Protein AF-A0A4Q2SXB7-F1 (afdb_monomer)

Radius of gyration: 38.25 Å; Cα contacts (8 Å, |Δi|>4): 1688; chains: 1; bounding box: 84×102×108 Å

Solvent-accessible surface area (backbone atoms only — not comparable to full-atom values): 40874 Å² total; per-residue (Å²): 144,88,85,70,98,62,60,69,70,74,77,64,41,64,41,44,100,87,68,48,78,47,77,87,47,75,67,60,58,49,54,53,50,53,53,51,51,49,50,51,49,52,52,49,48,59,48,47,59,51,48,54,52,49,53,53,52,47,54,54,47,50,57,50,46,56,53,46,52,61,58,74,74,41,75,71,37,78,47,80,66,19,54,25,36,48,84,50,68,74,73,72,45,37,63,49,72,40,43,89,40,71,48,72,70,30,38,31,38,36,64,38,37,84,62,28,28,71,26,45,43,30,31,42,27,80,48,72,43,44,63,28,89,77,40,64,46,43,78,44,44,48,16,21,24,38,44,21,72,28,34,82,86,39,27,40,25,29,37,32,30,73,46,69,85,87,56,46,79,73,67,44,64,45,46,69,45,78,78,49,56,53,46,60,52,53,51,51,50,51,50,50,50,52,50,51,53,47,53,44,24,52,54,33,27,47,53,28,55,13,63,28,79,94,40,64,58,57,43,80,54,68,71,102,67,98,76,92,83,82,87,77,79,41,83,36,77,46,96,44,66,77,42,40,78,67,58,27,48,24,20,48,36,45,63,26,90,66,40,28,66,37,60,30,41,35,36,60,39,79,45,62,31,31,24,37,38,40,39,33,41,42,36,42,78,38,80,72,65,78,75,52,78,82,55,16,44,37,37,36,45,29,31,76,86,73,49,71,52,75,42,27,41,65,79,61,53,28,39,74,49,80,78,49,70,35,29,38,38,36,38,34,71,46,77,44,54,70,90,44,46,32,42,32,37,39,38,32,44,52,37,86,50,82,44,92,46,36,36,30,44,38,39,74,33,64,47,70,35,85,55,88,76,57,80,89,80,58,74,71,42,33,44,62,56,35,40,73,41,67,68,56,50,55,50,44,48,60,57,51,54,70,73,46,82,78,49,46,37,52,69,60,40,51,38,56,73,33,72,53,33,37,47,29,39,35,34,44,27,15,32,66,49,34,22,47,45,22,92,57,52,47,68,73,68,61,71,77,75,47,90,86,35,56,39,39,45,81,83,23,55,23,31,58,41,51,47,35,54,52,47,16,41,71,60,23,71,53,32,68,68,47,67,91,46,82,28,28,45,36,18,37,30,78,39,81,39,57,54,52,79,36,87,69,40,47,36,28,40,73,86,67,47,81,44,89,68,52,75,45,84,33,95,66,28,78,68,38,24,28,26,70,32,46,44,55,13,26,34,38,37,62,37,31,45,36,45,41,29,45,26,26,41,22,38,69,85,32,93,78,25,30,32,37,36,25,52,72,85,40,80,76,49,76,45,77,38,45,26,83,72,68,41,52,62,39,74,49,74,46,76,56,72,63,36,79,44,44,38,37,43,34,22,66,14,87,82,38,62,42,34,41,22,28,36,35,24,60,30,42,23,34,28,37,47,50,18,35,55,78,44,36,37,74,51,43,18,78,92,39,69,45,35,70,70,67,50,55,90,60,39,41,29,36,40,40,33,54,41,74,46,49,30,49,47,84,92,66,58,79,62,54,56,65,51,41,54,23,49,54,48,34,52,51,48,41,56,74,76,36,74,73,39,48,62,34,42,31,34,46,54,53,40,35,64,58,60,19,45,87,40,70,85,60,35,58,47,40,51,66,51,36,32,51,33,52,50,50,50,23,62,76,70,74,38,21,63,44,61,36,25,66,56,42,45,50,39,51,73,74,69,49,84,36,51,63,72,40,53,30,36,16,50,63,29,19,47,53,51,34,54,51,52,50,64,38,38,104

pLDDT: mean 80.63, std 17.43, range [29.83, 98.5]

Organism: NCBI:txid2509717

Secondary structure (DSSP, 8-state):
----SS-HHHHS-SB-TTSPBPP--HHHHHHHHHHHHHHHHHHHHHHHHHHHHHHHHHHHHHHHHHHHHHHHTT--EE-PPBSEE-SS---SBS--EETTEE-SS-EEEE---SSGGG-EEEE--SSB-EE-TTSSSHHHHTTEEEEB---TTTTTEEEEE-PPSPP-TTTS---EEEEEEHHHHHHHHHHHHHHHHHHHHHHHHHHHS-SSTTPPPPEEE--SSS--SS---EEEE---HHHHTTT--EEEEE-GGGTT-PPEEEEEEEEESSEEEEEEEEEESSTT--S-SSS-EEEEEEETTS-EEEEETTTTSSEEEEEETTEEEEEEEEEPPTTSEEEEEEEEE---SPP-S-EEEEEEEEEEESS---GGG-----HHHHTT-HHHHHHHHHHHTTTS-----HHHHHHHH-TTB-EEEEEEESHHHHTTT-TT--------SSTTSPPPPTTS--HHHHHHHHHHHHHHTTTT-B--STTEEEEEEEEEE-TTT-TTEEEE-TTSPEEPP--EE-TTSTTSEEEEE-TT-EEEEEEEEEEEEEEEEEBSS-TT-EEEEEETTEEEEEEE-B-SS-EEEEEEEEEEEEEEEEEEEEE--SSPPEEEEEEEEEEEEEEEEEE-TT--GGGSSTTSSHHHHHS-TT--EEEEE--TTGGG-SSSTTSTHHHHHHHHHHHHHHHHH-TT-EEEEEPPPPP-GGGSTTSSSS-SS-HHHHHHHHHHHHHHHT--EE-HHHHHHHHHHTT---BSSSSSB-HHHHHHHHHHHHHHH-

Sequence (778 aa):
MAVLTKAAESVFAPYNIDGTARQIVPGDAAVWGTEIETVLDDGIGAANDRIDAIESEISVIDGRIDAIESIATSGAQWKQPVAVSTTANITLSGEQTIDGITTSASRVLVKNNTTASQNGIWVTGSGAWTRATDADSAAEILGMAVYVTGGTANGGKQFICTTPATIVVGTTALTFQQISDQSALNANLSSVTNTVSNFSAHANLFRNGNLANDGDGVKLFSPDAGIYSAYSARFNKCDSQVIADLGCTTAIYVPASLGGNGNLVIQEVNLVGGYILVSMLVHSSAVNWTFGNANGLQVYARYSDGTNVTIMSSNGTLTHTDLGSNTRRYTGTIALNAAKTCVRIDAGLNDAGTRTANFYITGFWASWSLAQITLNQTAYPNWTASVPDVQSLQKESADNTSRLARLVFDALSTDIANPLWSVIVTLIGDSITWGLGTSDAGVSEPRAHSLSDPRDVLTSSSWANKLGRWLGYKVCNQENFSNPAPGVRQYRQSHLIAPWDNPNVTVNLSTGAPKPKTSTAASGGKLYRYTSVPPSNEMQFTFFGDEITVWFTTIGDDPSATFTVYVDGSAVATVSHYGVPAAYSQSYMISAALGKHVVRVVNNSATQNLRIEALEHNRICRVVNQGIIGTMSTEWVPTGTLLADGLTADSNHVVIQLGTNDRGHTTQPRAPQQIIDSLTTIITWIGENRPNANIALMAPPQAIGTSEEGGGGTYYYSTAEVSQAIAMVARRLGLPFLDNYAMTAQLGINGDTFLSDNLHPNDFGHSEMFKSIVRFIS

Mean predicted aligned error: 19.98 Å

Nearest PDB structures (foldseek):
  7ay3-assembly1_A  TM=5.402E-01  e=2.591E-04  uncultured bacterium
  4h08-assembly1_A-2  TM=7.094E-01  e=2.102E-03  Bacteroides thetaiotaomicron VPI-5482
  5wvp-assembly1_A  TM=5.485E-01  e=3.916E-03  Paenibacillus barengoltzii
  6kjl-assembly1_A  TM=2.848E-01  e=4.562E-04  Bacillus sp. 41M-1
  6kka-assembly2_B  TM=2.820E-01  e=5.720E-04  Bacillus sp. 41M-1

Foldseek 3Di:
DPQDPDDPCVLPVLADPVRHGDDNDPVSVVVVVVSVVVVVVVVVVVVVVVVVVVVVVVVVVVVVVVLVCLVVVFPADEDEAWQEEAPAADAQAAFDQGLNDTADQTWYQYAHHPQQLPGAIWGYDNGGIHHDPQIQDQVSLGNYKHAHCDHDPRHQWIKTWPDHDDDDRSHDGTHIDTNDHVPVVVVVVVVVVQVVLQVQQVVCCQAANARARVFHHWDKDFPPDDDPDDDDFDWDADPDPLCVVQVQRIFGKDFLVVFQGKIKTKHFYWDAWFKKKKKWKKFWPDFQDPQAPQFHKKKWQAWPVRDIDMDGVNVVQWPWDDSDRGMIMTIHMDTGHNVTTRGMMIIITRHNGRGDTMMTTSAIDIYGHNYDDDPVVTGGHHCCNNVPPLVVCLVVVVVVVVVPPQPFVQVQLVQLPALLEFAAEEEAEACQLLAPFEPQWDDQPDQPVDLPTAGTDLPTLFLLSVLLVVSCCSRAVVAPWDDPDGQKTKHWHKDKAALLPRPQKFKAALVRHTDRWDWDAACQAPQRIWTWRDAQTKMKGKGAFFKKKWWWKAPAPDPPKWKFKDKQNHTPDIGHSHDVPMHGRDMDMDGDDGGMIMMMITTNDRGDIIITRTMMDGHMHMYHRLHRYLDALVCCAPVHDCPDVSDDLNAQEYEYEHDLNVQQDDPPLAASVVNLVSVVRSVVCCCVRRVNYAYEYEQFAFFDACSAPPRPPRGRHGSVRRLVSSVVSCVVVVHRYHYNHSQNSVCVVVVHDQGNPSGHGYSNVSVSVSVSSVVSND

InterPro domains:
  IPR013830 SGNH hydrolase-type esterase domain [PF13472] (622-766)
  IPR036514 SGNH hydrolase superfamily [G3DSA:3.40.50.1110] (529-778)
  IPR051532 Diverse Ester Hydrolysis Enzymes [PTHR30383] (517-776)

Structure (mmCIF, N/CA/C/O backbone):
data_AF-A0A4Q2SXB7-F1
#
_entry.id   AF-A0A4Q2SXB7-F1
#
loop_
_atom_site.group_PDB
_atom_site.id
_atom_site.type_symbol
_atom_site.label_atom_id
_atom_site.label_alt_id
_atom_site.label_comp_id
_atom_site.label_asym_id
_atom_site.label_entity_id
_atom_site.label_seq_id
_atom_site.pdbx_PDB_ins_code
_atom_site.Cartn_x
_atom_site.Cartn_y
_atom_site.Cartn_z
_atom_site.occupancy
_atom_site.B_iso_or_equiv
_atom_site.auth_seq_id
_atom_site.auth_comp_id
_atom_site.auth_asym_id
_atom_site.auth_atom_id
_atom_site.pdbx_PDB_model_num
ATOM 1 N N . MET A 1 1 ? -33.928 17.536 -22.531 1.00 48.06 1 MET A N 1
ATOM 2 C CA . MET A 1 1 ? -34.854 18.628 -22.910 1.00 48.06 1 MET A CA 1
ATOM 3 C C . MET A 1 1 ? -34.057 19.866 -23.298 1.00 48.06 1 MET A C 1
ATOM 5 O O . MET A 1 1 ? -33.696 20.642 -22.425 1.00 48.06 1 MET A O 1
ATOM 9 N N . ALA A 1 2 ? -33.752 20.012 -24.588 1.00 51.41 2 ALA A N 1
ATOM 10 C CA . ALA A 1 2 ? -33.324 21.262 -25.225 1.00 51.41 2 ALA A CA 1
ATOM 11 C C . ALA A 1 2 ? -33.376 21.066 -26.756 1.00 51.41 2 ALA A C 1
ATOM 13 O O . ALA A 1 2 ? -32.349 21.101 -27.418 1.00 51.41 2 ALA A O 1
ATOM 14 N N . VAL A 1 3 ? -34.559 20.772 -27.311 1.00 46.44 3 VAL A N 1
ATOM 15 C CA . VAL A 1 3 ? -34.765 20.657 -28.771 1.00 46.44 3 VAL A CA 1
ATOM 16 C C . VAL A 1 3 ? -36.025 21.429 -29.152 1.00 46.44 3 VAL A C 1
ATOM 18 O O . VAL A 1 3 ? -37.028 20.886 -29.586 1.00 46.44 3 VAL A O 1
ATOM 21 N N . LEU A 1 4 ? -35.999 22.733 -28.901 1.00 49.81 4 LEU A N 1
ATOM 22 C CA . LEU A 1 4 ? -36.838 23.680 -29.625 1.00 49.81 4 LEU A CA 1
ATOM 23 C C . LEU A 1 4 ? -35.880 24.758 -30.116 1.00 49.81 4 LEU A C 1
ATOM 25 O O . LEU A 1 4 ? -35.497 25.652 -29.365 1.00 49.81 4 LEU A O 1
ATOM 29 N N . THR A 1 5 ? -35.416 24.635 -31.357 1.00 51.66 5 THR A N 1
ATOM 30 C CA . THR A 1 5 ? -34.474 25.591 -31.962 1.00 51.66 5 THR A CA 1
ATOM 31 C C . THR A 1 5 ? -35.118 26.942 -32.285 1.00 51.66 5 THR A C 1
ATOM 33 O O . THR A 1 5 ? -34.413 27.879 -32.657 1.00 51.66 5 THR A O 1
ATOM 36 N N . LYS A 1 6 ? -36.439 27.083 -32.105 1.00 55.44 6 LYS A N 1
ATOM 37 C CA . LYS A 1 6 ? -37.184 28.338 -32.260 1.00 55.44 6 LYS A CA 1
ATOM 38 C C . LYS A 1 6 ? -38.272 28.465 -31.189 1.00 55.44 6 LYS A C 1
ATOM 40 O O . LYS A 1 6 ? -39.061 27.550 -30.985 1.00 55.44 6 LYS A O 1
ATOM 45 N N . ALA A 1 7 ? -38.338 29.612 -30.508 1.00 56.44 7 ALA A N 1
ATOM 46 C CA . ALA A 1 7 ? -39.453 29.931 -29.613 1.00 56.44 7 ALA A CA 1
ATOM 47 C C . ALA A 1 7 ? -40.739 30.126 -30.438 1.00 56.44 7 ALA A C 1
ATOM 49 O O . ALA A 1 7 ? -40.673 30.693 -31.532 1.00 56.44 7 ALA A O 1
ATOM 50 N N . ALA A 1 8 ? -41.903 29.708 -29.925 1.00 54.06 8 ALA A N 1
ATOM 51 C CA . ALA A 1 8 ? -43.196 29.826 -30.621 1.00 54.06 8 ALA A CA 1
ATOM 52 C C . ALA A 1 8 ? -43.474 31.256 -31.137 1.00 54.06 8 ALA A C 1
ATOM 54 O O . ALA A 1 8 ? -44.022 31.444 -32.222 1.00 54.06 8 ALA A O 1
ATOM 55 N N . GLU A 1 9 ? -42.993 32.263 -30.408 1.00 55.25 9 GLU A N 1
ATOM 56 C CA . GLU A 1 9 ? -43.071 33.688 -30.752 1.00 55.25 9 GLU A CA 1
ATOM 57 C C . GLU A 1 9 ? -42.372 34.044 -32.079 1.00 55.25 9 GLU A C 1
ATOM 59 O O . GLU A 1 9 ? -42.770 34.990 -32.751 1.00 55.25 9 GLU A O 1
ATOM 64 N N . SER A 1 10 ? -41.365 33.271 -32.500 1.00 57.62 10 SER A N 1
ATOM 65 C CA . SER A 1 10 ? -40.640 33.482 -33.764 1.00 57.62 10 SER A CA 1
ATOM 66 C C . SER A 1 10 ? -41.312 32.834 -34.982 1.00 57.62 10 SER A C 1
ATOM 68 O O . SER A 1 10 ? -41.100 33.273 -36.114 1.00 57.62 10 SER A O 1
ATOM 70 N N . VAL A 1 11 ? -42.145 31.810 -34.765 1.00 56.72 11 VAL A N 1
ATOM 71 C CA . VAL A 1 11 ? -42.895 31.112 -35.824 1.00 56.72 11 VAL A CA 1
ATOM 72 C C . VAL A 1 11 ? -44.233 31.812 -36.083 1.00 56.72 11 VAL A C 1
ATOM 74 O O . VAL A 1 11 ? -44.621 31.977 -37.236 1.00 56.72 11 VAL A O 1
ATOM 77 N N . PHE A 1 12 ? -44.882 32.315 -35.027 1.00 56.50 12 PHE A N 1
ATOM 78 C CA . PHE A 1 12 ? -46.175 33.011 -35.084 1.00 56.50 12 PHE A CA 1
ATOM 79 C C . PHE A 1 12 ? -46.069 34.536 -34.979 1.00 56.50 12 PHE A C 1
ATOM 81 O O . PHE A 1 12 ? -47.050 35.192 -34.626 1.00 56.50 12 PHE A O 1
ATOM 88 N N . ALA A 1 13 ? -44.902 35.116 -35.275 1.00 60.00 13 ALA A N 1
ATOM 89 C CA . ALA A 1 13 ? -44.759 36.565 -35.318 1.00 60.00 13 ALA A CA 1
ATOM 90 C C . ALA A 1 13 ? -45.817 37.137 -36.285 1.00 60.00 13 ALA A C 1
ATOM 92 O O . ALA A 1 13 ? -45.782 36.813 -37.477 1.00 60.00 13 ALA A O 1
ATOM 93 N N . PRO A 1 14 ? -46.764 37.970 -35.808 1.00 58.66 14 PRO A N 1
ATOM 94 C CA . PRO A 1 14 ? -47.858 38.457 -36.646 1.00 58.66 14 PRO A CA 1
ATOM 95 C C . PRO A 1 14 ? -47.364 39.386 -37.758 1.00 58.66 14 PRO A C 1
ATOM 97 O O . PRO A 1 14 ? -48.126 39.709 -38.667 1.00 58.66 14 PRO A O 1
ATOM 100 N N . TYR A 1 15 ? -46.091 39.794 -37.704 1.00 64.81 15 TYR A N 1
ATOM 101 C CA . TYR A 1 15 ? -45.468 40.707 -38.643 1.00 64.81 15 TYR A CA 1
ATOM 102 C C . TYR A 1 15 ? -44.078 40.221 -39.080 1.00 64.81 15 TYR A C 1
ATOM 104 O O . TYR A 1 15 ? -43.354 39.588 -38.310 1.00 64.81 15 TYR A O 1
ATOM 112 N N . ASN A 1 16 ? -43.702 40.534 -40.320 1.00 66.31 16 ASN A N 1
ATOM 113 C CA . ASN A 1 16 ? -42.337 40.413 -40.829 1.00 66.31 16 ASN A CA 1
ATOM 114 C C . ASN A 1 16 ? -41.413 41.432 -40.134 1.00 66.31 16 ASN A C 1
ATOM 116 O O . ASN A 1 16 ? -41.877 42.343 -39.447 1.00 66.31 16 ASN A O 1
ATOM 120 N N . ILE A 1 17 ? -40.094 41.327 -40.341 1.00 62.81 17 ILE A N 1
ATOM 121 C CA . ILE A 1 17 ? -39.111 42.237 -39.715 1.00 62.81 17 ILE A CA 1
ATOM 122 C C . ILE A 1 17 ? -39.290 43.710 -40.137 1.00 62.81 17 ILE A C 1
ATOM 124 O O . ILE A 1 17 ? -38.803 44.610 -39.461 1.00 62.81 17 ILE A O 1
ATOM 128 N N . ASP A 1 18 ? -40.006 43.949 -41.239 1.00 65.75 18 ASP A N 1
ATOM 129 C CA . ASP A 1 18 ? -40.380 45.270 -41.753 1.00 65.75 18 ASP A CA 1
ATOM 130 C C . ASP A 1 18 ? -41.721 45.798 -41.197 1.00 65.75 18 ASP A C 1
ATOM 132 O O . ASP A 1 18 ? -42.156 46.888 -41.565 1.00 65.75 18 ASP A O 1
ATOM 136 N N . GLY A 1 19 ? -42.377 45.046 -40.305 1.00 63.06 19 GLY A N 1
ATOM 137 C CA . GLY A 1 19 ? -43.634 45.423 -39.657 1.00 63.06 19 GLY A CA 1
ATOM 138 C C . GLY A 1 19 ? -44.904 45.126 -40.463 1.00 63.06 19 GLY A C 1
ATOM 139 O O . GLY A 1 19 ? -45.993 45.482 -40.016 1.00 63.06 19 GLY A O 1
ATOM 140 N N . THR A 1 20 ? -44.814 44.474 -41.626 1.00 68.38 20 THR A N 1
ATOM 141 C CA . THR A 1 20 ? -45.994 44.074 -42.419 1.00 68.38 20 THR A CA 1
ATOM 142 C C . THR A 1 20 ? -46.611 42.775 -41.913 1.00 68.38 20 THR A C 1
ATOM 144 O O . THR A 1 20 ? -45.887 41.894 -41.461 1.00 68.38 20 THR A O 1
ATOM 147 N N . ALA A 1 21 ? -47.945 42.642 -41.961 1.00 63.19 21 ALA A N 1
ATOM 148 C CA . ALA A 1 21 ? -48.632 41.450 -41.456 1.00 63.19 21 ALA A CA 1
ATOM 149 C C . ALA A 1 21 ? -48.151 40.200 -42.208 1.00 63.19 21 ALA A C 1
ATOM 151 O O . ALA A 1 21 ? -48.258 40.124 -43.434 1.00 63.19 21 ALA A O 1
ATOM 152 N N . ARG A 1 22 ? -47.595 39.231 -41.479 1.00 68.00 22 ARG A N 1
ATOM 153 C CA . ARG A 1 22 ? -47.013 38.029 -42.074 1.00 68.00 22 ARG A CA 1
ATOM 154 C C . ARG A 1 22 ? -48.122 37.022 -42.367 1.00 68.00 22 ARG A C 1
ATOM 156 O O . ARG A 1 22 ? -48.825 36.576 -41.464 1.00 68.00 22 ARG A O 1
ATOM 163 N N . GLN A 1 23 ? -48.275 36.642 -43.634 1.00 67.00 23 GLN A N 1
ATOM 164 C CA . GLN A 1 23 ? -49.177 35.559 -44.017 1.00 67.00 23 GLN A CA 1
ATOM 165 C C . GLN A 1 23 ? -48.522 34.221 -43.661 1.00 67.00 23 GLN A C 1
ATOM 167 O O . GLN A 1 23 ? -47.462 33.896 -44.193 1.00 67.00 23 GLN A O 1
ATOM 172 N N . ILE A 1 24 ? -49.151 33.447 -42.774 1.00 62.66 24 ILE A N 1
ATOM 173 C CA . ILE A 1 24 ? -48.719 32.075 -42.489 1.00 62.66 24 ILE A CA 1
ATOM 174 C C . ILE A 1 24 ? -48.970 31.253 -43.752 1.00 62.66 24 ILE A C 1
ATOM 176 O O . ILE A 1 24 ? -50.117 31.027 -44.145 1.00 62.66 24 ILE A O 1
ATOM 180 N N . VAL A 1 25 ? -47.894 30.857 -44.425 1.00 66.88 25 VAL A N 1
ATOM 181 C CA . VAL A 1 25 ? -47.976 30.022 -45.624 1.00 66.88 25 VAL A CA 1
ATOM 182 C C . VAL A 1 25 ? -48.001 28.543 -45.229 1.00 66.88 25 VAL A C 1
ATOM 184 O O . VAL A 1 25 ? -47.457 28.183 -44.185 1.00 66.88 25 VAL A O 1
ATOM 187 N N . PRO A 1 26 ? -48.575 27.649 -46.056 1.00 66.69 26 PRO A N 1
ATOM 188 C CA . PRO A 1 26 ? -48.628 26.213 -45.758 1.00 66.69 26 PRO A CA 1
ATOM 189 C C . PRO A 1 26 ? -47.266 25.586 -45.409 1.00 66.69 26 PRO A C 1
ATOM 191 O O . PRO A 1 26 ? -47.208 24.648 -44.619 1.00 66.69 26 PRO A O 1
ATOM 194 N N . GLY A 1 27 ? -46.169 26.132 -45.949 1.00 64.81 27 GLY A N 1
ATOM 195 C CA . GLY A 1 27 ? -44.807 25.698 -45.630 1.00 64.81 27 GLY A CA 1
ATOM 196 C C . GLY A 1 27 ? -44.385 25.948 -44.176 1.00 64.81 27 GLY A C 1
ATOM 197 O O . GLY A 1 27 ? -43.667 25.126 -43.620 1.00 64.81 27 GLY A O 1
ATOM 198 N N . ASP A 1 28 ? -44.869 27.017 -43.532 1.00 63.56 28 ASP A N 1
ATOM 199 C CA . ASP A 1 28 ? -44.555 27.315 -42.125 1.00 63.56 28 ASP A CA 1
ATOM 200 C C . ASP A 1 28 ? -45.259 26.322 -41.177 1.00 63.56 28 ASP A C 1
ATOM 202 O O . ASP A 1 28 ? -44.669 25.859 -40.201 1.00 63.56 28 ASP A O 1
ATOM 206 N N . ALA A 1 29 ? -46.499 25.933 -41.499 1.00 64.50 29 ALA A N 1
ATOM 207 C CA . ALA A 1 29 ? -47.240 24.911 -40.756 1.00 64.50 29 ALA A CA 1
ATOM 208 C C . ALA A 1 29 ? -46.636 23.506 -40.933 1.00 64.50 29 ALA A C 1
ATOM 210 O O . ALA A 1 29 ? -46.612 22.728 -39.981 1.00 64.50 29 ALA A O 1
ATOM 211 N N . ALA A 1 30 ? -46.114 23.196 -42.125 1.00 66.44 30 ALA A N 1
ATOM 212 C CA . ALA A 1 30 ? -45.435 21.930 -42.393 1.00 66.44 30 ALA A CA 1
ATOM 213 C C . ALA A 1 30 ? -44.144 21.782 -41.571 1.00 66.44 30 ALA A C 1
ATOM 215 O O . ALA A 1 30 ? -43.918 20.727 -40.994 1.00 66.44 30 ALA A O 1
ATOM 216 N N . VAL A 1 31 ? -43.333 22.843 -41.451 1.00 67.00 31 VAL A N 1
ATOM 217 C CA . VAL A 1 31 ? -42.103 22.819 -40.635 1.00 67.00 31 VAL A CA 1
ATOM 218 C C . VAL A 1 31 ? -42.413 22.577 -39.155 1.00 67.00 31 VAL A C 1
ATOM 220 O O . VAL A 1 31 ? -41.734 21.775 -38.520 1.00 67.00 31 VAL A O 1
ATOM 223 N N . TRP A 1 32 ? -43.457 23.213 -38.611 1.00 66.69 32 TRP A N 1
ATOM 224 C CA . TRP A 1 32 ? -43.859 23.001 -37.215 1.00 66.69 32 TRP A CA 1
ATOM 225 C C . TRP A 1 32 ? -44.420 21.593 -36.970 1.00 66.69 32 TRP A C 1
ATOM 227 O O . TRP A 1 32 ? -44.128 20.995 -35.938 1.00 66.69 32 TRP A O 1
ATOM 237 N N . GLY A 1 33 ? -45.171 21.042 -37.932 1.00 70.06 33 GLY A N 1
ATOM 238 C CA . GLY A 1 33 ? -45.613 19.646 -37.898 1.00 70.06 33 GLY A CA 1
ATOM 239 C C . GLY A 1 33 ? -44.433 18.675 -37.816 1.00 70.06 33 GLY A C 1
ATOM 240 O O . GLY A 1 33 ? -44.393 17.848 -36.910 1.00 70.06 33 GLY A O 1
ATOM 241 N N . THR A 1 34 ? -43.427 18.853 -38.677 1.00 73.38 34 THR A N 1
ATOM 242 C CA . THR A 1 34 ? -42.217 18.018 -38.687 1.00 73.38 34 THR A CA 1
ATOM 243 C C . THR A 1 34 ? -41.390 18.154 -37.401 1.00 73.38 34 THR A C 1
ATOM 245 O O . THR A 1 34 ? -40.882 17.158 -36.890 1.00 73.38 34 THR A O 1
ATOM 248 N N . GLU A 1 35 ? -41.241 19.364 -36.846 1.00 70.38 35 GLU A N 1
ATOM 249 C CA . GLU A 1 35 ? -40.522 19.570 -35.575 1.00 70.38 35 GLU A CA 1
ATOM 250 C C . GLU A 1 35 ? -41.260 18.932 -34.384 1.00 70.38 35 GLU A C 1
ATOM 252 O O . GLU A 1 35 ? -40.616 18.337 -33.521 1.00 70.38 35 GLU A O 1
ATOM 257 N N . ILE A 1 36 ? -42.598 18.997 -34.342 1.00 75.19 36 ILE A N 1
ATOM 258 C CA . ILE A 1 36 ? -43.400 18.307 -33.318 1.00 75.19 36 ILE A CA 1
ATOM 259 C C . ILE A 1 36 ? -43.265 16.792 -33.441 1.00 75.19 36 ILE A C 1
ATOM 261 O O . ILE A 1 36 ? -43.057 16.133 -32.425 1.00 75.19 36 ILE A O 1
ATOM 265 N N . GLU A 1 37 ? -43.376 16.247 -34.655 1.00 80.62 37 GLU A N 1
ATOM 266 C CA . GLU A 1 37 ? -43.193 14.813 -34.904 1.00 80.62 37 GLU A CA 1
ATOM 267 C C . GLU A 1 37 ? -41.800 14.361 -34.456 1.00 80.62 37 GLU A C 1
ATOM 269 O O . GLU A 1 37 ? -41.691 13.391 -33.718 1.00 80.62 37 GLU A O 1
ATOM 274 N N . THR A 1 38 ? -40.753 15.137 -34.757 1.00 77.06 38 THR A N 1
ATOM 275 C CA . THR A 1 38 ? -39.378 14.827 -34.324 1.00 77.06 38 THR A CA 1
ATOM 276 C C . THR A 1 38 ? -39.238 14.822 -32.798 1.00 77.06 38 THR A C 1
ATOM 278 O O . THR A 1 38 ? -38.636 13.915 -32.236 1.00 77.06 38 THR A O 1
ATOM 281 N N . VAL A 1 39 ? -39.813 15.806 -32.095 1.00 77.12 39 VAL A N 1
ATOM 282 C CA . VAL A 1 39 ? -39.759 15.858 -30.620 1.00 77.12 39 VAL A CA 1
ATOM 283 C C . VAL A 1 39 ? -40.560 14.720 -29.982 1.00 77.12 39 VAL A C 1
ATOM 285 O O . VAL A 1 39 ? -40.156 14.192 -28.942 1.00 77.12 39 VAL A O 1
ATOM 288 N N . LEU A 1 40 ? -41.699 14.355 -30.575 1.00 80.44 40 LEU A N 1
ATOM 289 C CA . LEU A 1 40 ? -42.490 13.209 -30.137 1.00 80.44 40 LEU A CA 1
ATOM 290 C C . LEU A 1 40 ? -41.714 11.907 -30.348 1.00 80.44 40 LEU A C 1
ATOM 292 O O . LEU A 1 40 ? -41.637 11.116 -29.412 1.00 80.44 40 LEU A O 1
ATOM 296 N N . ASP A 1 41 ? -41.088 11.724 -31.508 1.00 80.56 41 ASP A N 1
ATOM 297 C CA . ASP A 1 41 ? -40.303 10.534 -31.839 1.00 80.56 41 ASP A CA 1
ATOM 298 C C . ASP A 1 41 ? -39.047 10.412 -30.964 1.00 80.56 41 ASP A C 1
ATOM 300 O O . ASP A 1 41 ? -38.795 9.339 -30.420 1.00 80.56 41 ASP A O 1
ATOM 304 N N . ASP A 1 42 ? -38.315 11.504 -30.721 1.00 79.50 42 ASP A N 1
ATOM 305 C CA . ASP A 1 42 ? -37.170 11.528 -29.796 1.00 79.50 42 ASP A CA 1
ATOM 306 C C . ASP A 1 42 ? -37.607 11.226 -28.352 1.00 79.50 42 ASP A C 1
ATOM 308 O O . ASP A 1 42 ? -36.929 10.509 -27.611 1.00 79.50 42 ASP A O 1
ATOM 312 N N . GLY A 1 43 ? -38.755 11.771 -27.933 1.00 81.88 43 GLY A N 1
ATOM 313 C CA . GLY A 1 43 ? -39.338 11.513 -26.619 1.00 81.88 43 GLY A CA 1
ATOM 314 C C . GLY A 1 43 ? -39.779 10.058 -26.446 1.00 81.88 43 GLY A C 1
ATOM 315 O O . GLY A 1 43 ? -39.542 9.472 -25.388 1.00 81.88 43 GLY A O 1
ATOM 316 N N . ILE A 1 44 ? -40.381 9.471 -27.484 1.00 87.06 44 ILE A N 1
ATOM 317 C CA . ILE A 1 44 ? -40.763 8.055 -27.542 1.00 87.06 44 ILE A CA 1
ATOM 318 C C . ILE A 1 44 ? -39.511 7.169 -27.563 1.00 87.06 44 ILE A C 1
ATOM 320 O O . ILE A 1 44 ? -39.460 6.195 -26.819 1.00 87.06 44 ILE A O 1
ATOM 324 N N . GLY A 1 45 ? -38.479 7.528 -28.330 1.00 86.25 45 GLY A N 1
ATOM 325 C CA . GLY A 1 45 ? -37.202 6.812 -28.388 1.00 86.25 45 GLY A CA 1
ATOM 326 C C . GLY A 1 45 ? -36.501 6.763 -27.032 1.00 86.25 45 GLY A C 1
ATOM 327 O O . GLY A 1 45 ? -36.215 5.684 -26.524 1.00 86.25 45 GLY A O 1
ATOM 328 N N . ALA A 1 46 ? -36.339 7.913 -26.372 1.00 82.25 46 ALA A N 1
ATOM 329 C CA . ALA A 1 46 ? -35.739 7.972 -25.038 1.00 82.25 46 ALA A CA 1
ATOM 330 C C . ALA A 1 46 ? -36.573 7.246 -23.965 1.00 82.25 46 ALA A C 1
ATOM 332 O O . ALA A 1 46 ? -36.026 6.763 -22.970 1.00 82.25 46 ALA A O 1
ATOM 333 N N . ALA A 1 47 ? -37.901 7.191 -24.127 1.00 87.75 47 ALA A N 1
ATOM 334 C CA . ALA A 1 47 ? -38.764 6.395 -23.261 1.00 87.75 47 ALA A CA 1
ATOM 335 C C . ALA A 1 47 ? -38.570 4.890 -23.503 1.00 87.75 47 ALA A C 1
ATOM 337 O O . ALA A 1 47 ? -38.442 4.153 -22.528 1.00 87.75 47 ALA A O 1
ATOM 338 N N . ASN A 1 48 ? -38.485 4.455 -24.764 1.00 88.44 48 ASN A N 1
ATOM 339 C CA . ASN A 1 48 ? -38.246 3.060 -25.140 1.00 88.44 48 ASN A CA 1
ATOM 340 C C . ASN A 1 48 ? -36.868 2.568 -24.674 1.00 88.44 48 ASN A C 1
ATOM 342 O O . ASN A 1 48 ? -36.809 1.540 -24.016 1.00 88.44 48 ASN A O 1
ATOM 346 N N . ASP A 1 49 ? -35.793 3.342 -24.864 1.00 87.00 49 ASP A N 1
ATOM 347 C CA . ASP A 1 49 ? -34.447 2.984 -24.372 1.00 87.00 49 ASP A CA 1
ATOM 348 C C . ASP A 1 49 ? -34.436 2.718 -22.857 1.00 87.00 49 ASP A C 1
ATOM 350 O O . ASP A 1 49 ? -33.726 1.856 -22.334 1.00 87.00 49 ASP A O 1
ATOM 354 N N . ARG A 1 50 ? -35.240 3.490 -22.121 1.00 90.12 50 ARG A N 1
ATOM 355 C CA . ARG A 1 50 ? -35.358 3.390 -20.668 1.00 90.12 50 ARG A CA 1
ATOM 356 C C . ARG A 1 50 ? -36.254 2.224 -20.246 1.00 90.12 50 ARG A C 1
ATOM 358 O O . ARG A 1 50 ? -36.000 1.645 -19.194 1.00 90.12 50 ARG A O 1
ATOM 365 N N . ILE A 1 51 ? -37.267 1.885 -21.048 1.00 92.62 51 ILE A N 1
ATOM 366 C CA . ILE A 1 51 ? -38.076 0.668 -20.892 1.00 92.62 51 ILE A CA 1
ATOM 367 C C . ILE A 1 51 ? -37.196 -0.563 -21.125 1.00 92.62 51 ILE A C 1
ATOM 369 O O . ILE A 1 51 ? -37.144 -1.407 -20.240 1.00 92.62 51 ILE A O 1
ATOM 373 N N . ASP A 1 52 ? -36.420 -0.612 -22.208 1.00 90.88 52 ASP A N 1
ATOM 374 C CA . ASP A 1 52 ? -35.523 -1.729 -22.530 1.00 90.88 52 ASP A CA 1
ATOM 375 C C . ASP A 1 52 ? -34.473 -1.957 -21.427 1.00 90.88 52 ASP A C 1
ATOM 377 O O . ASP A 1 52 ? -34.204 -3.092 -21.022 1.00 90.88 52 ASP A O 1
ATOM 381 N N . ALA A 1 53 ? -33.905 -0.876 -20.877 1.00 83.75 53 ALA A N 1
ATOM 382 C CA . ALA A 1 53 ? -32.982 -0.958 -19.745 1.00 83.75 53 ALA A CA 1
ATOM 383 C C . ALA A 1 53 ? -33.653 -1.544 -18.488 1.00 83.75 53 ALA A C 1
ATOM 385 O O . ALA A 1 53 ? -33.074 -2.405 -17.823 1.00 83.75 53 ALA A O 1
ATOM 386 N N . ILE A 1 54 ? -34.882 -1.116 -18.181 1.00 91.69 54 ILE A N 1
ATOM 387 C CA . ILE A 1 54 ? -35.661 -1.634 -17.049 1.00 91.69 54 ILE A CA 1
ATOM 388 C C . ILE A 1 54 ? -36.053 -3.100 -17.279 1.00 91.69 54 ILE A C 1
ATOM 390 O O . ILE A 1 54 ? -35.928 -3.904 -16.360 1.00 91.69 54 ILE A O 1
ATOM 394 N N . GLU A 1 55 ? -36.487 -3.481 -18.482 1.00 93.38 55 GLU A N 1
ATOM 395 C CA . GLU A 1 55 ? -36.823 -4.869 -18.828 1.00 93.38 55 GLU A CA 1
ATOM 396 C C . GLU A 1 55 ? -35.601 -5.789 -18.708 1.00 93.38 55 GLU A C 1
ATOM 398 O O . GLU A 1 55 ? -35.705 -6.899 -18.178 1.00 93.38 55 GLU A O 1
ATOM 403 N N . SER A 1 56 ? -34.418 -5.306 -19.101 1.00 85.62 56 SER A N 1
ATOM 404 C CA . SER A 1 56 ? -33.157 -6.018 -18.889 1.00 85.62 56 SER A CA 1
ATOM 405 C C . SER A 1 56 ? -32.828 -6.193 -17.401 1.00 85.62 56 SER A C 1
ATOM 407 O O . SER A 1 56 ? -32.392 -7.272 -16.997 1.00 85.62 56 SER A O 1
ATOM 409 N N . GLU A 1 57 ? -33.015 -5.163 -16.569 1.00 88.38 57 GLU A N 1
ATOM 410 C CA . GLU A 1 57 ? -32.805 -5.261 -15.116 1.00 88.38 57 GLU A CA 1
ATOM 411 C C . GLU A 1 57 ? -33.813 -6.213 -14.453 1.00 88.38 57 GLU A C 1
ATOM 413 O O . GLU A 1 57 ? -33.424 -7.032 -13.616 1.00 88.38 57 GLU A O 1
ATOM 418 N N . ILE A 1 58 ? -35.087 -6.160 -14.861 1.00 90.31 58 ILE A N 1
ATOM 419 C CA . ILE A 1 58 ? -36.148 -7.058 -14.386 1.00 90.31 58 ILE A CA 1
ATOM 420 C C . ILE A 1 58 ? -35.823 -8.505 -14.749 1.00 90.31 58 ILE A C 1
ATOM 422 O O . ILE A 1 58 ? -35.881 -9.359 -13.874 1.00 90.31 58 ILE A O 1
ATOM 426 N N . SER A 1 59 ? -35.391 -8.789 -15.980 1.00 87.38 59 SER A N 1
ATOM 427 C CA . SER A 1 59 ? -35.021 -10.151 -16.388 1.00 87.38 59 SER A CA 1
ATOM 428 C C . SER A 1 59 ? -33.869 -10.728 -15.549 1.00 87.38 59 SER A C 1
ATOM 430 O O . SER A 1 59 ? -33.888 -11.906 -15.184 1.00 87.38 59 SER A O 1
ATOM 432 N N . VAL A 1 60 ? -32.883 -9.899 -15.181 1.00 81.12 60 VAL A N 1
ATOM 433 C CA . VAL A 1 60 ? -31.791 -10.301 -14.277 1.00 81.12 60 VAL A CA 1
ATOM 434 C C . VAL A 1 60 ? -32.304 -10.550 -12.855 1.00 81.12 60 VAL A C 1
ATOM 436 O O . VAL A 1 60 ? -31.836 -11.475 -12.184 1.00 81.12 60 VAL A O 1
ATOM 439 N N . ILE A 1 61 ? -33.243 -9.733 -12.375 1.00 81.00 61 ILE A N 1
ATOM 440 C CA . ILE A 1 61 ? -33.865 -9.901 -11.058 1.00 81.00 61 ILE A CA 1
ATOM 441 C C . ILE A 1 61 ? -34.731 -11.166 -11.023 1.00 81.00 61 ILE A C 1
ATOM 443 O O . ILE A 1 61 ? -34.555 -11.951 -10.094 1.00 81.00 61 ILE A O 1
ATOM 447 N N . ASP A 1 62 ? -35.561 -11.418 -12.035 1.00 84.38 62 ASP A N 1
ATOM 448 C CA . ASP A 1 62 ? -36.387 -12.627 -12.163 1.00 84.38 62 ASP A CA 1
ATOM 449 C C . ASP A 1 62 ? -35.516 -13.887 -12.143 1.00 84.38 62 ASP A C 1
ATOM 451 O O . ASP A 1 62 ? -35.753 -14.787 -11.343 1.00 84.38 62 ASP A O 1
ATOM 455 N N . GLY A 1 63 ? -34.409 -13.914 -12.896 1.00 72.12 63 GLY A N 1
ATOM 456 C CA . GLY A 1 63 ? -33.480 -15.050 -12.863 1.00 72.12 63 GLY A CA 1
ATOM 457 C C . GLY A 1 63 ? -32.817 -15.276 -11.494 1.00 72.12 63 GLY A C 1
ATOM 458 O O . GLY A 1 63 ? -32.537 -16.413 -11.106 1.00 72.12 63 GLY A O 1
ATOM 459 N N . ARG A 1 64 ? -32.572 -14.207 -10.721 1.00 78.12 64 ARG A N 1
ATOM 460 C CA . ARG A 1 64 ? -32.067 -14.313 -9.339 1.00 78.12 64 ARG A CA 1
ATOM 461 C C . ARG A 1 64 ? -33.159 -14.751 -8.366 1.00 78.12 64 ARG A C 1
ATOM 463 O O . ARG A 1 64 ? -32.841 -15.474 -7.424 1.00 78.12 64 ARG A O 1
ATOM 470 N N . ILE A 1 65 ? -34.403 -14.329 -8.578 1.00 77.75 65 ILE A N 1
ATOM 471 C CA . ILE A 1 65 ? -35.563 -14.751 -7.791 1.00 77.75 65 ILE A CA 1
ATOM 472 C C . ILE A 1 65 ? -35.831 -16.235 -8.030 1.00 77.75 65 ILE A C 1
ATOM 474 O O . ILE A 1 65 ? -35.875 -16.964 -7.051 1.00 77.75 65 ILE A O 1
ATOM 478 N N . ASP A 1 66 ? -35.840 -16.717 -9.274 1.00 75.50 66 ASP A N 1
ATOM 479 C CA . ASP A 1 66 ? -35.988 -18.144 -9.600 1.00 75.50 66 ASP A CA 1
ATOM 480 C C . ASP A 1 66 ? -34.919 -19.009 -8.906 1.00 75.50 66 ASP A C 1
ATOM 482 O O . ASP A 1 66 ? -35.203 -20.070 -8.340 1.00 75.50 66 ASP A O 1
ATOM 486 N N . ALA A 1 67 ? -33.664 -18.544 -8.900 1.00 64.69 67 ALA A N 1
ATOM 487 C CA . ALA A 1 67 ? -32.566 -19.229 -8.220 1.00 64.69 67 ALA A CA 1
ATOM 488 C C . ALA A 1 67 ? -32.731 -19.221 -6.689 1.00 64.69 67 ALA A C 1
ATOM 490 O O . ALA A 1 67 ? -32.485 -20.233 -6.029 1.00 64.69 67 ALA A O 1
ATOM 491 N N . ILE A 1 68 ? -33.158 -18.094 -6.113 1.00 66.19 68 ILE A N 1
ATOM 492 C CA . ILE A 1 68 ? -33.390 -17.960 -4.671 1.00 66.19 68 ILE A CA 1
ATOM 493 C C . ILE A 1 68 ? -34.620 -18.760 -4.241 1.00 66.19 68 ILE A C 1
ATOM 495 O O . ILE A 1 68 ? -34.542 -19.441 -3.226 1.00 66.19 68 ILE A O 1
ATOM 499 N N . GLU A 1 69 ? -35.713 -18.756 -4.999 1.00 68.50 69 GLU A N 1
ATOM 500 C CA . GLU A 1 69 ? -36.898 -19.581 -4.753 1.00 68.50 69 GLU A CA 1
ATOM 501 C C . GLU A 1 69 ? -36.540 -21.069 -4.822 1.00 68.50 69 GLU A C 1
ATOM 503 O O . GLU A 1 69 ? -36.904 -21.837 -3.928 1.00 68.50 69 GLU A O 1
ATOM 508 N N . SER A 1 70 ? -35.718 -21.484 -5.790 1.00 56.28 70 SER A N 1
ATOM 509 C CA . SER A 1 70 ? -35.221 -22.864 -5.865 1.00 56.28 70 SER A CA 1
ATOM 510 C C . SER A 1 70 ? -34.405 -23.273 -4.627 1.00 56.28 70 SER A C 1
ATOM 512 O O . SER A 1 70 ? -34.498 -24.425 -4.186 1.00 56.28 70 SER A O 1
ATOM 514 N N . ILE A 1 71 ? -33.605 -22.361 -4.064 1.00 58.34 71 ILE A N 1
ATOM 515 C CA . ILE A 1 71 ? -32.754 -22.612 -2.887 1.00 58.34 71 ILE A CA 1
ATOM 516 C C . ILE A 1 71 ? -33.563 -22.538 -1.584 1.00 58.34 71 ILE A C 1
ATOM 518 O O . ILE A 1 71 ? -33.423 -23.398 -0.713 1.00 58.34 71 ILE A O 1
ATOM 522 N N . ALA A 1 72 ? -34.419 -21.529 -1.446 1.00 57.31 72 ALA A N 1
ATOM 523 C CA . ALA A 1 72 ? -35.181 -21.248 -0.236 1.00 57.31 72 ALA A CA 1
ATOM 524 C C . ALA A 1 72 ? -36.284 -22.285 0.024 1.00 57.31 72 ALA A C 1
ATOM 526 O O . ALA A 1 72 ? -36.653 -22.501 1.177 1.00 57.31 72 ALA A O 1
ATOM 527 N N . THR A 1 73 ? -36.780 -22.965 -1.014 1.00 50.12 73 THR A N 1
ATOM 528 C CA . THR A 1 73 ? -37.945 -23.858 -0.887 1.00 50.12 73 THR A CA 1
ATOM 529 C C . THR A 1 73 ? -37.587 -25.326 -0.588 1.00 50.12 73 THR A C 1
ATOM 531 O O . THR A 1 73 ? -38.481 -26.091 -0.237 1.00 50.12 73 THR A O 1
ATOM 534 N N . SER A 1 74 ? -36.319 -25.769 -0.687 1.00 53.22 74 SER A N 1
ATOM 535 C CA . SER A 1 74 ? -36.030 -27.217 -0.822 1.00 53.22 74 SER A CA 1
ATOM 536 C C . SER A 1 74 ? -35.145 -27.913 0.226 1.00 53.22 74 SER A C 1
ATOM 538 O O . SER A 1 74 ? -35.160 -29.141 0.253 1.00 53.22 74 SER A O 1
ATOM 540 N N . GLY A 1 75 ? -34.406 -27.233 1.112 1.00 61.44 75 GLY A N 1
ATOM 541 C CA . GLY A 1 75 ? -33.615 -27.939 2.145 1.00 61.44 75 GLY A CA 1
ATOM 542 C C . GLY A 1 75 ? -32.636 -28.983 1.568 1.00 61.44 75 GLY A C 1
ATOM 543 O O . GLY A 1 75 ? -32.600 -30.123 2.037 1.00 61.44 75 GLY A O 1
ATOM 544 N N . ALA A 1 76 ? -31.891 -28.597 0.524 1.00 74.75 76 ALA A N 1
ATOM 545 C CA . ALA A 1 76 ? -31.115 -29.488 -0.341 1.00 74.75 76 ALA A CA 1
ATOM 546 C C . ALA A 1 76 ? -30.284 -30.552 0.406 1.00 74.75 76 ALA A C 1
ATOM 548 O O . ALA A 1 76 ? -29.482 -30.245 1.291 1.00 74.75 76 ALA A O 1
ATOM 549 N N . GLN A 1 77 ? -30.439 -31.810 -0.008 1.00 85.94 77 GLN A N 1
ATOM 550 C CA . GLN A 1 77 ? -29.773 -32.980 0.565 1.00 85.94 77 GLN A CA 1
ATOM 551 C C . GLN A 1 77 ? -28.698 -33.500 -0.398 1.00 85.94 77 GLN A C 1
ATOM 553 O O . GLN A 1 77 ? -28.981 -34.294 -1.299 1.00 85.94 77 GLN A O 1
ATOM 558 N N . TRP A 1 78 ? -27.455 -33.048 -0.232 1.00 88.88 78 TRP A N 1
ATOM 559 C CA . TRP A 1 78 ? -26.346 -33.438 -1.109 1.00 88.88 78 TRP A CA 1
ATOM 560 C C . TRP A 1 78 ? -25.996 -34.928 -0.996 1.00 88.88 78 TRP A C 1
ATOM 562 O O . TRP A 1 78 ? -25.819 -35.462 0.098 1.00 88.88 78 TRP A O 1
ATOM 572 N N . LYS A 1 79 ? -25.877 -35.588 -2.150 1.00 93.38 79 LYS A N 1
ATOM 573 C CA . LYS A 1 79 ? -25.539 -37.009 -2.305 1.00 93.38 79 LYS A CA 1
ATOM 574 C C . LYS A 1 79 ? -24.112 -37.193 -2.796 1.00 93.38 79 LYS A C 1
ATOM 576 O O . LYS A 1 79 ? -23.487 -36.256 -3.295 1.00 93.38 79 LYS A O 1
ATOM 581 N N . GLN A 1 80 ? -23.610 -38.424 -2.696 1.00 92.94 80 GLN A N 1
ATOM 582 C CA . GLN A 1 80 ? -22.303 -38.759 -3.261 1.00 92.94 80 GLN A CA 1
ATOM 583 C C . GLN A 1 80 ? -22.284 -38.484 -4.776 1.00 92.94 80 GLN A C 1
ATOM 585 O O . GLN A 1 80 ? -23.273 -38.816 -5.448 1.00 92.94 80 GLN A O 1
ATOM 590 N N . PRO A 1 81 ? -21.183 -37.926 -5.324 1.00 94.88 81 PRO A N 1
ATOM 591 C CA . PRO A 1 81 ? -21.087 -37.589 -6.739 1.00 94.88 81 PRO A CA 1
ATOM 592 C C . PRO A 1 81 ? -21.389 -38.771 -7.664 1.00 94.88 81 PRO A C 1
ATOM 594 O O . PRO A 1 81 ? -21.164 -39.937 -7.324 1.00 94.88 81 PRO A O 1
ATOM 597 N N . VAL A 1 82 ? -21.882 -38.458 -8.860 1.00 97.00 82 VAL A N 1
ATOM 598 C CA . VAL A 1 82 ? -22.108 -39.439 -9.928 1.00 97.00 82 VAL A CA 1
ATOM 599 C C . VAL A 1 82 ? -21.017 -39.318 -10.979 1.00 97.00 82 VAL A C 1
ATOM 601 O O . VAL A 1 82 ? -20.571 -38.217 -11.294 1.00 97.00 82 VAL A O 1
ATOM 604 N N . ALA A 1 83 ? -20.609 -40.455 -11.538 1.00 96.00 83 ALA A N 1
ATOM 605 C CA . ALA A 1 83 ? -19.606 -40.511 -12.594 1.00 96.00 83 ALA A CA 1
ATOM 606 C C . ALA A 1 83 ? -20.097 -39.820 -13.871 1.00 96.00 83 ALA A C 1
ATOM 608 O O . ALA A 1 83 ? -19.320 -39.176 -14.568 1.00 96.00 83 ALA A O 1
ATOM 609 N N . VAL A 1 84 ? -21.393 -39.954 -14.171 1.00 96.88 84 VAL A N 1
ATOM 610 C CA . VAL A 1 84 ? -22.011 -39.376 -15.363 1.00 96.88 84 VAL A CA 1
ATOM 611 C C . VAL A 1 84 ? -23.518 -39.189 -15.178 1.00 96.88 84 VAL A C 1
ATOM 613 O O . VAL A 1 84 ? -24.131 -39.786 -14.290 1.00 96.88 84 VAL A O 1
ATOM 616 N N . SER A 1 85 ? -24.125 -38.337 -16.001 1.00 97.44 85 SER A N 1
ATOM 617 C CA . SER A 1 85 ? -25.570 -38.105 -16.031 1.00 97.44 85 SER A CA 1
ATOM 618 C C . SER A 1 85 ? -26.119 -38.339 -17.430 1.00 97.44 85 SER A C 1
ATOM 620 O O . SER A 1 85 ? -25.462 -38.035 -18.428 1.00 97.44 85 SER A O 1
ATOM 622 N N . THR A 1 86 ? -27.332 -38.875 -17.511 1.00 97.44 86 THR A N 1
ATOM 623 C CA . THR A 1 86 ? -27.989 -39.170 -18.788 1.00 97.44 86 THR A CA 1
ATOM 624 C C . THR A 1 86 ? -28.193 -37.910 -19.628 1.00 97.44 86 THR A C 1
ATOM 626 O O . THR A 1 86 ? -28.482 -36.837 -19.096 1.00 97.44 86 THR A O 1
ATOM 629 N N . THR A 1 87 ? -28.094 -38.051 -20.948 1.00 95.69 87 THR A N 1
ATOM 630 C CA . THR A 1 87 ? -28.467 -37.026 -21.943 1.00 95.69 87 THR A CA 1
ATOM 631 C C . THR A 1 87 ? -29.720 -37.408 -22.736 1.00 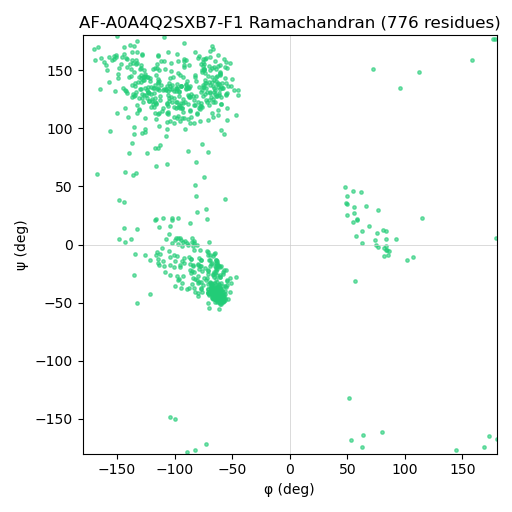95.69 87 THR A C 1
ATOM 633 O O . THR A 1 87 ? -30.332 -36.552 -23.367 1.00 95.69 87 THR A O 1
ATOM 636 N N . ALA A 1 88 ? -30.132 -38.675 -22.671 1.00 94.62 88 ALA A N 1
ATOM 637 C CA . ALA A 1 88 ? -31.296 -39.242 -23.344 1.00 94.62 88 ALA A CA 1
ATOM 638 C C . ALA A 1 88 ? -31.874 -40.411 -22.520 1.00 94.62 88 ALA A C 1
ATOM 640 O O . ALA A 1 88 ? -31.344 -40.749 -21.460 1.00 94.62 88 ALA A O 1
ATOM 641 N N . ASN A 1 89 ? -32.953 -41.022 -23.014 1.00 96.25 89 ASN A N 1
ATOM 642 C CA . ASN A 1 89 ? -33.573 -42.200 -22.405 1.00 96.25 89 ASN A CA 1
ATOM 643 C C . ASN A 1 89 ? -32.626 -43.414 -22.465 1.00 96.25 89 ASN A C 1
ATOM 645 O O . ASN A 1 89 ? -32.066 -43.697 -23.524 1.00 96.25 89 ASN A O 1
ATOM 649 N N . ILE A 1 90 ? -32.490 -44.148 -21.359 1.00 96.56 90 ILE A N 1
ATOM 650 C CA . ILE A 1 90 ? -31.631 -45.338 -21.246 1.00 96.56 90 ILE A CA 1
ATOM 651 C C . ILE A 1 90 ? -32.396 -46.547 -20.692 1.00 96.56 90 ILE A C 1
ATOM 653 O O . ILE A 1 90 ? -33.454 -46.406 -20.075 1.00 96.56 90 ILE A O 1
ATOM 657 N N . THR A 1 91 ? -31.825 -47.744 -20.851 1.00 95.50 91 THR A N 1
ATOM 658 C CA . THR A 1 91 ? -32.315 -48.954 -20.168 1.00 95.50 91 THR A CA 1
ATOM 659 C C . THR A 1 91 ? -31.605 -49.096 -18.822 1.00 95.50 91 THR A C 1
ATOM 661 O O . THR A 1 91 ? -30.390 -48.968 -18.765 1.00 95.50 91 THR A O 1
ATOM 664 N N . LEU A 1 92 ? -32.314 -49.389 -17.731 1.00 96.81 92 LEU A N 1
ATOM 665 C CA . LEU A 1 92 ? -31.707 -49.580 -16.401 1.00 96.81 92 LEU A CA 1
ATOM 666 C C . LEU A 1 92 ? -31.128 -50.996 -16.217 1.00 96.81 92 LEU A C 1
ATOM 668 O O . LEU A 1 92 ? -31.454 -51.705 -15.263 1.00 96.81 92 LEU A O 1
ATOM 672 N N . SER A 1 93 ? -30.309 -51.440 -17.167 1.00 95.44 93 SER A N 1
ATOM 673 C CA . SER A 1 93 ? -29.617 -52.729 -17.121 1.00 95.44 93 SER A CA 1
ATOM 674 C C . SER A 1 93 ? -28.395 -52.736 -18.027 1.00 95.44 93 SER A C 1
ATOM 676 O O . SER A 1 93 ? -28.433 -52.121 -19.093 1.00 95.44 93 SER A O 1
ATOM 678 N N . GLY A 1 94 ? -27.374 -53.511 -17.665 1.00 95.06 94 GLY A N 1
ATOM 679 C CA . GLY A 1 94 ? -26.142 -53.632 -18.440 1.00 95.06 94 GLY A CA 1
ATOM 680 C C . GLY A 1 94 ? -25.271 -52.378 -18.352 1.00 95.06 94 GLY A C 1
ATOM 681 O O . GLY A 1 94 ? -25.765 -51.264 -18.170 1.00 95.06 94 GLY A O 1
ATOM 682 N N . GLU A 1 95 ? -23.959 -52.551 -18.473 1.00 95.94 95 GLU A N 1
ATOM 683 C CA . GLU A 1 95 ? -23.039 -51.414 -18.552 1.00 95.94 95 GLU A CA 1
ATOM 684 C C . GLU A 1 95 ? -23.203 -50.686 -19.892 1.00 95.94 95 GLU A C 1
ATOM 686 O O . GLU A 1 95 ? -23.399 -51.318 -20.932 1.00 95.94 95 GLU A O 1
ATOM 691 N N . GLN A 1 96 ? -23.157 -49.354 -19.868 1.00 96.50 96 GLN A N 1
ATOM 692 C CA . GLN A 1 96 ? -23.495 -48.503 -21.009 1.00 96.50 96 GLN A CA 1
ATOM 693 C C . GLN A 1 96 ? -22.519 -47.336 -21.142 1.00 96.50 96 GLN A C 1
ATOM 695 O O . GLN A 1 96 ? -21.925 -46.886 -20.167 1.00 96.50 96 GLN A O 1
ATOM 700 N N . THR A 1 97 ? -22.388 -46.801 -22.354 1.00 95.94 97 THR A N 1
ATOM 701 C CA . THR A 1 97 ? -21.706 -45.524 -22.578 1.00 95.94 97 THR A CA 1
ATOM 702 C C . THR A 1 97 ? -22.733 -44.402 -22.550 1.00 95.94 97 THR A C 1
ATOM 704 O O . THR A 1 97 ? -23.605 -44.322 -23.412 1.00 95.94 97 THR A O 1
ATOM 707 N N . ILE A 1 98 ? -22.631 -43.534 -21.550 1.00 96.50 98 ILE A N 1
ATOM 708 C CA . ILE A 1 98 ? -23.539 -42.412 -21.323 1.00 96.50 98 ILE A CA 1
ATOM 709 C C . ILE A 1 98 ? -22.706 -41.145 -21.361 1.00 96.50 98 ILE A C 1
ATOM 711 O O . ILE A 1 98 ? -21.679 -41.075 -20.700 1.00 96.50 98 ILE A O 1
ATOM 715 N N . ASP A 1 99 ? -23.128 -40.159 -22.153 1.00 94.50 99 ASP A N 1
ATOM 716 C CA . ASP A 1 99 ? -22.434 -38.868 -22.275 1.00 94.50 99 ASP A CA 1
ATOM 717 C C . ASP A 1 99 ? -20.914 -38.998 -22.539 1.00 94.50 99 ASP A C 1
ATOM 719 O O . ASP A 1 99 ? -20.098 -38.239 -22.024 1.00 94.50 99 ASP A O 1
ATOM 723 N N . GLY A 1 100 ? -20.519 -40.022 -23.305 1.00 93.06 100 GLY A N 1
ATOM 724 C CA . GLY A 1 100 ? -19.118 -40.328 -23.618 1.00 93.06 100 GLY A CA 1
ATOM 725 C C . GLY A 1 100 ? -18.351 -41.121 -22.549 1.00 93.06 100 GLY A C 1
ATOM 726 O O . GLY A 1 100 ? -17.209 -41.499 -22.796 1.00 93.06 100 GLY A O 1
ATOM 727 N N . ILE A 1 101 ? -18.956 -41.426 -21.396 1.00 94.56 101 ILE A N 1
ATOM 728 C CA . ILE A 1 101 ? -18.352 -42.222 -20.317 1.00 94.56 101 ILE A CA 1
ATOM 729 C C . ILE A 1 101 ? -18.949 -43.628 -20.297 1.00 94.56 101 ILE A C 1
ATOM 731 O O . ILE A 1 101 ? -20.159 -43.800 -20.159 1.00 94.56 101 ILE A O 1
ATOM 735 N N . THR A 1 102 ? -18.097 -44.646 -20.398 1.00 95.69 102 THR A N 1
ATOM 736 C CA . THR A 1 102 ? -18.496 -46.051 -20.228 1.00 95.69 102 THR A CA 1
ATOM 737 C C . THR A 1 102 ? -18.598 -46.386 -18.745 1.00 95.69 102 THR A C 1
ATOM 739 O O . THR A 1 102 ? -17.628 -46.225 -18.004 1.00 95.69 102 THR A O 1
ATOM 742 N N . THR A 1 103 ? -19.769 -46.841 -18.308 1.00 94.62 103 THR A N 1
ATOM 743 C CA . THR A 1 103 ? -20.024 -47.205 -16.914 1.00 94.62 103 THR A CA 1
ATOM 744 C C . THR A 1 103 ? -19.405 -48.560 -16.569 1.00 94.62 103 THR A C 1
ATOM 746 O O . THR A 1 103 ? -19.252 -49.435 -17.421 1.00 94.62 103 THR A O 1
ATOM 749 N N . SER A 1 104 ? -19.018 -48.724 -15.306 1.00 94.56 104 SER A N 1
ATOM 750 C CA . SER A 1 104 ? -18.538 -49.984 -14.728 1.00 94.56 104 SER A CA 1
ATOM 751 C C . SER A 1 104 ? -18.766 -49.936 -13.221 1.00 94.56 104 SER A C 1
ATOM 753 O O . SER A 1 104 ? -17.979 -49.304 -12.512 1.00 94.56 104 SER A O 1
ATOM 755 N N . ALA A 1 105 ? -19.859 -50.528 -12.732 1.00 94.38 105 ALA A N 1
ATOM 756 C CA . ALA A 1 105 ? -20.322 -50.381 -11.346 1.00 94.38 105 ALA A CA 1
ATOM 757 C C . ALA A 1 105 ? -20.376 -48.908 -10.878 1.00 94.38 105 ALA A C 1
ATOM 759 O O . ALA A 1 105 ? -20.026 -48.562 -9.748 1.00 94.38 105 ALA A O 1
ATOM 760 N N . SER A 1 106 ? -20.745 -48.008 -11.789 1.00 96.12 106 SER A N 1
ATOM 761 C CA . SER A 1 106 ? -20.656 -46.560 -11.610 1.00 96.12 106 SER A CA 1
ATOM 762 C C . SER A 1 106 ? -21.949 -45.984 -11.044 1.00 96.12 106 SER A C 1
ATOM 764 O O . SER A 1 106 ? -23.035 -46.504 -11.287 1.00 96.12 106 SER A O 1
ATOM 766 N N . ARG A 1 107 ? -21.852 -44.861 -10.327 1.00 98.12 107 ARG A N 1
ATOM 767 C CA . ARG A 1 107 ? -23.027 -44.068 -9.942 1.00 98.12 107 ARG A CA 1
ATOM 768 C C . ARG A 1 107 ? -23.437 -43.173 -11.107 1.00 98.12 107 ARG A C 1
ATOM 770 O O . ARG A 1 107 ? -22.602 -42.423 -11.609 1.00 98.12 107 ARG A O 1
ATOM 777 N N . VAL A 1 108 ? -24.700 -43.222 -11.512 1.00 98.00 108 VAL A N 1
ATOM 778 C CA . VAL A 1 108 ? -25.241 -42.463 -12.646 1.00 98.00 108 VAL A CA 1
ATOM 779 C C . VAL A 1 108 ? -26.479 -41.700 -12.208 1.00 98.00 108 VAL A C 1
ATOM 781 O O . VAL A 1 108 ? -27.404 -42.283 -11.643 1.00 98.00 108 VAL A O 1
ATOM 784 N N . LEU A 1 109 ? -26.523 -40.402 -12.505 1.00 98.19 109 LEU A N 1
ATOM 785 C CA . LEU A 1 109 ? -27.768 -39.646 -12.410 1.00 98.19 109 LEU A CA 1
ATOM 786 C C . LEU A 1 109 ? -28.608 -39.914 -13.662 1.00 98.19 109 LEU A C 1
ATOM 788 O O . LEU A 1 109 ? -28.268 -39.489 -14.766 1.00 98.19 109 LEU A O 1
ATOM 792 N N . VAL A 1 110 ? -29.733 -40.593 -13.483 1.00 97.75 110 VAL A N 1
ATOM 793 C CA . VAL A 1 110 ? -30.748 -40.786 -14.516 1.00 97.75 110 VAL A CA 1
ATOM 794 C C . VAL A 1 110 ? -31.786 -39.687 -14.357 1.00 97.75 110 VAL A C 1
ATOM 796 O O . VAL A 1 110 ? -32.542 -39.673 -13.390 1.00 97.75 110 VAL A O 1
ATOM 799 N N . LYS A 1 111 ? -31.803 -38.740 -15.292 1.00 96.50 111 LYS A N 1
ATOM 800 C CA . LYS A 1 111 ? -32.736 -37.599 -15.291 1.00 96.50 111 LYS A CA 1
ATOM 801 C C . LYS A 1 111 ? -33.537 -37.457 -16.588 1.00 96.50 111 LYS A C 1
ATOM 803 O O . LYS A 1 111 ? -34.438 -36.629 -16.655 1.00 96.50 111 LYS A O 1
ATOM 808 N N . ASN A 1 112 ? -33.190 -38.225 -17.624 1.00 96.06 112 ASN A N 1
ATOM 809 C CA . ASN A 1 112 ? -33.768 -38.120 -18.968 1.00 96.06 112 ASN A CA 1
ATOM 810 C C . ASN A 1 112 ? -34.593 -39.345 -19.384 1.00 96.06 112 ASN A C 1
ATOM 812 O O . ASN A 1 112 ? -34.900 -39.484 -20.570 1.00 96.06 112 ASN A O 1
ATOM 816 N N . ASN A 1 113 ? -34.968 -40.224 -18.449 1.00 96.19 113 ASN A N 1
ATOM 817 C CA . ASN A 1 113 ? -35.848 -41.330 -18.797 1.00 96.19 113 ASN A CA 1
ATOM 818 C C . ASN A 1 113 ? -37.281 -40.841 -19.013 1.00 96.19 113 ASN A C 1
ATOM 820 O O . ASN A 1 113 ? -37.809 -40.018 -18.266 1.00 96.19 113 ASN A O 1
ATOM 824 N N . THR A 1 114 ? -37.914 -41.395 -20.044 1.00 93.94 114 THR A N 1
ATOM 825 C CA . THR A 1 114 ? -39.309 -41.106 -20.413 1.00 93.94 114 THR A CA 1
ATOM 826 C C . THR A 1 114 ? -40.279 -41.536 -19.314 1.00 93.94 114 THR A C 1
ATOM 828 O O . THR A 1 114 ? -41.188 -40.792 -18.951 1.00 93.94 114 THR A O 1
ATOM 831 N N . THR A 1 115 ? -40.037 -42.698 -18.706 1.00 94.56 115 THR A N 1
ATOM 832 C CA . THR A 1 115 ? -40.688 -43.105 -17.459 1.00 94.56 115 THR A CA 1
ATOM 833 C C . THR A 1 115 ? -40.055 -42.345 -16.294 1.00 94.56 115 THR A C 1
ATOM 835 O O . THR A 1 115 ? -39.129 -42.832 -15.651 1.00 94.56 115 THR A O 1
ATOM 838 N N . ALA A 1 116 ? -40.545 -41.140 -16.002 1.00 93.06 116 ALA A N 1
ATOM 839 C CA . ALA A 1 116 ? -39.922 -40.239 -15.028 1.00 93.06 116 ALA A CA 1
ATOM 840 C C . ALA A 1 116 ? -39.833 -40.799 -13.591 1.00 93.06 116 ALA A C 1
ATOM 842 O O . ALA A 1 116 ? -39.000 -40.346 -12.810 1.00 93.06 116 ALA A O 1
ATOM 843 N N . SER A 1 117 ? -40.629 -41.810 -13.221 1.00 92.56 117 SER A N 1
ATOM 844 C CA . SER A 1 117 ? -40.494 -42.494 -11.921 1.00 92.56 117 SER A CA 1
ATOM 845 C C . SER A 1 117 ? -39.236 -43.364 -11.802 1.00 92.56 117 SER A C 1
ATOM 847 O O . SER A 1 117 ? -38.849 -43.770 -10.703 1.00 92.56 117 SER A O 1
ATOM 849 N N . GLN A 1 118 ? -38.565 -43.631 -12.925 1.00 95.94 118 GLN A N 1
ATOM 850 C CA . GLN A 1 118 ? -37.262 -44.289 -12.990 1.00 95.94 118 GLN A CA 1
ATOM 851 C C . GLN A 1 118 ? -36.094 -43.306 -12.874 1.00 95.94 118 GLN A C 1
ATOM 853 O O . GLN A 1 118 ? -34.964 -43.746 -12.671 1.00 95.94 118 GLN A O 1
ATOM 858 N N . ASN A 1 119 ? -36.330 -41.994 -12.955 1.00 97.31 119 ASN A N 1
ATOM 859 C CA . ASN A 1 119 ? -35.274 -41.018 -12.705 1.00 97.31 119 ASN A CA 1
ATOM 860 C C . ASN A 1 119 ? -34.772 -41.138 -11.250 1.00 97.31 119 ASN A C 1
ATOM 862 O O . ASN A 1 119 ? -35.466 -41.639 -10.358 1.00 97.31 119 ASN A O 1
ATOM 866 N N . GLY A 1 120 ? -33.526 -40.753 -11.001 1.00 96.50 120 GLY A N 1
ATOM 867 C CA . GLY A 1 120 ? -32.846 -40.960 -9.725 1.00 96.50 120 GLY A CA 1
ATOM 868 C C . GLY A 1 120 ? -31.363 -41.254 -9.888 1.00 96.50 120 GLY A C 1
ATOM 869 O O . GLY A 1 120 ? -30.840 -41.269 -10.999 1.00 96.50 120 GLY A O 1
ATOM 870 N N . ILE A 1 121 ? -30.689 -41.517 -8.772 1.00 98.06 121 ILE A N 1
ATOM 871 C CA . ILE A 1 121 ? -29.299 -41.973 -8.787 1.00 98.06 121 ILE A CA 1
ATOM 872 C C . ILE A 1 121 ? -29.289 -43.503 -8.766 1.00 98.06 121 ILE A C 1
ATOM 874 O O . ILE A 1 121 ? -29.877 -44.121 -7.877 1.00 98.06 121 ILE A O 1
ATOM 878 N N . TRP A 1 122 ? -28.619 -44.102 -9.745 1.00 98.00 122 TRP A N 1
ATOM 879 C CA . TRP A 1 122 ? -28.508 -45.549 -9.913 1.00 98.00 122 TRP A CA 1
ATOM 880 C C . TRP A 1 122 ? -27.052 -45.996 -9.836 1.00 98.00 122 TRP A C 1
ATOM 882 O O . TRP A 1 122 ? -26.148 -45.242 -10.191 1.00 98.00 122 TRP A O 1
ATOM 892 N N . VAL A 1 123 ? -26.832 -47.227 -9.387 1.00 97.69 123 VAL A N 1
ATOM 893 C CA . VAL A 1 123 ? -25.555 -47.935 -9.489 1.00 97.69 123 VAL A CA 1
ATOM 894 C C . VAL A 1 123 ? -25.668 -48.925 -10.642 1.00 97.69 123 VAL A C 1
ATOM 896 O O . VAL A 1 123 ? -26.585 -49.752 -10.674 1.00 97.69 123 VAL A O 1
ATOM 899 N N . THR A 1 124 ? -24.767 -48.803 -11.615 1.00 97.12 124 THR A N 1
ATOM 900 C CA . THR A 1 124 ? -24.770 -49.654 -12.807 1.00 97.12 124 THR A CA 1
ATOM 901 C C . THR A 1 124 ? -24.290 -51.071 -12.499 1.00 97.12 124 THR A C 1
ATOM 903 O O . THR A 1 124 ? -23.638 -51.326 -11.487 1.00 97.12 124 THR A O 1
ATOM 906 N N . GLY A 1 125 ? -24.633 -52.014 -13.372 1.00 93.81 125 GLY A N 1
ATOM 907 C CA . GLY A 1 125 ? -24.156 -53.390 -13.300 1.00 93.81 125 GLY A CA 1
ATOM 908 C C . GLY A 1 125 ? -24.444 -54.151 -14.591 1.00 93.81 125 GLY A C 1
ATOM 909 O O . GLY A 1 125 ? -25.189 -53.677 -15.449 1.00 93.81 125 GLY A O 1
ATOM 910 N N . SER A 1 126 ? -23.880 -55.355 -14.725 1.00 89.75 126 SER A N 1
ATOM 911 C CA . SER A 1 126 ? -24.085 -56.222 -15.899 1.00 89.75 126 SER A CA 1
ATOM 912 C C . SER A 1 126 ? -25.525 -56.734 -16.041 1.00 89.75 126 SER A C 1
ATOM 914 O O . SER A 1 126 ? -25.963 -57.033 -17.149 1.00 89.75 126 SER A O 1
ATOM 916 N N . GLY A 1 127 ? -26.257 -56.820 -14.926 1.00 90.56 127 GLY A N 1
ATOM 917 C CA . GLY A 1 127 ? -27.687 -57.123 -14.866 1.00 90.56 127 GLY A CA 1
ATOM 918 C C . GLY A 1 127 ? -28.546 -55.867 -14.698 1.00 90.56 127 GLY A C 1
ATOM 919 O O . GLY A 1 127 ? -28.179 -54.786 -15.152 1.00 90.56 127 GLY A O 1
ATOM 920 N N . ALA A 1 128 ? -29.702 -56.003 -14.044 1.00 93.94 128 ALA A N 1
ATOM 921 C CA . ALA A 1 128 ? -30.535 -54.856 -13.682 1.00 93.94 128 ALA A CA 1
ATOM 922 C C . ALA A 1 128 ? -29.779 -53.904 -12.742 1.00 93.94 128 ALA A C 1
ATOM 924 O O . ALA A 1 128 ? -29.089 -54.350 -11.824 1.00 93.94 128 ALA A O 1
ATOM 925 N N . TRP A 1 129 ? -29.913 -52.600 -12.970 1.00 97.56 129 TRP A N 1
ATOM 926 C CA . TRP A 1 129 ? -29.328 -51.582 -12.101 1.00 97.56 129 TRP A CA 1
ATOM 927 C C . TRP A 1 129 ? -30.122 -51.458 -10.803 1.00 97.56 129 TRP A C 1
ATOM 929 O O . TRP A 1 129 ? -31.323 -51.736 -10.759 1.00 97.56 129 TRP A O 1
ATOM 939 N N . THR A 1 130 ? -29.464 -50.990 -9.747 1.00 96.81 130 THR A N 1
ATOM 940 C CA . THR A 1 130 ? -30.094 -50.722 -8.449 1.00 96.81 130 THR A CA 1
ATOM 941 C C . THR A 1 130 ? -30.077 -49.230 -8.146 1.00 96.81 130 THR A C 1
ATOM 943 O O . THR A 1 130 ? -29.188 -48.507 -8.600 1.00 96.81 130 THR A O 1
ATOM 946 N N . ARG A 1 131 ? -31.066 -48.731 -7.393 1.00 96.56 131 ARG A N 1
ATOM 947 C CA . ARG A 1 131 ? -30.983 -47.364 -6.863 1.00 96.56 131 ARG A CA 1
ATOM 948 C C . ARG A 1 131 ? -29.792 -47.275 -5.915 1.00 96.56 131 ARG A C 1
ATOM 950 O O . ARG A 1 131 ? -29.452 -48.244 -5.237 1.00 96.56 131 ARG A O 1
ATOM 957 N N . ALA A 1 132 ? -29.141 -46.123 -5.906 1.00 96.38 132 ALA A N 1
ATOM 958 C CA . ALA A 1 132 ? -28.076 -45.856 -4.959 1.00 96.38 132 ALA A CA 1
ATOM 959 C C . ALA A 1 132 ? -28.619 -45.849 -3.524 1.00 96.38 132 ALA A C 1
ATOM 961 O O . ALA A 1 132 ? -29.690 -45.307 -3.275 1.00 96.38 132 ALA A O 1
ATOM 962 N N . THR A 1 133 ? -27.853 -46.409 -2.589 1.00 94.81 133 THR A N 1
ATOM 963 C CA . THR A 1 133 ? -28.265 -46.610 -1.188 1.00 94.81 133 THR A CA 1
ATOM 964 C C . THR A 1 133 ? -28.505 -45.321 -0.407 1.00 94.81 133 THR A C 1
ATOM 966 O O . THR A 1 133 ? -29.093 -45.359 0.656 1.00 94.81 133 THR A O 1
ATOM 969 N N . ASP A 1 134 ? -27.989 -44.188 -0.881 1.00 92.81 134 ASP A N 1
ATOM 970 C CA . ASP A 1 134 ? -28.217 -42.857 -0.309 1.00 92.81 134 ASP A CA 1
ATOM 971 C C . ASP A 1 134 ? -29.358 -42.099 -1.017 1.00 92.81 134 ASP A C 1
ATOM 973 O O . ASP A 1 134 ? -29.574 -40.913 -0.756 1.00 92.81 134 ASP A O 1
ATOM 977 N N . ALA A 1 135 ? -30.055 -42.755 -1.949 1.00 93.94 135 ALA A N 1
ATOM 978 C CA . ALA A 1 135 ? -31.130 -42.206 -2.771 1.00 93.94 135 ALA A CA 1
ATOM 979 C C . ALA A 1 135 ? -32.187 -43.278 -3.128 1.00 93.94 135 ALA A C 1
ATOM 981 O O . ALA A 1 135 ? -32.696 -43.306 -4.258 1.00 93.94 135 ALA A O 1
ATOM 982 N N . ASP A 1 136 ? -32.511 -44.169 -2.183 1.00 94.31 136 ASP A N 1
ATOM 983 C CA . ASP A 1 136 ? -33.464 -45.271 -2.371 1.00 94.31 136 ASP A CA 1
ATOM 984 C C . ASP A 1 136 ? -34.733 -45.162 -1.506 1.00 94.31 136 ASP A C 1
ATOM 986 O O . ASP A 1 136 ? -35.691 -45.904 -1.741 1.00 94.31 136 ASP A O 1
ATOM 990 N N . SER A 1 137 ? -34.804 -44.184 -0.598 1.00 92.88 137 SER A N 1
ATOM 991 C CA . SER A 1 137 ? -36.002 -43.877 0.187 1.00 92.88 137 SER A CA 1
ATOM 992 C C . SER A 1 137 ? -36.638 -42.523 -0.163 1.00 92.88 137 SER A C 1
ATOM 994 O O . SER A 1 137 ? -36.005 -41.601 -0.677 1.00 92.88 137 SER A O 1
ATOM 996 N N . ALA A 1 138 ? -37.930 -42.373 0.148 1.00 89.56 138 ALA A N 1
ATOM 997 C CA . ALA A 1 138 ? -38.677 -41.138 -0.109 1.00 89.56 138 ALA A CA 1
ATOM 998 C C . ALA A 1 138 ? -38.076 -39.908 0.596 1.00 89.56 138 ALA A C 1
ATOM 1000 O O . ALA A 1 138 ? -38.027 -38.828 0.009 1.00 89.56 138 ALA A O 1
ATOM 1001 N N . ALA A 1 139 ? -37.605 -40.078 1.836 1.00 86.81 139 ALA A N 1
ATOM 1002 C CA . ALA A 1 139 ? -36.992 -39.007 2.620 1.00 86.81 139 ALA A CA 1
ATOM 1003 C C . ALA A 1 139 ? -35.636 -38.576 2.047 1.00 86.81 139 ALA A C 1
ATOM 1005 O O . ALA A 1 139 ? -35.279 -37.407 2.123 1.00 86.81 139 ALA A O 1
ATOM 1006 N N . GLU A 1 140 ? -34.892 -39.505 1.448 1.00 90.31 140 GLU A N 1
ATOM 1007 C CA . GLU A 1 140 ? -33.590 -39.213 0.858 1.00 90.31 140 GLU A CA 1
ATOM 1008 C C . GLU A 1 140 ? -33.680 -38.577 -0.524 1.00 90.31 140 GLU A C 1
ATOM 1010 O O . GLU A 1 140 ? -32.771 -37.834 -0.884 1.00 90.31 140 GLU A O 1
ATOM 1015 N N . ILE A 1 141 ? -34.727 -38.897 -1.293 1.00 90.62 141 ILE A N 1
ATOM 1016 C CA . ILE A 1 141 ? -34.978 -38.381 -2.648 1.00 90.62 141 ILE A CA 1
ATOM 1017 C C . ILE A 1 141 ? -35.532 -36.951 -2.605 1.00 90.62 141 ILE A C 1
ATOM 1019 O O . ILE A 1 141 ? -35.251 -36.159 -3.510 1.00 90.62 141 ILE A O 1
ATOM 1023 N N . LEU A 1 142 ? -36.309 -36.608 -1.572 1.00 88.12 142 LEU A N 1
ATOM 1024 C CA . LEU A 1 142 ? -36.879 -35.272 -1.407 1.00 88.12 142 LEU A CA 1
ATOM 1025 C C . LEU A 1 142 ? -35.759 -34.231 -1.247 1.00 88.12 142 LEU A C 1
ATOM 1027 O O . LEU A 1 142 ? -34.986 -34.279 -0.294 1.00 88.12 142 LEU A O 1
ATOM 1031 N N . GLY A 1 143 ? -35.660 -33.306 -2.206 1.00 83.81 143 GLY A N 1
ATOM 1032 C CA . GLY A 1 143 ? -34.629 -32.265 -2.212 1.00 83.81 143 GLY A CA 1
ATOM 1033 C C . GLY A 1 143 ? -33.207 -32.777 -2.468 1.00 83.81 143 GLY A C 1
ATOM 1034 O O . GLY A 1 143 ? -32.251 -32.056 -2.184 1.00 83.81 143 GLY A O 1
ATOM 1035 N N . MET A 1 144 ? -33.018 -34.004 -2.978 1.00 91.62 144 MET A N 1
ATOM 1036 C CA . MET A 1 144 ? -31.665 -34.520 -3.222 1.00 91.62 144 MET A CA 1
ATOM 1037 C C . MET A 1 144 ? -30.914 -33.693 -4.269 1.00 91.62 144 MET A C 1
ATOM 1039 O O . MET A 1 144 ? -31.473 -33.358 -5.312 1.00 91.62 144 MET A O 1
ATOM 1043 N N . ALA A 1 145 ? -29.634 -33.427 -4.022 1.00 92.75 145 ALA A N 1
ATOM 1044 C CA . ALA A 1 145 ? -28.749 -32.714 -4.938 1.00 92.75 145 ALA A CA 1
ATOM 1045 C C . ALA A 1 145 ? -27.480 -33.525 -5.221 1.00 92.75 145 ALA A C 1
ATOM 1047 O O . ALA A 1 145 ? -26.998 -34.255 -4.355 1.00 92.75 145 ALA A O 1
ATOM 1048 N N . VAL A 1 146 ? -26.924 -33.422 -6.429 1.00 94.69 146 VAL A N 1
ATOM 1049 C CA . VAL A 1 146 ? -25.750 -34.210 -6.826 1.00 94.69 146 VAL A CA 1
ATOM 1050 C C . VAL A 1 146 ? -24.856 -33.484 -7.828 1.00 94.69 146 VAL A C 1
ATOM 1052 O O . VAL A 1 146 ? -25.335 -32.779 -8.717 1.00 94.69 146 VAL A O 1
ATOM 1055 N N . TYR A 1 147 ? -23.545 -33.686 -7.683 1.00 94.31 147 TYR A N 1
ATOM 1056 C CA . TYR A 1 147 ? -22.515 -33.237 -8.621 1.00 94.31 147 TYR A CA 1
ATOM 1057 C C . TYR A 1 147 ? -22.152 -34.347 -9.617 1.00 94.31 147 TYR A C 1
ATOM 1059 O O . TYR A 1 147 ? -21.973 -35.503 -9.222 1.00 94.31 147 TYR A O 1
ATOM 1067 N N . VAL A 1 148 ? -22.023 -33.993 -10.897 1.00 96.62 148 VAL A N 1
ATOM 1068 C CA . VAL A 1 148 ? -21.635 -34.903 -11.984 1.00 96.62 148 VAL A CA 1
ATOM 1069 C C . VAL A 1 148 ? -20.158 -34.698 -12.315 1.00 96.62 148 VAL A C 1
ATOM 1071 O O . VAL A 1 148 ? -19.757 -33.608 -12.717 1.00 96.62 148 VAL A O 1
ATOM 1074 N N . THR A 1 149 ? -19.330 -35.729 -12.153 1.00 92.88 149 THR A N 1
ATOM 1075 C CA . THR A 1 149 ? -17.867 -35.596 -12.279 1.00 92.88 149 THR A CA 1
ATOM 1076 C C . THR A 1 149 ? -17.348 -35.727 -13.709 1.00 92.88 149 THR A C 1
ATOM 1078 O O . THR A 1 149 ? -16.285 -35.186 -14.007 1.00 92.88 149 THR A O 1
ATOM 1081 N N . GLY A 1 150 ? -18.071 -36.414 -14.596 1.00 87.00 150 GLY A N 1
ATOM 1082 C CA . GLY A 1 150 ? -17.643 -36.682 -15.968 1.00 87.00 150 GLY A CA 1
ATOM 1083 C C . GLY A 1 150 ? -18.785 -36.661 -16.982 1.00 87.00 150 GLY A C 1
ATOM 1084 O O . GLY A 1 150 ? -19.963 -36.608 -16.630 1.00 87.00 150 GLY A O 1
ATOM 1085 N N . GLY A 1 151 ? -18.409 -36.697 -18.259 1.00 90.25 151 GLY A N 1
ATOM 1086 C CA . GLY A 1 151 ? -19.319 -36.617 -19.401 1.00 90.25 151 GLY A CA 1
ATOM 1087 C C . GLY A 1 151 ? -19.163 -35.322 -20.196 1.00 90.25 151 GLY A C 1
ATOM 1088 O O . GLY A 1 151 ? -18.784 -34.289 -19.644 1.00 90.25 151 GLY A O 1
ATOM 1089 N N . THR A 1 152 ? -19.400 -35.381 -21.505 1.00 87.94 152 THR A N 1
ATOM 1090 C CA . THR A 1 152 ? -19.201 -34.242 -22.416 1.00 87.94 152 THR A CA 1
ATOM 1091 C C . THR A 1 152 ? -20.236 -33.134 -22.215 1.00 87.94 152 THR A C 1
ATOM 1093 O O . THR A 1 152 ? -19.882 -31.959 -22.246 1.00 87.94 152 THR A O 1
ATOM 1096 N N . ALA A 1 153 ? -21.507 -33.481 -22.018 1.00 88.75 153 ALA A N 1
ATOM 1097 C CA . ALA A 1 153 ? -22.607 -32.529 -21.900 1.00 88.75 153 ALA A CA 1
ATOM 1098 C C . ALA A 1 153 ? -22.958 -32.185 -20.446 1.00 88.75 153 ALA A C 1
ATOM 1100 O O . ALA A 1 153 ? -23.462 -31.088 -20.181 1.00 88.75 153 ALA A O 1
ATOM 1101 N N . ASN A 1 154 ? -22.751 -33.118 -19.511 1.00 93.12 154 ASN A N 1
ATOM 1102 C CA . ASN A 1 154 ? -23.173 -32.981 -18.118 1.00 93.12 154 ASN A CA 1
ATOM 1103 C C . ASN A 1 154 ? -22.022 -32.948 -17.099 1.00 93.12 154 ASN A C 1
ATOM 1105 O O . ASN A 1 154 ? -22.289 -32.665 -15.930 1.00 93.12 154 ASN A O 1
ATOM 1109 N N . GLY A 1 155 ? -20.775 -33.221 -17.493 1.00 91.00 155 GLY A N 1
ATOM 1110 C CA . GLY A 1 155 ? -19.627 -33.162 -16.585 1.00 91.00 155 GLY A CA 1
ATOM 1111 C C . GLY A 1 155 ? -19.426 -31.759 -16.002 1.00 91.00 155 GLY A C 1
ATOM 1112 O O . GLY A 1 155 ? -19.488 -30.766 -16.720 1.00 91.00 155 GLY A O 1
ATOM 1113 N N . GLY A 1 156 ? -19.212 -31.661 -14.689 1.00 86.81 156 GLY A N 1
ATOM 1114 C CA . GLY A 1 156 ? -19.060 -30.387 -13.978 1.00 86.81 156 GLY A CA 1
ATOM 1115 C C . GLY A 1 156 ? -20.376 -29.704 -13.585 1.00 86.81 156 GLY A C 1
ATOM 1116 O O . GLY A 1 156 ? -20.342 -28.653 -12.942 1.00 86.81 156 GLY A O 1
ATOM 1117 N N . LYS A 1 157 ? -21.537 -30.278 -13.926 1.00 91.94 157 LYS A N 1
ATOM 1118 C CA . LYS A 1 157 ? -22.853 -29.725 -13.569 1.00 91.94 157 LYS A CA 1
ATOM 1119 C C . LYS A 1 157 ? -23.380 -30.280 -12.248 1.00 91.94 157 LYS A C 1
ATOM 1121 O O . LYS A 1 157 ? -23.048 -31.392 -11.834 1.00 91.94 157 LYS A O 1
ATOM 1126 N N . GLN A 1 158 ? -24.241 -29.502 -11.600 1.00 91.56 158 GLN A N 1
ATOM 1127 C CA . GLN A 1 158 ? -24.966 -29.886 -10.389 1.00 91.56 158 GLN A CA 1
ATOM 1128 C C . GLN A 1 158 ? -26.468 -29.908 -10.660 1.00 91.56 158 GLN A C 1
ATOM 1130 O O . GLN A 1 158 ? -26.998 -28.991 -11.292 1.00 91.56 158 GLN A O 1
ATOM 1135 N N . PHE A 1 159 ? -27.152 -30.935 -10.158 1.00 93.25 159 PHE A N 1
ATOM 1136 C CA . PHE A 1 159 ? -28.594 -31.111 -10.327 1.00 93.25 159 PHE A CA 1
ATOM 1137 C C . PHE A 1 159 ? -29.286 -31.315 -8.982 1.00 93.25 159 PHE A C 1
ATOM 1139 O O . PHE A 1 159 ? -28.740 -31.999 -8.118 1.00 93.25 159 PHE A O 1
ATOM 1146 N N . ILE A 1 160 ? -30.501 -30.783 -8.835 1.00 91.44 160 ILE A N 1
ATOM 1147 C CA . ILE A 1 160 ? -31.380 -30.991 -7.677 1.00 91.44 160 ILE A CA 1
ATOM 1148 C C . ILE A 1 160 ? -32.711 -31.611 -8.105 1.00 91.44 160 ILE A C 1
ATOM 1150 O O . ILE A 1 160 ? -33.236 -31.287 -9.169 1.00 91.44 160 ILE A O 1
ATOM 1154 N N . CYS A 1 161 ? -33.256 -32.501 -7.280 1.00 91.75 161 CYS A N 1
ATOM 1155 C CA . CYS A 1 161 ? -34.610 -33.019 -7.411 1.00 91.75 161 CYS A CA 1
ATOM 1156 C C . CYS A 1 161 ? -35.609 -31.987 -6.875 1.00 91.75 161 CYS A C 1
ATOM 1158 O O . CYS A 1 161 ? -35.596 -31.669 -5.687 1.00 91.75 161 CYS A O 1
ATOM 1160 N N . THR A 1 162 ? -36.483 -31.484 -7.744 1.00 88.12 162 THR A N 1
ATOM 1161 C CA . THR A 1 162 ? -37.480 -30.449 -7.410 1.00 88.12 162 THR A CA 1
ATOM 1162 C C . THR A 1 162 ? -38.875 -31.014 -7.154 1.00 88.12 162 THR A C 1
ATOM 1164 O O . THR A 1 162 ? -39.826 -30.265 -6.945 1.00 88.12 162 THR A O 1
ATOM 1167 N N . THR A 1 163 ? -39.028 -32.339 -7.175 1.00 87.00 163 THR A N 1
ATOM 1168 C CA . THR A 1 163 ? -40.318 -32.992 -6.946 1.00 87.00 163 THR A CA 1
ATOM 1169 C C . THR A 1 163 ? -40.784 -32.781 -5.496 1.00 87.00 163 THR A C 1
ATOM 1171 O O . THR A 1 163 ? -40.057 -33.163 -4.576 1.00 87.00 163 THR A O 1
ATOM 1174 N N . PRO A 1 164 ? -41.976 -32.198 -5.259 1.00 82.81 164 PRO A N 1
ATOM 1175 C CA . PRO A 1 164 ? -42.472 -31.931 -3.910 1.00 82.81 164 PRO A CA 1
ATOM 1176 C C . PRO A 1 164 ? -42.911 -33.214 -3.181 1.00 82.81 164 PRO A C 1
ATOM 1178 O O . PRO A 1 164 ? -43.205 -34.238 -3.799 1.00 82.81 164 PRO A O 1
ATOM 1181 N N . ALA A 1 165 ? -42.990 -33.154 -1.848 1.00 80.81 165 ALA A N 1
ATOM 1182 C CA . ALA A 1 165 ? -43.540 -34.236 -1.027 1.00 80.81 165 ALA A CA 1
ATOM 1183 C C . ALA A 1 165 ? -45.062 -34.407 -1.252 1.00 80.81 165 ALA A C 1
ATOM 1185 O O . ALA A 1 165 ? -45.758 -33.435 -1.528 1.00 80.81 165 ALA A O 1
ATOM 1186 N N . THR A 1 166 ? -45.653 -35.596 -1.089 1.00 86.50 166 THR A N 1
ATOM 1187 C CA . THR A 1 166 ? -45.057 -36.887 -0.691 1.00 86.50 166 THR A CA 1
ATOM 1188 C C . THR A 1 166 ? -44.548 -37.687 -1.897 1.00 86.50 166 THR A C 1
ATOM 1190 O O . THR A 1 166 ? -45.256 -37.845 -2.888 1.00 86.50 166 THR A O 1
ATOM 1193 N N . ILE A 1 167 ? -43.344 -38.256 -1.787 1.00 89.50 167 ILE A N 1
ATOM 1194 C CA . ILE A 1 167 ? -42.731 -39.106 -2.820 1.00 89.50 167 ILE A CA 1
ATOM 1195 C C . ILE A 1 167 ? -42.934 -40.585 -2.469 1.00 89.50 167 ILE A C 1
ATOM 1197 O O . ILE A 1 167 ? -42.678 -40.995 -1.340 1.00 89.50 167 ILE A O 1
ATOM 1201 N N . VAL A 1 168 ? -43.338 -41.401 -3.446 1.00 93.31 168 VAL A N 1
ATOM 1202 C CA . VAL A 1 168 ? -43.350 -42.868 -3.360 1.00 93.31 168 VAL A CA 1
ATOM 1203 C C . VAL A 1 168 ? -42.368 -43.428 -4.391 1.00 93.31 168 VAL A C 1
ATOM 1205 O O . VAL A 1 168 ? -42.473 -43.177 -5.594 1.00 93.31 168 VAL A O 1
ATOM 1208 N N . VAL A 1 169 ? -41.372 -44.174 -3.910 1.00 91.25 169 VAL A N 1
ATOM 1209 C CA . VAL A 1 169 ? -40.265 -44.670 -4.738 1.00 91.25 169 VAL A CA 1
ATOM 1210 C C . VAL A 1 169 ? -40.780 -45.657 -5.785 1.00 91.25 169 VAL A C 1
ATOM 1212 O O . VAL A 1 169 ? -41.505 -46.597 -5.470 1.00 91.25 169 VAL A O 1
ATOM 1215 N N . GLY A 1 170 ? -40.399 -45.437 -7.045 1.00 88.19 170 GLY A N 1
ATOM 1216 C CA . GLY A 1 170 ? -40.793 -46.280 -8.178 1.00 88.19 170 GLY A CA 1
ATOM 1217 C C . GLY A 1 170 ? -42.143 -45.927 -8.811 1.00 88.19 170 GLY A C 1
ATOM 1218 O O . GLY A 1 170 ? -42.437 -46.432 -9.893 1.00 88.19 170 GLY A O 1
ATOM 1219 N N . THR A 1 171 ? -42.933 -45.030 -8.210 1.00 91.81 171 THR A N 1
ATOM 1220 C CA . THR A 1 171 ? -44.238 -44.608 -8.751 1.00 91.81 171 THR A CA 1
ATOM 1221 C C . THR A 1 171 ? -44.322 -43.105 -9.009 1.00 91.81 171 THR A C 1
ATOM 1223 O O . THR A 1 171 ? -44.800 -42.708 -10.070 1.00 91.81 171 THR A O 1
ATOM 1226 N N . THR A 1 172 ? -43.823 -42.260 -8.103 1.00 93.56 172 THR A N 1
ATOM 1227 C CA . THR A 1 172 ? -43.800 -40.802 -8.296 1.00 93.56 172 THR A CA 1
ATOM 1228 C C . THR A 1 172 ? -42.807 -40.421 -9.395 1.00 93.56 172 THR A C 1
ATOM 1230 O O . THR A 1 172 ? -41.663 -40.869 -9.376 1.00 93.56 172 THR A O 1
ATOM 1233 N N . ALA A 1 173 ? -43.226 -39.581 -10.344 1.00 92.81 173 ALA A N 1
ATOM 1234 C CA . ALA A 1 173 ? -42.351 -39.018 -11.371 1.00 92.81 173 ALA A CA 1
ATOM 1235 C C . ALA A 1 173 ? -41.336 -38.041 -10.755 1.00 92.81 173 ALA A C 1
ATOM 1237 O O . ALA A 1 173 ? -41.743 -37.110 -10.065 1.00 92.81 173 ALA A O 1
ATOM 1238 N N . LEU A 1 174 ? -40.038 -38.240 -11.014 1.00 94.00 174 LEU A N 1
ATOM 1239 C CA . LEU A 1 174 ? -38.965 -37.417 -10.453 1.00 94.00 174 LEU A CA 1
ATOM 1240 C C . LEU A 1 174 ? -38.380 -36.462 -11.501 1.00 94.00 174 LEU A C 1
ATOM 1242 O O . LEU A 1 174 ? -37.974 -36.878 -12.592 1.00 94.00 174 LEU A O 1
ATOM 1246 N N . THR A 1 175 ? -38.319 -35.182 -11.139 1.00 90.94 175 THR A N 1
ATOM 1247 C CA . THR A 1 175 ? -37.844 -34.069 -11.970 1.00 90.94 175 THR A CA 1
ATOM 1248 C C . THR A 1 175 ? -36.558 -33.487 -11.405 1.00 90.94 175 THR A C 1
ATOM 1250 O O . THR A 1 175 ? -36.472 -33.202 -10.212 1.00 90.94 175 THR A O 1
ATOM 1253 N N . PHE A 1 176 ? -35.565 -33.279 -12.272 1.00 92.12 176 PHE A N 1
ATOM 1254 C CA . PHE A 1 176 ? -34.281 -32.696 -11.891 1.00 92.12 176 PHE A CA 1
ATOM 1255 C C . PHE A 1 176 ? -34.025 -31.389 -12.624 1.00 92.12 176 PHE A C 1
ATOM 1257 O O . PHE A 1 176 ? -34.170 -31.322 -13.845 1.00 92.12 176 PHE A O 1
ATOM 1264 N N . GLN A 1 177 ? -33.568 -30.388 -11.882 1.00 89.62 177 GLN A N 1
ATOM 1265 C CA . GLN A 1 177 ? -33.175 -29.085 -12.400 1.00 89.62 177 GLN A CA 1
ATOM 1266 C C . GLN A 1 177 ? -31.671 -28.882 -12.224 1.00 89.62 177 GLN A C 1
ATOM 1268 O O . GLN A 1 177 ? -31.099 -29.277 -11.209 1.00 89.62 177 GLN A O 1
ATOM 1273 N N . GLN A 1 178 ? -31.021 -28.283 -13.223 1.00 89.56 178 GLN A N 1
ATOM 1274 C CA . GLN A 1 178 ? -29.630 -27.852 -13.112 1.00 89.56 178 GLN A CA 1
ATOM 1275 C C . GLN A 1 178 ? -29.556 -26.607 -12.222 1.00 89.56 178 GLN A C 1
ATOM 1277 O O . GLN A 1 178 ? -30.267 -25.641 -12.476 1.00 89.56 178 GLN A O 1
ATOM 1282 N N . ILE A 1 179 ? -28.676 -26.623 -11.223 1.00 83.94 179 ILE A N 1
ATOM 1283 C CA . ILE A 1 179 ? -28.493 -25.506 -10.277 1.00 83.94 179 ILE A CA 1
ATOM 1284 C C . ILE A 1 179 ? -27.121 -24.837 -10.387 1.00 83.94 179 ILE A C 1
ATOM 1286 O O . ILE A 1 179 ? -26.938 -23.730 -9.896 1.00 83.94 179 ILE A O 1
ATOM 1290 N N . SER A 1 180 ? -26.150 -25.489 -11.033 1.00 82.88 180 SER A N 1
ATOM 1291 C CA . SER A 1 180 ? -24.824 -24.919 -11.291 1.00 82.88 180 SER A CA 1
ATOM 1292 C C . SER A 1 180 ? -24.123 -25.641 -12.446 1.00 82.88 180 SER A C 1
ATOM 1294 O O . SER A 1 180 ? -24.403 -26.814 -12.714 1.00 82.88 180 SER A O 1
ATOM 1296 N N . ASP A 1 181 ? -23.210 -24.940 -13.120 1.00 84.12 181 ASP A N 1
ATOM 1297 C CA . ASP A 1 181 ? -22.342 -25.457 -14.184 1.00 84.12 181 ASP A CA 1
ATOM 1298 C C . ASP A 1 181 ? -20.899 -24.965 -13.995 1.00 84.12 181 ASP A C 1
ATOM 1300 O O . ASP A 1 181 ? -20.517 -23.876 -14.427 1.00 84.12 181 ASP A O 1
ATOM 1304 N N . GLN A 1 182 ? -20.076 -25.789 -13.347 1.00 76.75 182 GLN A N 1
ATOM 1305 C CA . GLN A 1 182 ? -18.664 -25.486 -13.117 1.00 76.75 182 GLN A CA 1
ATOM 1306 C C . GLN A 1 182 ? -17.833 -25.568 -14.411 1.00 76.75 182 GLN A C 1
ATOM 1308 O O . GLN A 1 182 ? -16.774 -24.944 -14.505 1.00 76.75 182 GLN A O 1
ATOM 1313 N N . SER A 1 183 ? -18.296 -26.309 -15.425 1.00 72.94 183 SER A N 1
ATOM 1314 C CA . SER A 1 183 ? -17.570 -26.473 -16.691 1.00 72.94 183 SER A CA 1
ATOM 1315 C C . SER A 1 183 ? -17.575 -25.184 -17.516 1.00 72.94 183 SER A C 1
ATOM 1317 O O . SER A 1 183 ? -16.525 -24.757 -18.004 1.00 72.94 183 SER A O 1
ATOM 1319 N N . ALA A 1 184 ? -18.723 -24.501 -17.571 1.00 71.00 184 ALA A N 1
ATOM 1320 C CA . ALA A 1 184 ? -18.866 -23.200 -18.214 1.00 71.00 184 ALA A CA 1
ATOM 1321 C C . ALA A 1 184 ? -18.014 -22.126 -17.518 1.00 71.00 184 ALA A C 1
ATOM 1323 O O . ALA A 1 184 ? -17.356 -21.326 -18.181 1.00 71.00 184 ALA A O 1
ATOM 1324 N N . LEU A 1 185 ? -17.955 -22.149 -16.181 1.00 68.94 185 LEU A N 1
ATOM 1325 C CA . LEU A 1 185 ? -17.102 -21.246 -15.404 1.00 68.94 185 LEU A CA 1
ATOM 1326 C C . LEU A 1 185 ? -15.611 -21.443 -15.721 1.00 68.94 185 LEU A C 1
ATOM 1328 O O . LEU A 1 185 ? -14.905 -20.462 -15.947 1.00 68.94 185 LEU A O 1
ATOM 1332 N N . ASN A 1 186 ? -15.133 -22.687 -15.811 1.00 71.81 186 ASN A N 1
ATOM 1333 C CA . ASN A 1 186 ? -13.731 -22.980 -16.139 1.00 71.81 186 ASN A CA 1
ATOM 1334 C C . ASN A 1 186 ? -13.370 -22.607 -17.592 1.00 71.81 186 ASN A C 1
ATOM 1336 O O . ASN A 1 186 ? -12.264 -22.122 -17.854 1.00 71.81 186 ASN A O 1
ATOM 1340 N N . ALA A 1 187 ? -14.296 -22.801 -18.538 1.00 66.00 187 ALA A N 1
ATOM 1341 C CA . ALA A 1 187 ? -14.122 -22.389 -19.932 1.00 66.00 187 ALA A CA 1
ATOM 1342 C C . ALA A 1 187 ? -14.078 -20.859 -20.068 1.00 66.00 187 ALA A C 1
ATOM 1344 O O . ALA A 1 187 ? -13.191 -20.323 -20.734 1.00 66.00 187 ALA A O 1
ATOM 1345 N N . ASN A 1 188 ? -14.971 -20.153 -19.368 1.00 70.62 188 ASN A N 1
ATOM 1346 C CA . ASN A 1 188 ? -14.973 -18.694 -19.305 1.00 70.62 188 ASN A CA 1
ATOM 1347 C C . ASN A 1 188 ? -13.692 -18.164 -18.660 1.00 70.62 188 ASN A C 1
ATOM 1349 O O . ASN A 1 188 ? -13.089 -17.243 -19.200 1.00 70.62 188 ASN A O 1
ATOM 1353 N N . LEU A 1 189 ? -13.222 -18.776 -17.567 1.00 67.12 189 LEU A N 1
ATOM 1354 C CA . LEU A 1 189 ? -11.955 -18.409 -16.936 1.00 67.12 189 LEU A CA 1
ATOM 1355 C C . LEU A 1 189 ? -10.782 -18.579 -17.908 1.00 67.12 189 LEU A C 1
ATOM 1357 O O . LEU A 1 189 ? -9.998 -17.654 -18.063 1.00 67.12 189 LEU A O 1
ATOM 1361 N N . SER A 1 190 ? -10.709 -19.699 -18.632 1.00 67.00 190 SER A N 1
ATOM 1362 C CA . SER A 1 190 ? -9.657 -19.949 -19.631 1.00 67.00 190 SER A CA 1
ATOM 1363 C C . SER A 1 190 ? -9.716 -18.963 -20.805 1.00 67.00 190 SER A C 1
ATOM 1365 O O . SER A 1 190 ? -8.684 -18.465 -21.255 1.00 67.00 190 SER A O 1
ATOM 1367 N N . SER A 1 191 ? -10.921 -18.639 -21.288 1.00 66.19 191 SER A N 1
ATOM 1368 C CA . SER A 1 191 ? -11.126 -17.622 -22.324 1.00 66.19 191 SER A CA 1
ATOM 1369 C C . SER A 1 191 ? -10.692 -16.243 -21.836 1.00 66.19 191 SER A C 1
ATOM 1371 O O . SER A 1 191 ? -9.968 -15.551 -22.542 1.00 66.19 191 SER A O 1
ATOM 1373 N N . VAL A 1 192 ? -11.082 -15.857 -20.619 1.00 65.50 192 VAL A N 1
ATOM 1374 C CA . VAL A 1 192 ? -10.684 -14.590 -19.998 1.00 65.50 192 VAL A CA 1
ATOM 1375 C C . VAL A 1 192 ? -9.174 -14.548 -19.785 1.00 65.50 192 VAL A C 1
ATOM 1377 O O . VAL A 1 192 ? -8.564 -13.541 -20.122 1.00 65.50 192 VAL A O 1
ATOM 1380 N N . THR A 1 193 ? -8.539 -15.628 -19.323 1.00 61.41 193 THR A N 1
ATOM 1381 C CA . THR A 1 193 ? -7.077 -15.715 -19.193 1.00 61.41 193 THR A CA 1
ATOM 1382 C C . THR A 1 193 ? -6.388 -15.509 -20.542 1.00 61.41 193 THR A C 1
ATOM 1384 O O . THR A 1 193 ? -5.502 -14.667 -20.636 1.00 61.41 193 THR A O 1
ATOM 1387 N N . ASN A 1 194 ? -6.836 -16.183 -21.608 1.00 57.50 194 ASN A N 1
ATOM 1388 C CA . ASN A 1 194 ? -6.279 -16.009 -22.955 1.00 57.50 194 ASN A CA 1
ATOM 1389 C C . ASN A 1 194 ? -6.494 -14.588 -23.498 1.00 57.50 194 ASN A C 1
ATOM 1391 O O . ASN A 1 194 ? -5.584 -13.996 -24.078 1.00 57.50 194 ASN A O 1
ATOM 1395 N N . THR A 1 195 ? -7.682 -14.014 -23.296 1.00 53.31 195 THR A N 1
ATOM 1396 C CA . THR A 1 195 ? -7.997 -12.638 -23.688 1.00 53.31 195 THR A CA 1
ATOM 1397 C C . THR A 1 195 ? -7.127 -11.642 -22.923 1.00 53.31 195 THR A C 1
ATOM 1399 O O . THR A 1 195 ? -6.524 -10.778 -23.549 1.00 53.31 195 THR A O 1
ATOM 1402 N N . VAL A 1 196 ? -6.974 -11.789 -21.606 1.00 54.25 196 VAL A N 1
ATOM 1403 C CA . VAL A 1 196 ? -6.121 -10.930 -20.769 1.00 54.25 196 VAL A CA 1
ATOM 1404 C C . VAL A 1 196 ? -4.649 -11.050 -21.167 1.00 54.25 196 VAL A C 1
ATOM 1406 O O . VAL A 1 196 ? -3.990 -10.024 -21.313 1.00 54.25 196 VAL A O 1
ATOM 1409 N N . SER A 1 197 ? -4.135 -12.258 -21.426 1.00 54.22 197 SER A N 1
ATOM 1410 C CA . SER A 1 197 ? -2.767 -12.462 -21.927 1.00 54.22 197 SER A CA 1
ATOM 1411 C C . SER A 1 197 ? -2.541 -11.789 -23.283 1.00 54.22 197 SER A C 1
ATOM 1413 O O . SER A 1 197 ? -1.533 -11.108 -23.462 1.00 54.22 197 SER A O 1
ATOM 1415 N N . ASN A 1 198 ? -3.498 -11.900 -24.210 1.00 49.75 198 ASN A N 1
ATOM 1416 C CA . ASN A 1 198 ? -3.427 -11.234 -25.510 1.00 49.75 198 ASN A CA 1
ATOM 1417 C C . ASN A 1 198 ? -3.516 -9.706 -25.370 1.00 49.75 198 ASN A C 1
ATOM 1419 O O . ASN A 1 198 ? -2.719 -8.997 -25.975 1.00 49.75 198 ASN A O 1
ATOM 1423 N N . PHE A 1 199 ? -4.447 -9.169 -24.574 1.00 47.81 199 PHE A N 1
ATOM 1424 C CA . PHE A 1 199 ? -4.555 -7.722 -24.332 1.00 47.81 199 PHE A CA 1
ATOM 1425 C C . PHE A 1 199 ? -3.298 -7.162 -23.659 1.00 47.81 199 PHE A C 1
ATOM 1427 O O . PHE A 1 199 ? -2.850 -6.077 -24.020 1.00 47.81 199 PHE A O 1
ATOM 1434 N N . SER A 1 200 ? -2.706 -7.916 -22.733 1.00 50.84 200 SER A N 1
ATOM 1435 C CA . SER A 1 200 ? -1.462 -7.560 -22.055 1.00 50.84 200 SER A CA 1
ATOM 1436 C C . SER A 1 200 ? -0.277 -7.507 -23.026 1.00 50.84 200 SER A C 1
ATOM 1438 O O . SER A 1 200 ? 0.440 -6.511 -23.046 1.00 50.84 200 SER A O 1
ATOM 1440 N N . ALA A 1 201 ? -0.114 -8.502 -23.906 1.00 48.03 201 ALA A N 1
ATOM 1441 C CA . ALA A 1 201 ? 0.939 -8.496 -24.925 1.00 48.03 201 ALA A CA 1
ATOM 1442 C C . ALA A 1 201 ? 0.772 -7.346 -25.938 1.00 48.03 201 ALA A C 1
ATOM 1444 O O . ALA A 1 201 ? 1.748 -6.684 -26.282 1.00 48.03 201 ALA A O 1
ATOM 1445 N N . HIS A 1 202 ? -0.463 -7.043 -26.364 1.00 50.59 202 HIS A N 1
ATOM 1446 C CA . HIS A 1 202 ? -0.725 -5.881 -27.222 1.00 50.59 202 HIS A CA 1
ATOM 1447 C C . HIS A 1 202 ? -0.396 -4.568 -26.499 1.00 50.59 202 HIS A C 1
ATOM 1449 O O . HIS A 1 202 ? 0.304 -3.728 -27.055 1.00 50.59 202 HIS A O 1
ATOM 1455 N N . ALA A 1 203 ? -0.851 -4.395 -25.254 1.00 49.81 203 ALA A N 1
ATOM 1456 C CA . ALA A 1 203 ? -0.596 -3.192 -24.464 1.00 49.81 203 ALA A CA 1
ATOM 1457 C C . ALA A 1 203 ? 0.900 -2.979 -24.164 1.00 49.81 203 ALA A C 1
ATOM 1459 O O . ALA A 1 203 ? 1.365 -1.840 -24.200 1.00 49.81 203 ALA A O 1
ATOM 1460 N N . ASN A 1 204 ? 1.659 -4.051 -23.920 1.00 51.25 204 ASN A N 1
ATOM 1461 C CA . ASN A 1 204 ? 3.107 -3.988 -23.702 1.00 51.25 204 ASN A CA 1
ATOM 1462 C C . ASN A 1 204 ? 3.860 -3.649 -24.990 1.00 51.25 204 ASN A C 1
ATOM 1464 O O . ASN A 1 204 ? 4.689 -2.743 -24.994 1.00 51.25 204 ASN A O 1
ATOM 1468 N N . LEU A 1 205 ? 3.478 -4.246 -26.119 1.00 51.09 205 LEU A N 1
ATOM 1469 C CA . LEU A 1 205 ? 4.054 -3.920 -27.421 1.00 51.09 205 LEU A CA 1
ATOM 1470 C C . LEU A 1 205 ? 3.808 -2.454 -27.821 1.00 51.09 205 LEU A C 1
ATOM 1472 O O . LEU A 1 205 ? 4.704 -1.818 -28.373 1.00 51.09 205 LEU A O 1
ATOM 1476 N N . PHE A 1 206 ? 2.637 -1.894 -27.494 1.00 48.62 206 PHE A N 1
ATOM 1477 C CA . PHE A 1 206 ? 2.370 -0.460 -27.656 1.00 48.62 206 PHE A CA 1
ATOM 1478 C C . PHE A 1 206 ? 3.248 0.410 -26.737 1.00 48.62 206 PHE A C 1
ATOM 1480 O O . PHE A 1 206 ? 3.727 1.455 -27.179 1.00 48.62 206 PHE A O 1
ATOM 1487 N N . ARG A 1 207 ? 3.482 -0.014 -25.486 1.00 47.97 207 ARG A N 1
ATOM 1488 C CA . ARG A 1 207 ? 4.214 0.757 -24.461 1.00 47.97 207 ARG A CA 1
ATOM 1489 C C . ARG A 1 207 ? 5.738 0.718 -24.587 1.00 47.97 207 ARG A C 1
ATOM 1491 O O . ARG A 1 207 ? 6.372 1.739 -24.364 1.00 47.97 207 ARG A O 1
ATOM 1498 N N . ASN A 1 208 ? 6.338 -0.431 -24.890 1.00 49.53 208 ASN A N 1
ATOM 1499 C CA . ASN A 1 208 ? 7.800 -0.599 -24.873 1.00 49.53 208 ASN A CA 1
ATOM 1500 C C . ASN A 1 208 ? 8.347 -1.509 -25.991 1.00 49.53 208 ASN A C 1
ATOM 1502 O O . ASN A 1 208 ? 9.553 -1.751 -26.068 1.00 49.53 208 ASN A O 1
ATOM 1506 N N . GLY A 1 209 ? 7.471 -2.003 -26.872 1.00 54.16 209 GLY A N 1
ATOM 1507 C CA . GLY A 1 209 ? 7.843 -2.851 -28.000 1.00 54.16 209 GLY A CA 1
ATOM 1508 C C . GLY A 1 209 ? 8.180 -4.311 -27.647 1.00 54.16 209 GLY A C 1
ATOM 1509 O O . GLY A 1 209 ? 8.656 -5.021 -28.535 1.00 54.16 209 GLY A O 1
ATOM 1510 N N . ASN A 1 210 ? 7.933 -4.786 -26.417 1.00 60.31 210 ASN A N 1
ATOM 1511 C CA . ASN A 1 210 ? 8.173 -6.180 -26.009 1.00 60.31 210 ASN A CA 1
ATOM 1512 C C . ASN A 1 210 ? 6.908 -7.067 -26.123 1.00 60.31 210 ASN A C 1
ATOM 1514 O O . ASN A 1 210 ? 5.783 -6.620 -25.909 1.00 60.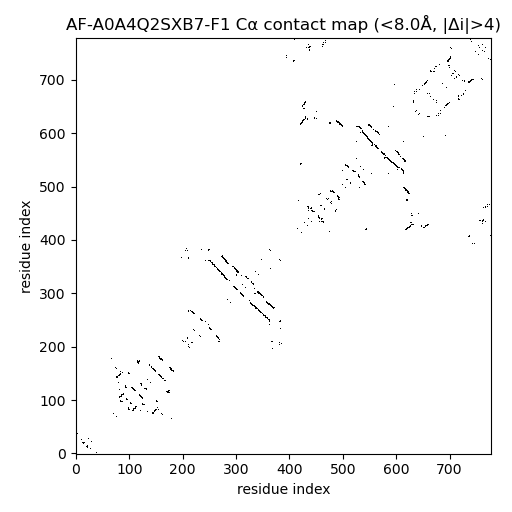31 210 ASN A O 1
ATOM 1518 N N . LEU A 1 211 ? 7.115 -8.343 -26.465 1.00 63.59 211 LEU A N 1
ATOM 1519 C CA . LEU A 1 211 ? 6.110 -9.410 -26.554 1.00 63.59 211 LEU A CA 1
ATOM 1520 C C . LEU A 1 211 ? 5.767 -10.080 -25.222 1.00 63.59 211 LEU A C 1
ATOM 1522 O O . LEU A 1 211 ? 4.682 -10.642 -25.077 1.00 63.59 211 LEU A O 1
ATOM 1526 N N . ALA A 1 212 ? 6.720 -10.118 -24.295 1.00 59.78 212 ALA A N 1
ATOM 1527 C CA . ALA A 1 212 ? 6.543 -10.709 -22.983 1.00 59.78 212 ALA A CA 1
ATOM 1528 C C . ALA A 1 212 ? 5.852 -9.710 -22.052 1.00 59.78 212 ALA A C 1
ATOM 1530 O O . ALA A 1 212 ? 6.076 -8.499 -22.127 1.00 59.78 212 ALA A O 1
ATOM 1531 N N . ASN A 1 213 ? 5.016 -10.227 -21.152 1.00 53.81 213 ASN A N 1
ATOM 1532 C CA . ASN A 1 213 ? 4.437 -9.397 -20.107 1.00 53.81 213 ASN A CA 1
ATOM 1533 C C . ASN A 1 213 ? 5.545 -8.821 -19.227 1.00 53.81 213 ASN A C 1
ATOM 1535 O O . ASN A 1 213 ? 6.393 -9.579 -18.762 1.00 53.81 213 ASN A O 1
ATOM 1539 N N . ASP A 1 214 ? 5.526 -7.500 -19.037 1.00 50.44 214 ASP A N 1
ATOM 1540 C CA . ASP A 1 214 ? 6.495 -6.764 -18.216 1.00 50.44 214 ASP A CA 1
ATOM 1541 C C . ASP A 1 214 ? 7.967 -6.920 -18.667 1.00 50.44 214 ASP A C 1
ATOM 1543 O O . ASP A 1 214 ? 8.882 -6.724 -17.873 1.00 50.44 214 ASP A O 1
ATOM 1547 N N . GLY A 1 215 ? 8.215 -7.287 -19.933 1.00 48.09 215 GLY A N 1
ATOM 1548 C CA . GLY A 1 215 ? 9.571 -7.409 -20.477 1.00 48.09 215 GLY A CA 1
ATOM 1549 C C . GLY A 1 215 ? 10.232 -6.054 -20.759 1.00 48.09 215 GLY A C 1
ATOM 1550 O O . GLY A 1 215 ? 9.540 -5.096 -21.107 1.00 48.09 215 GLY A O 1
ATOM 1551 N N . ASP A 1 216 ? 11.566 -5.991 -20.654 1.00 48.22 216 ASP A N 1
ATOM 1552 C CA . ASP A 1 216 ? 12.392 -4.813 -20.977 1.00 48.22 216 ASP A CA 1
ATOM 1553 C C . ASP A 1 216 ? 12.100 -4.256 -22.383 1.00 48.22 216 ASP A C 1
ATOM 1555 O O . ASP A 1 216 ? 11.675 -4.983 -23.281 1.00 48.22 216 ASP A O 1
ATOM 1559 N N . GLY A 1 217 ? 12.383 -2.974 -22.622 1.00 53.69 217 GLY A N 1
ATOM 1560 C CA . GLY A 1 217 ? 12.234 -2.375 -23.952 1.00 53.69 217 GLY A CA 1
ATOM 1561 C C . GLY A 1 217 ? 13.052 -3.078 -25.049 1.00 53.69 217 GLY A C 1
ATOM 1562 O O . GLY A 1 217 ? 14.030 -3.783 -24.791 1.00 53.69 217 GLY A O 1
ATOM 1563 N N . VAL A 1 218 ? 12.661 -2.871 -26.308 1.00 53.06 218 VAL A N 1
ATOM 1564 C CA . VAL A 1 218 ? 13.396 -3.387 -27.477 1.00 53.06 218 VAL A CA 1
ATOM 1565 C C . VAL A 1 218 ? 14.823 -2.829 -27.510 1.00 53.06 218 VAL A C 1
ATOM 1567 O O . VAL A 1 218 ? 15.020 -1.619 -27.619 1.00 53.06 218 VAL A O 1
ATOM 1570 N N . LYS A 1 219 ? 15.830 -3.712 -27.476 1.00 53.25 219 LYS A N 1
ATOM 1571 C CA . LYS A 1 219 ? 17.255 -3.344 -27.478 1.00 53.25 219 LYS A CA 1
ATOM 1572 C C . LYS A 1 219 ? 17.773 -3.259 -28.922 1.00 53.25 219 LYS A C 1
ATOM 1574 O O . LYS A 1 219 ? 17.483 -4.118 -29.757 1.00 53.25 219 LYS A O 1
ATOM 1579 N N . LEU A 1 220 ? 18.562 -2.229 -29.233 1.00 50.53 220 LEU A N 1
ATOM 1580 C CA . LEU A 1 220 ? 19.225 -2.057 -30.534 1.00 50.53 220 LEU A CA 1
ATOM 1581 C C . LEU A 1 220 ? 20.711 -2.410 -30.396 1.00 50.53 220 LEU A C 1
ATOM 1583 O O . LEU A 1 220 ? 21.447 -1.615 -29.823 1.00 50.53 220 LEU A O 1
ATOM 1587 N N . PHE A 1 221 ? 21.181 -3.555 -30.912 1.00 51.59 221 PHE A N 1
ATOM 1588 C CA . PHE A 1 221 ? 22.617 -3.890 -30.867 1.00 51.59 221 PHE A CA 1
ATOM 1589 C C . PHE A 1 221 ? 23.128 -4.748 -32.043 1.00 51.59 221 PHE A C 1
ATOM 1591 O O . PHE A 1 221 ? 22.424 -5.593 -32.592 1.00 51.59 221 PHE A O 1
ATOM 1598 N N . SER A 1 222 ? 24.395 -4.492 -32.407 1.00 40.97 222 SER A N 1
ATOM 1599 C CA . SER A 1 222 ? 25.242 -5.211 -33.382 1.00 40.97 222 SER A CA 1
ATOM 1600 C C . SER A 1 222 ? 25.461 -6.686 -32.977 1.00 40.97 222 SER A C 1
ATOM 1602 O O . SER A 1 222 ? 25.479 -6.961 -31.775 1.00 40.97 222 SER A O 1
ATOM 1604 N N . PRO A 1 223 ? 25.623 -7.638 -33.927 1.00 39.53 223 PRO A N 1
ATOM 1605 C CA . PRO A 1 223 ? 25.780 -9.070 -33.642 1.00 39.53 223 PRO A CA 1
ATOM 1606 C C . PRO A 1 223 ? 26.932 -9.371 -32.674 1.00 39.53 223 PRO A C 1
ATOM 1608 O O . PRO A 1 223 ? 27.869 -8.588 -32.566 1.00 39.53 223 PRO A O 1
ATOM 1611 N N . ASP A 1 224 ? 26.843 -10.530 -32.012 1.00 39.22 224 ASP A N 1
ATOM 1612 C CA . ASP A 1 224 ? 27.644 -11.054 -30.886 1.00 39.22 224 ASP A CA 1
ATOM 1613 C C . ASP A 1 224 ? 29.197 -11.139 -31.100 1.00 39.22 224 ASP A C 1
ATOM 1615 O O . ASP A 1 224 ? 29.839 -12.089 -30.658 1.00 39.22 224 ASP A O 1
ATOM 1619 N N . ALA A 1 225 ? 29.853 -10.167 -31.749 1.00 36.69 225 ALA A N 1
ATOM 1620 C CA . ALA A 1 225 ? 31.280 -10.163 -32.083 1.00 36.69 225 ALA A CA 1
ATOM 1621 C C . ALA A 1 225 ? 31.969 -8.799 -31.819 1.00 36.69 225 ALA A C 1
ATOM 1623 O O . ALA A 1 225 ? 32.118 -7.959 -32.700 1.00 36.69 225 ALA A O 1
ATOM 1624 N N . GLY A 1 226 ? 32.442 -8.600 -30.586 1.00 39.00 226 GLY A N 1
ATOM 1625 C CA . GLY A 1 226 ? 33.789 -8.088 -30.269 1.00 39.00 226 GLY A CA 1
ATOM 1626 C C . GLY A 1 226 ? 34.332 -6.735 -30.776 1.00 39.00 226 GLY A C 1
ATOM 1627 O O . GLY A 1 226 ? 35.515 -6.504 -30.545 1.00 39.00 226 GLY A O 1
ATOM 1628 N N . ILE A 1 227 ? 33.583 -5.834 -31.427 1.00 36.84 227 ILE A N 1
ATOM 1629 C CA . ILE A 1 227 ? 34.122 -4.521 -31.865 1.00 36.84 227 ILE A CA 1
ATOM 1630 C C . ILE A 1 227 ? 33.131 -3.384 -31.536 1.00 36.84 227 ILE A C 1
ATOM 1632 O O . ILE A 1 227 ? 32.151 -3.172 -32.246 1.00 36.84 227 ILE A O 1
ATOM 1636 N N . TYR A 1 228 ? 33.392 -2.643 -30.450 1.00 42.16 228 TYR A N 1
ATOM 1637 C CA . TYR A 1 228 ? 32.449 -1.715 -29.795 1.00 42.16 228 TYR A CA 1
ATOM 1638 C C . TYR A 1 228 ? 32.883 -0.235 -29.818 1.00 42.16 228 TYR A C 1
ATOM 1640 O O . TYR A 1 228 ? 33.167 0.332 -28.766 1.00 42.16 228 TYR A O 1
ATOM 1648 N N . SER A 1 229 ? 32.938 0.440 -30.972 1.00 37.69 229 SER A N 1
ATOM 1649 C CA . SER A 1 229 ? 33.271 1.885 -30.935 1.00 37.69 229 SER A CA 1
ATOM 1650 C C . SER A 1 229 ? 32.658 2.811 -31.989 1.00 37.69 229 SER A C 1
ATOM 1652 O O . SER A 1 229 ? 32.973 3.996 -31.968 1.00 37.69 229 SER A O 1
ATOM 1654 N N . ALA A 1 230 ? 31.758 2.362 -32.874 1.00 40.00 230 ALA A N 1
ATOM 1655 C CA . ALA A 1 230 ? 31.257 3.249 -33.943 1.00 40.00 230 ALA A CA 1
ATOM 1656 C C . ALA A 1 230 ? 29.748 3.189 -34.251 1.00 40.00 230 ALA A C 1
ATOM 1658 O O . ALA A 1 230 ? 29.289 3.855 -35.179 1.00 40.00 230 ALA A O 1
ATOM 1659 N N . TYR A 1 231 ? 28.947 2.438 -33.495 1.00 44.22 231 TYR A N 1
ATOM 1660 C CA . TYR A 1 231 ? 27.528 2.259 -33.816 1.00 44.22 231 TYR A CA 1
ATOM 1661 C C . TYR A 1 231 ? 26.653 3.246 -33.034 1.00 44.22 231 TYR A C 1
ATOM 1663 O O . TYR A 1 231 ? 26.448 3.081 -31.839 1.00 44.22 231 TYR A O 1
ATOM 1671 N N . SER A 1 232 ? 26.117 4.268 -33.708 1.00 42.69 232 SER A N 1
ATOM 1672 C CA . SER A 1 232 ? 25.050 5.127 -33.171 1.00 42.69 232 SER A CA 1
ATOM 1673 C C . SER A 1 232 ? 23.800 4.982 -34.038 1.00 42.69 232 SER A C 1
ATOM 1675 O O . SER A 1 232 ? 23.563 5.762 -34.959 1.00 42.69 232 SER A O 1
ATOM 1677 N N . ALA A 1 233 ? 23.011 3.937 -33.784 1.00 43.47 233 ALA A N 1
ATOM 1678 C CA . ALA A 1 233 ? 21.648 3.888 -34.302 1.00 43.47 233 ALA A CA 1
ATOM 1679 C C . ALA A 1 233 ? 20.850 5.024 -33.645 1.00 43.47 233 ALA A C 1
ATOM 1681 O O . ALA A 1 233 ? 20.952 5.234 -32.437 1.00 43.47 233 ALA A O 1
ATOM 1682 N N . ARG A 1 234 ? 20.102 5.793 -34.441 1.00 53.44 234 ARG A N 1
ATOM 1683 C CA . ARG A 1 234 ? 19.301 6.923 -33.953 1.00 53.44 234 ARG A CA 1
ATOM 1684 C C . ARG A 1 234 ? 17.853 6.704 -34.354 1.00 53.44 234 ARG A C 1
ATOM 1686 O O . ARG A 1 234 ? 17.575 6.418 -35.520 1.00 53.44 234 ARG A O 1
ATOM 1693 N N . PHE A 1 235 ? 16.936 6.857 -33.405 1.00 58.81 235 PHE A N 1
ATOM 1694 C CA . PHE A 1 235 ? 15.540 7.079 -33.751 1.00 58.81 235 PHE A CA 1
ATOM 1695 C C . PHE A 1 235 ? 15.454 8.425 -34.463 1.00 58.81 235 PHE A C 1
ATOM 1697 O O . PHE A 1 235 ? 15.901 9.439 -33.934 1.00 58.81 235 PHE A O 1
ATOM 1704 N N . ASN A 1 236 ? 14.933 8.423 -35.684 1.00 58.22 236 ASN A N 1
ATOM 1705 C CA . ASN A 1 236 ? 14.726 9.638 -36.459 1.00 58.22 236 ASN A CA 1
ATOM 1706 C C . ASN A 1 236 ? 13.296 9.674 -36.974 1.00 58.22 236 ASN A C 1
ATOM 1708 O O . ASN A 1 236 ? 12.676 8.642 -37.250 1.00 58.22 236 ASN A O 1
ATOM 1712 N N . LYS A 1 237 ? 12.806 10.895 -37.169 1.00 63.12 237 LYS A N 1
ATOM 1713 C CA . LYS A 1 237 ? 11.604 11.136 -37.954 1.00 63.12 237 LYS A CA 1
ATOM 1714 C C . LYS A 1 237 ? 11.821 10.627 -39.380 1.00 63.12 237 LYS A C 1
ATOM 1716 O O . LYS A 1 237 ? 12.885 10.840 -39.968 1.00 63.12 237 LYS A O 1
ATOM 1721 N N . CYS A 1 238 ? 10.825 9.934 -39.916 1.00 65.38 238 CYS A N 1
ATOM 1722 C CA . CYS A 1 238 ? 10.813 9.524 -41.311 1.00 65.38 238 CYS A CA 1
ATOM 1723 C C . CYS A 1 238 ? 9.814 10.400 -42.071 1.00 65.38 238 CYS A C 1
ATOM 1725 O O . CYS A 1 238 ? 8.614 10.320 -41.827 1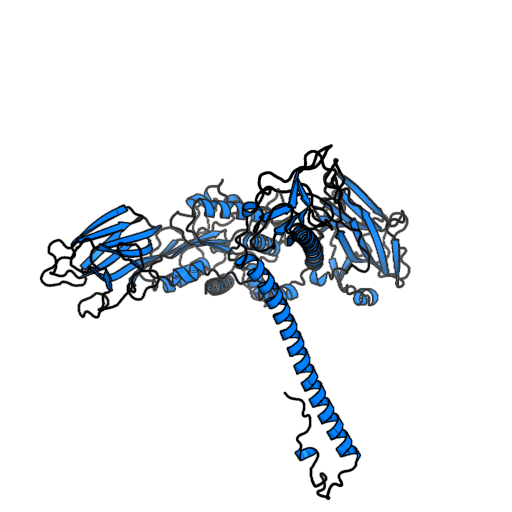.00 65.38 238 CYS A O 1
ATOM 1727 N N . ASP A 1 239 ? 10.294 11.225 -43.002 1.00 65.81 239 ASP A N 1
ATOM 1728 C CA . ASP A 1 239 ? 9.460 12.168 -43.768 1.00 65.81 239 ASP A CA 1
ATOM 1729 C C . ASP A 1 239 ? 8.721 11.504 -44.953 1.00 65.81 239 ASP A C 1
ATOM 1731 O O . ASP A 1 239 ? 8.437 12.132 -45.971 1.00 65.81 239 ASP A O 1
ATOM 1735 N N . SER A 1 240 ? 8.415 10.208 -44.846 1.00 72.00 240 SER A N 1
ATOM 1736 C CA . SER A 1 240 ? 7.707 9.454 -45.881 1.00 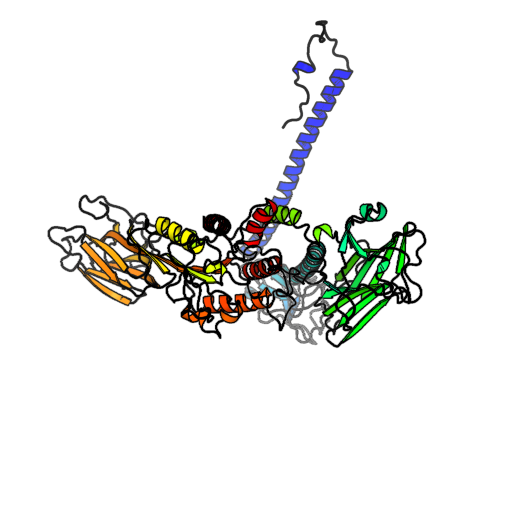72.00 240 SER A CA 1
ATOM 1737 C C . SER A 1 240 ? 6.205 9.433 -45.620 1.00 72.00 240 SER A C 1
ATOM 1739 O O . SER A 1 240 ? 5.7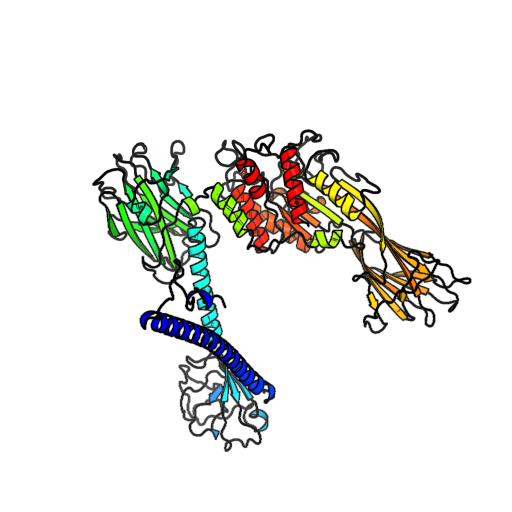53 8.844 -44.637 1.00 72.00 240 SER A O 1
ATOM 1741 N N . GLN A 1 241 ? 5.422 10.010 -46.538 1.00 71.12 241 GLN A N 1
ATOM 1742 C CA . GLN A 1 241 ? 3.958 10.039 -46.437 1.00 71.12 241 GLN A CA 1
ATOM 1743 C C . GLN A 1 241 ? 3.358 8.628 -46.359 1.00 71.12 241 GLN A C 1
ATOM 1745 O O . GLN A 1 241 ? 2.516 8.373 -45.512 1.00 71.12 241 GLN A O 1
ATOM 1750 N N . VAL A 1 242 ? 3.874 7.679 -47.150 1.00 71.38 242 VAL A N 1
ATOM 1751 C CA . VAL A 1 242 ? 3.415 6.275 -47.148 1.00 71.38 242 VAL A CA 1
ATOM 1752 C C . VAL A 1 242 ? 3.590 5.616 -45.777 1.00 71.38 242 VAL A C 1
ATOM 1754 O O . VAL A 1 242 ? 2.804 4.759 -45.392 1.00 71.38 242 VAL A O 1
ATOM 1757 N N . ILE A 1 243 ? 4.630 5.991 -45.032 1.00 68.88 243 ILE A N 1
ATOM 1758 C CA . ILE A 1 243 ? 4.892 5.443 -43.698 1.00 68.88 243 ILE A CA 1
ATOM 1759 C C . ILE A 1 243 ? 4.057 6.183 -42.641 1.00 68.88 243 ILE A C 1
ATOM 1761 O O . ILE A 1 243 ? 3.521 5.555 -41.727 1.00 68.88 243 ILE A O 1
ATOM 1765 N N . ALA A 1 244 ? 3.890 7.498 -42.795 1.00 63.38 244 ALA A N 1
ATOM 1766 C CA . ALA A 1 244 ? 3.022 8.304 -41.943 1.00 63.38 244 ALA A CA 1
ATOM 1767 C C . ALA A 1 244 ? 1.548 7.865 -42.034 1.00 63.38 244 ALA A C 1
ATOM 1769 O O . ALA A 1 244 ? 0.893 7.747 -41.002 1.00 63.38 244 ALA A O 1
ATOM 1770 N N . ASP A 1 245 ? 1.059 7.527 -43.232 1.00 67.50 245 ASP A N 1
ATOM 1771 C CA . ASP A 1 245 ? -0.303 7.021 -43.474 1.00 67.50 245 ASP A CA 1
ATOM 1772 C C . ASP A 1 245 ? -0.558 5.659 -42.802 1.00 67.50 245 ASP A C 1
ATOM 1774 O O . ASP A 1 245 ? -1.699 5.286 -42.536 1.00 67.50 245 ASP A O 1
ATOM 1778 N N . LEU A 1 246 ? 0.510 4.917 -42.492 1.00 63.62 246 LEU A N 1
ATOM 1779 C CA . LEU A 1 246 ? 0.472 3.661 -41.738 1.00 63.62 246 LEU A CA 1
ATOM 1780 C C . LEU A 1 246 ? 0.633 3.864 -40.222 1.00 63.62 246 LEU A C 1
ATOM 1782 O O . LEU A 1 246 ? 0.688 2.881 -39.485 1.00 63.62 246 LEU A O 1
ATOM 1786 N N . GLY A 1 247 ? 0.719 5.115 -39.760 1.00 61.16 247 GLY A N 1
ATOM 1787 C CA . GLY A 1 247 ? 0.845 5.473 -38.346 1.00 61.16 247 GLY A CA 1
ATOM 1788 C C . GLY A 1 247 ? 2.270 5.419 -37.782 1.00 61.16 247 GLY A C 1
ATOM 1789 O O . GLY A 1 247 ? 2.434 5.508 -36.568 1.00 61.16 247 GLY A O 1
ATOM 1790 N N . CYS A 1 248 ? 3.306 5.299 -38.623 1.00 62.31 248 CYS A N 1
ATOM 1791 C CA . CYS A 1 248 ? 4.704 5.190 -38.183 1.00 62.31 248 CYS A CA 1
ATOM 1792 C C . CYS A 1 248 ? 5.524 6.430 -38.590 1.00 62.31 248 CYS A C 1
ATOM 1794 O O . CYS A 1 248 ? 6.194 6.448 -39.616 1.00 62.31 248 CYS A O 1
ATOM 1796 N N . THR A 1 249 ? 5.507 7.495 -37.791 1.00 57.84 249 THR A N 1
ATOM 1797 C CA . THR A 1 249 ? 6.208 8.756 -38.127 1.00 57.84 249 THR A CA 1
ATOM 1798 C C . THR A 1 249 ? 7.685 8.780 -37.710 1.00 57.84 249 THR A C 1
ATOM 1800 O O . THR A 1 249 ? 8.451 9.640 -38.158 1.00 57.84 249 THR A O 1
ATOM 1803 N N . THR A 1 250 ? 8.114 7.815 -36.895 1.00 59.94 250 THR A N 1
ATOM 1804 C CA . THR A 1 250 ? 9.496 7.622 -36.434 1.00 59.94 250 THR A CA 1
ATOM 1805 C C . THR A 1 250 ? 9.977 6.203 -36.707 1.00 59.94 250 THR A C 1
ATOM 1807 O O . THR A 1 250 ? 9.197 5.254 -36.780 1.00 59.94 250 THR A O 1
ATOM 1810 N N . ALA A 1 251 ? 11.284 6.059 -36.915 1.00 66.31 251 ALA A N 1
ATOM 1811 C CA . ALA A 1 251 ? 11.893 4.801 -37.312 1.00 66.31 251 ALA A CA 1
ATOM 1812 C C . ALA A 1 251 ? 13.347 4.704 -36.862 1.00 66.31 251 ALA A C 1
ATOM 1814 O O . ALA A 1 251 ? 14.012 5.712 -36.608 1.00 66.31 251 ALA A O 1
ATOM 1815 N N . ILE A 1 252 ? 13.862 3.479 -36.843 1.00 69.19 252 ILE A N 1
ATOM 1816 C CA . ILE A 1 252 ? 15.288 3.221 -36.684 1.00 69.19 252 ILE A CA 1
ATOM 1817 C C . ILE A 1 252 ? 15.968 3.654 -37.980 1.00 69.19 252 ILE A C 1
ATOM 1819 O O . ILE A 1 252 ? 15.822 3.000 -39.016 1.00 69.19 252 ILE A O 1
ATOM 1823 N N . TYR A 1 253 ? 16.686 4.772 -37.923 1.00 69.69 253 TYR A N 1
ATOM 1824 C CA . TYR A 1 253 ? 17.436 5.289 -39.055 1.00 69.69 253 TYR A CA 1
ATOM 1825 C C . TYR A 1 253 ? 18.827 4.694 -39.096 1.00 69.69 253 TYR A C 1
ATOM 1827 O O . TYR A 1 253 ? 19.549 4.655 -38.095 1.00 69.69 253 TYR A O 1
ATOM 1835 N N . VAL A 1 254 ? 19.219 4.287 -40.293 1.00 70.06 254 VAL A N 1
ATOM 1836 C CA . VAL A 1 254 ? 20.531 3.722 -40.528 1.00 70.06 254 VAL A CA 1
ATOM 1837 C C . VAL A 1 254 ? 21.148 4.376 -41.758 1.00 70.06 254 VAL A C 1
ATOM 1839 O O . VAL A 1 254 ? 20.652 4.214 -42.881 1.00 70.06 254 VAL A O 1
ATOM 1842 N N . PRO A 1 255 ? 22.225 5.147 -41.557 1.00 67.19 255 PRO A N 1
ATOM 1843 C CA . PRO A 1 255 ? 22.858 5.864 -42.643 1.00 67.19 255 PRO A CA 1
ATOM 1844 C C . PRO A 1 255 ? 23.643 4.920 -43.560 1.00 67.19 255 PRO A C 1
ATOM 1846 O O . PRO A 1 255 ? 24.253 3.945 -43.113 1.00 67.19 255 PRO A O 1
ATOM 1849 N N . ALA A 1 256 ? 23.691 5.263 -44.849 1.00 70.88 256 ALA A N 1
ATOM 1850 C CA . ALA A 1 256 ? 24.461 4.548 -45.870 1.00 70.88 256 ALA A CA 1
ATOM 1851 C C . ALA A 1 256 ? 25.950 4.404 -45.499 1.00 70.88 256 ALA A C 1
ATOM 1853 O O . ALA A 1 256 ? 26.594 3.414 -45.845 1.00 70.88 256 ALA A O 1
ATOM 1854 N N . SER A 1 257 ? 26.485 5.377 -44.752 1.00 65.12 257 SER A N 1
ATOM 1855 C CA . SER A 1 257 ? 27.889 5.454 -44.334 1.00 65.12 257 SER A CA 1
ATOM 1856 C C . SER A 1 257 ? 28.352 4.312 -43.425 1.00 65.12 257 SER A C 1
ATOM 1858 O O . SER A 1 257 ? 29.556 4.120 -43.287 1.00 65.12 257 SER A O 1
ATOM 1860 N N . LEU A 1 258 ? 27.438 3.536 -42.830 1.00 59.12 258 LEU A N 1
ATOM 1861 C CA . LEU A 1 258 ? 27.787 2.400 -41.966 1.00 59.12 258 LEU A CA 1
ATOM 1862 C C . LEU A 1 258 ? 28.083 1.096 -42.735 1.00 59.12 258 LEU A C 1
ATOM 1864 O O . LEU A 1 258 ? 28.428 0.093 -42.111 1.00 59.12 258 LEU A O 1
ATOM 1868 N N . GLY A 1 259 ? 27.977 1.087 -44.072 1.00 58.22 259 GLY A N 1
ATOM 1869 C CA . GLY A 1 259 ? 28.276 -0.091 -44.899 1.00 58.22 259 GLY A CA 1
ATOM 1870 C C . GLY A 1 259 ? 27.352 -1.294 -44.637 1.00 58.22 259 GLY A C 1
ATOM 1871 O O . GLY A 1 259 ? 26.279 -1.145 -44.049 1.00 58.22 259 GLY A O 1
ATOM 1872 N N . GLY A 1 260 ? 27.764 -2.484 -45.093 1.00 53.03 260 GLY A N 1
ATOM 1873 C CA . GLY A 1 260 ? 27.039 -3.768 -45.007 1.00 53.03 260 GLY A CA 1
ATOM 1874 C C . GLY A 1 260 ? 26.960 -4.404 -43.616 1.00 53.03 260 GLY A C 1
ATOM 1875 O O . GLY A 1 260 ? 26.786 -5.608 -43.456 1.00 53.03 260 GLY A O 1
ATOM 1876 N N . ASN A 1 261 ? 27.117 -3.609 -42.567 1.00 53.28 261 ASN A N 1
ATOM 1877 C CA . ASN A 1 261 ? 26.983 -4.110 -41.210 1.00 53.28 261 ASN A CA 1
ATOM 1878 C C . ASN A 1 261 ? 25.497 -4.044 -40.826 1.00 53.28 261 ASN A C 1
ATOM 1880 O O . ASN A 1 261 ? 24.850 -2.988 -40.868 1.00 53.28 261 ASN A O 1
ATOM 1884 N N . GLY A 1 262 ? 24.914 -5.220 -40.599 1.00 53.59 262 GLY A N 1
ATOM 1885 C CA . GLY A 1 262 ? 23.498 -5.411 -40.314 1.00 53.59 262 GLY A CA 1
ATOM 1886 C C . GLY A 1 262 ? 23.116 -4.943 -38.917 1.00 53.59 262 GLY A C 1
ATOM 1887 O O . GLY A 1 262 ? 23.690 -5.410 -37.939 1.00 53.59 262 GLY A O 1
ATOM 1888 N N . ASN A 1 263 ? 22.141 -4.039 -38.810 1.00 56.09 263 ASN A N 1
ATOM 1889 C CA . ASN A 1 263 ? 21.572 -3.683 -37.513 1.00 56.09 263 ASN A CA 1
ATOM 1890 C C . ASN A 1 263 ? 20.505 -4.721 -37.149 1.00 56.09 263 ASN A C 1
ATOM 1892 O O . ASN A 1 263 ? 19.580 -4.946 -37.937 1.00 56.09 263 ASN A O 1
ATOM 1896 N N . LEU A 1 264 ? 20.650 -5.343 -35.976 1.00 60.97 264 LEU A N 1
ATOM 1897 C CA . LEU A 1 264 ? 19.672 -6.257 -35.396 1.00 60.97 264 LEU A CA 1
ATOM 1898 C C . LEU A 1 264 ? 18.862 -5.520 -34.325 1.00 60.97 264 LEU A C 1
ATOM 1900 O O . LEU A 1 264 ? 19.402 -4.837 -33.454 1.00 60.97 264 LEU A O 1
ATOM 1904 N N . VAL A 1 265 ? 17.551 -5.672 -34.415 1.00 68.94 265 VAL A N 1
ATOM 1905 C CA . VAL A 1 265 ? 16.595 -5.365 -33.359 1.00 68.94 265 VAL A CA 1
ATOM 1906 C C . VAL A 1 265 ? 16.474 -6.615 -32.503 1.00 68.94 265 VAL A C 1
ATOM 1908 O O . VAL A 1 265 ? 16.247 -7.699 -33.042 1.00 68.94 265 VAL A O 1
ATOM 1911 N N . ILE A 1 266 ? 16.649 -6.478 -31.193 1.00 68.62 266 ILE A N 1
ATOM 1912 C CA . ILE A 1 266 ? 16.643 -7.597 -30.255 1.00 68.62 266 ILE A CA 1
ATOM 1913 C C . ILE A 1 266 ? 15.489 -7.410 -29.275 1.00 68.62 266 ILE A C 1
ATOM 1915 O O . ILE A 1 266 ? 15.340 -6.354 -28.661 1.00 68.62 266 ILE A O 1
ATOM 1919 N N . GLN A 1 267 ? 14.692 -8.459 -29.108 1.00 72.06 267 GLN A N 1
ATOM 1920 C CA . GLN A 1 267 ? 13.674 -8.557 -28.069 1.00 72.06 267 GLN A CA 1
ATOM 1921 C C . GLN A 1 267 ? 14.030 -9.715 -27.147 1.00 72.06 267 GLN A C 1
ATOM 1923 O O . GLN A 1 267 ? 14.165 -10.851 -27.600 1.00 72.06 267 GLN A O 1
ATOM 1928 N N . GLU A 1 268 ? 14.184 -9.438 -25.859 1.00 73.12 268 GLU A N 1
ATOM 1929 C CA . GLU A 1 268 ? 14.292 -10.482 -24.841 1.00 73.12 268 GLU A CA 1
ATOM 1930 C C . GLU A 1 268 ? 12.881 -10.905 -24.440 1.00 73.12 268 GLU A C 1
ATOM 1932 O O . GLU A 1 268 ? 12.024 -10.069 -24.157 1.00 73.12 268 GLU A O 1
ATOM 1937 N N . VAL A 1 269 ? 12.619 -12.208 -24.489 1.00 71.94 269 VAL A N 1
ATOM 1938 C CA . VAL A 1 269 ? 11.280 -12.777 -24.307 1.00 71.94 269 VAL A CA 1
ATOM 1939 C C . VAL A 1 269 ? 11.352 -14.005 -23.406 1.00 71.94 269 VAL A C 1
ATOM 1941 O O . VAL A 1 269 ? 12.425 -14.539 -23.159 1.00 71.94 269 VAL A O 1
ATOM 1944 N N . ASN A 1 270 ? 10.214 -14.477 -22.907 1.00 78.19 270 ASN A N 1
ATOM 1945 C CA . ASN A 1 270 ? 10.130 -15.748 -22.189 1.00 78.19 270 ASN A CA 1
ATOM 1946 C C . ASN A 1 270 ? 8.848 -16.468 -22.620 1.00 78.19 270 ASN A C 1
ATOM 1948 O O . ASN A 1 270 ? 7.812 -16.373 -21.966 1.00 78.19 270 ASN A O 1
ATOM 1952 N N . LEU A 1 271 ? 8.895 -17.095 -23.798 1.00 76.31 271 LEU A N 1
ATOM 1953 C CA . LEU A 1 271 ? 7.723 -17.656 -24.481 1.00 76.31 271 LEU A CA 1
ATOM 1954 C C . LEU A 1 271 ? 7.904 -19.157 -24.712 1.00 76.31 271 LEU A C 1
ATOM 1956 O O . LEU A 1 271 ? 8.989 -19.602 -25.081 1.00 76.31 271 LEU A O 1
ATOM 1960 N N . VAL A 1 272 ? 6.841 -19.942 -24.544 1.00 80.75 272 VAL A N 1
ATOM 1961 C CA . VAL A 1 272 ? 6.851 -21.402 -24.741 1.00 80.75 272 VAL A CA 1
ATOM 1962 C C . VAL A 1 272 ? 5.665 -21.796 -25.617 1.00 80.75 272 VAL A C 1
ATOM 1964 O O . VAL A 1 272 ? 4.525 -21.465 -25.297 1.00 80.75 272 VAL A O 1
ATOM 1967 N N . GLY A 1 273 ? 5.920 -22.517 -26.714 1.00 81.38 273 GLY A N 1
ATOM 1968 C CA . GLY A 1 273 ? 4.878 -22.894 -27.678 1.00 81.38 273 GLY A CA 1
ATOM 1969 C C . GLY A 1 273 ? 4.203 -21.702 -28.372 1.00 81.38 273 GLY A C 1
ATOM 1970 O O . GLY A 1 273 ? 4.616 -20.556 -28.215 1.00 81.38 273 GLY A O 1
ATOM 1971 N N . GLY A 1 274 ? 3.171 -21.971 -29.176 1.00 84.31 274 GLY A N 1
ATOM 1972 C CA . GLY A 1 274 ? 2.419 -20.942 -29.904 1.00 84.31 274 GLY A CA 1
ATOM 1973 C C . GLY A 1 274 ? 3.090 -20.456 -31.194 1.00 84.31 274 GLY A C 1
ATOM 1974 O O . GLY A 1 274 ? 3.957 -21.120 -31.763 1.00 84.31 274 GLY A O 1
ATOM 1975 N N . TYR A 1 275 ? 2.661 -19.291 -31.673 1.00 82.62 275 TYR A N 1
ATOM 1976 C CA . TYR A 1 275 ? 3.074 -18.703 -32.944 1.00 82.62 275 TYR A CA 1
ATOM 1977 C C . TYR A 1 275 ? 3.526 -17.263 -32.748 1.00 82.62 275 TYR A C 1
ATOM 1979 O O . TYR A 1 275 ? 2.880 -16.507 -32.031 1.00 82.62 275 TYR A O 1
ATOM 1987 N N . ILE A 1 276 ? 4.600 -16.885 -33.439 1.00 81.62 276 ILE A N 1
ATOM 1988 C CA . ILE A 1 276 ? 5.037 -15.500 -33.595 1.00 81.62 276 ILE A CA 1
ATOM 1989 C C . ILE A 1 276 ? 4.724 -15.060 -35.026 1.00 81.62 276 ILE A C 1
ATOM 1991 O O . ILE A 1 276 ? 5.339 -15.561 -35.969 1.00 81.62 276 ILE A O 1
ATOM 1995 N N . LEU A 1 277 ? 3.795 -14.121 -35.211 1.00 81.94 277 LEU A N 1
ATOM 1996 C CA . LEU A 1 277 ? 3.596 -13.460 -36.507 1.00 81.94 277 LEU A CA 1
ATOM 1997 C C . LEU A 1 277 ? 4.509 -12.248 -36.595 1.00 81.94 277 LEU A C 1
ATOM 1999 O O . LEU A 1 277 ? 4.374 -11.339 -35.794 1.00 81.94 277 LEU A O 1
ATOM 2003 N N . VAL A 1 278 ? 5.376 -12.229 -37.596 1.00 80.81 278 VAL A N 1
ATOM 2004 C CA . VAL A 1 278 ? 6.318 -11.160 -37.908 1.00 80.81 278 VAL A CA 1
ATOM 2005 C C . VAL A 1 278 ? 5.760 -10.258 -39.000 1.00 80.81 278 VAL A C 1
ATOM 2007 O O . VAL A 1 278 ? 5.325 -10.747 -40.044 1.00 80.81 278 VAL A O 1
ATOM 2010 N N . SER A 1 279 ? 5.868 -8.945 -38.804 1.00 79.75 279 SER A N 1
ATOM 2011 C CA . SER A 1 279 ? 5.576 -7.928 -39.810 1.00 79.75 279 SER A CA 1
ATOM 2012 C C . SER A 1 279 ? 6.549 -6.750 -39.704 1.00 79.75 279 SER A C 1
ATOM 2014 O O . SER A 1 279 ? 6.593 -6.067 -38.684 1.00 79.75 279 SER A O 1
ATOM 2016 N N . MET A 1 280 ? 7.345 -6.499 -40.745 1.00 79.25 280 MET A N 1
ATOM 2017 C CA . MET A 1 280 ? 8.381 -5.461 -40.761 1.00 79.25 280 MET A CA 1
ATOM 2018 C C . MET A 1 280 ? 8.186 -4.479 -41.905 1.00 79.25 280 MET A C 1
ATOM 2020 O O . MET A 1 280 ? 8.045 -4.880 -43.058 1.00 79.25 280 MET A O 1
ATOM 2024 N N . LEU A 1 281 ? 8.245 -3.187 -41.598 1.00 78.75 281 LEU A N 1
ATOM 2025 C CA . LEU A 1 281 ? 8.236 -2.121 -42.595 1.00 78.75 281 LEU A CA 1
ATOM 2026 C C . LEU A 1 281 ? 9.659 -1.608 -42.819 1.00 78.75 281 LEU A C 1
ATOM 2028 O O . LEU A 1 281 ? 10.357 -1.222 -41.879 1.00 78.75 281 LEU A O 1
ATOM 2032 N N . VAL A 1 282 ? 10.078 -1.608 -44.083 1.00 79.12 282 VAL A N 1
ATOM 2033 C CA . VAL A 1 282 ? 11.401 -1.144 -44.502 1.00 79.12 282 VAL A CA 1
ATOM 2034 C C . VAL A 1 282 ? 11.235 -0.075 -45.567 1.00 79.12 282 VAL A C 1
ATOM 2036 O O . VAL A 1 282 ? 10.556 -0.290 -46.573 1.00 79.12 282 VAL A O 1
ATOM 2039 N N . HIS A 1 283 ? 11.897 1.058 -45.362 1.00 79.62 283 HIS A N 1
ATOM 2040 C CA . HIS A 1 283 ? 11.917 2.169 -46.302 1.00 79.62 283 HIS A CA 1
ATOM 2041 C C . HIS A 1 283 ? 13.343 2.593 -46.638 1.00 79.62 283 HIS A C 1
ATOM 2043 O O . HIS A 1 283 ? 14.213 2.632 -45.768 1.00 79.62 283 HIS A O 1
ATOM 2049 N N . SER A 1 284 ? 13.572 2.935 -47.904 1.00 78.62 284 SER A N 1
ATOM 2050 C CA . SER A 1 284 ? 14.848 3.449 -48.397 1.00 78.62 284 SER A CA 1
ATOM 2051 C C . SER A 1 284 ? 14.710 4.878 -48.905 1.00 78.62 284 SER A C 1
ATOM 2053 O O . SER A 1 284 ? 13.718 5.239 -49.537 1.00 78.62 284 SER A O 1
ATOM 2055 N N . SER A 1 285 ? 15.758 5.681 -48.714 1.00 75.81 285 SER A N 1
ATOM 2056 C CA . SER A 1 285 ? 15.844 7.008 -49.327 1.00 75.81 285 SER A CA 1
ATOM 2057 C C . SER A 1 285 ? 16.063 6.965 -50.849 1.00 75.81 285 SER A C 1
ATOM 2059 O O . SER A 1 285 ? 15.999 8.010 -51.490 1.00 75.81 285 SER A O 1
ATOM 2061 N N . ALA A 1 286 ? 16.340 5.796 -51.444 1.00 74.31 286 ALA A N 1
ATOM 2062 C CA . ALA A 1 286 ? 16.508 5.626 -52.889 1.00 74.31 286 ALA A CA 1
ATOM 2063 C C . ALA A 1 286 ? 15.289 4.952 -53.541 1.00 74.31 286 ALA A C 1
ATOM 2065 O O . ALA A 1 286 ? 14.738 3.981 -53.024 1.00 74.31 286 ALA A O 1
ATOM 2066 N N . VAL A 1 287 ? 14.905 5.442 -54.721 1.00 63.41 287 VAL A N 1
ATOM 2067 C CA . VAL A 1 287 ? 13.921 4.805 -55.608 1.00 63.41 28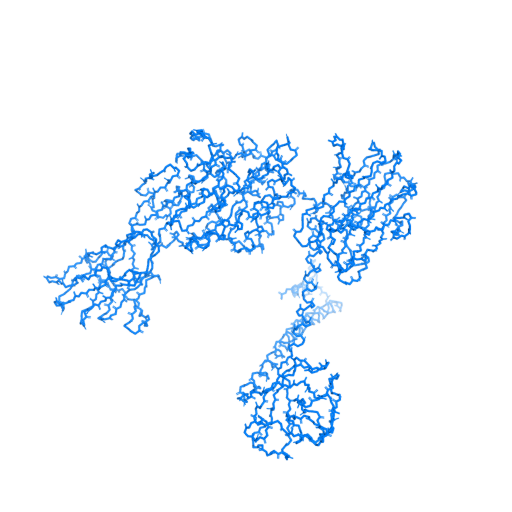7 VAL A CA 1
ATOM 2068 C C . VAL A 1 287 ? 14.571 3.606 -56.309 1.00 63.41 287 VAL A C 1
ATOM 2070 O O . VAL A 1 287 ? 15.631 3.760 -56.911 1.00 63.41 287 VAL A O 1
ATOM 2073 N N . ASN A 1 288 ? 13.941 2.425 -56.244 1.00 60.22 288 ASN A N 1
ATOM 2074 C CA . ASN A 1 288 ? 14.393 1.154 -56.853 1.00 60.22 288 ASN A CA 1
ATOM 2075 C C . ASN A 1 288 ? 15.538 0.411 -56.141 1.00 60.22 288 ASN A C 1
ATOM 2077 O O . ASN A 1 288 ? 16.314 -0.312 -56.770 1.00 60.22 288 ASN A O 1
ATOM 2081 N N . TRP A 1 289 ? 15.643 0.550 -54.822 1.00 61.88 289 TRP A N 1
ATOM 2082 C CA . TRP A 1 289 ? 16.561 -0.273 -54.035 1.00 61.88 289 TRP A CA 1
ATOM 2083 C C . TRP A 1 289 ? 16.125 -1.751 -54.022 1.00 61.88 289 TRP A C 1
ATOM 2085 O O . TRP A 1 289 ? 14.940 -2.051 -53.902 1.00 61.88 289 TRP A O 1
ATOM 2095 N N . THR A 1 290 ? 17.073 -2.692 -54.114 1.00 59.06 290 THR A N 1
ATOM 2096 C CA . THR A 1 290 ? 16.776 -4.139 -54.156 1.00 59.06 290 THR A CA 1
ATOM 2097 C C . THR A 1 290 ? 16.507 -4.762 -52.784 1.00 59.06 290 THR A C 1
ATOM 2099 O O . THR A 1 290 ? 16.199 -5.947 -52.712 1.00 59.06 290 THR A O 1
ATOM 2102 N N . PHE A 1 291 ? 16.569 -3.977 -51.700 1.00 62.62 291 PHE A N 1
ATOM 2103 C CA . PHE A 1 291 ? 16.410 -4.442 -50.314 1.00 62.62 291 PHE A CA 1
ATOM 2104 C C . PHE A 1 291 ? 17.387 -5.575 -49.913 1.00 62.62 291 PHE A C 1
ATOM 2106 O O . PHE A 1 291 ? 17.108 -6.345 -48.995 1.00 62.62 291 PHE A O 1
ATOM 2113 N N . GLY A 1 292 ? 18.556 -5.612 -50.573 1.00 52.88 292 GLY A N 1
ATOM 2114 C CA . GLY A 1 292 ? 19.657 -6.562 -50.367 1.00 52.88 292 GLY A CA 1
ATOM 2115 C C . GLY A 1 292 ? 19.612 -7.751 -51.336 1.00 52.88 292 GLY A C 1
ATOM 2116 O O . GLY A 1 292 ? 18.563 -8.355 -51.543 1.00 52.88 292 GLY A O 1
ATOM 2117 N N . ASN A 1 293 ? 20.752 -8.117 -51.931 1.00 52.50 293 ASN A N 1
ATOM 2118 C CA . ASN A 1 293 ? 20.853 -9.324 -52.761 1.00 52.50 293 ASN A CA 1
ATOM 2119 C C . ASN A 1 293 ? 21.231 -10.548 -51.892 1.00 52.50 293 ASN A C 1
ATOM 2121 O O . ASN A 1 293 ? 22.052 -10.457 -50.984 1.00 52.50 293 ASN A O 1
ATOM 2125 N N . ALA A 1 294 ? 20.620 -11.697 -52.201 1.00 44.19 294 ALA A N 1
ATOM 2126 C CA . ALA A 1 294 ? 20.834 -13.070 -51.704 1.00 44.19 294 ALA A CA 1
ATOM 2127 C C . ALA A 1 294 ? 20.738 -13.385 -50.186 1.00 44.19 294 ALA A C 1
ATOM 2129 O O . ALA A 1 294 ? 20.269 -14.478 -49.879 1.00 44.19 294 ALA A O 1
ATOM 2130 N N . ASN A 1 295 ? 21.079 -12.491 -49.243 1.00 50.97 295 ASN A N 1
ATOM 2131 C CA . ASN A 1 295 ? 21.030 -12.792 -47.789 1.00 50.97 295 ASN A CA 1
ATOM 2132 C C . ASN A 1 295 ? 19.981 -12.010 -46.963 1.00 50.97 295 ASN A C 1
ATOM 2134 O O . ASN A 1 295 ? 19.589 -12.495 -45.904 1.00 50.97 295 ASN A O 1
ATOM 2138 N N . GLY A 1 296 ? 19.444 -10.900 -47.483 1.00 67.75 296 GLY A N 1
ATOM 2139 C CA . GLY A 1 296 ? 18.143 -10.301 -47.126 1.00 67.75 296 GLY A CA 1
ATOM 2140 C C . GLY A 1 296 ? 17.813 -9.995 -45.647 1.00 67.75 296 GLY A C 1
ATOM 2141 O O . GLY A 1 296 ? 18.662 -9.987 -44.756 1.00 67.75 296 GLY A O 1
ATOM 2142 N N . LEU A 1 297 ? 16.531 -9.686 -45.401 1.00 75.25 297 LEU A N 1
ATOM 2143 C CA . LEU A 1 297 ? 15.924 -9.516 -44.072 1.00 75.25 297 LEU A CA 1
ATOM 2144 C C . LEU A 1 297 ? 15.708 -10.879 -43.402 1.00 75.25 297 LEU A C 1
ATOM 2146 O O . LEU A 1 297 ? 15.227 -11.811 -44.060 1.00 75.25 297 LEU A O 1
ATOM 2150 N N . GLN A 1 298 ? 16.059 -10.980 -42.120 1.00 80.38 298 GLN A N 1
ATOM 2151 C CA . GLN A 1 298 ? 16.079 -12.227 -41.354 1.00 80.38 298 GLN A CA 1
ATOM 2152 C C . GLN A 1 298 ? 15.499 -12.018 -39.956 1.00 80.38 298 GLN A C 1
ATOM 2154 O O . GLN A 1 298 ? 15.704 -10.965 -39.347 1.00 80.38 298 GLN A O 1
ATOM 2159 N N . VAL A 1 299 ? 14.811 -13.041 -39.444 1.00 82.31 299 VAL A N 1
ATOM 2160 C CA . VAL A 1 299 ? 14.306 -13.082 -38.069 1.00 82.31 299 VAL A CA 1
ATOM 2161 C C . VAL A 1 299 ? 14.624 -14.424 -37.429 1.00 82.31 299 VAL A C 1
ATOM 2163 O O . VAL A 1 299 ? 14.350 -15.470 -38.014 1.00 82.31 299 VAL A O 1
ATOM 2166 N N . TYR A 1 300 ? 15.174 -14.384 -36.220 1.00 84.94 300 TYR A N 1
ATOM 2167 C CA . TYR A 1 300 ? 15.583 -15.531 -35.422 1.00 84.94 300 TYR A CA 1
ATOM 2168 C C . TYR A 1 300 ? 14.761 -15.576 -34.141 1.00 84.94 300 TYR A C 1
ATOM 2170 O O . TYR A 1 300 ? 14.777 -14.615 -33.385 1.00 84.94 300 TYR A O 1
ATOM 2178 N N . ALA A 1 301 ? 14.113 -16.699 -33.853 1.00 87.69 301 ALA A N 1
ATOM 2179 C CA . ALA A 1 301 ? 13.650 -17.031 -32.510 1.00 87.69 301 ALA A CA 1
ATOM 2180 C C . ALA A 1 301 ? 14.691 -17.954 -31.865 1.00 87.69 301 ALA A C 1
ATOM 2182 O O . ALA A 1 301 ? 14.865 -19.090 -32.311 1.00 87.69 301 ALA A O 1
ATOM 2183 N N . ARG A 1 302 ? 15.415 -17.469 -30.854 1.00 85.44 302 ARG A N 1
ATOM 2184 C CA . ARG A 1 302 ? 16.438 -18.228 -30.121 1.00 85.44 302 ARG A CA 1
ATOM 2185 C C . ARG A 1 302 ? 15.844 -18.869 -28.874 1.00 85.44 302 ARG A C 1
ATOM 2187 O O . ARG A 1 302 ? 15.105 -18.230 -28.121 1.00 85.44 302 ARG A O 1
ATOM 2194 N N . TYR A 1 303 ? 16.202 -20.122 -28.645 1.00 80.62 303 TYR A N 1
ATOM 2195 C CA . TYR A 1 303 ? 15.817 -20.895 -27.474 1.00 80.62 303 TYR A CA 1
ATOM 2196 C C . TYR A 1 303 ? 16.907 -20.869 -26.403 1.00 80.62 303 TYR A C 1
ATOM 2198 O O . TYR A 1 303 ? 18.083 -20.644 -26.693 1.00 80.62 303 TYR A O 1
ATOM 2206 N N . SER A 1 304 ? 16.511 -21.129 -25.159 1.00 78.25 304 SER A N 1
ATOM 2207 C CA . SER A 1 304 ? 17.412 -21.216 -24.002 1.00 78.25 304 SER A CA 1
ATOM 2208 C C . SER A 1 304 ? 18.513 -22.274 -24.149 1.00 78.25 304 SER A C 1
ATOM 2210 O O . SER A 1 304 ? 19.564 -22.150 -23.529 1.00 78.25 304 SER A O 1
ATOM 2212 N N . ASP A 1 305 ? 18.304 -23.291 -24.988 1.00 74.25 305 ASP A N 1
ATOM 2213 C CA . ASP A 1 305 ? 19.270 -24.359 -25.277 1.00 74.25 305 ASP A CA 1
ATOM 2214 C C . ASP A 1 305 ? 20.288 -24.000 -26.380 1.00 74.25 305 ASP A C 1
ATOM 2216 O O . ASP A 1 305 ? 21.071 -24.849 -26.806 1.00 74.25 305 ASP A O 1
ATOM 2220 N N . GLY A 1 306 ? 20.266 -22.756 -26.868 1.00 72.00 306 GLY A N 1
ATOM 2221 C CA . GLY A 1 306 ? 21.158 -22.259 -27.916 1.00 72.00 306 GLY A CA 1
ATOM 2222 C C . GLY A 1 306 ? 20.712 -22.581 -29.345 1.00 72.00 306 GLY A C 1
ATOM 2223 O O . GLY A 1 306 ? 21.336 -22.103 -30.293 1.00 72.00 306 GLY A O 1
ATOM 2224 N N . THR A 1 307 ? 19.630 -23.344 -29.535 1.00 85.50 307 THR A N 1
ATOM 2225 C CA . THR A 1 307 ? 19.047 -23.569 -30.868 1.00 85.50 307 THR A CA 1
ATOM 2226 C C . THR A 1 307 ? 18.193 -22.382 -31.315 1.00 85.50 307 THR A C 1
ATOM 2228 O O . THR A 1 307 ? 17.784 -21.549 -30.504 1.00 85.50 307 THR A O 1
ATOM 2231 N N . ASN A 1 308 ? 17.904 -22.276 -32.613 1.00 86.88 308 ASN A N 1
ATOM 2232 C CA . ASN A 1 308 ? 17.025 -21.237 -33.140 1.00 86.88 308 ASN A CA 1
ATOM 2233 C C . ASN A 1 308 ? 16.120 -21.749 -34.268 1.00 86.88 308 ASN A C 1
ATOM 2235 O O . ASN A 1 308 ? 16.379 -22.783 -34.883 1.00 86.88 308 ASN A O 1
ATOM 2239 N N . VAL A 1 309 ? 15.034 -21.016 -34.506 1.00 90.00 309 VAL A N 1
ATOM 2240 C CA . VAL A 1 309 ? 14.223 -21.113 -35.724 1.00 90.00 309 VAL A CA 1
ATOM 2241 C C . VAL A 1 309 ? 14.336 -19.786 -36.455 1.00 90.00 309 VAL A C 1
ATOM 2243 O O . VAL A 1 309 ? 14.206 -18.726 -35.842 1.00 90.00 309 VAL A O 1
ATOM 2246 N N . THR A 1 310 ? 14.568 -19.847 -37.763 1.00 87.19 310 THR A N 1
ATOM 2247 C CA . THR A 1 310 ? 14.813 -18.661 -38.584 1.00 87.19 310 THR A CA 1
ATOM 2248 C C . THR A 1 310 ? 13.817 -18.579 -39.728 1.00 87.19 310 THR A C 1
ATOM 2250 O O . THR A 1 310 ? 13.594 -19.564 -40.433 1.00 87.19 310 THR A O 1
ATOM 2253 N N . ILE A 1 311 ? 13.282 -17.382 -39.958 1.00 86.31 311 ILE A N 1
ATOM 2254 C CA . ILE A 1 311 ? 12.599 -17.028 -41.204 1.00 86.31 311 ILE A CA 1
ATOM 2255 C C . ILE A 1 311 ? 13.389 -15.941 -41.927 1.00 86.31 311 ILE A C 1
ATOM 2257 O O . ILE A 1 311 ? 13.947 -15.035 -41.308 1.00 86.31 311 ILE A O 1
ATOM 2261 N N . MET A 1 312 ? 13.486 -16.057 -43.247 1.00 83.44 312 MET A N 1
ATOM 2262 C CA . MET A 1 312 ? 14.322 -15.193 -44.075 1.00 83.44 312 MET A CA 1
ATOM 2263 C C . MET A 1 312 ? 13.624 -14.867 -45.387 1.00 83.44 312 MET A C 1
ATOM 2265 O O . MET A 1 312 ? 12.818 -15.633 -45.909 1.00 83.44 312 MET A O 1
ATOM 2269 N N . SER A 1 313 ? 13.965 -13.717 -45.953 1.00 78.94 313 SER A N 1
ATOM 2270 C CA . SER A 1 313 ? 13.481 -13.337 -47.285 1.00 78.94 313 SER A CA 1
ATOM 2271 C C . SER A 1 313 ? 14.096 -14.196 -48.397 1.00 78.94 313 SER A C 1
ATOM 2273 O O . SER A 1 313 ? 13.420 -14.522 -49.369 1.00 78.94 313 SER A O 1
ATOM 2275 N N . SER A 1 314 ? 15.347 -14.638 -48.235 1.00 74.38 314 SER A N 1
ATOM 2276 C CA . SER A 1 314 ? 16.084 -15.428 -49.234 1.00 74.38 314 SER A CA 1
ATOM 2277 C C . SER A 1 314 ? 15.525 -16.833 -49.475 1.00 74.38 314 SER A C 1
ATOM 2279 O O . SER A 1 314 ? 15.689 -17.373 -50.566 1.00 74.38 314 SER A O 1
ATOM 2281 N N . ASN A 1 315 ? 14.847 -17.424 -48.488 1.00 78.44 315 ASN A N 1
ATOM 2282 C CA . ASN A 1 315 ? 14.226 -18.748 -48.597 1.00 78.44 315 ASN A CA 1
ATOM 2283 C C . ASN A 1 315 ? 12.693 -18.684 -48.756 1.00 78.44 315 ASN A C 1
ATOM 2285 O O . ASN A 1 315 ? 12.030 -19.715 -48.66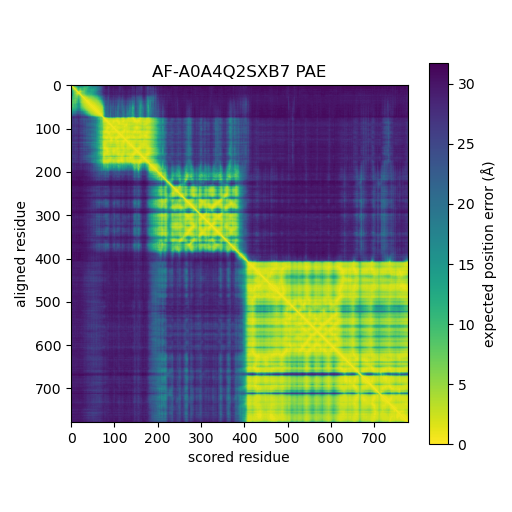9 1.00 78.44 315 ASN A O 1
ATOM 2289 N N . GLY A 1 316 ? 12.124 -17.488 -48.956 1.00 76.75 316 GLY A N 1
ATOM 2290 C CA . GLY A 1 316 ? 10.690 -17.278 -49.182 1.00 76.75 316 GLY A CA 1
ATOM 2291 C C . GLY A 1 316 ? 9.789 -17.412 -47.947 1.00 76.75 316 GLY A C 1
ATOM 2292 O O . GLY A 1 316 ? 8.584 -17.213 -48.068 1.00 76.75 316 GLY A O 1
ATOM 2293 N N . THR A 1 317 ? 10.337 -17.714 -46.763 1.00 84.62 317 THR A N 1
ATOM 2294 C CA . THR A 1 317 ? 9.547 -17.826 -45.516 1.00 84.62 317 THR A CA 1
ATOM 2295 C C . THR A 1 317 ? 9.153 -16.468 -44.934 1.00 84.62 317 THR A C 1
ATOM 2297 O O . THR A 1 317 ? 8.161 -16.367 -44.212 1.00 84.62 317 THR A O 1
ATOM 2300 N N . LEU A 1 318 ? 9.899 -15.416 -45.280 1.00 84.56 318 LEU A N 1
ATOM 2301 C CA . LEU A 1 318 ? 9.521 -14.026 -45.064 1.00 84.56 318 LEU A CA 1
ATOM 2302 C C . LEU A 1 318 ? 9.123 -13.407 -46.414 1.00 84.56 318 LEU A C 1
ATOM 2304 O O . LEU A 1 318 ? 9.972 -13.039 -47.228 1.00 84.56 318 LEU A O 1
ATOM 2308 N N . THR A 1 319 ? 7.821 -13.325 -46.664 1.00 85.75 319 THR A N 1
ATOM 2309 C CA . THR A 1 319 ? 7.240 -12.763 -47.896 1.00 85.75 319 THR A CA 1
ATOM 2310 C C . THR A 1 319 ? 7.167 -11.240 -47.832 1.00 85.75 319 THR A C 1
ATOM 2312 O O . THR A 1 319 ? 7.330 -10.676 -46.753 1.00 85.75 319 THR A O 1
ATOM 2315 N N . HIS A 1 320 ? 6.938 -10.552 -48.956 1.00 83.88 320 HIS A N 1
ATOM 2316 C CA . HIS A 1 320 ? 6.767 -9.097 -48.946 1.00 83.88 320 HIS A CA 1
ATOM 2317 C C . HIS A 1 320 ? 5.629 -8.602 -49.837 1.00 83.88 320 HIS A C 1
ATOM 2319 O O . HIS A 1 320 ? 5.208 -9.270 -50.777 1.00 83.88 320 HIS A O 1
ATOM 2325 N N . THR A 1 321 ? 5.154 -7.397 -49.534 1.00 86.38 321 THR A N 1
ATOM 2326 C CA . THR A 1 321 ? 4.265 -6.592 -50.375 1.00 86.38 321 THR A CA 1
ATOM 2327 C C . THR A 1 321 ? 4.913 -5.232 -50.615 1.00 86.38 321 THR A C 1
ATOM 2329 O O . THR A 1 321 ? 5.396 -4.594 -49.671 1.00 86.38 321 THR A O 1
ATOM 2332 N N . ASP A 1 322 ? 4.925 -4.786 -51.869 1.00 84.38 322 ASP A N 1
ATOM 2333 C CA . ASP A 1 322 ? 5.397 -3.454 -52.242 1.00 84.38 322 ASP A CA 1
ATOM 2334 C C . ASP A 1 322 ? 4.311 -2.421 -51.908 1.00 84.38 322 ASP A C 1
ATOM 2336 O O . ASP A 1 322 ? 3.193 -2.492 -52.414 1.00 84.38 322 ASP A O 1
ATOM 2340 N N . LEU A 1 323 ? 4.634 -1.469 -51.027 1.00 79.19 323 LEU A N 1
ATOM 2341 C CA . LEU A 1 323 ? 3.727 -0.384 -50.623 1.00 79.19 323 LEU A CA 1
ATOM 2342 C C . LEU A 1 323 ? 4.038 0.936 -51.348 1.00 79.19 323 LEU A C 1
ATOM 2344 O O . LEU A 1 323 ? 3.286 1.900 -51.249 1.00 79.19 323 LEU A O 1
ATOM 2348 N N . GLY A 1 324 ? 5.158 0.981 -52.069 1.00 78.38 324 GLY A N 1
ATOM 2349 C CA . GLY A 1 324 ? 5.612 2.097 -52.891 1.00 78.38 324 GLY A CA 1
ATOM 2350 C C . GLY A 1 324 ? 6.965 1.780 -53.535 1.00 78.38 324 GLY A C 1
ATOM 2351 O O . GLY A 1 324 ? 7.574 0.753 -53.239 1.00 78.38 324 GLY A O 1
ATOM 2352 N N . SER A 1 325 ? 7.484 2.678 -54.376 1.00 75.12 325 SER A N 1
ATOM 2353 C CA . SER A 1 325 ? 8.745 2.485 -55.124 1.00 75.12 325 SER A CA 1
ATOM 2354 C C . SER A 1 325 ? 10.015 2.398 -54.258 1.00 75.12 325 SER A C 1
ATOM 2356 O O . SER A 1 325 ? 11.105 2.130 -54.766 1.00 75.12 325 SER A O 1
ATOM 2358 N N . ASN A 1 326 ? 9.895 2.668 -52.959 1.00 78.31 326 ASN A N 1
ATOM 2359 C CA . ASN A 1 326 ? 10.976 2.653 -51.975 1.00 78.31 326 ASN A CA 1
ATOM 2360 C C . ASN A 1 326 ? 10.535 2.138 -50.588 1.00 78.31 326 ASN A C 1
ATOM 2362 O O . ASN A 1 326 ? 11.279 2.301 -49.620 1.00 78.31 326 ASN A O 1
ATOM 2366 N N . THR A 1 327 ? 9.363 1.495 -50.482 1.00 80.12 327 THR A N 1
ATOM 2367 C CA . THR A 1 327 ? 8.818 0.971 -49.216 1.00 80.12 327 THR A CA 1
ATOM 2368 C C . THR A 1 327 ? 8.265 -0.441 -49.397 1.00 80.12 327 THR A C 1
ATOM 2370 O O . THR A 1 327 ? 7.411 -0.673 -50.255 1.00 80.12 327 THR A O 1
ATOM 2373 N N . ARG A 1 328 ? 8.700 -1.372 -48.541 1.00 82.06 328 ARG A N 1
ATOM 2374 C CA . ARG A 1 328 ? 8.224 -2.762 -48.498 1.00 82.06 328 ARG A CA 1
ATOM 2375 C C . ARG A 1 328 ? 7.728 -3.149 -47.116 1.00 82.06 328 ARG A C 1
ATOM 2377 O O . ARG A 1 328 ? 8.316 -2.765 -46.105 1.00 82.06 328 ARG A O 1
ATOM 2384 N N . ARG A 1 329 ? 6.687 -3.979 -47.093 1.00 82.19 329 ARG A N 1
ATOM 2385 C CA . ARG A 1 329 ? 6.225 -4.697 -45.903 1.00 82.19 329 ARG A CA 1
ATOM 2386 C C . ARG A 1 329 ? 6.605 -6.161 -46.019 1.00 82.19 329 ARG A C 1
ATOM 2388 O O . ARG A 1 329 ? 6.134 -6.818 -46.936 1.00 82.19 329 ARG A O 1
ATOM 2395 N N . TYR A 1 330 ? 7.408 -6.661 -45.091 1.00 84.62 330 TYR A N 1
ATOM 2396 C CA . TYR A 1 330 ? 7.774 -8.069 -44.974 1.00 84.62 330 TYR A CA 1
ATOM 2397 C C . TYR A 1 330 ? 6.910 -8.766 -43.926 1.00 84.62 330 TYR A C 1
ATOM 2399 O O . TYR A 1 330 ? 6.699 -8.200 -42.859 1.00 84.62 330 TYR A O 1
ATOM 2407 N N . THR A 1 331 ? 6.440 -9.982 -44.191 1.00 83.88 331 THR A N 1
ATOM 2408 C CA . THR A 1 331 ? 5.595 -10.765 -43.277 1.00 83.88 331 THR A CA 1
ATOM 2409 C C . THR A 1 331 ? 5.970 -12.245 -43.271 1.00 83.88 331 THR A C 1
ATOM 2411 O O . THR A 1 331 ? 6.328 -12.813 -44.305 1.00 83.88 331 THR A O 1
ATOM 2414 N N . GLY A 1 332 ? 5.872 -12.892 -42.109 1.00 87.25 332 GLY A N 1
ATOM 2415 C CA . GLY A 1 332 ? 6.123 -14.330 -41.951 1.00 87.25 332 GLY A CA 1
ATOM 2416 C C . GLY A 1 332 ? 5.710 -14.836 -40.571 1.00 87.25 332 GLY A C 1
ATOM 2417 O O . GLY A 1 332 ? 5.419 -14.044 -39.684 1.00 87.25 332 GLY A O 1
ATOM 2418 N N . THR A 1 333 ? 5.649 -16.149 -40.363 1.00 86.88 333 THR A N 1
ATOM 2419 C CA . THR A 1 333 ? 5.224 -16.732 -39.077 1.00 86.88 333 THR A CA 1
ATOM 2420 C C . THR A 1 333 ? 6.232 -17.767 -38.597 1.00 86.88 333 THR A C 1
ATOM 2422 O O . THR A 1 333 ? 6.652 -18.626 -39.367 1.00 86.88 333 THR A O 1
ATOM 2425 N N . ILE A 1 334 ? 6.597 -17.699 -37.317 1.00 89.00 334 ILE A N 1
ATOM 2426 C CA . ILE A 1 334 ? 7.435 -18.686 -36.633 1.00 89.00 334 ILE A CA 1
ATOM 2427 C C . ILE A 1 334 ? 6.538 -19.506 -35.705 1.00 89.00 334 ILE A C 1
ATOM 2429 O O . ILE A 1 334 ? 5.914 -18.951 -34.806 1.00 89.00 334 ILE A O 1
ATOM 2433 N N . ALA A 1 335 ? 6.483 -20.823 -35.891 1.00 89.75 335 ALA A N 1
ATOM 2434 C CA . ALA A 1 335 ? 5.885 -21.722 -34.907 1.00 89.75 335 ALA A CA 1
ATOM 2435 C C . ALA A 1 335 ? 6.923 -22.033 -33.820 1.00 89.75 335 ALA A C 1
ATOM 2437 O O . ALA A 1 335 ? 8.000 -22.556 -34.121 1.00 89.75 335 ALA A O 1
ATOM 2438 N N . LEU A 1 336 ? 6.623 -21.698 -32.566 1.00 87.44 336 LEU A N 1
ATOM 2439 C CA . LEU A 1 336 ? 7.516 -21.968 -31.449 1.00 87.44 336 LEU A CA 1
ATOM 2440 C C . LEU A 1 336 ? 7.369 -23.411 -30.969 1.00 87.44 336 LEU A C 1
ATOM 2442 O O . LEU A 1 336 ? 6.272 -23.957 -30.862 1.00 87.44 336 LEU A O 1
ATOM 2446 N N . ASN A 1 337 ? 8.495 -24.026 -30.620 1.00 86.19 337 ASN A N 1
ATOM 2447 C CA . ASN A 1 337 ? 8.506 -25.347 -30.018 1.00 86.19 337 ASN A CA 1
ATOM 2448 C C . ASN A 1 337 ? 7.868 -25.308 -28.615 1.00 86.19 337 ASN A C 1
ATOM 2450 O O . ASN A 1 337 ? 8.309 -24.556 -27.750 1.00 86.19 337 ASN A O 1
ATOM 2454 N N . ALA A 1 338 ? 6.852 -26.142 -28.378 1.00 84.69 338 ALA A N 1
ATOM 2455 C CA . ALA A 1 338 ? 6.156 -26.224 -27.091 1.00 84.69 338 ALA A CA 1
ATOM 2456 C C . ALA A 1 338 ? 7.008 -26.815 -25.951 1.00 84.69 338 ALA A C 1
ATOM 2458 O O . ALA A 1 338 ? 6.666 -26.651 -24.787 1.00 84.69 338 ALA A O 1
ATOM 2459 N N . ALA A 1 339 ? 8.116 -27.487 -26.271 1.00 84.12 339 ALA A N 1
ATOM 2460 C CA . ALA A 1 339 ? 9.035 -28.080 -25.302 1.00 84.12 339 ALA A CA 1
ATOM 2461 C C . ALA A 1 339 ? 10.251 -27.191 -24.986 1.00 84.12 339 ALA A C 1
ATOM 2463 O O . ALA A 1 339 ? 11.118 -27.602 -24.218 1.00 84.12 339 ALA A O 1
ATOM 2464 N N . LYS A 1 340 ? 10.358 -26.002 -25.596 1.00 79.19 340 LYS A N 1
ATOM 2465 C CA . LYS A 1 340 ? 11.509 -25.105 -25.429 1.00 79.19 340 LYS A CA 1
ATOM 2466 C C . LYS A 1 340 ? 11.061 -23.688 -25.103 1.00 79.19 340 LYS A C 1
ATOM 2468 O O . LYS A 1 340 ? 10.093 -23.189 -25.670 1.00 79.19 340 LYS A O 1
ATOM 2473 N N . THR A 1 341 ? 11.832 -23.016 -24.258 1.00 84.25 341 THR A N 1
ATOM 2474 C CA . THR A 1 341 ? 11.631 -21.598 -23.955 1.00 84.25 341 THR A CA 1
ATOM 2475 C C . THR A 1 341 ? 12.374 -20.747 -24.969 1.00 84.25 341 THR A C 1
ATOM 2477 O O . THR A 1 341 ? 13.603 -20.792 -25.044 1.00 84.25 341 THR A O 1
ATOM 2480 N N . CYS A 1 342 ? 11.637 -19.987 -25.774 1.00 81.94 342 CYS A N 1
ATOM 2481 C CA . CYS A 1 342 ? 12.198 -18.909 -26.569 1.00 81.94 342 CYS A CA 1
ATOM 2482 C C . CYS A 1 342 ? 12.574 -17.771 -25.623 1.00 81.94 342 CYS A C 1
ATOM 2484 O O . CYS A 1 342 ? 11.730 -17.294 -24.864 1.00 81.94 342 CYS A O 1
ATOM 2486 N N . VAL A 1 343 ? 13.846 -17.383 -25.661 1.00 77.88 343 VAL A N 1
ATOM 2487 C CA . VAL A 1 343 ? 14.431 -16.386 -24.755 1.00 77.88 343 VAL A CA 1
ATOM 2488 C C . VAL A 1 343 ? 14.756 -15.070 -25.454 1.00 77.88 343 VAL A C 1
ATOM 2490 O O . VAL A 1 343 ? 14.974 -14.046 -24.812 1.00 77.88 343 VAL A O 1
ATOM 2493 N N . ARG A 1 344 ? 14.839 -15.094 -26.787 1.00 76.94 344 ARG A N 1
ATOM 2494 C CA . ARG A 1 344 ? 15.290 -13.946 -27.569 1.00 76.94 344 ARG A CA 1
ATOM 2495 C C . ARG A 1 344 ? 14.777 -14.013 -28.998 1.00 76.94 344 ARG A C 1
ATOM 2497 O O . ARG A 1 344 ? 14.796 -15.079 -29.611 1.00 76.94 344 ARG A O 1
ATOM 2504 N N . ILE A 1 345 ? 14.377 -12.869 -29.535 1.00 80.12 345 ILE A N 1
ATOM 2505 C CA . ILE A 1 345 ? 14.034 -12.691 -30.942 1.00 80.12 345 ILE A CA 1
ATOM 2506 C C . ILE A 1 345 ? 14.973 -11.646 -31.536 1.00 80.12 345 ILE A C 1
ATOM 2508 O O . ILE A 1 345 ? 15.059 -10.535 -31.021 1.00 80.12 345 ILE A O 1
ATOM 2512 N N . ASP A 1 346 ? 15.665 -11.996 -32.617 1.00 77.50 346 ASP A N 1
ATOM 2513 C CA . ASP A 1 346 ? 16.481 -11.056 -33.387 1.00 77.50 346 ASP A CA 1
ATOM 2514 C C . ASP A 1 346 ? 15.820 -10.791 -34.730 1.00 77.50 346 ASP A C 1
ATOM 2516 O O . ASP A 1 346 ? 15.454 -11.739 -35.418 1.00 77.50 346 ASP A O 1
ATOM 2520 N N . ALA A 1 347 ? 15.728 -9.536 -35.151 1.00 77.06 347 ALA A N 1
ATOM 2521 C CA . ALA A 1 347 ? 15.200 -9.166 -36.457 1.00 77.06 347 ALA A CA 1
ATOM 2522 C C . ALA A 1 347 ? 16.080 -8.099 -37.105 1.00 77.06 347 ALA A C 1
ATOM 2524 O O . ALA A 1 347 ? 16.374 -7.073 -36.498 1.00 77.06 347 ALA A O 1
ATOM 2525 N N . GLY A 1 348 ? 16.495 -8.296 -38.351 1.00 73.31 348 GLY A N 1
ATOM 2526 C CA . GLY A 1 348 ? 17.307 -7.289 -39.024 1.00 73.31 348 GLY A CA 1
ATOM 2527 C C . GLY A 1 348 ? 17.786 -7.684 -40.406 1.00 73.31 348 GLY A C 1
ATOM 2528 O O . GLY A 1 348 ? 17.527 -8.777 -40.908 1.00 73.31 348 GLY A O 1
ATOM 2529 N N . LEU A 1 349 ? 18.462 -6.737 -41.046 1.00 69.62 349 LEU A N 1
ATOM 2530 C CA . LEU A 1 349 ? 19.034 -6.902 -42.379 1.00 69.62 349 LEU A CA 1
ATOM 2531 C C . LEU A 1 349 ? 20.474 -7.382 -42.244 1.00 69.62 349 LEU A C 1
ATOM 2533 O O . LEU A 1 349 ? 21.281 -6.669 -41.656 1.00 69.62 349 LEU A O 1
ATOM 2537 N N . ASN A 1 350 ? 20.805 -8.534 -42.823 1.00 63.00 350 ASN A N 1
ATOM 2538 C CA . ASN A 1 350 ? 22.160 -9.081 -42.816 1.00 63.00 350 ASN A CA 1
ATOM 2539 C C . ASN A 1 350 ? 22.718 -9.104 -44.248 1.00 63.00 350 ASN A C 1
ATOM 2541 O O . ASN A 1 350 ? 22.615 -10.105 -44.957 1.00 63.00 350 ASN A O 1
ATOM 2545 N N . ASP A 1 351 ? 23.255 -7.970 -44.700 1.00 60.34 351 ASP A N 1
ATOM 2546 C CA . ASP A 1 351 ? 23.796 -7.805 -46.054 1.00 60.34 351 ASP A CA 1
ATOM 2547 C C . ASP A 1 351 ? 25.231 -7.291 -45.980 1.00 60.34 351 ASP A C 1
ATOM 2549 O O . ASP A 1 351 ? 25.427 -6.128 -45.661 1.00 60.34 351 ASP A O 1
ATOM 2553 N N . ALA A 1 352 ? 26.205 -8.141 -46.312 1.00 52.25 352 ALA A N 1
ATOM 2554 C CA . ALA A 1 352 ? 27.639 -7.864 -46.223 1.00 52.25 352 ALA A CA 1
ATOM 2555 C C . ALA A 1 352 ? 28.181 -6.838 -47.255 1.00 52.25 352 ALA A C 1
ATOM 2557 O O . ALA A 1 352 ? 29.389 -6.601 -47.292 1.00 52.25 352 ALA A O 1
ATOM 2558 N N . GLY A 1 353 ? 27.339 -6.240 -48.109 1.00 56.81 353 GLY A N 1
ATOM 2559 C CA . GLY A 1 353 ? 27.745 -5.293 -49.161 1.00 56.81 353 GLY A CA 1
ATOM 2560 C C . GLY A 1 353 ? 27.735 -3.803 -48.772 1.00 56.81 353 GLY A C 1
ATOM 2561 O O . GLY A 1 353 ? 27.028 -3.365 -47.870 1.00 56.81 353 GLY A O 1
ATOM 2562 N N . THR A 1 354 ? 28.499 -2.967 -49.484 1.00 58.75 354 THR A N 1
ATOM 2563 C CA . THR A 1 354 ? 28.489 -1.497 -49.333 1.00 58.75 354 THR A CA 1
ATOM 2564 C C . THR A 1 354 ? 27.109 -0.904 -49.655 1.00 58.75 354 THR A C 1
ATOM 2566 O O . THR A 1 354 ? 26.539 -1.184 -50.709 1.00 58.75 354 THR A O 1
ATOM 2569 N N . ARG A 1 355 ? 26.570 -0.045 -48.775 1.00 67.94 355 ARG A N 1
ATOM 2570 C CA . ARG A 1 355 ? 25.247 0.586 -48.947 1.00 67.94 355 ARG A CA 1
ATOM 2571 C C . ARG A 1 355 ? 25.349 1.913 -49.705 1.00 67.94 355 ARG A C 1
ATOM 2573 O O . ARG A 1 355 ? 26.225 2.723 -49.425 1.00 67.94 355 ARG A O 1
ATOM 2580 N N . THR A 1 356 ? 24.420 2.155 -50.632 1.00 66.50 356 THR A N 1
ATOM 2581 C CA . THR A 1 356 ? 24.352 3.383 -51.454 1.00 66.50 356 THR A CA 1
ATOM 2582 C C . THR A 1 356 ? 23.246 4.357 -51.030 1.00 66.50 356 THR A C 1
ATOM 2584 O O . THR A 1 356 ? 23.167 5.455 -51.574 1.00 66.50 356 THR A O 1
ATOM 2587 N N . ALA A 1 357 ? 22.396 3.982 -50.067 1.00 71.19 357 ALA A N 1
ATOM 2588 C CA . ALA A 1 357 ? 21.255 4.777 -49.613 1.00 71.19 357 ALA A CA 1
ATOM 2589 C C . ALA A 1 357 ? 20.989 4.587 -48.113 1.00 71.19 357 ALA A C 1
ATOM 2591 O O . ALA A 1 357 ? 21.355 3.561 -47.534 1.00 71.19 357 ALA A O 1
ATOM 2592 N N . ASN A 1 358 ? 20.352 5.581 -47.491 1.00 75.12 358 ASN A N 1
ATOM 2593 C CA . ASN A 1 358 ? 19.907 5.492 -46.106 1.00 75.12 358 ASN A CA 1
ATOM 2594 C C . ASN A 1 358 ? 18.662 4.610 -46.018 1.00 75.12 358 ASN A C 1
ATOM 2596 O O . ASN A 1 358 ? 17.876 4.531 -46.970 1.00 75.12 358 ASN A O 1
ATOM 2600 N N . PHE A 1 359 ? 18.450 3.994 -44.859 1.00 74.62 359 PHE A N 1
ATOM 2601 C CA . PHE A 1 359 ? 17.247 3.215 -44.617 1.00 74.62 359 PHE A CA 1
ATOM 2602 C C . PHE A 1 359 ? 16.605 3.511 -43.272 1.00 74.62 359 PHE A C 1
ATOM 2604 O O . PHE A 1 359 ? 17.240 3.991 -42.332 1.00 74.62 359 PHE A O 1
ATOM 2611 N N . TYR A 1 360 ? 15.322 3.183 -43.214 1.00 73.06 360 TYR A N 1
ATOM 2612 C CA . TYR A 1 360 ? 14.473 3.304 -42.048 1.00 73.06 360 TYR A CA 1
ATOM 2613 C C . TYR A 1 360 ? 13.794 1.954 -41.814 1.00 73.06 360 TYR A C 1
ATOM 2615 O O . TYR A 1 360 ? 13.118 1.433 -42.706 1.00 73.06 360 TYR A O 1
ATOM 2623 N N . ILE A 1 361 ? 13.984 1.383 -40.625 1.00 73.81 361 ILE A N 1
ATOM 2624 C CA . ILE A 1 361 ? 13.195 0.246 -40.137 1.00 73.81 361 ILE A CA 1
ATOM 2625 C C . ILE A 1 361 ? 12.173 0.833 -39.177 1.00 73.81 361 ILE A C 1
ATOM 2627 O O . ILE A 1 361 ? 12.513 1.254 -38.072 1.00 73.81 361 ILE A O 1
ATOM 2631 N N . THR A 1 362 ? 10.927 0.929 -39.626 1.00 58.75 362 THR A N 1
ATOM 2632 C CA . THR A 1 362 ? 9.875 1.627 -38.873 1.00 58.75 362 THR A CA 1
ATOM 2633 C C . THR A 1 362 ? 9.168 0.697 -37.888 1.00 58.75 362 THR A C 1
ATOM 2635 O O . THR A 1 362 ? 8.314 1.147 -37.137 1.00 58.75 362 THR A O 1
ATOM 2638 N N . GLY A 1 363 ? 9.553 -0.585 -37.825 1.00 57.81 363 GLY A N 1
ATOM 2639 C CA . GLY A 1 363 ? 9.168 -1.514 -36.762 1.00 57.81 363 GLY A CA 1
ATOM 2640 C C . GLY A 1 363 ? 9.266 -2.990 -37.151 1.00 57.81 363 GLY A C 1
ATOM 2641 O O . GLY A 1 363 ? 9.244 -3.332 -38.333 1.00 57.81 363 GLY A O 1
ATOM 2642 N N . PHE A 1 364 ? 9.357 -3.854 -36.138 1.00 57.53 364 PHE A N 1
ATOM 2643 C CA . PHE A 1 364 ? 9.069 -5.287 -36.206 1.00 57.53 364 PHE A CA 1
ATOM 2644 C C . PHE A 1 364 ? 7.873 -5.524 -35.290 1.00 57.53 364 PHE A C 1
ATOM 2646 O O . PHE A 1 364 ? 7.988 -5.402 -34.073 1.00 57.53 364 PHE A O 1
ATOM 2653 N N . TRP A 1 365 ? 6.711 -5.794 -35.873 1.00 59.09 365 TRP A N 1
ATOM 2654 C CA . TRP A 1 365 ? 5.584 -6.299 -35.114 1.00 59.09 365 TRP A CA 1
ATOM 2655 C C . TRP A 1 365 ? 5.729 -7.807 -35.057 1.00 59.09 365 TRP A C 1
ATOM 2657 O O . TRP A 1 365 ? 5.514 -8.493 -36.058 1.00 59.09 365 TRP A O 1
ATOM 2667 N N . ALA A 1 366 ? 6.151 -8.300 -33.903 1.00 59.31 366 ALA A N 1
ATOM 2668 C CA . ALA A 1 366 ? 5.810 -9.643 -33.512 1.00 59.31 366 ALA A CA 1
ATOM 2669 C C . ALA A 1 366 ? 4.544 -9.579 -32.669 1.00 59.31 366 ALA A C 1
ATOM 2671 O O . ALA A 1 366 ? 4.392 -8.672 -31.857 1.00 59.31 366 ALA A O 1
ATOM 2672 N N . SER A 1 367 ? 3.673 -10.565 -32.801 1.00 63.81 367 SER A N 1
ATOM 2673 C CA . SER A 1 367 ? 2.734 -10.908 -31.735 1.00 63.81 367 SER A CA 1
ATOM 2674 C C . SER A 1 367 ? 2.820 -12.388 -31.474 1.00 63.81 367 SER A C 1
ATOM 2676 O O . SER A 1 367 ? 3.043 -13.174 -32.400 1.00 63.81 367 SER A O 1
ATOM 2678 N N . TRP A 1 368 ? 2.689 -12.735 -30.201 1.00 69.38 368 TRP A N 1
ATOM 2679 C CA . TRP A 1 368 ? 2.692 -14.104 -29.741 1.00 69.38 368 TRP A CA 1
ATOM 2680 C C . TRP A 1 368 ? 1.285 -14.514 -29.332 1.00 69.38 368 TRP A C 1
ATOM 2682 O O . TRP A 1 368 ? 0.600 -13.801 -28.602 1.00 69.38 368 TRP A O 1
ATOM 2692 N N . SER A 1 369 ? 0.862 -15.685 -29.792 1.00 64.81 369 SER A N 1
ATOM 2693 C CA . SER A 1 369 ? -0.389 -16.295 -29.364 1.00 64.81 369 SER A CA 1
ATOM 2694 C C . SER A 1 369 ? -0.270 -17.811 -29.377 1.00 64.81 369 SER A C 1
ATOM 2696 O O . SER A 1 369 ? 0.473 -18.393 -30.168 1.00 64.81 369 SER A O 1
ATOM 2698 N N . LEU A 1 370 ? -1.045 -18.469 -28.518 1.00 69.00 370 LEU A N 1
ATOM 2699 C CA . LEU A 1 370 ? -1.202 -19.923 -28.551 1.00 69.00 370 LEU A CA 1
ATOM 2700 C C . LEU A 1 370 ? -1.940 -20.400 -29.818 1.00 69.00 370 LEU A C 1
ATOM 2702 O O . LEU A 1 370 ? -1.859 -21.578 -30.157 1.00 69.00 370 LEU A O 1
ATOM 2706 N N . ALA A 1 371 ? -2.612 -19.494 -30.538 1.00 65.06 371 ALA A N 1
ATOM 2707 C CA . ALA A 1 371 ? -3.245 -19.741 -31.831 1.00 65.06 371 ALA A CA 1
ATOM 2708 C C . ALA A 1 371 ? -2.578 -18.915 -32.943 1.00 65.06 371 ALA A C 1
ATOM 2710 O O . ALA A 1 371 ? -1.977 -17.875 -32.690 1.00 65.06 371 ALA A O 1
ATOM 2711 N N . GLN A 1 372 ? -2.679 -19.364 -34.195 1.00 73.50 372 GLN A N 1
ATOM 2712 C CA . GLN A 1 372 ? -2.132 -18.608 -35.320 1.00 73.50 372 GLN A CA 1
ATOM 2713 C C . GLN A 1 372 ? -2.938 -17.319 -35.541 1.00 73.50 372 GLN A C 1
ATOM 2715 O O . GLN A 1 372 ? -4.163 -17.343 -35.634 1.00 73.50 372 GLN A O 1
ATOM 2720 N N . ILE A 1 373 ? -2.231 -16.199 -35.656 1.00 63.31 373 ILE A N 1
ATOM 2721 C CA . ILE A 1 373 ? -2.793 -14.859 -35.863 1.00 63.31 373 ILE A CA 1
ATOM 2722 C C . ILE A 1 373 ? -2.503 -14.357 -37.284 1.00 63.31 373 ILE A C 1
ATOM 2724 O O . ILE A 1 373 ? -1.577 -14.827 -37.948 1.00 63.31 373 ILE A O 1
ATOM 2728 N N . THR A 1 374 ? -3.304 -13.404 -37.760 1.00 66.94 374 THR A N 1
ATOM 2729 C CA . THR A 1 374 ? -3.256 -12.847 -39.124 1.00 66.94 374 THR A CA 1
ATOM 2730 C C . THR A 1 374 ? -2.851 -11.375 -39.131 1.00 66.94 374 THR A C 1
ATOM 2732 O O . THR A 1 374 ? -2.987 -10.690 -38.123 1.00 66.94 374 THR A O 1
ATOM 2735 N N . LEU A 1 375 ? -2.413 -10.862 -40.289 1.00 65.06 375 LEU A N 1
ATOM 2736 C CA . LEU A 1 375 ? -1.944 -9.476 -40.463 1.00 65.06 375 LEU A CA 1
ATOM 2737 C C . LEU A 1 375 ? -2.988 -8.400 -40.084 1.00 65.06 375 LEU A C 1
ATOM 2739 O O . LEU A 1 375 ? -2.619 -7.297 -39.688 1.00 65.06 375 LEU A O 1
ATOM 2743 N N . ASN A 1 376 ? -4.282 -8.711 -40.151 1.00 60.19 376 ASN A N 1
ATOM 2744 C CA . ASN A 1 376 ? -5.348 -7.769 -39.787 1.00 60.19 376 ASN A CA 1
ATOM 2745 C C . ASN A 1 376 ? -5.547 -7.645 -38.269 1.00 60.19 376 ASN A C 1
ATOM 2747 O O . ASN A 1 376 ? -6.248 -6.754 -37.807 1.00 60.19 376 ASN A O 1
ATOM 2751 N N . GLN A 1 377 ? -4.937 -8.543 -37.497 1.00 54.91 377 GLN A N 1
ATOM 2752 C CA . GLN A 1 377 ? -4.967 -8.551 -36.034 1.00 54.91 377 GLN A CA 1
ATOM 2753 C C . GLN A 1 377 ? -3.704 -7.885 -35.467 1.00 54.91 377 GLN A C 1
ATOM 2755 O O . GLN A 1 377 ? -3.283 -8.192 -34.357 1.00 54.91 377 GLN A O 1
ATOM 2760 N N . THR A 1 378 ? -3.065 -7.024 -36.267 1.00 54.00 378 THR A N 1
ATOM 2761 C CA . THR A 1 378 ? -1.740 -6.455 -36.007 1.00 54.00 378 THR A CA 1
ATOM 2762 C C . THR A 1 378 ? -1.749 -4.940 -36.157 1.00 54.00 378 THR A C 1
ATOM 2764 O O . THR A 1 378 ? -2.533 -4.405 -36.939 1.00 54.00 378 THR A O 1
ATOM 2767 N N . ALA A 1 379 ? -0.882 -4.241 -35.421 1.00 53.31 379 ALA A N 1
ATOM 2768 C CA . ALA A 1 379 ? -0.729 -2.788 -35.493 1.00 53.31 379 ALA A CA 1
ATOM 2769 C C . ALA A 1 379 ? 0.742 -2.415 -35.292 1.00 53.31 379 ALA A C 1
ATOM 2771 O O . ALA A 1 379 ? 1.383 -2.945 -34.395 1.00 53.31 379 ALA A O 1
ATOM 2772 N N . TYR A 1 380 ? 1.300 -1.520 -36.105 1.00 56.81 380 TYR A N 1
ATOM 2773 C CA . TYR A 1 380 ? 2.720 -1.184 -35.992 1.00 56.81 380 TYR A CA 1
ATOM 2774 C C . TYR A 1 380 ? 3.004 -0.310 -34.763 1.00 56.81 380 TYR A C 1
ATOM 2776 O O . TYR A 1 380 ? 2.209 0.584 -34.463 1.00 56.81 380 TYR A O 1
ATOM 2784 N N . PRO A 1 381 ? 4.133 -0.532 -34.062 1.00 50.91 381 PRO A N 1
ATOM 2785 C CA . PRO A 1 381 ? 4.529 0.340 -32.968 1.00 50.91 381 PRO A CA 1
ATOM 2786 C C . PRO A 1 381 ? 4.765 1.754 -33.501 1.00 50.91 381 PRO A C 1
ATOM 2788 O O . PRO A 1 381 ? 5.408 1.952 -34.537 1.00 50.91 381 PRO A O 1
ATOM 2791 N N . ASN A 1 382 ? 4.256 2.745 -32.776 1.00 51.00 382 ASN A N 1
ATOM 2792 C CA . ASN A 1 382 ? 4.678 4.119 -32.968 1.00 51.00 382 ASN A CA 1
ATOM 2793 C C . ASN A 1 382 ? 5.896 4.350 -32.071 1.00 51.00 382 ASN A C 1
ATOM 2795 O O . ASN A 1 382 ? 5.756 4.444 -30.854 1.00 51.00 382 ASN A O 1
ATOM 2799 N N . TRP A 1 383 ? 7.091 4.468 -32.650 1.00 49.97 383 TRP A N 1
ATOM 2800 C CA . TRP A 1 383 ? 8.303 4.687 -31.860 1.00 49.97 383 TRP A CA 1
ATOM 2801 C C . TRP A 1 383 ? 8.315 6.039 -31.131 1.00 49.97 383 TRP A C 1
ATOM 2803 O O . TRP A 1 383 ? 9.183 6.221 -30.299 1.00 49.97 383 TRP A O 1
ATOM 2813 N N . THR A 1 384 ? 7.375 6.972 -31.347 1.00 43.12 384 THR A N 1
ATOM 2814 C CA . THR A 1 384 ? 7.201 8.119 -30.422 1.00 43.12 384 THR A CA 1
ATOM 2815 C C . THR A 1 384 ? 6.447 7.764 -29.135 1.00 43.12 384 THR A C 1
ATOM 2817 O O . THR A 1 384 ? 6.484 8.537 -28.185 1.00 43.12 384 THR A O 1
ATOM 2820 N N . ALA A 1 385 ? 5.720 6.642 -29.120 1.00 37.06 385 ALA A N 1
ATOM 2821 C CA . ALA A 1 385 ? 5.037 6.084 -27.949 1.00 37.06 385 ALA A CA 1
ATOM 2822 C C . ALA A 1 385 ? 5.855 4.963 -27.278 1.00 37.06 385 ALA A C 1
ATOM 2824 O O . ALA A 1 385 ? 5.719 4.748 -26.079 1.00 37.06 385 ALA A O 1
ATOM 2825 N N . SER A 1 386 ? 6.704 4.264 -28.045 1.00 41.47 386 SER A N 1
ATOM 2826 C CA . SER A 1 386 ? 7.558 3.156 -27.574 1.00 41.47 386 SER A CA 1
ATOM 2827 C C . SER A 1 386 ? 9.016 3.559 -27.312 1.00 41.47 386 SER A C 1
ATOM 2829 O O . SER A 1 386 ? 9.728 2.863 -26.595 1.00 41.47 386 SER A O 1
ATOM 2831 N N . VAL A 1 387 ? 9.473 4.679 -27.875 1.00 37.75 387 VAL A N 1
ATOM 2832 C CA . VAL A 1 387 ? 10.545 5.488 -27.290 1.00 37.75 387 VAL A CA 1
ATOM 2833 C C . VAL A 1 387 ? 9.800 6.593 -26.571 1.00 37.75 387 VAL A C 1
ATOM 2835 O O . VAL A 1 387 ? 9.014 7.275 -27.231 1.00 37.75 387 VAL A O 1
ATOM 2838 N N . PRO A 1 388 ? 9.980 6.775 -25.258 1.00 37.81 388 PRO A N 1
ATOM 2839 C CA . PRO A 1 388 ? 9.414 7.922 -24.586 1.00 37.81 388 PRO A CA 1
ATOM 2840 C C . PRO A 1 388 ? 9.880 9.174 -25.323 1.00 37.81 388 PRO A C 1
ATOM 2842 O O . PRO A 1 388 ? 11.040 9.572 -25.216 1.00 37.81 388 PRO A O 1
ATOM 2845 N N . ASP A 1 389 ? 8.985 9.824 -26.064 1.00 35.66 389 ASP A N 1
ATOM 2846 C CA . ASP A 1 389 ? 9.052 11.269 -26.118 1.00 35.66 389 ASP A CA 1
ATOM 2847 C C . ASP A 1 389 ? 8.887 11.692 -24.661 1.00 35.66 389 ASP A C 1
ATOM 2849 O O . ASP A 1 389 ? 7.789 11.641 -24.096 1.00 35.66 389 ASP A O 1
ATOM 2853 N N . VAL A 1 390 ? 10.027 11.969 -24.027 1.00 39.09 390 VAL A N 1
ATOM 2854 C CA . VAL A 1 390 ? 10.180 12.296 -22.607 1.00 39.09 390 VAL A CA 1
ATOM 2855 C C . VAL A 1 390 ? 9.139 13.348 -22.193 1.00 39.09 390 VAL A C 1
ATOM 2857 O O . VAL A 1 390 ? 8.624 13.319 -21.083 1.00 39.09 390 VAL A O 1
ATOM 2860 N N . GLN A 1 391 ? 8.698 14.187 -23.136 1.00 32.31 391 GLN A N 1
ATOM 2861 C CA . GLN A 1 391 ? 7.667 15.201 -22.937 1.00 32.31 391 GLN A CA 1
ATOM 2862 C C . GLN A 1 391 ? 6.222 14.676 -22.906 1.00 32.31 391 GLN A C 1
ATOM 2864 O O . GLN A 1 391 ? 5.416 15.173 -22.118 1.00 32.31 391 GLN A O 1
ATOM 2869 N N . SER A 1 392 ? 5.856 13.684 -23.724 1.00 32.50 392 SER A N 1
ATOM 2870 C CA . SER A 1 392 ? 4.476 13.173 -23.770 1.00 32.50 392 SER A CA 1
ATOM 2871 C C . SER A 1 392 ? 4.197 12.136 -22.684 1.00 32.50 392 SER A C 1
ATOM 2873 O O . SER A 1 392 ? 3.090 12.121 -22.160 1.00 32.50 392 SER A O 1
ATOM 2875 N N . LEU A 1 393 ? 5.206 11.378 -22.235 1.00 32.44 393 LEU A N 1
ATOM 2876 C CA . LEU A 1 393 ? 5.113 10.545 -21.031 1.00 32.44 393 LEU A CA 1
ATOM 2877 C C . LEU A 1 393 ? 5.234 11.350 -19.735 1.00 32.44 393 LEU A C 1
ATOM 2879 O O . LEU A 1 393 ? 4.753 10.881 -18.716 1.00 32.44 393 LEU A O 1
ATOM 2883 N N . GLN A 1 394 ? 5.751 12.579 -19.729 1.00 34.38 394 GLN A N 1
ATOM 2884 C CA . GLN A 1 394 ? 5.527 13.481 -18.588 1.00 34.38 394 GLN A CA 1
ATOM 2885 C C . GLN A 1 394 ? 4.086 13.999 -18.542 1.00 34.38 394 GLN A C 1
ATOM 2887 O O . GLN A 1 394 ? 3.537 14.204 -17.464 1.00 34.38 394 GLN A O 1
ATOM 2892 N N . LYS A 1 395 ? 3.428 14.112 -19.701 1.00 31.53 395 LYS A N 1
ATOM 2893 C CA . LYS A 1 395 ? 2.024 14.527 -19.794 1.00 31.53 395 LYS A CA 1
ATOM 2894 C C . LYS A 1 395 ? 1.034 13.381 -19.555 1.00 31.53 395 LYS A C 1
ATOM 2896 O O . LYS A 1 395 ? 0.072 13.566 -18.825 1.00 31.53 395 LYS A O 1
ATOM 2901 N N . GLU A 1 396 ? 1.296 12.187 -20.081 1.00 31.00 396 GLU A N 1
ATOM 2902 C CA . GLU A 1 396 ? 0.505 10.979 -19.819 1.00 31.00 396 GLU A CA 1
ATOM 2903 C C . GLU A 1 396 ? 0.905 10.273 -18.522 1.00 31.00 396 GLU A C 1
ATOM 2905 O O . GLU A 1 396 ? 0.055 9.618 -17.941 1.00 31.00 396 GLU A O 1
ATOM 2910 N N . SER A 1 397 ? 2.117 10.425 -17.972 1.00 34.34 397 SER A N 1
ATOM 2911 C CA . SER A 1 397 ? 2.318 10.065 -16.560 1.00 34.34 397 SER A CA 1
ATOM 2912 C C . SER A 1 397 ? 1.546 11.029 -15.671 1.00 34.34 397 SER A C 1
ATOM 2914 O O . SER A 1 397 ? 0.949 10.558 -14.721 1.00 34.34 397 SER A O 1
ATOM 2916 N N . ALA A 1 398 ? 1.413 12.318 -16.005 1.00 33.31 398 ALA A N 1
ATOM 2917 C CA . ALA A 1 398 ? 0.533 13.236 -15.276 1.00 33.31 398 ALA A CA 1
ATOM 2918 C C . ALA A 1 398 ? -0.975 12.928 -15.448 1.00 33.31 398 ALA A C 1
ATOM 2920 O O . ALA A 1 398 ? -1.729 13.096 -14.492 1.00 33.31 398 ALA A O 1
ATOM 2921 N N . ASP A 1 399 ? -1.414 12.421 -16.610 1.00 30.41 399 ASP A N 1
ATOM 2922 C CA . ASP A 1 399 ? -2.830 12.093 -16.870 1.00 30.41 399 ASP A CA 1
ATOM 2923 C C . ASP A 1 399 ? -3.213 10.635 -16.549 1.00 30.41 399 ASP A C 1
ATOM 2925 O O . ASP A 1 399 ? -4.348 10.369 -16.165 1.00 30.41 399 ASP A O 1
ATOM 2929 N N . ASN A 1 400 ? -2.297 9.668 -16.602 1.00 29.83 400 ASN A N 1
ATOM 2930 C CA . ASN A 1 400 ? -2.544 8.263 -16.241 1.00 29.83 400 ASN A CA 1
ATOM 2931 C C . ASN A 1 400 ? -2.184 7.975 -14.765 1.00 29.83 400 ASN A C 1
ATOM 2933 O O . ASN A 1 400 ? -2.675 7.001 -14.194 1.00 29.83 400 ASN A O 1
ATOM 2937 N N . THR A 1 401 ? -1.453 8.874 -14.084 1.00 35.78 401 THR A N 1
ATOM 2938 C CA . THR A 1 401 ? -1.442 8.960 -12.602 1.00 35.78 401 THR A CA 1
ATOM 2939 C C . THR A 1 401 ? -2.764 9.468 -12.024 1.00 35.78 401 THR A C 1
ATOM 2941 O O . THR A 1 401 ? -2.967 9.377 -10.815 1.00 35.78 401 THR A O 1
ATOM 2944 N N . SER A 1 402 ? -3.701 9.945 -12.856 1.00 33.50 402 SER A N 1
ATOM 2945 C CA . SER A 1 402 ? -5.069 10.249 -12.411 1.00 33.50 402 SER A CA 1
ATOM 2946 C C . SER A 1 402 ? -5.962 9.000 -12.296 1.00 33.50 402 SER A C 1
ATOM 2948 O O . SER A 1 402 ? -6.996 9.050 -11.631 1.00 33.50 402 SER A O 1
ATOM 2950 N N . ARG A 1 403 ? -5.562 7.869 -12.907 1.00 31.17 403 ARG A N 1
ATOM 2951 C CA . ARG A 1 403 ? -6.317 6.597 -12.918 1.00 31.17 403 ARG A CA 1
ATOM 2952 C C . ARG A 1 403 ? -5.645 5.438 -12.185 1.00 31.17 403 ARG A C 1
ATOM 2954 O O . ARG A 1 403 ? -6.303 4.436 -11.910 1.00 31.17 403 ARG A O 1
ATOM 2961 N N . LEU A 1 404 ? -4.371 5.566 -11.832 1.00 36.06 404 LEU A N 1
ATOM 2962 C CA . LEU A 1 404 ? -3.750 4.717 -10.823 1.00 36.06 404 LEU A CA 1
ATOM 2963 C C . LEU A 1 404 ? -4.229 5.229 -9.468 1.00 36.06 404 LEU A C 1
ATOM 2965 O O . LEU A 1 404 ? -4.050 6.406 -9.170 1.00 36.06 404 LEU A O 1
ATOM 2969 N N . ALA A 1 405 ? -4.873 4.380 -8.669 1.00 35.53 405 ALA A N 1
ATOM 2970 C CA . ALA A 1 405 ? -5.198 4.717 -7.291 1.00 35.53 405 ALA A CA 1
ATOM 2971 C C . ALA A 1 405 ? -3.944 5.311 -6.631 1.00 35.53 405 ALA A C 1
ATOM 2973 O O . ALA A 1 405 ? -2.937 4.618 -6.480 1.00 35.53 405 ALA A O 1
ATOM 2974 N N . ARG A 1 406 ? -3.985 6.612 -6.317 1.00 44.47 406 ARG A N 1
ATOM 2975 C CA . ARG A 1 406 ? -3.008 7.271 -5.455 1.00 44.47 406 ARG A CA 1
ATOM 2976 C C . ARG A 1 406 ? -3.033 6.501 -4.140 1.00 44.47 406 ARG A C 1
ATOM 2978 O O . ARG A 1 406 ? -3.893 6.764 -3.308 1.00 44.47 406 ARG A O 1
ATOM 2985 N N . LEU A 1 407 ? -2.139 5.531 -3.966 1.00 50.62 407 LEU A N 1
ATOM 2986 C CA . LEU A 1 407 ? -1.817 5.008 -2.645 1.00 50.62 407 LEU A CA 1
ATOM 2987 C C . LEU A 1 407 ? -1.026 6.121 -1.960 1.00 50.62 407 LEU A C 1
ATOM 2989 O O . LEU A 1 407 ? 0.201 6.148 -1.994 1.00 50.62 407 LEU A O 1
ATOM 2993 N N . VAL A 1 408 ? -1.768 7.105 -1.453 1.00 61.06 408 VAL A N 1
ATOM 2994 C CA . VAL A 1 408 ? -1.305 8.092 -0.481 1.00 61.06 408 VAL A CA 1
ATOM 2995 C C . VAL A 1 408 ? -0.770 7.304 0.717 1.00 61.06 408 VAL A C 1
ATOM 2997 O O . VAL A 1 408 ? -1.181 6.163 0.963 1.00 61.06 408 VAL A O 1
ATOM 3000 N N . PHE A 1 409 ? 0.176 7.863 1.466 1.00 80.50 409 PHE A N 1
ATOM 3001 C CA . PHE A 1 409 ? 0.666 7.230 2.687 1.00 80.50 409 PHE A CA 1
ATOM 3002 C C . PHE A 1 409 ? -0.361 7.370 3.829 1.00 80.50 409 PHE A C 1
ATOM 3004 O O . PHE A 1 409 ? -0.070 7.919 4.893 1.00 80.50 409 PHE A O 1
ATOM 3011 N N . ASP A 1 410 ? -1.572 6.857 3.602 1.00 83.62 410 ASP A N 1
ATOM 3012 C CA . ASP A 1 410 ? -2.761 7.031 4.440 1.00 83.62 410 ASP A CA 1
ATOM 3013 C C . ASP A 1 410 ? -2.530 6.580 5.878 1.00 83.62 410 ASP A C 1
ATOM 3015 O O . ASP A 1 410 ? -3.018 7.211 6.814 1.00 83.62 410 ASP A O 1
ATOM 3019 N N . ALA A 1 411 ? -1.743 5.518 6.068 1.00 89.56 411 ALA A N 1
ATOM 3020 C CA . ALA A 1 411 ? -1.370 5.040 7.393 1.00 89.56 411 ALA A CA 1
ATOM 3021 C C . ALA A 1 411 ? -0.628 6.121 8.198 1.00 89.56 411 ALA A C 1
ATOM 3023 O O . ALA A 1 411 ? -0.975 6.379 9.346 1.00 89.56 411 ALA A O 1
ATOM 3024 N N . LEU A 1 412 ? 0.341 6.815 7.586 1.00 93.88 412 LEU A N 1
ATOM 3025 C CA . LEU A 1 412 ? 1.057 7.910 8.243 1.00 93.88 412 LEU A CA 1
ATOM 3026 C C . LEU A 1 412 ? 0.139 9.116 8.482 1.00 93.88 412 LEU A C 1
ATOM 3028 O O . LEU A 1 412 ? 0.178 9.706 9.558 1.00 93.88 412 LEU A O 1
ATOM 3032 N N . SER A 1 413 ? -0.723 9.458 7.523 1.00 91.00 413 SER A N 1
ATOM 3033 C CA . SER A 1 413 ? -1.719 10.530 7.688 1.00 91.00 413 SER A CA 1
ATOM 3034 C C . SER A 1 413 ? -2.658 10.273 8.874 1.00 91.00 413 SER A C 1
ATOM 3036 O O . SER A 1 413 ? -2.873 11.137 9.729 1.00 91.00 413 SER A O 1
ATOM 3038 N N . THR A 1 414 ? -3.154 9.038 8.965 1.00 92.62 414 THR A N 1
ATOM 3039 C CA . THR A 1 414 ? -4.036 8.559 10.033 1.00 92.62 414 THR A CA 1
ATOM 3040 C C . THR A 1 414 ? -3.336 8.615 11.389 1.00 92.62 414 THR A C 1
ATOM 3042 O O . THR A 1 414 ? -3.901 9.131 12.356 1.00 92.62 414 THR A O 1
ATOM 3045 N N . ASP A 1 415 ? -2.086 8.156 11.461 1.00 93.81 415 ASP A N 1
ATOM 3046 C CA . ASP A 1 415 ? -1.322 8.112 12.708 1.00 93.81 415 ASP A CA 1
ATOM 3047 C C . ASP A 1 415 ? -0.873 9.507 13.174 1.00 93.81 415 ASP A C 1
ATOM 3049 O O . ASP A 1 415 ? -0.847 9.778 14.377 1.00 93.81 415 ASP A O 1
ATOM 3053 N N . ILE A 1 416 ? -0.629 10.451 12.254 1.00 94.06 416 ILE A N 1
ATOM 3054 C CA . ILE A 1 416 ? -0.433 11.871 12.594 1.00 94.06 416 ILE A CA 1
ATOM 3055 C C . ILE A 1 416 ? -1.669 12.413 13.328 1.00 94.06 416 ILE A C 1
ATOM 3057 O O . ILE A 1 416 ? -1.533 13.027 14.394 1.00 94.06 416 ILE A O 1
ATOM 3061 N N . ALA A 1 417 ? -2.866 12.149 12.794 1.00 92.19 417 ALA A N 1
ATOM 3062 C CA . ALA A 1 417 ? -4.134 12.629 13.345 1.00 92.19 417 ALA A CA 1
ATOM 3063 C C . ALA A 1 417 ? -4.569 11.906 14.634 1.00 92.19 417 ALA A C 1
ATOM 3065 O O . ALA A 1 417 ? -5.375 12.443 15.395 1.00 92.19 417 ALA A O 1
ATOM 3066 N N . ASN A 1 418 ? -4.048 10.707 14.903 1.00 93.69 418 ASN A N 1
ATOM 3067 C CA . ASN A 1 418 ? -4.431 9.903 16.057 1.00 93.69 418 ASN A CA 1
ATOM 3068 C C . ASN A 1 418 ? -3.629 10.285 17.320 1.00 93.69 418 ASN A C 1
ATOM 3070 O O . ASN A 1 418 ? -2.452 9.940 17.431 1.00 93.69 418 ASN A O 1
ATOM 3074 N N . PRO A 1 419 ? -4.238 10.918 18.342 1.00 94.56 419 PRO A N 1
ATOM 3075 C CA . PRO A 1 419 ? -3.502 11.350 19.531 1.00 94.56 419 PRO A CA 1
ATOM 3076 C C . PRO A 1 419 ? -3.021 10.184 20.413 1.00 94.56 419 PRO A C 1
ATOM 3078 O O . PRO A 1 419 ? -2.162 10.381 21.269 1.00 94.56 419 PRO A O 1
ATOM 3081 N N . LEU A 1 420 ? -3.519 8.959 20.199 1.00 96.62 420 LEU A N 1
ATOM 3082 C CA . LEU A 1 420 ? -3.025 7.744 20.861 1.00 96.62 420 LEU A CA 1
ATOM 3083 C C . LEU A 1 420 ? -1.789 7.143 20.171 1.00 96.62 420 LEU A C 1
ATOM 3085 O O . LEU A 1 420 ? -1.291 6.113 20.614 1.00 96.62 420 LEU A O 1
ATOM 3089 N N . TRP A 1 421 ? -1.276 7.753 19.103 1.00 95.69 421 TRP A N 1
ATOM 3090 C CA . TRP A 1 421 ? -0.182 7.188 18.314 1.00 95.69 421 TRP A CA 1
ATOM 3091 C C . TRP A 1 421 ? 1.037 8.100 18.294 1.00 95.69 421 TRP A C 1
ATOM 3093 O O . TRP A 1 421 ? 0.952 9.259 17.905 1.00 95.69 421 TRP A O 1
ATOM 3103 N N . SER A 1 422 ? 2.192 7.601 18.708 1.00 96.62 422 SER A N 1
ATOM 3104 C CA . SER A 1 422 ? 3.475 8.238 18.414 1.00 96.62 422 SER A CA 1
ATOM 3105 C C . SER A 1 422 ? 3.853 7.962 16.959 1.00 96.62 422 SER A C 1
ATOM 3107 O O . SER A 1 422 ? 3.511 6.913 16.422 1.00 96.62 422 SER A O 1
ATOM 3109 N N . VAL A 1 423 ? 4.556 8.890 16.312 1.00 96.75 423 VAL A N 1
ATOM 3110 C CA . VAL A 1 423 ? 4.952 8.790 14.900 1.00 96.75 423 VAL A CA 1
ATOM 3111 C C . VAL A 1 423 ? 6.468 8.660 14.822 1.00 96.75 423 VAL A C 1
ATOM 3113 O O . VAL A 1 423 ? 7.192 9.594 15.171 1.00 96.75 423 VAL A O 1
ATOM 3116 N N . ILE A 1 424 ? 6.956 7.504 14.376 1.00 96.31 424 ILE A N 1
ATOM 3117 C CA . ILE A 1 424 ? 8.383 7.188 14.262 1.00 96.31 424 ILE A CA 1
ATOM 3118 C C . ILE A 1 424 ? 8.660 6.738 12.828 1.00 96.31 424 ILE A C 1
ATOM 3120 O O . ILE A 1 424 ? 8.400 5.595 12.449 1.00 96.31 424 ILE A O 1
ATOM 3124 N N . VAL A 1 425 ? 9.183 7.670 12.030 1.00 96.94 425 VAL A N 1
ATOM 3125 C CA . VAL A 1 425 ? 9.504 7.459 10.617 1.00 96.94 425 VAL A CA 1
ATOM 3126 C C . VAL A 1 425 ? 10.992 7.178 10.469 1.00 96.94 425 VAL A C 1
ATOM 3128 O O . VAL A 1 425 ? 11.819 8.047 10.748 1.00 96.94 425 VAL A O 1
ATOM 3131 N N . THR A 1 426 ? 11.334 5.994 9.976 1.00 97.56 426 THR A N 1
ATOM 3132 C CA . THR A 1 426 ? 12.714 5.642 9.631 1.00 97.56 426 THR A CA 1
ATOM 3133 C C . THR A 1 426 ? 12.909 5.707 8.124 1.00 97.56 426 THR A C 1
ATOM 3135 O O . THR A 1 426 ? 12.151 5.118 7.353 1.00 97.56 426 THR A O 1
ATOM 3138 N N . LEU A 1 427 ? 13.919 6.463 7.703 1.00 97.81 427 LEU A N 1
ATOM 3139 C CA . LEU A 1 427 ? 14.257 6.681 6.304 1.00 97.81 427 LEU A CA 1
ATOM 3140 C C . LEU A 1 427 ? 15.431 5.776 5.947 1.00 97.81 427 LEU A C 1
ATOM 3142 O O . LEU A 1 427 ? 16.548 6.015 6.403 1.00 97.81 427 LEU A O 1
ATOM 3146 N N . ILE A 1 428 ? 15.176 4.753 5.141 1.00 97.69 428 ILE A N 1
ATOM 3147 C CA . ILE A 1 428 ? 16.217 3.923 4.540 1.00 97.69 428 ILE A CA 1
ATOM 3148 C C . ILE A 1 428 ? 16.623 4.582 3.227 1.00 97.69 428 ILE A C 1
ATOM 3150 O O . ILE A 1 428 ? 15.765 4.872 2.389 1.00 97.69 428 ILE A O 1
ATOM 3154 N N . GLY A 1 429 ? 17.918 4.799 3.018 1.00 96.38 429 GLY A N 1
ATOM 3155 C CA . GLY A 1 429 ? 18.365 5.258 1.716 1.00 96.38 429 GLY A CA 1
ATOM 3156 C C . GLY A 1 429 ? 19.854 5.485 1.564 1.00 96.38 429 GLY A C 1
ATOM 3157 O O . GLY A 1 429 ? 20.660 5.084 2.402 1.00 96.38 429 GLY A O 1
ATOM 3158 N N . ASP A 1 430 ? 20.194 6.144 0.467 1.00 95.50 430 ASP A N 1
ATOM 3159 C CA . ASP A 1 430 ? 21.566 6.422 0.059 1.00 95.50 430 ASP A CA 1
ATOM 3160 C C . ASP A 1 430 ? 21.960 7.897 0.314 1.00 95.50 430 ASP A C 1
ATOM 3162 O O . ASP A 1 430 ? 21.492 8.534 1.266 1.00 95.50 430 ASP A O 1
ATOM 3166 N N . SER A 1 431 ? 22.838 8.456 -0.525 1.00 96.25 431 SER A N 1
ATOM 3167 C CA . SER A 1 431 ? 23.306 9.843 -0.446 1.00 96.25 431 SER A CA 1
ATOM 3168 C C . SER A 1 431 ? 22.192 10.883 -0.583 1.00 96.25 431 SER A C 1
ATOM 3170 O O . SER A 1 431 ? 22.304 11.974 -0.020 1.00 96.25 431 SER A O 1
ATOM 3172 N N . ILE A 1 432 ? 21.105 10.557 -1.284 1.00 97.12 432 ILE A N 1
ATOM 3173 C CA . ILE A 1 432 ? 19.987 11.479 -1.507 1.00 97.12 432 ILE A CA 1
ATOM 3174 C C . ILE A 1 432 ? 19.133 11.599 -0.244 1.00 97.12 432 ILE A C 1
ATOM 3176 O O . ILE A 1 432 ? 18.730 12.703 0.132 1.00 97.12 432 ILE A O 1
ATOM 3180 N N . THR A 1 433 ? 18.892 10.480 0.442 1.00 97.31 433 THR A N 1
ATOM 3181 C CA . THR A 1 433 ? 18.226 10.458 1.754 1.00 97.31 433 THR A CA 1
ATOM 3182 C C . THR A 1 433 ? 19.107 11.073 2.829 1.00 97.31 433 THR A C 1
ATOM 3184 O O . THR A 1 433 ? 18.600 11.815 3.670 1.00 97.31 433 THR A O 1
ATOM 3187 N N . TRP A 1 434 ? 20.425 10.832 2.769 1.00 97.44 434 TRP A N 1
ATOM 3188 C CA . TRP A 1 434 ? 21.387 11.491 3.652 1.00 97.44 434 TRP A CA 1
ATOM 3189 C C . TRP A 1 434 ? 21.212 13.011 3.560 1.00 97.44 434 TRP A C 1
ATOM 3191 O O . TRP A 1 434 ? 21.034 13.648 4.585 1.00 97.44 434 TRP A O 1
ATOM 3201 N N . GLY A 1 435 ? 21.123 13.567 2.346 1.00 96.75 435 GLY A N 1
ATOM 3202 C CA . GLY A 1 435 ? 20.976 15.009 2.107 1.00 96.75 435 GLY A CA 1
ATOM 3203 C C . GLY A 1 435 ? 22.175 15.628 1.391 1.00 96.75 435 GLY A C 1
ATOM 3204 O O . GLY A 1 435 ? 22.440 16.818 1.539 1.00 96.75 435 GLY A O 1
ATOM 3205 N N . LEU A 1 436 ? 22.955 14.812 0.673 1.00 96.12 436 LEU A N 1
ATOM 3206 C CA . LEU A 1 436 ? 24.125 15.291 -0.046 1.00 96.12 436 LEU A CA 1
ATOM 3207 C C . LEU A 1 436 ? 23.653 16.234 -1.158 1.00 96.12 436 LEU A C 1
ATOM 3209 O O . LEU A 1 436 ? 22.629 15.971 -1.779 1.00 96.12 436 LEU A O 1
ATOM 3213 N N . GLY A 1 437 ? 24.395 17.317 -1.397 1.00 94.81 437 GLY A N 1
ATOM 3214 C CA . GLY A 1 437 ? 24.053 18.336 -2.397 1.00 94.81 437 GLY A CA 1
ATOM 3215 C C . GLY A 1 437 ? 23.432 19.614 -1.824 1.00 94.81 437 GLY A C 1
ATOM 3216 O O . GLY A 1 437 ? 23.428 20.638 -2.514 1.00 94.81 437 GLY A O 1
ATOM 3217 N N . THR A 1 438 ? 22.994 19.619 -0.557 1.00 96.75 438 THR A N 1
ATOM 3218 C CA . THR A 1 438 ? 22.589 20.869 0.108 1.00 96.75 438 THR A CA 1
ATOM 3219 C C . THR A 1 438 ? 23.790 21.774 0.382 1.00 96.75 438 THR A C 1
ATOM 3221 O O . THR A 1 438 ? 24.911 21.312 0.609 1.00 96.75 438 THR A O 1
ATOM 3224 N N . SER A 1 439 ? 23.562 23.089 0.384 1.00 94.94 439 SER A N 1
ATOM 3225 C CA . SER A 1 439 ? 24.620 24.083 0.631 1.00 94.94 439 SER A CA 1
ATOM 3226 C C . SER A 1 439 ? 25.132 24.089 2.079 1.00 94.94 439 SER A C 1
ATOM 3228 O O . SER A 1 439 ? 26.225 24.579 2.360 1.00 94.94 439 SER A O 1
ATOM 3230 N N . ASP A 1 440 ? 24.345 23.523 2.989 1.00 94.88 440 ASP A N 1
ATOM 3231 C CA . ASP A 1 440 ? 24.523 23.496 4.440 1.00 94.88 440 ASP A CA 1
ATOM 3232 C C . ASP A 1 440 ? 24.717 22.068 4.993 1.00 94.88 440 ASP A C 1
ATOM 3234 O O . ASP A 1 440 ? 24.491 21.815 6.181 1.00 94.88 440 ASP A O 1
ATOM 3238 N N . ALA A 1 441 ? 25.125 21.135 4.125 1.00 91.25 441 ALA A N 1
ATOM 3239 C CA . ALA A 1 441 ? 25.400 19.745 4.464 1.00 91.25 441 ALA A CA 1
ATOM 3240 C C . ALA A 1 441 ? 26.518 19.601 5.514 1.00 91.25 441 ALA A C 1
ATOM 3242 O O . ALA A 1 441 ? 27.486 20.365 5.555 1.00 91.25 441 ALA A O 1
ATOM 3243 N N . GLY A 1 442 ? 26.389 18.575 6.359 1.00 88.38 442 GLY A N 1
ATOM 3244 C CA . GLY A 1 442 ? 27.385 18.223 7.371 1.00 88.38 442 GLY A CA 1
ATOM 3245 C C . GLY A 1 442 ? 28.668 17.591 6.813 1.00 88.38 442 GLY A C 1
ATOM 3246 O O . GLY A 1 442 ? 28.890 17.496 5.606 1.00 88.38 442 GLY A O 1
ATOM 3247 N N . VAL A 1 443 ? 29.520 17.097 7.717 1.00 91.62 443 VAL A N 1
ATOM 3248 C CA . VAL A 1 443 ? 30.698 16.295 7.345 1.00 91.62 443 VAL A CA 1
ATOM 3249 C C . VAL A 1 443 ? 30.231 14.995 6.689 1.00 91.62 443 VAL A C 1
ATOM 3251 O O . VAL A 1 443 ? 29.425 14.282 7.276 1.00 91.62 443 VAL A O 1
ATOM 3254 N N . SER A 1 444 ? 30.747 14.685 5.497 1.00 92.12 444 SER A N 1
ATOM 3255 C CA . SER A 1 444 ? 30.343 13.513 4.700 1.00 92.12 444 SER A CA 1
ATOM 3256 C C . SER A 1 444 ? 31.381 12.384 4.656 1.00 92.12 444 SER A C 1
ATOM 3258 O O . SER A 1 444 ? 31.177 11.414 3.935 1.00 92.12 444 SER A O 1
ATOM 3260 N N . GLU A 1 445 ? 32.482 12.508 5.402 1.00 92.56 445 GLU A N 1
ATOM 3261 C CA . GLU A 1 445 ? 33.562 11.516 5.479 1.00 92.56 445 GLU A CA 1
ATOM 3262 C C . GLU A 1 445 ? 33.796 11.058 6.926 1.00 92.56 445 GLU A C 1
ATOM 3264 O O . GLU A 1 445 ? 33.740 11.893 7.836 1.00 92.56 445 GLU A O 1
ATOM 3269 N N . PRO A 1 446 ? 34.132 9.777 7.167 1.00 92.94 446 PRO A N 1
ATOM 3270 C CA . PRO A 1 446 ? 34.362 8.711 6.183 1.00 92.94 446 PRO A CA 1
ATOM 3271 C C . PRO A 1 446 ? 33.066 8.121 5.598 1.00 92.94 446 PRO A C 1
ATOM 3273 O O . PRO A 1 446 ? 32.027 8.139 6.252 1.00 92.94 446 PRO A O 1
ATOM 3276 N N . ARG A 1 447 ? 33.154 7.554 4.389 1.00 92.44 447 ARG A N 1
ATOM 3277 C CA . ARG A 1 447 ? 32.088 6.771 3.730 1.00 92.44 447 ARG A CA 1
ATOM 3278 C C . ARG A 1 447 ? 32.435 5.284 3.744 1.00 92.44 447 ARG A C 1
ATOM 3280 O O . ARG A 1 447 ? 32.804 4.714 2.720 1.00 92.44 447 ARG A O 1
ATOM 3287 N N . ALA A 1 448 ? 32.406 4.671 4.923 1.00 94.25 448 ALA A N 1
ATOM 3288 C CA . ALA A 1 448 ? 32.754 3.263 5.095 1.00 94.25 448 ALA A CA 1
ATOM 3289 C C . ALA A 1 448 ? 31.589 2.303 4.793 1.00 94.25 448 ALA A C 1
ATOM 3291 O O . ALA A 1 448 ? 31.757 1.096 4.958 1.00 94.25 448 ALA A O 1
ATOM 3292 N N . HIS A 1 449 ? 30.434 2.827 4.366 1.00 94.44 449 HIS A N 1
ATOM 3293 C CA . HIS A 1 449 ? 29.204 2.077 4.103 1.00 94.44 449 HIS A CA 1
ATOM 3294 C C . HIS A 1 449 ? 28.682 1.395 5.377 1.00 94.44 449 HIS A C 1
ATOM 3296 O O . HIS A 1 449 ? 28.318 0.221 5.401 1.00 94.44 449 HIS A O 1
ATOM 3302 N N . SER A 1 450 ? 28.679 2.150 6.476 1.00 94.00 450 SER A N 1
ATOM 3303 C CA . SER A 1 450 ? 28.324 1.660 7.808 1.00 94.00 450 SER A CA 1
ATOM 3304 C C . SER A 1 450 ? 27.366 2.611 8.514 1.00 94.00 450 SER A C 1
ATOM 3306 O O . SER A 1 450 ? 27.371 3.824 8.296 1.00 94.00 450 SER A O 1
ATOM 3308 N N . LEU A 1 451 ? 26.589 2.089 9.467 1.00 92.12 451 LEU A N 1
ATOM 3309 C CA . LEU A 1 451 ? 25.748 2.931 10.314 1.00 92.12 451 LEU A CA 1
ATOM 3310 C C . LEU A 1 451 ? 26.554 3.896 11.199 1.00 92.12 451 LEU A C 1
ATOM 3312 O O . LEU A 1 451 ? 25.977 4.862 11.688 1.00 92.12 451 LEU A O 1
ATOM 3316 N N . SER A 1 452 ? 27.861 3.673 11.357 1.00 93.00 452 SER A N 1
ATOM 3317 C CA . SER A 1 452 ? 28.788 4.592 12.027 1.00 93.00 452 SER A CA 1
ATOM 3318 C C . SER A 1 452 ? 29.209 5.796 11.181 1.00 93.00 452 SER A C 1
ATOM 3320 O O . SER A 1 452 ? 29.823 6.713 11.726 1.00 93.00 452 SER A O 1
ATOM 3322 N N . ASP A 1 453 ? 28.940 5.788 9.872 1.00 94.81 453 ASP A N 1
ATOM 3323 C CA . ASP A 1 453 ? 29.287 6.910 8.998 1.00 94.81 453 ASP A CA 1
ATOM 3324 C C . ASP A 1 453 ? 28.560 8.184 9.457 1.00 94.81 453 ASP A C 1
ATOM 3326 O O . ASP A 1 453 ? 27.438 8.104 9.979 1.00 94.81 453 ASP A O 1
ATOM 3330 N N . PRO A 1 454 ? 29.158 9.376 9.281 1.00 94.50 454 PRO A N 1
ATOM 3331 C CA . PRO A 1 454 ? 28.502 10.624 9.640 1.00 94.50 454 PRO A CA 1
ATOM 3332 C C . PRO A 1 454 ? 27.096 10.712 9.047 1.00 94.50 454 PRO A C 1
ATOM 3334 O O . PRO A 1 454 ? 26.860 10.292 7.915 1.00 94.50 454 PRO A O 1
ATOM 3337 N N . ARG A 1 455 ? 26.157 11.276 9.807 1.00 93.50 455 ARG A N 1
ATOM 3338 C CA . ARG A 1 455 ? 24.809 11.607 9.332 1.00 93.50 455 ARG A CA 1
ATOM 3339 C C . ARG A 1 455 ? 24.695 13.097 9.078 1.00 93.50 455 ARG A C 1
ATOM 3341 O O . ARG A 1 455 ? 25.412 13.890 9.691 1.00 93.50 455 ARG A O 1
ATOM 3348 N N . ASP A 1 456 ? 23.759 13.456 8.213 1.00 92.62 456 ASP A N 1
ATOM 3349 C CA . ASP A 1 456 ? 23.447 14.848 7.932 1.00 92.62 456 ASP A CA 1
ATOM 3350 C C . ASP A 1 456 ? 23.082 15.617 9.210 1.00 92.62 456 ASP A C 1
ATOM 3352 O O . ASP A 1 456 ? 22.469 15.097 10.153 1.00 92.62 456 ASP A O 1
ATOM 3356 N N . VAL A 1 457 ? 23.503 16.877 9.253 1.00 93.62 457 VAL A N 1
ATOM 3357 C CA . VAL A 1 457 ? 23.257 17.759 10.390 1.00 93.62 457 VAL A CA 1
ATOM 3358 C C . VAL A 1 457 ? 21.806 18.212 10.357 1.00 93.62 457 VAL A C 1
ATOM 3360 O O . VAL A 1 457 ? 21.288 18.596 9.317 1.00 93.62 457 VAL A O 1
ATOM 3363 N N . LEU A 1 458 ? 21.127 18.234 11.507 1.00 94.38 458 LEU A N 1
ATOM 3364 C CA . LEU A 1 458 ? 19.684 18.522 11.551 1.00 94.38 458 LEU A CA 1
ATOM 3365 C C . LEU A 1 458 ? 19.305 19.940 11.084 1.00 94.38 458 LEU A C 1
ATOM 3367 O O . LEU A 1 458 ? 18.119 20.236 10.893 1.00 94.38 458 LEU A O 1
ATOM 3371 N N . THR A 1 459 ? 20.285 20.835 10.959 1.00 93.56 459 THR A N 1
ATOM 3372 C CA . THR A 1 459 ? 20.111 22.198 10.449 1.00 93.56 459 THR A CA 1
ATOM 3373 C C . THR A 1 459 ? 20.039 22.264 8.933 1.00 93.56 459 THR A C 1
ATOM 3375 O O . THR A 1 459 ? 19.537 23.270 8.442 1.00 93.56 459 THR A O 1
ATOM 3378 N N . SER A 1 460 ? 20.481 21.225 8.219 1.00 95.75 460 SER A N 1
ATOM 3379 C CA . SER A 1 460 ? 20.575 21.273 6.767 1.00 95.75 460 SER A CA 1
ATOM 3380 C C . SER A 1 460 ? 19.208 21.464 6.092 1.00 95.75 460 SER A C 1
ATOM 3382 O O . SER A 1 460 ? 18.115 21.233 6.654 1.00 95.75 460 SER A O 1
ATOM 3384 N N . SER A 1 461 ? 19.285 21.854 4.830 1.00 96.31 461 SER A N 1
ATOM 3385 C CA . SER A 1 461 ? 18.167 22.066 3.930 1.00 96.31 461 SER A CA 1
ATOM 3386 C C . SER A 1 461 ? 17.729 20.784 3.220 1.00 96.31 461 SER A C 1
ATOM 3388 O O . SER A 1 461 ? 16.972 20.858 2.252 1.00 96.31 461 SER A O 1
ATOM 3390 N N . SER A 1 462 ? 18.111 19.608 3.730 1.00 97.31 462 SER A N 1
ATOM 3391 C CA . SER A 1 462 ? 17.707 18.320 3.164 1.00 97.31 462 SER A CA 1
ATOM 3392 C C . SER A 1 462 ? 16.200 18.074 3.301 1.00 97.31 462 SER A C 1
ATOM 3394 O O . SER A 1 462 ? 15.520 18.584 4.206 1.00 97.31 462 SER A O 1
ATOM 3396 N N . TRP A 1 463 ? 15.646 17.273 2.385 1.00 97.56 463 TRP A N 1
ATOM 3397 C CA . TRP A 1 463 ? 14.218 16.934 2.385 1.00 97.56 463 TRP A CA 1
ATOM 3398 C C . TRP A 1 463 ? 13.835 16.178 3.668 1.00 97.56 463 TRP A C 1
ATOM 3400 O O . TRP A 1 463 ? 12.771 16.438 4.232 1.00 97.56 463 TRP A O 1
ATOM 3410 N N . ALA A 1 464 ? 14.731 15.324 4.179 1.00 97.06 464 ALA A N 1
ATOM 3411 C CA . ALA A 1 464 ? 14.554 14.565 5.414 1.00 97.06 464 ALA A CA 1
ATOM 3412 C C . ALA A 1 464 ? 14.419 15.495 6.632 1.00 97.06 464 ALA A C 1
ATOM 3414 O O . ALA A 1 464 ? 13.494 15.358 7.439 1.00 97.06 464 ALA A O 1
ATOM 3415 N N . ASN A 1 465 ? 15.273 16.520 6.724 1.00 97.31 465 ASN A N 1
ATOM 3416 C CA . ASN A 1 465 ? 15.199 17.511 7.796 1.00 97.31 465 ASN A CA 1
ATOM 3417 C C . ASN A 1 465 ? 13.955 18.401 7.700 1.00 97.31 465 ASN A C 1
ATOM 3419 O O . ASN A 1 465 ? 13.351 18.734 8.726 1.00 97.31 465 ASN A O 1
ATOM 3423 N N . LYS A 1 466 ? 13.533 18.780 6.486 1.00 97.62 466 LYS A N 1
ATOM 3424 C CA . LYS A 1 466 ? 12.268 19.509 6.272 1.00 97.62 466 LYS A CA 1
ATOM 3425 C C . LYS A 1 466 ? 11.060 18.657 6.675 1.00 97.62 466 LYS A C 1
ATOM 3427 O O . LYS A 1 466 ? 10.200 19.161 7.399 1.00 97.62 466 LYS A O 1
ATOM 3432 N N . LEU A 1 467 ? 11.041 17.376 6.301 1.00 97.19 467 LEU A N 1
ATOM 3433 C CA . LEU A 1 467 ? 10.003 16.423 6.699 1.00 97.19 467 LEU A CA 1
ATOM 3434 C C . LEU A 1 467 ? 9.907 16.311 8.221 1.00 97.19 467 LEU A C 1
ATOM 3436 O O . LEU A 1 467 ? 8.823 16.468 8.777 1.00 97.19 467 LEU A O 1
ATOM 3440 N N . GLY A 1 468 ? 11.033 16.121 8.910 1.00 97.00 468 GLY A N 1
ATOM 3441 C CA . GLY A 1 468 ? 11.020 15.997 10.364 1.00 97.00 468 GLY A CA 1
ATOM 3442 C C . GLY A 1 468 ? 10.582 17.270 11.094 1.00 97.00 468 GLY A C 1
ATOM 3443 O O . GLY A 1 468 ? 9.911 17.172 12.118 1.00 97.00 468 GLY A O 1
ATOM 3444 N N . ARG A 1 469 ? 10.885 18.470 10.571 1.00 96.94 469 ARG A N 1
ATOM 3445 C CA . ARG A 1 469 ? 10.332 19.732 11.110 1.00 96.94 469 ARG A CA 1
ATOM 3446 C C . ARG A 1 469 ? 8.814 19.803 10.934 1.00 96.94 469 ARG A C 1
ATOM 3448 O O . ARG A 1 469 ? 8.104 20.176 11.866 1.00 96.94 469 ARG A O 1
ATOM 3455 N N . TRP A 1 470 ? 8.319 19.433 9.754 1.00 96.94 470 TRP A N 1
ATOM 3456 C CA . TRP A 1 470 ? 6.889 19.438 9.452 1.00 96.94 470 TRP A CA 1
ATOM 3457 C C . TRP A 1 470 ? 6.113 18.423 10.300 1.00 96.94 470 TRP A C 1
ATOM 3459 O O . TRP A 1 470 ? 5.120 18.796 10.920 1.00 96.94 470 TRP A O 1
ATOM 3469 N N . LEU A 1 471 ? 6.597 17.181 10.407 1.00 96.81 471 LEU A N 1
ATOM 3470 C CA . LEU A 1 471 ? 6.003 16.162 11.278 1.00 96.81 471 LEU A CA 1
ATOM 3471 C C . LEU A 1 471 ? 6.041 16.596 12.746 1.00 96.81 471 LEU A C 1
ATOM 3473 O O . LEU A 1 471 ? 5.024 16.527 13.429 1.00 96.81 471 LEU A O 1
ATOM 3477 N N . GLY A 1 472 ? 7.174 17.136 13.208 1.00 96.38 472 GLY A N 1
ATOM 3478 C CA . GLY A 1 472 ? 7.310 17.666 14.564 1.00 96.38 472 GLY A CA 1
ATOM 3479 C C . GLY A 1 472 ? 6.277 18.741 14.889 1.00 96.38 472 GLY A C 1
ATOM 3480 O O . GLY A 1 472 ? 5.704 18.735 15.976 1.00 96.38 472 GLY A O 1
ATOM 3481 N N . TYR A 1 473 ? 5.986 19.626 13.933 1.00 95.50 473 TYR A N 1
ATOM 3482 C CA . TYR A 1 473 ? 4.908 20.606 14.058 1.00 95.50 473 TYR A CA 1
ATOM 3483 C C . TYR A 1 473 ? 3.525 19.955 14.101 1.00 95.50 473 TYR A C 1
ATOM 3485 O O . TYR A 1 473 ? 2.719 20.300 14.959 1.00 95.50 473 TYR A O 1
ATOM 3493 N N . LYS A 1 474 ? 3.250 19.003 13.204 1.00 94.69 474 LYS A N 1
ATOM 3494 C CA . LYS A 1 474 ? 1.938 18.351 13.103 1.00 94.69 474 LYS A CA 1
ATOM 3495 C C . LYS A 1 474 ? 1.592 17.475 14.306 1.00 94.69 474 LYS A C 1
ATOM 3497 O O . LYS A 1 474 ? 0.428 17.426 14.682 1.00 94.69 474 LYS A O 1
ATOM 3502 N N . VAL A 1 475 ? 2.577 16.793 14.885 1.00 95.38 475 VAL A N 1
ATOM 3503 C CA . VAL A 1 475 ? 2.368 15.776 15.928 1.00 95.38 475 VAL A CA 1
ATOM 3504 C C . VAL A 1 475 ? 2.631 16.324 17.332 1.00 95.38 475 VAL A C 1
ATOM 3506 O O . VAL A 1 475 ? 1.940 15.939 18.273 1.00 95.38 475 VAL A O 1
ATOM 3509 N N . CYS A 1 476 ? 3.618 17.213 17.479 1.00 96.31 476 CYS A N 1
ATOM 3510 C CA . CYS A 1 476 ? 4.107 17.679 18.780 1.00 96.31 476 CYS A CA 1
ATOM 3511 C C . CYS A 1 476 ? 4.249 19.207 18.879 1.00 96.31 476 CYS A C 1
ATOM 3513 O O . CYS A 1 476 ? 4.951 19.680 19.769 1.00 96.31 476 CYS A O 1
ATOM 3515 N N . ASN A 1 477 ? 3.686 19.989 17.945 1.00 93.88 477 ASN A N 1
ATOM 3516 C CA . ASN A 1 477 ? 3.838 21.453 17.890 1.00 93.88 477 ASN A CA 1
ATOM 3517 C C . ASN A 1 477 ? 5.308 21.939 17.998 1.00 93.88 477 ASN A C 1
ATOM 3519 O O . ASN A 1 477 ? 5.584 23.056 18.425 1.00 93.88 477 ASN A O 1
ATOM 3523 N N . GLN A 1 478 ? 6.261 21.085 17.604 1.00 91.94 478 GLN A N 1
ATOM 3524 C CA . GLN A 1 478 ? 7.710 21.253 17.777 1.00 91.94 478 GLN A CA 1
ATOM 3525 C C . GLN A 1 478 ? 8.205 21.413 19.232 1.00 91.94 478 GLN A C 1
ATOM 3527 O O . GLN A 1 478 ? 9.319 21.892 19.454 1.00 91.94 478 GLN A O 1
ATOM 3532 N N . GLU A 1 479 ? 7.431 20.987 20.227 1.00 94.56 479 GLU A N 1
ATOM 3533 C CA . GLU A 1 479 ? 7.830 21.036 21.634 1.00 94.56 479 GLU A CA 1
ATOM 3534 C C . GLU A 1 479 ? 8.863 19.956 21.995 1.00 94.56 479 GLU A C 1
ATOM 3536 O O . GLU A 1 479 ? 8.933 18.883 21.389 1.00 94.56 479 GLU A O 1
ATOM 3541 N N . ASN A 1 480 ? 9.693 20.268 22.996 1.00 96.50 480 ASN A N 1
ATOM 3542 C CA . ASN A 1 480 ? 10.729 19.388 23.552 1.00 96.50 480 ASN A CA 1
ATOM 3543 C C . ASN A 1 480 ? 11.612 18.722 22.483 1.00 96.50 480 ASN A C 1
ATOM 3545 O O . ASN A 1 480 ? 11.810 17.504 22.476 1.00 96.50 480 ASN A O 1
ATOM 3549 N N . PHE A 1 481 ? 12.129 19.537 21.560 1.00 97.50 481 PHE A N 1
ATOM 3550 C CA . PHE A 1 481 ? 13.064 19.093 20.531 1.00 97.50 481 PHE A CA 1
ATOM 3551 C C . PHE A 1 481 ? 14.330 18.470 21.138 1.00 97.50 481 PHE A C 1
ATOM 3553 O O . PHE A 1 481 ? 14.955 19.048 22.030 1.00 97.50 481 PHE A O 1
ATOM 3560 N N . SER A 1 482 ? 14.752 17.327 20.600 1.00 97.50 482 SER A N 1
ATOM 3561 C CA . SER A 1 482 ? 16.018 16.680 20.927 1.00 97.50 482 SER A CA 1
ATOM 3562 C C . SER A 1 482 ? 16.642 15.972 19.718 1.00 97.50 482 SER A C 1
ATOM 3564 O O . SER A 1 482 ? 15.986 15.688 18.713 1.00 97.50 482 SER A O 1
ATOM 3566 N N . ASN A 1 483 ? 17.945 15.703 19.828 1.00 96.50 483 ASN A N 1
ATOM 3567 C CA . ASN A 1 483 ? 18.753 14.986 18.843 1.00 96.50 483 ASN A CA 1
ATOM 3568 C C . ASN A 1 483 ? 19.421 13.779 19.529 1.00 96.50 483 ASN A C 1
ATOM 3570 O O . ASN A 1 483 ? 20.568 13.894 19.966 1.00 96.50 483 ASN A O 1
ATOM 3574 N N . PRO A 1 484 ? 18.691 12.668 19.745 1.00 94.38 484 PRO A N 1
ATOM 3575 C CA . PRO A 1 484 ? 19.171 11.563 20.577 1.00 94.38 484 PRO A CA 1
ATOM 3576 C C . PRO A 1 484 ? 20.316 10.763 19.939 1.00 94.38 484 PRO A C 1
ATOM 3578 O O . PRO A 1 484 ? 21.060 10.100 20.655 1.00 94.38 484 PRO A O 1
ATOM 3581 N N . ALA A 1 485 ? 20.467 10.820 18.615 1.00 93.81 485 ALA A N 1
ATOM 3582 C CA . ALA A 1 485 ? 21.560 10.197 17.875 1.0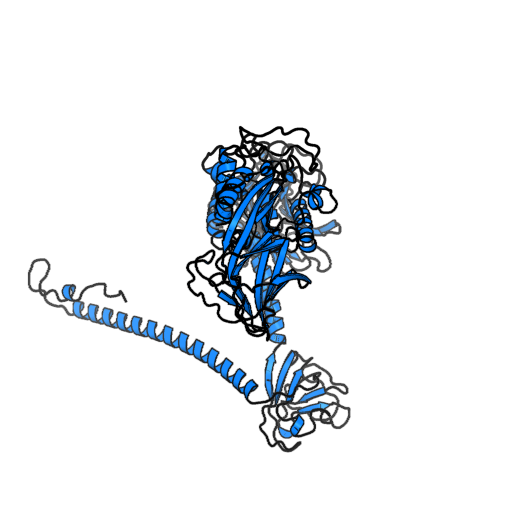0 93.81 485 ALA A CA 1
ATOM 3583 C C . ALA A 1 485 ? 21.787 10.956 16.554 1.00 93.81 485 ALA A C 1
ATOM 3585 O O . ALA A 1 485 ? 20.859 11.615 16.084 1.00 93.81 485 ALA A O 1
ATOM 3586 N N . PRO A 1 486 ? 22.970 10.861 15.918 1.00 91.88 486 PRO A N 1
ATOM 3587 C CA . PRO A 1 486 ? 23.210 11.468 14.607 1.00 91.88 486 PRO A CA 1
ATOM 3588 C C . PRO A 1 486 ? 22.098 11.140 13.597 1.00 91.88 486 PRO A C 1
ATOM 3590 O O . PRO A 1 486 ? 21.676 9.992 13.489 1.00 91.88 486 PRO A O 1
ATOM 3593 N N . GLY A 1 487 ? 21.608 12.151 12.872 1.00 92.69 487 GLY A N 1
ATOM 3594 C CA . GLY A 1 487 ? 20.521 11.991 11.897 1.00 92.69 487 GLY A CA 1
ATOM 3595 C C . GLY A 1 487 ? 19.121 11.797 12.496 1.00 92.69 487 GLY A C 1
ATOM 3596 O O . GLY A 1 487 ? 18.169 11.606 11.740 1.00 92.69 487 GLY A O 1
ATOM 3597 N N . VAL A 1 488 ? 18.954 11.860 13.825 1.00 96.38 488 VAL A N 1
ATOM 3598 C CA . VAL A 1 488 ? 17.658 11.649 14.488 1.00 96.38 488 VAL A CA 1
ATOM 3599 C C . VAL A 1 488 ? 17.066 12.961 14.984 1.00 96.38 488 VAL A C 1
ATOM 3601 O O . VAL A 1 488 ? 17.531 13.554 15.951 1.00 96.38 488 VAL A O 1
ATOM 3604 N N . ARG A 1 489 ? 15.960 13.389 14.375 1.00 97.31 489 ARG A N 1
ATOM 3605 C CA . ARG A 1 489 ? 15.160 14.525 14.849 1.00 97.31 489 ARG A CA 1
ATOM 3606 C C . ARG A 1 489 ? 14.001 14.008 15.688 1.00 97.31 489 ARG A C 1
ATOM 3608 O O . ARG A 1 489 ? 13.156 13.289 15.161 1.00 97.31 489 ARG A O 1
ATOM 3615 N N . GLN A 1 490 ? 13.927 14.406 16.958 1.00 97.94 490 GLN A N 1
ATOM 3616 C CA . GLN A 1 490 ? 12.847 14.007 17.860 1.00 97.94 490 GLN A CA 1
ATOM 3617 C C . GLN A 1 490 ? 12.164 15.212 18.512 1.00 97.94 490 GLN A C 1
ATOM 3619 O O . GLN A 1 490 ? 12.813 16.187 18.874 1.00 97.94 490 GLN A O 1
ATOM 3624 N N . TYR A 1 491 ? 10.855 15.102 18.705 1.00 98.25 491 TYR A N 1
ATOM 3625 C CA . TYR A 1 491 ? 10.027 15.978 19.529 1.00 98.25 491 TYR A CA 1
ATOM 3626 C C . TYR A 1 491 ? 9.186 15.129 20.479 1.00 98.25 491 TYR A C 1
ATOM 3628 O O . TYR A 1 491 ? 8.892 13.968 20.170 1.00 98.25 491 TYR A O 1
ATOM 3636 N N . ARG A 1 492 ? 8.791 15.704 21.618 1.00 96.94 492 ARG A N 1
ATOM 3637 C CA . ARG A 1 492 ? 7.849 15.067 22.546 1.00 96.94 492 ARG A CA 1
ATOM 3638 C C . ARG A 1 492 ? 6.828 16.069 23.057 1.00 96.94 492 ARG A C 1
ATOM 3640 O O . ARG A 1 492 ? 7.190 17.186 23.418 1.00 96.94 492 ARG A O 1
ATOM 3647 N N . GLN A 1 493 ? 5.564 15.667 23.122 1.00 95.38 493 GLN A N 1
ATOM 3648 C CA . GLN A 1 493 ? 4.514 16.522 23.667 1.00 95.38 493 GLN A CA 1
ATOM 3649 C C . GLN A 1 493 ? 3.372 15.710 24.278 1.00 95.38 493 GLN A C 1
ATOM 3651 O O . GLN A 1 493 ? 2.809 14.826 23.629 1.00 95.38 493 GLN A O 1
ATOM 3656 N N . SER A 1 494 ? 2.968 16.094 25.489 1.00 94.75 494 SER A N 1
ATOM 3657 C CA . SER A 1 494 ? 1.734 15.626 26.118 1.00 94.75 494 SER A CA 1
ATOM 3658 C C . SER A 1 494 ? 0.496 16.061 25.337 1.00 94.75 494 SER A C 1
ATOM 3660 O O . SER A 1 494 ? 0.282 17.246 25.093 1.00 94.75 494 SER A O 1
ATOM 3662 N N . HIS A 1 495 ? -0.363 15.100 25.010 1.00 94.88 495 HIS A N 1
ATOM 3663 C CA . HIS A 1 495 ? -1.679 15.328 24.427 1.00 94.88 495 HIS A CA 1
ATOM 3664 C C . HIS A 1 495 ? -2.771 14.801 25.351 1.00 94.88 495 HIS A C 1
ATOM 3666 O O . HIS A 1 495 ? -2.858 13.597 25.592 1.00 94.88 495 HIS A O 1
ATOM 3672 N N . LEU A 1 496 ? -3.638 15.702 25.815 1.00 95.81 496 LEU A N 1
ATOM 3673 C CA . LEU A 1 496 ? -4.863 15.332 26.518 1.00 95.81 496 LEU A CA 1
ATOM 3674 C C . LEU A 1 496 ? -5.917 14.838 25.527 1.00 95.81 496 LEU A C 1
ATOM 3676 O O . LEU A 1 496 ? -6.188 15.461 24.502 1.00 95.81 496 LEU A O 1
ATOM 3680 N N . ILE A 1 497 ? -6.537 13.716 25.865 1.00 97.12 497 ILE A N 1
ATOM 3681 C CA . ILE A 1 497 ? -7.484 12.990 25.031 1.00 97.12 497 ILE A CA 1
ATOM 3682 C C . ILE A 1 497 ? -8.781 12.832 25.813 1.00 97.12 497 ILE A C 1
ATOM 3684 O O . ILE A 1 497 ? -8.792 12.299 26.923 1.00 97.12 497 ILE A O 1
ATOM 3688 N N . ALA A 1 498 ? -9.883 13.264 25.204 1.00 96.25 498 ALA A N 1
ATOM 3689 C CA . ALA A 1 498 ? -11.229 13.065 25.719 1.00 96.25 498 ALA A CA 1
ATOM 3690 C C . ALA A 1 498 ? -11.695 11.622 25.436 1.00 96.25 498 ALA A C 1
ATOM 3692 O O . ALA A 1 498 ? -12.026 11.303 24.289 1.00 96.25 498 ALA A O 1
ATOM 3693 N N . PRO A 1 499 ? -11.760 10.723 26.437 1.00 95.62 499 PRO A N 1
ATOM 3694 C CA . PRO A 1 499 ? -12.094 9.319 26.195 1.00 95.62 499 PRO A CA 1
ATOM 3695 C C . PRO A 1 499 ? -13.529 9.127 25.684 1.00 95.62 499 PRO A C 1
ATOM 3697 O O . PRO A 1 499 ? -13.794 8.176 24.951 1.00 95.62 499 PRO A O 1
ATOM 3700 N N . TRP A 1 500 ? -14.463 10.021 26.029 1.00 94.12 500 TRP A N 1
ATOM 3701 C CA . TRP A 1 500 ? -15.862 9.925 25.594 1.00 94.12 500 TRP A CA 1
ATOM 3702 C C . TRP A 1 500 ? -16.057 10.210 24.098 1.00 94.12 500 TRP A C 1
ATOM 3704 O O . TRP A 1 500 ? -16.871 9.528 23.485 1.00 94.12 500 TRP A O 1
ATOM 3714 N N . ASP A 1 501 ? -15.278 11.116 23.501 1.00 93.19 501 ASP A N 1
ATOM 3715 C CA . ASP A 1 501 ? -15.406 11.486 22.080 1.00 93.19 501 ASP A CA 1
ATOM 3716 C C . ASP A 1 501 ? -14.441 10.709 21.169 1.00 93.19 501 ASP A C 1
ATOM 3718 O O . ASP A 1 501 ? -14.665 10.611 19.966 1.00 93.19 501 ASP A O 1
ATOM 3722 N N . ASN A 1 502 ? -13.371 10.123 21.718 1.00 93.62 502 ASN A N 1
ATOM 3723 C CA . ASN A 1 502 ? -12.344 9.475 20.901 1.00 93.62 502 ASN A CA 1
ATOM 3724 C C . ASN A 1 502 ? -12.790 8.082 20.397 1.00 93.62 502 ASN A C 1
ATOM 3726 O O . ASN A 1 502 ? -12.966 7.184 21.222 1.00 93.62 502 ASN A O 1
ATOM 3730 N N . PRO A 1 503 ? -12.930 7.841 19.081 1.00 92.19 503 PRO A N 1
ATOM 3731 C CA . PRO A 1 503 ? -13.432 6.569 18.547 1.00 92.19 503 PRO A CA 1
ATOM 3732 C C . PRO A 1 503 ? -12.537 5.357 18.858 1.00 92.19 503 PRO A C 1
ATOM 3734 O O . PRO A 1 503 ? -13.032 4.236 18.893 1.00 92.19 503 PRO A O 1
ATOM 3737 N N . ASN A 1 504 ? -11.254 5.573 19.159 1.00 93.00 504 ASN A N 1
ATOM 3738 C CA . ASN A 1 504 ? -10.289 4.520 19.492 1.00 93.00 504 ASN A CA 1
ATOM 3739 C C . ASN A 1 504 ? -10.318 4.115 20.979 1.00 93.00 504 ASN A C 1
ATOM 3741 O O . ASN A 1 504 ? -9.530 3.275 21.415 1.00 93.00 504 ASN A O 1
ATOM 3745 N N . VAL A 1 505 ? -11.218 4.713 21.766 1.00 96.50 505 VAL A N 1
ATOM 3746 C CA . VAL A 1 505 ? -11.467 4.360 23.167 1.00 96.50 505 VAL A CA 1
ATOM 3747 C C . VAL A 1 505 ? -12.862 3.763 23.282 1.00 96.50 505 VAL A C 1
ATOM 3749 O O . VAL A 1 505 ? -13.849 4.385 22.883 1.00 96.50 505 VAL A O 1
ATOM 3752 N N . THR A 1 506 ? -12.955 2.584 23.885 1.00 96.50 506 THR A N 1
ATOM 3753 C CA . THR A 1 506 ? -14.209 1.860 24.121 1.00 96.50 506 THR A CA 1
ATOM 3754 C C . THR A 1 506 ? -14.462 1.700 25.612 1.00 96.50 506 THR A C 1
ATOM 3756 O O . THR A 1 506 ? -13.531 1.684 26.416 1.00 96.50 506 THR A O 1
ATOM 3759 N N . VAL A 1 507 ? -15.735 1.609 25.990 1.00 96.25 507 VAL A N 1
ATOM 3760 C CA . VAL A 1 507 ? -16.152 1.163 27.321 1.00 96.25 507 VAL A CA 1
ATOM 3761 C C . VAL A 1 507 ? -16.983 -0.084 27.097 1.00 96.25 507 VAL A C 1
ATOM 3763 O O . VAL A 1 507 ? -17.983 -0.018 26.389 1.00 96.25 507 VAL A O 1
ATOM 3766 N N . ASN A 1 508 ? -16.569 -1.206 27.667 1.00 94.88 508 ASN A N 1
ATOM 3767 C CA . ASN A 1 508 ? -17.179 -2.506 27.432 1.00 94.88 508 ASN A CA 1
ATOM 3768 C C . ASN A 1 508 ? -17.817 -3.015 28.715 1.00 94.88 508 ASN A C 1
ATOM 3770 O O . ASN A 1 508 ? -17.294 -2.813 29.813 1.00 94.88 508 ASN A O 1
ATOM 3774 N N . LEU A 1 509 ? -18.961 -3.675 28.568 1.00 89.88 509 LEU A N 1
ATOM 3775 C CA . LEU A 1 509 ? -19.592 -4.393 29.658 1.00 89.88 509 LEU A CA 1
ATOM 3776 C C . LEU A 1 509 ? -18.759 -5.627 30.038 1.00 89.88 509 LEU A C 1
ATOM 3778 O O . LEU A 1 509 ? -17.983 -6.123 29.225 1.00 89.88 509 LEU A O 1
ATOM 3782 N N . SER A 1 510 ? -18.970 -6.184 31.229 1.00 84.06 510 SER A N 1
ATOM 3783 C CA . SER A 1 510 ? -18.346 -7.444 31.667 1.00 84.06 510 SER A CA 1
ATOM 3784 C C . SER A 1 510 ? -18.635 -8.624 30.728 1.00 84.06 510 SER A C 1
ATOM 3786 O O . SER A 1 510 ? -17.879 -9.589 30.684 1.00 84.06 510 SER A O 1
ATOM 3788 N N . THR A 1 511 ? -19.709 -8.529 29.938 1.00 84.44 511 THR A N 1
ATOM 3789 C CA . THR A 1 511 ? -20.077 -9.473 28.874 1.00 84.44 511 THR A CA 1
ATOM 3790 C C . THR A 1 511 ? -19.267 -9.299 27.582 1.00 84.44 511 THR A C 1
ATOM 3792 O O . THR A 1 511 ? -19.458 -10.066 26.644 1.00 84.44 511 THR A O 1
ATOM 3795 N N . GLY A 1 512 ? -18.404 -8.280 27.497 1.00 83.62 512 GLY A N 1
ATOM 3796 C CA . GLY A 1 512 ? -17.648 -7.894 26.302 1.00 83.62 512 GLY A CA 1
ATOM 3797 C C . GLY A 1 512 ? -18.412 -6.991 25.326 1.00 83.62 512 GLY A C 1
ATOM 3798 O O . GLY A 1 512 ? -17.836 -6.533 24.343 1.00 83.62 512 GLY A O 1
ATOM 3799 N N . ALA A 1 513 ? -19.694 -6.703 25.575 1.00 88.19 513 ALA A N 1
ATOM 3800 C CA . ALA A 1 513 ? -20.492 -5.852 24.693 1.00 88.19 513 ALA A CA 1
ATOM 3801 C C . ALA A 1 513 ? -20.108 -4.363 24.838 1.00 88.19 513 ALA A C 1
ATOM 3803 O O . ALA A 1 513 ? -19.997 -3.880 25.970 1.00 88.19 513 ALA A O 1
ATOM 3804 N N . PRO A 1 514 ? -19.961 -3.601 23.736 1.00 90.00 514 PRO A N 1
ATOM 3805 C CA . PRO A 1 514 ? -19.647 -2.181 23.810 1.00 90.00 514 PRO A CA 1
ATOM 3806 C C . PRO A 1 514 ? -20.811 -1.396 24.423 1.00 90.00 514 PRO A C 1
ATOM 3808 O O . PRO A 1 514 ? -21.979 -1.578 24.074 1.00 90.00 514 PRO A O 1
ATOM 3811 N N . LYS A 1 515 ? -20.481 -0.479 25.327 1.00 88.44 515 LYS A N 1
ATOM 3812 C CA . LYS A 1 515 ? -21.400 0.475 25.939 1.00 88.44 515 LYS A CA 1
ATOM 3813 C C . LYS A 1 515 ? -21.191 1.857 25.307 1.00 88.44 515 LYS A C 1
ATOM 3815 O O . LYS A 1 515 ? -20.051 2.322 25.234 1.00 88.44 515 LYS A O 1
ATOM 3820 N N . PRO A 1 516 ? -22.266 2.569 24.922 1.00 89.69 516 PRO A N 1
ATOM 3821 C CA . PRO A 1 516 ? -22.162 3.964 24.515 1.00 89.69 516 PRO A CA 1
ATOM 3822 C C . PRO A 1 516 ? -21.481 4.809 25.594 1.00 89.69 516 PRO A C 1
ATOM 3824 O O . PRO A 1 516 ? -21.845 4.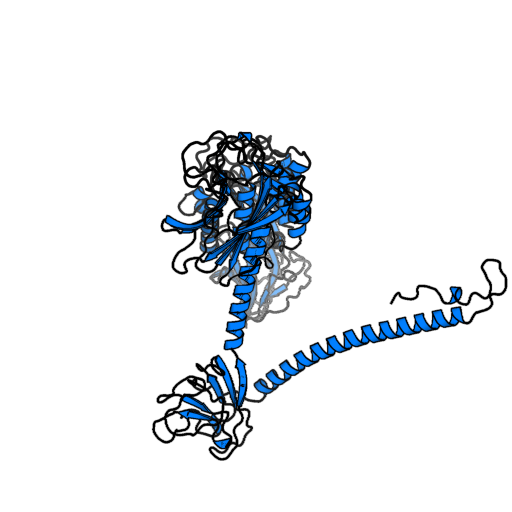760 26.774 1.00 89.69 516 PRO A O 1
ATOM 3827 N N . LYS A 1 517 ? -20.487 5.591 25.180 1.00 91.62 517 LYS A N 1
ATOM 3828 C CA . LYS A 1 517 ? -19.779 6.510 26.068 1.00 91.62 517 LYS A CA 1
ATOM 3829 C C . LYS A 1 517 ? -20.627 7.756 26.274 1.00 91.62 517 LYS A C 1
ATOM 3831 O O . LYS A 1 517 ? -21.172 8.308 25.324 1.00 91.62 517 LYS A O 1
ATOM 3836 N N . THR A 1 518 ? -20.718 8.209 27.516 1.00 89.56 518 THR A N 1
ATOM 3837 C CA . THR A 1 518 ? -21.445 9.427 27.887 1.00 89.56 518 THR A CA 1
ATOM 3838 C C . THR A 1 518 ? -20.511 10.346 28.652 1.00 89.56 518 THR A C 1
ATOM 3840 O O . THR A 1 518 ? -19.832 9.889 29.570 1.00 89.56 518 THR A O 1
ATOM 3843 N N . SER A 1 519 ? -20.503 11.635 28.317 1.00 91.94 519 SER A N 1
ATOM 3844 C CA . SER A 1 519 ? -19.748 12.634 29.075 1.00 91.94 519 SER A CA 1
ATOM 3845 C C . SER A 1 519 ? -20.629 13.309 30.125 1.00 91.94 519 SER A C 1
ATOM 3847 O O . SER A 1 519 ? -21.742 13.731 29.807 1.00 91.94 519 SER A O 1
ATOM 3849 N N . THR A 1 520 ? -20.117 13.494 31.337 1.00 94.38 520 THR A N 1
ATOM 3850 C CA . THR A 1 520 ? -20.760 14.291 32.392 1.00 94.38 520 THR A CA 1
ATOM 3851 C C . THR A 1 520 ? -19.870 15.471 32.763 1.00 94.38 520 THR A C 1
ATOM 3853 O O . THR A 1 520 ? -18.665 15.299 32.924 1.00 94.38 520 THR A O 1
ATOM 3856 N N . ALA A 1 521 ? -20.448 16.670 32.887 1.00 92.62 521 ALA A N 1
ATOM 3857 C CA . ALA A 1 521 ? -19.719 17.874 33.283 1.00 92.62 521 ALA A CA 1
ATOM 3858 C C . ALA A 1 521 ? -19.279 17.812 34.754 1.00 92.62 521 ALA A C 1
ATOM 3860 O O . ALA A 1 521 ? -20.056 17.426 35.626 1.00 92.62 521 ALA A O 1
ATOM 3861 N N . ALA A 1 522 ? -18.040 18.221 35.025 1.00 87.31 522 ALA A N 1
ATOM 3862 C CA . ALA A 1 522 ? -17.459 18.271 36.361 1.00 87.31 522 ALA A CA 1
ATOM 3863 C C . ALA A 1 522 ? -16.422 19.395 36.447 1.00 87.31 522 ALA A C 1
ATOM 3865 O O . ALA A 1 522 ? -15.360 19.312 35.841 1.00 87.31 522 ALA A O 1
ATOM 3866 N N . SER A 1 523 ? -16.701 20.430 37.236 1.00 79.38 523 SER A N 1
ATOM 3867 C CA . SER A 1 523 ? -15.879 21.646 37.330 1.00 79.38 523 SER A CA 1
ATOM 3868 C C . SER A 1 523 ? -14.451 21.438 37.858 1.00 79.38 523 SER A C 1
ATOM 3870 O O . SER A 1 523 ? -13.631 22.336 37.701 1.00 79.38 523 SER A O 1
ATOM 3872 N N . GLY A 1 524 ? -14.136 20.281 38.452 1.00 80.62 524 GLY A N 1
ATOM 3873 C CA . GLY A 1 524 ? -12.791 19.945 38.939 1.00 80.62 524 GLY A CA 1
ATOM 3874 C C . GLY A 1 524 ? -11.989 18.966 38.071 1.00 80.62 524 GLY A C 1
ATOM 3875 O O . GLY A 1 524 ? -10.804 18.781 38.335 1.00 80.62 524 GLY A O 1
ATOM 3876 N N . GLY A 1 525 ? -12.603 18.321 37.070 1.00 83.25 525 GLY A N 1
ATOM 3877 C CA . GLY A 1 525 ? -11.938 17.286 36.266 1.00 83.25 525 GLY A CA 1
ATOM 3878 C C . GLY A 1 525 ? -10.938 17.851 35.250 1.00 83.25 525 GLY A C 1
ATOM 3879 O O . GLY A 1 525 ? -11.091 18.990 34.814 1.00 83.25 525 GLY A O 1
ATOM 3880 N N . LYS A 1 526 ? -9.953 17.055 34.810 1.00 92.19 526 LYS A N 1
ATOM 3881 C CA . LYS A 1 526 ? -8.884 17.495 33.884 1.00 92.19 526 LYS A CA 1
ATOM 3882 C C . LYS A 1 526 ? -9.361 18.168 32.603 1.00 92.19 526 LYS A C 1
ATOM 3884 O O . LYS A 1 526 ? -8.776 19.158 32.179 1.00 92.19 526 LYS A O 1
ATOM 3889 N N . LEU A 1 527 ? -10.419 17.641 32.000 1.00 94.06 527 LEU A N 1
ATOM 3890 C CA . LEU A 1 527 ? -11.075 18.215 30.821 1.00 94.06 527 LEU A CA 1
ATOM 3891 C C . LEU A 1 527 ? -12.460 18.784 31.171 1.00 94.06 527 LEU A C 1
ATOM 3893 O O . LEU A 1 527 ? -13.344 18.876 30.321 1.00 94.06 527 LEU A O 1
ATOM 3897 N N . TYR A 1 528 ? -12.673 19.112 32.449 1.00 94.12 528 TYR A N 1
ATOM 3898 C CA . TYR A 1 528 ? -13.941 19.565 33.030 1.00 94.12 528 TYR A CA 1
ATOM 3899 C C . TYR A 1 528 ? -15.128 18.615 32.796 1.00 94.12 528 TYR A C 1
ATOM 3901 O O . TYR A 1 528 ? -16.300 19.000 32.887 1.00 94.12 528 TYR A O 1
ATOM 3909 N N . ARG A 1 529 ? -14.826 17.357 32.464 1.00 94.19 529 ARG A N 1
ATOM 3910 C CA . ARG A 1 529 ? -15.767 16.289 32.142 1.00 94.19 529 ARG A CA 1
ATOM 3911 C C . ARG A 1 529 ? -15.168 14.935 32.507 1.00 94.19 529 ARG A C 1
ATOM 3913 O O . ARG A 1 529 ? -13.955 14.813 32.656 1.00 94.19 529 ARG A O 1
ATOM 3920 N N . TYR A 1 530 ? -16.022 13.926 32.625 1.00 94.88 530 TYR A N 1
ATOM 3921 C CA . TYR A 1 530 ? -15.612 12.530 32.742 1.00 94.88 530 TYR A CA 1
ATOM 3922 C C . TYR A 1 530 ? -16.563 11.599 31.987 1.00 94.88 530 TYR A C 1
ATOM 3924 O O . TYR A 1 530 ? -17.715 11.949 31.723 1.00 94.88 530 TYR A O 1
ATOM 3932 N N . THR A 1 531 ? -16.087 10.390 31.692 1.00 95.38 531 THR A N 1
ATOM 3933 C CA . THR A 1 531 ? -16.923 9.228 31.359 1.00 95.38 531 THR A CA 1
ATOM 3934 C C . THR A 1 531 ? -16.887 8.222 32.503 1.00 95.38 531 THR A C 1
ATOM 3936 O O . THR A 1 531 ? -15.906 8.147 33.244 1.00 95.38 531 THR A O 1
ATOM 3939 N N . SER A 1 532 ? -17.954 7.446 32.673 1.00 94.62 532 SER A N 1
ATOM 3940 C CA . SER A 1 532 ? -18.042 6.440 33.733 1.00 94.62 532 SER A CA 1
ATOM 3941 C C . SER A 1 532 ? -17.858 5.031 33.191 1.00 94.62 532 SER A C 1
ATOM 3943 O O . SER A 1 532 ? -18.609 4.591 32.319 1.00 94.62 532 SER A O 1
ATOM 3945 N N . VAL A 1 533 ? -16.908 4.308 33.779 1.00 96.56 533 VAL A N 1
ATOM 3946 C CA . VAL A 1 533 ? -16.776 2.856 33.661 1.00 96.56 533 VAL A CA 1
ATOM 3947 C C . VAL A 1 533 ? -17.551 2.235 34.828 1.00 96.56 533 VAL A C 1
ATOM 3949 O O . VAL A 1 533 ? -17.142 2.399 35.985 1.00 96.56 533 VAL A O 1
ATOM 3952 N N . PRO A 1 534 ? -18.703 1.585 34.583 1.00 94.94 534 PRO A N 1
ATOM 3953 C CA . PRO A 1 534 ? -19.535 1.108 35.680 1.00 94.94 534 PRO A CA 1
ATOM 3954 C C . PRO A 1 534 ? -18.896 -0.053 36.448 1.00 94.94 534 PRO A C 1
ATOM 3956 O O . PRO A 1 534 ? -17.929 -0.639 35.956 1.00 94.94 534 PRO A O 1
ATOM 3959 N N . PRO A 1 535 ? -19.427 -0.404 37.630 1.00 95.31 535 PRO A N 1
ATOM 3960 C CA . PRO A 1 535 ? -18.970 -1.549 38.411 1.00 95.31 535 PRO A CA 1
ATOM 3961 C C . PRO A 1 535 ? -18.747 -2.811 37.572 1.00 95.31 535 PRO A C 1
ATOM 3963 O O . PRO A 1 535 ? -19.599 -3.149 36.751 1.00 95.31 535 PRO A O 1
ATOM 3966 N N . SER A 1 536 ? -17.610 -3.485 37.759 1.00 92.25 536 SER A N 1
ATOM 3967 C CA . SER A 1 536 ? -17.223 -4.727 37.060 1.00 92.25 536 SER A CA 1
ATOM 3968 C C . SER A 1 536 ? -17.056 -4.639 35.532 1.00 92.25 536 SER A C 1
ATOM 3970 O O . SER A 1 536 ? -16.948 -5.669 34.872 1.00 92.25 536 SER A O 1
ATOM 3972 N N . ASN A 1 537 ? -17.039 -3.438 34.952 1.00 95.81 537 ASN A N 1
ATOM 3973 C CA . ASN A 1 537 ? -16.868 -3.210 33.513 1.00 95.81 537 ASN A CA 1
ATOM 3974 C C . ASN A 1 537 ? -15.488 -2.599 33.218 1.00 95.81 537 ASN A C 1
ATOM 3976 O O . ASN A 1 537 ? -14.716 -2.319 34.138 1.00 95.81 537 ASN A O 1
ATOM 3980 N N . GLU A 1 538 ? -15.170 -2.355 31.945 1.00 96.38 538 GLU A N 1
ATOM 3981 C CA . GLU A 1 538 ? -13.843 -1.869 31.556 1.00 96.38 538 GLU A CA 1
ATOM 3982 C C . GLU A 1 538 ? -13.857 -0.741 30.525 1.00 96.38 538 GLU A C 1
ATOM 3984 O O . GLU A 1 538 ? -14.798 -0.585 29.750 1.00 96.38 538 GLU A O 1
ATOM 3989 N N . MET A 1 539 ? -12.779 0.040 30.507 1.00 97.75 539 MET A N 1
ATOM 3990 C CA . MET A 1 539 ? -12.388 0.878 29.376 1.00 97.75 539 MET A CA 1
ATOM 3991 C C . MET A 1 539 ? -11.221 0.214 28.648 1.00 97.75 539 MET A C 1
ATOM 3993 O O . MET A 1 539 ? -10.279 -0.234 29.298 1.00 97.75 539 MET A O 1
ATOM 3997 N N . GLN A 1 540 ? -11.249 0.193 27.319 1.00 97.06 540 GLN A N 1
ATOM 3998 C CA . GLN A 1 540 ? -10.178 -0.369 26.500 1.00 97.06 540 GLN A CA 1
ATOM 3999 C C . GLN A 1 540 ? -9.772 0.593 25.384 1.00 97.06 540 GLN A C 1
ATOM 4001 O O . GLN A 1 540 ? -10.622 1.210 24.738 1.00 97.06 540 GLN A O 1
ATOM 4006 N N . PHE A 1 541 ? -8.469 0.690 25.133 1.00 97.38 541 PHE A N 1
ATOM 4007 C CA . PHE A 1 541 ? -7.892 1.421 24.006 1.00 97.38 541 PHE A CA 1
ATOM 4008 C C . PHE A 1 541 ? -6.558 0.793 23.588 1.00 97.38 541 PHE A C 1
ATOM 4010 O O . PHE A 1 541 ? -5.961 0.015 24.328 1.00 97.38 541 PHE A O 1
ATOM 4017 N N . THR A 1 542 ? -6.094 1.119 22.384 1.00 96.88 542 THR A N 1
ATOM 4018 C CA . THR A 1 542 ? -4.744 0.773 21.913 1.00 96.88 542 THR A CA 1
ATOM 4019 C C . THR A 1 542 ? -3.961 2.058 21.712 1.00 96.88 542 THR A C 1
ATOM 4021 O O . THR A 1 542 ? -4.518 3.031 21.201 1.00 96.88 542 THR A O 1
ATOM 4024 N N . PHE A 1 543 ? -2.692 2.070 22.104 1.00 95.75 543 PHE A N 1
ATOM 4025 C CA . PHE A 1 543 ? -1.801 3.201 21.864 1.00 95.75 543 PHE A CA 1
ATOM 4026 C C . PHE A 1 543 ? -0.458 2.722 21.309 1.00 95.75 543 PHE A C 1
ATOM 4028 O O . PHE A 1 543 ? -0.083 1.564 21.498 1.00 95.75 543 PHE A O 1
ATOM 4035 N N . PHE A 1 544 ? 0.244 3.607 20.604 1.00 95.56 544 PHE A N 1
ATOM 4036 C CA . PHE A 1 544 ? 1.628 3.392 20.189 1.00 95.56 544 PHE A CA 1
ATOM 4037 C C . PHE A 1 544 ? 2.518 4.413 20.894 1.00 95.56 544 PHE A C 1
ATOM 4039 O O . PHE A 1 544 ? 2.420 5.608 20.619 1.00 95.56 544 PHE A O 1
ATOM 4046 N N . GLY A 1 545 ? 3.374 3.966 21.802 1.00 95.31 545 GLY A N 1
ATOM 4047 C CA . GLY A 1 545 ? 4.189 4.829 22.650 1.00 95.31 545 GLY A CA 1
ATOM 4048 C C . GLY A 1 545 ? 4.851 4.042 23.774 1.00 95.31 545 GLY A C 1
ATOM 4049 O O . GLY A 1 545 ? 4.772 2.820 23.817 1.00 95.31 545 GLY A O 1
ATOM 4050 N N . ASP A 1 546 ? 5.513 4.756 24.672 1.00 95.62 546 ASP A N 1
ATOM 4051 C CA . ASP A 1 546 ? 6.159 4.238 25.884 1.00 95.62 546 ASP A CA 1
ATOM 4052 C C . ASP A 1 546 ? 5.399 4.640 27.164 1.00 95.62 546 ASP A C 1
ATOM 4054 O O . ASP A 1 546 ? 5.491 3.948 28.177 1.00 95.62 546 ASP A O 1
ATOM 4058 N N . GLU A 1 547 ? 4.617 5.725 27.133 1.00 95.50 547 GLU A N 1
ATOM 4059 C CA . GLU A 1 547 ? 3.917 6.250 28.311 1.00 95.50 547 GLU A CA 1
ATOM 4060 C C . GLU A 1 547 ? 2.517 6.792 27.991 1.00 95.50 547 GLU A C 1
ATOM 4062 O O . GLU A 1 547 ? 2.342 7.618 27.093 1.00 95.50 547 GLU A O 1
ATOM 4067 N N . ILE A 1 548 ? 1.515 6.399 28.782 1.00 97.81 548 ILE A N 1
ATOM 4068 C CA . ILE A 1 548 ? 0.177 7.006 28.749 1.00 97.81 548 ILE A CA 1
ATOM 4069 C C . ILE A 1 548 ? -0.424 7.102 30.152 1.00 97.81 548 ILE A C 1
ATOM 4071 O O . ILE A 1 548 ? -0.414 6.149 30.926 1.00 97.81 548 ILE A O 1
ATOM 4075 N N . THR A 1 549 ? -0.973 8.260 30.495 1.00 98.31 549 THR A N 1
ATOM 4076 C CA . THR A 1 549 ? -1.551 8.529 31.813 1.00 98.31 549 THR A CA 1
ATOM 4077 C C . THR A 1 549 ? -3.068 8.457 31.764 1.00 98.31 549 THR A C 1
ATOM 4079 O O . THR A 1 549 ? -3.708 9.042 30.892 1.00 98.31 549 THR A O 1
ATOM 4082 N N . VAL A 1 550 ? -3.656 7.767 32.738 1.00 98.19 550 VAL A N 1
ATOM 4083 C CA . VAL A 1 550 ? -5.098 7.757 32.983 1.00 98.19 550 VAL A CA 1
ATOM 4084 C C . VAL A 1 550 ? -5.402 8.766 34.082 1.00 98.19 550 VAL A C 1
ATOM 4086 O O . VAL A 1 550 ? -4.934 8.607 35.210 1.00 98.19 550 VAL A O 1
ATOM 4089 N N . TRP A 1 551 ? -6.200 9.786 33.770 1.00 98.38 551 TRP A N 1
ATOM 4090 C CA . TRP A 1 551 ? -6.691 10.757 34.745 1.00 98.38 551 TRP A CA 1
ATOM 4091 C C . TRP A 1 551 ? -8.082 10.361 35.234 1.00 98.38 551 TRP A C 1
ATOM 4093 O O . TRP A 1 551 ? -8.971 10.081 34.427 1.00 98.38 551 TRP A O 1
ATOM 4103 N N . PHE A 1 552 ? -8.290 10.348 36.548 1.00 97.94 552 PHE A N 1
ATOM 4104 C CA . PHE A 1 552 ? -9.520 9.871 37.173 1.00 97.94 552 PHE A CA 1
ATOM 4105 C C . PHE A 1 552 ? -9.906 10.680 38.415 1.00 97.94 552 PHE A C 1
ATOM 4107 O O . PHE A 1 552 ? -9.100 11.409 38.994 1.00 97.94 552 PHE A O 1
ATOM 4114 N N . THR A 1 553 ? -11.162 10.526 38.827 1.00 97.19 553 THR A N 1
ATOM 4115 C CA . THR A 1 553 ? -11.697 11.101 40.066 1.00 97.19 553 THR A CA 1
ATOM 4116 C C . THR A 1 553 ? -11.782 10.026 41.143 1.00 97.19 553 THR A C 1
ATOM 4118 O O . THR A 1 553 ? -12.270 8.928 40.871 1.00 97.19 553 THR A O 1
ATOM 4121 N N . THR A 1 554 ? -11.400 10.350 42.379 1.00 97.06 554 THR A N 1
ATOM 4122 C CA . THR A 1 554 ? -11.719 9.522 43.549 1.00 97.06 554 THR A CA 1
ATOM 4123 C C . THR A 1 554 ? -13.046 9.957 44.165 1.00 97.06 554 THR A C 1
ATOM 4125 O O . THR A 1 554 ? -13.263 11.155 44.363 1.00 97.06 554 THR A O 1
ATOM 4128 N N . ILE A 1 555 ? -13.927 9.011 44.496 1.00 95.12 555 ILE A N 1
ATOM 4129 C CA . ILE A 1 555 ? -15.225 9.275 45.151 1.00 95.12 555 ILE A CA 1
ATOM 4130 C C . ILE A 1 555 ? -15.450 8.330 46.342 1.00 95.12 555 ILE A C 1
ATOM 4132 O O . ILE A 1 555 ? -14.697 7.378 46.532 1.00 95.12 555 ILE A O 1
ATOM 4136 N N . GLY A 1 556 ? -16.431 8.644 47.188 1.00 94.19 556 GLY A N 1
ATOM 4137 C CA . GLY A 1 556 ? -16.572 8.072 48.532 1.00 94.19 556 GLY A CA 1
ATOM 4138 C C . GLY A 1 556 ? -17.651 7.002 48.709 1.00 94.19 556 GLY A C 1
ATOM 4139 O O . GLY A 1 556 ? -18.034 6.751 49.848 1.00 94.19 556 GLY A O 1
ATOM 4140 N N . ASP A 1 557 ? -18.177 6.422 47.629 1.00 93.19 557 ASP A N 1
ATOM 4141 C CA . ASP A 1 557 ? -19.338 5.519 47.679 1.00 93.19 557 ASP A CA 1
ATOM 4142 C C . ASP A 1 557 ? -18.953 4.088 48.113 1.00 93.19 557 ASP A C 1
ATOM 4144 O O . ASP A 1 557 ? -19.768 3.374 48.697 1.00 93.19 557 ASP A O 1
ATOM 4148 N N . ASP A 1 558 ? -17.710 3.666 47.851 1.00 95.69 558 ASP A N 1
ATOM 4149 C CA . ASP A 1 558 ? -17.177 2.338 48.177 1.00 95.69 558 ASP A CA 1
ATOM 4150 C C . ASP A 1 558 ? -15.718 2.420 48.680 1.00 95.69 558 ASP A C 1
ATOM 4152 O O . ASP A 1 558 ? -14.807 2.655 47.883 1.00 95.69 558 ASP A O 1
ATOM 4156 N N . PRO A 1 559 ? -15.456 2.174 49.981 1.00 95.12 559 PRO A N 1
ATOM 4157 C CA . PRO A 1 559 ? -14.106 2.159 50.560 1.00 95.12 559 PRO A CA 1
ATOM 4158 C C . PRO A 1 559 ? -13.137 1.139 49.950 1.00 95.12 559 PRO A C 1
ATOM 4160 O O . PRO A 1 559 ? -11.927 1.264 50.132 1.00 95.12 559 PRO A O 1
ATOM 4163 N N . SER A 1 560 ? -13.652 0.123 49.252 1.00 95.06 560 SER A N 1
ATOM 4164 C CA . SER A 1 560 ? -12.869 -0.916 48.574 1.00 95.06 560 SER A CA 1
ATOM 4165 C C . SER A 1 560 ? -12.691 -0.666 47.071 1.00 95.06 560 SER A C 1
ATOM 4167 O O . SER A 1 560 ? -12.122 -1.501 46.363 1.00 95.06 560 SER A O 1
ATOM 4169 N N . ALA A 1 561 ? -13.145 0.489 46.575 1.00 97.44 561 ALA A N 1
ATOM 4170 C CA . ALA A 1 561 ? -13.136 0.818 45.160 1.00 97.44 561 ALA A CA 1
ATOM 4171 C C . ALA A 1 561 ? -11.717 0.879 44.579 1.00 97.44 561 ALA A C 1
ATOM 4173 O O . ALA A 1 561 ? -10.936 1.796 44.847 1.00 97.44 561 ALA A O 1
ATOM 4174 N N . THR A 1 562 ? -11.406 -0.087 43.716 1.00 98.25 562 THR A N 1
ATOM 4175 C CA . THR A 1 562 ? -10.161 -0.131 42.945 1.00 98.25 562 THR A CA 1
ATOM 4176 C C . THR A 1 562 ? -10.441 -0.323 41.461 1.00 98.25 562 THR A C 1
ATOM 4178 O O . THR A 1 562 ? -11.539 -0.718 41.060 1.00 98.25 562 THR A O 1
ATOM 4181 N N . PHE A 1 563 ? -9.444 -0.035 40.635 1.00 98.50 563 PHE A N 1
ATOM 4182 C CA . PHE A 1 563 ? -9.405 -0.455 39.245 1.00 98.50 563 PHE A CA 1
ATOM 4183 C C . PHE A 1 563 ? -8.074 -1.137 38.943 1.00 98.50 563 PHE A C 1
ATOM 4185 O O . PHE A 1 563 ? -7.041 -0.758 39.498 1.00 98.50 563 PHE A O 1
ATOM 4192 N N . THR A 1 564 ? -8.092 -2.139 38.072 1.00 98.38 564 THR A N 1
ATOM 4193 C CA . THR A 1 564 ? -6.887 -2.835 37.615 1.00 98.38 564 THR A CA 1
ATOM 4194 C C . THR A 1 564 ? -6.560 -2.415 36.193 1.00 98.38 564 THR A C 1
ATOM 4196 O O . THR A 1 564 ? -7.426 -2.397 35.318 1.00 98.38 564 THR A O 1
ATOM 4199 N N . VAL A 1 565 ? -5.297 -2.072 35.964 1.00 98.38 565 VAL A N 1
ATOM 4200 C CA . VAL A 1 565 ? -4.753 -1.764 34.644 1.00 98.38 565 VAL A CA 1
ATOM 4201 C C . VAL A 1 565 ? -4.083 -3.014 34.096 1.00 98.38 565 VAL A C 1
ATOM 4203 O O . VAL A 1 565 ? -3.217 -3.598 34.750 1.00 98.38 565 VAL A O 1
ATOM 4206 N N . TYR A 1 566 ? -4.462 -3.394 32.882 1.00 97.81 566 TYR A N 1
ATOM 4207 C CA . TYR A 1 566 ? -3.811 -4.431 32.100 1.00 97.81 566 TYR A CA 1
ATOM 4208 C C . TYR A 1 566 ? -3.128 -3.808 30.888 1.00 97.81 566 TYR A C 1
ATOM 4210 O O . TYR A 1 566 ? -3.732 -2.978 30.206 1.00 97.81 566 TYR A O 1
ATOM 4218 N N . VAL A 1 567 ? -1.910 -4.254 30.597 1.00 97.94 567 VAL A N 1
ATOM 4219 C CA . VAL A 1 567 ? -1.161 -3.935 29.376 1.00 97.94 567 VAL A CA 1
ATOM 4220 C C . VAL A 1 567 ? -0.842 -5.256 28.690 1.00 97.94 567 VAL A C 1
ATOM 4222 O O . VAL A 1 567 ? -0.307 -6.167 29.321 1.00 97.94 567 VAL A O 1
ATOM 4225 N N . ASP A 1 568 ? -1.258 -5.394 27.433 1.00 96.38 568 ASP A N 1
ATOM 4226 C CA . ASP A 1 568 ? -1.079 -6.605 26.619 1.00 96.38 568 ASP A CA 1
ATOM 4227 C C . ASP A 1 568 ? -1.534 -7.888 27.337 1.00 96.38 568 ASP A C 1
ATOM 4229 O O . ASP A 1 568 ? -0.885 -8.932 27.320 1.00 96.38 568 ASP A O 1
ATOM 4233 N N . GLY A 1 569 ? -2.675 -7.786 28.025 1.00 95.44 569 GLY A N 1
ATOM 4234 C CA . GLY A 1 569 ? -3.301 -8.886 28.763 1.00 95.44 569 GLY A CA 1
ATOM 4235 C C . GLY A 1 569 ? -2.727 -9.149 30.159 1.00 95.44 569 GLY A C 1
ATOM 4236 O O . GLY A 1 569 ? -3.351 -9.878 30.928 1.00 95.44 569 GLY A O 1
ATOM 4237 N N . SER A 1 570 ? -1.608 -8.526 30.531 1.00 96.62 570 SER A N 1
ATOM 4238 C CA . SER A 1 570 ? -0.979 -8.689 31.848 1.00 96.62 570 SER A CA 1
ATOM 4239 C C . SER A 1 570 ? -1.393 -7.574 32.806 1.00 96.62 570 SER A C 1
ATOM 4241 O O . SER A 1 570 ? -1.344 -6.403 32.441 1.00 96.62 570 SER A O 1
ATOM 4243 N N . ALA A 1 571 ? -1.793 -7.913 34.036 1.00 97.12 571 ALA A N 1
ATOM 4244 C CA . ALA A 1 571 ? -2.111 -6.916 35.061 1.00 97.12 571 ALA A CA 1
ATOM 4245 C C . ALA A 1 571 ? -0.827 -6.213 35.527 1.00 97.12 571 ALA A C 1
ATOM 4247 O O . ALA A 1 571 ? 0.073 -6.870 36.048 1.00 97.12 571 ALA A O 1
ATOM 4248 N N . VAL A 1 572 ? -0.752 -4.891 35.359 1.00 96.94 572 VAL A N 1
ATOM 4249 C CA . VAL A 1 572 ? 0.435 -4.093 35.718 1.00 96.94 572 VAL A CA 1
ATOM 4250 C C . VAL A 1 572 ? 0.257 -3.307 37.015 1.00 96.94 572 VAL A C 1
ATOM 4252 O O . VAL A 1 572 ? 1.238 -3.040 37.703 1.00 96.94 572 VAL A O 1
ATOM 4255 N N . ALA A 1 573 ? -0.981 -2.965 37.385 1.00 97.12 573 ALA A N 1
ATOM 4256 C CA . ALA A 1 573 ? -1.279 -2.315 38.658 1.00 97.12 573 ALA A CA 1
ATOM 4257 C C . ALA A 1 573 ? -2.746 -2.434 39.060 1.00 97.12 573 ALA A C 1
ATOM 4259 O O . ALA A 1 573 ? -3.631 -2.551 38.214 1.00 97.12 573 ALA A O 1
ATOM 4260 N N . THR A 1 574 ? -2.990 -2.301 40.362 1.00 98.00 574 THR A N 1
ATOM 4261 C CA . THR A 1 574 ? -4.315 -2.069 40.940 1.00 98.00 574 THR A CA 1
ATOM 4262 C C . THR A 1 574 ? -4.266 -0.774 41.738 1.00 98.00 574 THR A C 1
ATOM 4264 O O . THR A 1 574 ? -3.431 -0.621 42.629 1.00 98.00 574 THR A O 1
ATOM 4267 N N . VAL A 1 575 ? -5.146 0.164 41.404 1.00 98.31 575 VAL A N 1
ATOM 4268 C CA . VAL A 1 575 ? -5.140 1.536 41.920 1.00 98.31 575 VAL A CA 1
ATOM 4269 C C . VAL A 1 575 ? -6.460 1.808 42.632 1.00 98.31 575 VAL A C 1
ATOM 4271 O O . VAL A 1 575 ? -7.527 1.450 42.133 1.00 98.31 575 VAL A O 1
ATOM 4274 N N . SER A 1 576 ? -6.400 2.433 43.807 1.00 97.75 576 SER A N 1
ATOM 4275 C CA . SER A 1 576 ? -7.602 2.879 44.516 1.00 97.75 576 SER A CA 1
ATOM 4276 C C . SER A 1 576 ? -8.222 4.089 43.819 1.00 97.75 576 SER A C 1
ATOM 4278 O O . SER A 1 576 ? -7.517 5.040 43.480 1.00 97.75 576 SER A O 1
ATOM 4280 N N . HIS A 1 577 ? -9.545 4.075 43.649 1.00 97.38 577 HIS A N 1
ATOM 4281 C CA . HIS A 1 577 ? -10.329 5.255 43.262 1.00 97.38 577 HIS A CA 1
ATOM 4282 C C . HIS A 1 577 ? -11.321 5.682 44.353 1.00 97.38 577 HIS A C 1
ATOM 4284 O O . HIS A 1 577 ? -12.283 6.404 44.094 1.00 97.38 577 HIS A O 1
ATOM 4290 N N . TYR A 1 578 ? -11.067 5.278 45.597 1.00 97.75 578 TYR A N 1
ATOM 4291 C CA . TYR A 1 578 ? -11.802 5.752 46.765 1.00 97.75 578 TYR A CA 1
ATOM 4292 C C . TYR A 1 578 ? -11.212 7.055 47.324 1.00 97.75 578 TYR A C 1
ATOM 4294 O O . TYR A 1 578 ? -9.996 7.175 47.480 1.00 97.75 578 TYR A O 1
ATOM 4302 N N . GLY A 1 579 ? -12.065 8.024 47.670 1.00 96.44 579 GLY A N 1
ATOM 4303 C CA . GLY A 1 579 ? -11.638 9.267 48.317 1.00 96.44 579 GLY A CA 1
ATOM 4304 C C . GLY A 1 579 ? -12.783 10.060 48.945 1.00 96.44 579 GLY A C 1
ATOM 4305 O O . GLY A 1 579 ? -13.825 10.270 48.323 1.00 96.44 579 GLY A O 1
ATOM 4306 N N . VAL A 1 580 ? -12.569 10.518 50.183 1.00 93.88 580 VAL A N 1
ATOM 4307 C CA . VAL A 1 580 ? -13.496 11.372 50.943 1.00 93.88 580 VAL A CA 1
ATOM 4308 C C . VAL A 1 580 ? -12.714 12.566 51.519 1.00 93.88 580 VAL A C 1
ATOM 4310 O O . VAL A 1 580 ? -11.849 12.348 52.369 1.00 93.88 580 VAL A O 1
ATOM 4313 N N . PRO A 1 581 ? -12.999 13.820 51.107 1.00 92.38 581 PRO A N 1
ATOM 4314 C CA . PRO A 1 581 ? -13.954 14.210 50.064 1.00 92.38 581 PRO A CA 1
ATOM 4315 C C . PRO A 1 581 ? -13.516 13.744 48.664 1.00 92.38 581 PRO A C 1
ATOM 4317 O O . PRO A 1 581 ? -12.377 13.324 48.468 1.00 92.38 581 PRO A O 1
ATOM 4320 N N . ALA A 1 582 ? -14.421 13.836 47.684 1.00 92.12 582 ALA A N 1
ATOM 4321 C CA . ALA A 1 582 ? -14.084 13.532 46.296 1.00 92.12 582 ALA A CA 1
ATOM 4322 C C . ALA A 1 582 ? -12.940 14.434 45.800 1.00 92.12 582 ALA A C 1
ATOM 4324 O O . ALA A 1 582 ? -12.973 15.649 46.012 1.00 92.12 582 ALA A O 1
ATOM 4325 N N . ALA A 1 583 ? -11.958 13.845 45.118 1.00 94.94 583 ALA A N 1
ATOM 4326 C CA . ALA A 1 583 ? -10.799 14.551 44.584 1.00 94.94 583 ALA A CA 1
ATOM 4327 C C . ALA A 1 583 ? -10.658 14.257 43.090 1.00 94.94 583 ALA A C 1
ATOM 4329 O O . ALA A 1 583 ? -10.687 13.108 42.654 1.00 94.94 583 ALA A O 1
ATOM 4330 N N . TYR A 1 584 ? -10.532 15.318 42.305 1.00 95.81 584 TYR A N 1
ATOM 4331 C CA . TYR A 1 584 ? -10.373 15.244 40.857 1.00 95.81 584 TYR A CA 1
ATOM 4332 C C . TYR A 1 584 ? -8.896 15.220 40.468 1.00 95.81 584 TYR A C 1
ATOM 4334 O O . TYR A 1 584 ? -8.022 15.435 41.316 1.00 95.81 584 TYR A O 1
ATOM 4342 N N . SER A 1 585 ? -8.615 15.018 39.178 1.00 95.44 585 SER A N 1
ATOM 4343 C CA . SER A 1 585 ? -7.259 15.079 38.624 1.00 95.44 585 SER A CA 1
ATOM 4344 C C . SER A 1 585 ? -6.276 14.137 39.326 1.00 95.44 585 SER A C 1
ATOM 4346 O O . SER A 1 585 ? -5.089 14.446 39.431 1.00 95.44 585 SER A O 1
ATOM 4348 N N . GLN A 1 586 ? -6.753 12.990 39.809 1.00 97.38 586 GLN A N 1
ATOM 4349 C CA . GLN A 1 586 ? -5.863 11.904 40.203 1.00 97.38 586 GLN A CA 1
ATOM 4350 C C . GLN A 1 586 ? -5.327 11.244 38.935 1.00 97.38 586 GLN A C 1
ATOM 4352 O O . GLN A 1 586 ? -5.978 11.285 37.891 1.00 97.38 586 GLN A O 1
ATOM 4357 N N . SER A 1 587 ? -4.127 10.679 38.994 1.00 97.12 587 SER A N 1
ATOM 4358 C CA . SER A 1 587 ? -3.501 10.067 37.825 1.00 97.12 587 SER A CA 1
ATOM 4359 C C . SER A 1 587 ? -2.831 8.753 38.157 1.00 97.12 587 SER A C 1
ATOM 4361 O O . SER A 1 587 ? -2.353 8.528 39.268 1.00 97.12 587 SER A O 1
ATOM 4363 N N . TYR A 1 588 ? -2.788 7.893 37.150 1.00 98.06 588 TYR A N 1
ATOM 4364 C CA . TYR A 1 588 ? -1.907 6.746 37.117 1.00 98.06 588 TYR A CA 1
ATOM 4365 C C . TYR A 1 588 ? -1.225 6.700 35.751 1.00 98.06 588 TYR A C 1
ATOM 4367 O O . TYR A 1 588 ? -1.901 6.647 34.722 1.00 98.06 588 TYR A O 1
ATOM 4375 N N . MET A 1 589 ? 0.106 6.762 35.747 1.00 97.81 589 MET A N 1
ATOM 4376 C CA . MET A 1 589 ? 0.912 6.669 34.534 1.00 97.81 589 MET A CA 1
ATOM 4377 C C . MET A 1 589 ? 1.211 5.205 34.230 1.00 97.81 589 MET A C 1
ATOM 4379 O O . MET A 1 589 ? 1.717 4.472 35.079 1.00 97.81 589 MET A O 1
ATOM 4383 N N . ILE A 1 590 ? 0.894 4.796 33.011 1.00 97.56 590 ILE A N 1
ATOM 4384 C CA . ILE A 1 590 ? 1.199 3.480 32.469 1.00 97.56 590 ILE A CA 1
ATOM 4385 C C . ILE A 1 590 ? 2.499 3.620 31.684 1.00 97.56 590 ILE A C 1
ATOM 4387 O O . ILE A 1 590 ? 2.531 4.350 30.695 1.00 97.56 590 ILE A O 1
ATOM 4391 N N . SER A 1 591 ? 3.545 2.916 32.115 1.00 95.31 591 SER A N 1
ATOM 4392 C CA . SER A 1 591 ? 4.826 2.836 31.406 1.00 95.31 591 SER A CA 1
ATOM 4393 C C . SER A 1 591 ? 4.992 1.455 30.775 1.00 95.31 591 SER A C 1
ATOM 4395 O O . SER A 1 591 ? 4.767 0.437 31.433 1.00 95.31 591 SER A O 1
ATOM 4397 N N . ALA A 1 592 ? 5.404 1.423 29.512 1.00 92.88 592 ALA A N 1
ATOM 4398 C CA . ALA A 1 592 ? 5.684 0.218 28.740 1.00 92.88 592 ALA A CA 1
ATOM 4399 C C . ALA A 1 592 ? 6.962 0.407 27.902 1.00 92.88 592 ALA A C 1
ATOM 4401 O O . ALA A 1 592 ? 7.531 1.498 27.839 1.00 92.88 592 ALA A O 1
ATOM 4402 N N . ALA A 1 593 ? 7.442 -0.667 27.269 1.00 92.31 593 ALA A N 1
ATOM 4403 C CA . ALA A 1 593 ? 8.454 -0.519 26.224 1.00 92.31 593 ALA A CA 1
ATOM 4404 C C . ALA A 1 593 ? 7.887 0.343 25.084 1.00 92.31 593 ALA A C 1
ATOM 4406 O O . ALA A 1 593 ? 6.682 0.399 24.899 1.00 92.31 593 ALA A O 1
ATOM 4407 N N . LEU A 1 594 ? 8.730 1.017 24.305 1.00 92.56 594 LEU A N 1
ATOM 4408 C CA . LEU A 1 594 ? 8.230 1.799 23.178 1.00 92.56 594 LEU A CA 1
ATOM 4409 C C . LEU A 1 594 ? 7.662 0.867 22.098 1.00 92.56 594 LEU A C 1
ATOM 4411 O O . LEU A 1 594 ? 8.408 0.117 21.469 1.00 92.56 594 LEU A O 1
ATOM 4415 N N . GLY A 1 595 ? 6.351 0.926 21.874 1.00 92.62 595 GLY A N 1
ATOM 4416 C CA . GLY A 1 595 ? 5.691 0.078 20.891 1.00 92.62 595 GLY A CA 1
ATOM 4417 C C . GLY A 1 595 ? 4.173 0.191 20.919 1.00 92.62 595 GLY A C 1
ATOM 4418 O O . GLY A 1 595 ? 3.604 1.128 21.474 1.00 92.62 595 GLY A O 1
ATOM 4419 N N . LYS A 1 596 ? 3.506 -0.768 20.273 1.00 93.50 596 LYS A N 1
ATOM 4420 C CA . LYS A 1 596 ? 2.045 -0.876 20.251 1.00 93.50 596 LYS A CA 1
ATOM 4421 C C . LYS A 1 596 ? 1.566 -1.672 21.461 1.00 93.50 596 LYS A C 1
ATOM 4423 O O . LYS A 1 596 ? 1.977 -2.818 21.615 1.00 93.50 596 LYS A O 1
ATOM 4428 N N . HIS A 1 597 ? 0.630 -1.111 22.220 1.00 95.19 597 HIS A N 1
ATOM 4429 C CA . HIS A 1 597 ? 0.099 -1.722 23.436 1.00 95.19 597 HIS A CA 1
ATOM 4430 C C . HIS A 1 597 ? -1.423 -1.645 23.505 1.00 95.19 597 HIS A C 1
ATOM 4432 O O . HIS A 1 597 ? -2.022 -0.594 23.250 1.00 95.19 597 HIS A O 1
ATOM 4438 N N . VAL A 1 598 ? -2.053 -2.751 23.900 1.00 97.00 598 VAL A N 1
ATOM 4439 C CA . VAL A 1 598 ? -3.483 -2.797 24.228 1.00 97.00 598 VAL A CA 1
ATOM 4440 C C . VAL A 1 598 ? -3.649 -2.600 25.729 1.00 97.00 598 VAL A C 1
ATOM 4442 O O . VAL A 1 598 ? -3.148 -3.391 26.526 1.00 97.00 598 VAL A O 1
ATOM 4445 N N . VAL A 1 599 ? -4.395 -1.568 26.118 1.00 98.19 599 VAL A N 1
ATOM 4446 C CA . VAL A 1 599 ? -4.649 -1.229 27.519 1.00 98.19 599 VAL A CA 1
ATOM 4447 C C . VAL A 1 599 ? -6.102 -1.504 27.871 1.00 98.19 599 VAL A C 1
ATOM 4449 O O . VAL A 1 599 ? -7.013 -1.078 27.157 1.00 98.19 599 VAL A O 1
ATOM 4452 N N . ARG A 1 600 ? -6.319 -2.175 29.005 1.00 97.31 600 ARG A N 1
ATOM 4453 C CA . ARG A 1 600 ? -7.639 -2.336 29.632 1.00 97.31 600 ARG A CA 1
ATOM 4454 C C . ARG A 1 600 ? -7.603 -1.781 31.050 1.00 97.31 600 ARG A C 1
ATOM 4456 O O . ARG A 1 600 ? -6.721 -2.125 31.830 1.00 97.31 600 ARG A O 1
ATOM 4463 N N . VAL A 1 601 ? -8.570 -0.939 31.386 1.00 98.06 601 VAL A N 1
ATOM 4464 C CA . VAL A 1 601 ? -8.767 -0.358 32.718 1.00 98.06 601 VAL A CA 1
ATOM 4465 C C . VAL A 1 601 ? -10.075 -0.913 33.267 1.00 98.06 601 VAL A C 1
ATOM 4467 O O . VAL A 1 601 ? -11.157 -0.495 32.854 1.00 98.06 601 VAL A O 1
ATOM 4470 N N . VAL A 1 602 ? -9.972 -1.887 34.166 1.00 97.88 602 VAL A N 1
ATOM 4471 C CA . VAL A 1 602 ? -11.099 -2.664 34.693 1.00 97.88 602 VAL A CA 1
ATOM 4472 C C . VAL A 1 602 ? -11.514 -2.100 36.044 1.00 97.88 602 VAL A C 1
ATOM 4474 O O . VAL A 1 602 ? -10.699 -2.033 36.958 1.00 97.88 602 VAL A O 1
ATOM 4477 N N . ASN A 1 603 ? -12.775 -1.699 36.192 1.00 97.88 603 ASN A N 1
ATOM 4478 C CA . ASN A 1 603 ? -13.305 -1.247 37.473 1.00 97.88 603 ASN A CA 1
ATOM 4479 C C . ASN A 1 603 ? -13.673 -2.455 38.344 1.00 97.88 603 ASN A C 1
ATOM 4481 O O . ASN A 1 603 ? -14.628 -3.170 38.046 1.00 97.88 603 ASN A O 1
ATOM 4485 N N . ASN A 1 604 ? -12.952 -2.649 39.445 1.00 96.94 604 ASN A N 1
ATOM 4486 C CA . ASN A 1 604 ? -13.158 -3.782 40.345 1.00 96.94 604 ASN A CA 1
ATOM 4487 C C . ASN A 1 604 ? -14.250 -3.527 41.388 1.00 96.94 604 ASN A C 1
ATOM 4489 O O . ASN A 1 604 ? -14.653 -4.459 42.081 1.00 96.94 604 ASN A O 1
ATOM 4493 N N . SER A 1 605 ? -14.710 -2.281 41.542 1.00 95.31 605 SER A N 1
ATOM 4494 C CA . SER A 1 605 ? -15.785 -1.979 42.486 1.00 95.31 605 SER A CA 1
ATOM 4495 C C . SER A 1 605 ? -17.078 -2.679 42.066 1.00 95.31 605 SER A C 1
ATOM 4497 O O . SER A 1 605 ? -17.382 -2.790 40.875 1.00 95.31 605 SER A O 1
ATOM 4499 N N . ALA A 1 606 ? -17.851 -3.123 43.058 1.00 90.62 606 ALA A N 1
ATOM 4500 C CA . ALA A 1 606 ? -19.179 -3.699 42.864 1.00 90.62 606 ALA A CA 1
ATOM 4501 C C . ALA A 1 606 ? -20.294 -2.636 42.837 1.00 90.62 606 ALA A C 1
ATOM 4503 O O . ALA A 1 606 ? -21.400 -2.917 42.378 1.00 90.62 606 ALA A O 1
ATOM 4504 N N . THR A 1 607 ? -20.023 -1.419 43.315 1.00 94.50 607 THR A N 1
ATOM 4505 C CA . THR A 1 607 ? -21.058 -0.396 43.551 1.00 94.50 607 THR A CA 1
ATOM 4506 C C . THR A 1 607 ? -20.679 0.996 43.046 1.00 94.50 607 THR A C 1
ATOM 4508 O O . THR A 1 607 ? -21.565 1.766 42.679 1.00 94.50 607 THR A O 1
ATOM 4511 N N . GLN A 1 608 ? -19.388 1.321 42.962 1.00 96.38 608 GLN A N 1
ATOM 4512 C CA . GLN A 1 608 ? -18.886 2.639 42.586 1.00 96.38 608 GLN A CA 1
ATOM 4513 C C . GLN A 1 608 ? -18.464 2.697 41.112 1.00 96.38 608 GLN A C 1
ATOM 4515 O O . GLN A 1 608 ? -17.705 1.863 40.617 1.00 96.38 608 GLN A O 1
ATOM 4520 N N . ASN A 1 609 ? -18.914 3.732 40.398 1.00 95.19 609 ASN A N 1
ATOM 4521 C CA . ASN A 1 609 ? -18.441 4.024 39.043 1.00 95.19 609 ASN A CA 1
ATOM 4522 C C . ASN A 1 609 ? -17.003 4.562 39.080 1.00 95.19 609 ASN A C 1
ATOM 4524 O O . ASN A 1 609 ? -16.735 5.541 39.775 1.00 95.19 609 ASN A O 1
ATOM 4528 N N . LEU A 1 610 ? -16.116 4.017 38.249 1.00 97.31 610 LEU A N 1
ATOM 4529 C CA . LEU A 1 610 ? -14.818 4.626 37.972 1.00 97.31 610 LEU A CA 1
ATOM 4530 C C . LEU A 1 610 ? -15.017 5.792 36.995 1.00 97.31 610 LEU A C 1
ATOM 4532 O O . LEU A 1 610 ? -15.506 5.605 35.878 1.00 97.31 610 LEU A O 1
ATOM 4536 N N . ARG A 1 611 ? -14.663 7.009 37.416 1.00 96.06 611 ARG A N 1
ATOM 4537 C CA . ARG A 1 611 ? -14.804 8.229 36.607 1.00 96.06 611 ARG A CA 1
ATOM 4538 C C . ARG A 1 611 ? -13.472 8.572 35.950 1.00 96.06 611 ARG A C 1
ATOM 4540 O O . ARG A 1 611 ? -12.554 9.007 36.637 1.00 96.06 611 ARG A O 1
ATOM 4547 N N . ILE A 1 612 ? -13.385 8.385 34.634 1.00 97.56 612 ILE A N 1
ATOM 4548 C CA . ILE A 1 612 ? -12.199 8.717 33.835 1.00 97.56 612 ILE A CA 1
ATOM 4549 C C . ILE A 1 612 ? -12.373 10.109 33.231 1.00 97.56 612 ILE A C 1
ATOM 4551 O O . ILE A 1 612 ? -13.310 10.353 32.469 1.00 97.56 612 ILE A O 1
ATOM 4555 N N . GLU A 1 613 ? -11.464 11.012 33.581 1.00 97.12 613 GLU A N 1
ATOM 4556 C CA . GLU A 1 613 ? -11.484 12.431 33.218 1.00 97.12 613 GLU A CA 1
ATOM 4557 C C . GLU A 1 613 ? -10.766 12.706 31.893 1.00 97.12 613 GLU A C 1
ATOM 4559 O O . GLU A 1 613 ? -11.207 13.545 31.112 1.00 97.12 613 GLU A O 1
ATOM 4564 N N . ALA A 1 614 ? -9.655 12.014 31.641 1.00 97.88 614 ALA A N 1
ATOM 4565 C CA . ALA A 1 614 ? -8.857 12.147 30.426 1.00 97.88 614 ALA A CA 1
ATOM 4566 C C . ALA A 1 614 ? -7.900 10.958 30.280 1.00 97.88 614 ALA A C 1
ATOM 4568 O O . ALA A 1 614 ? -7.565 10.293 31.263 1.00 97.88 614 ALA A O 1
ATOM 4569 N N . LEU A 1 615 ? -7.411 10.743 29.062 1.00 98.25 615 LEU A N 1
ATOM 4570 C CA . LEU A 1 615 ? -6.122 10.087 28.845 1.00 98.25 615 LEU A CA 1
ATOM 4571 C C . LEU A 1 615 ? -5.099 11.168 28.485 1.00 98.25 615 LEU A C 1
ATOM 4573 O O . LEU A 1 615 ? -5.465 12.174 27.882 1.00 98.25 615 LEU A O 1
ATOM 4577 N N . GLU A 1 616 ? -3.835 10.984 28.837 1.00 98.06 616 GLU A N 1
ATOM 4578 C CA . GLU A 1 616 ? -2.754 11.879 28.424 1.00 98.06 616 GLU A CA 1
ATOM 4579 C C . GLU A 1 616 ? -1.597 11.070 27.856 1.00 98.06 616 GLU A C 1
ATOM 4581 O O . GLU A 1 616 ? -0.986 10.277 28.566 1.00 98.06 616 GLU A O 1
ATOM 4586 N N . HIS A 1 617 ? -1.301 11.262 26.576 1.00 97.50 617 HIS A N 1
ATOM 4587 C CA . HIS A 1 617 ? -0.229 10.552 25.889 1.00 97.50 617 HIS A CA 1
ATOM 4588 C C . HIS A 1 617 ? 0.949 11.494 25.646 1.00 97.50 617 HIS A C 1
ATOM 4590 O O . HIS A 1 617 ? 0.795 12.513 24.972 1.00 97.50 617 HIS A O 1
ATOM 4596 N N . ASN A 1 618 ? 2.129 11.149 26.163 1.00 93.88 618 ASN A N 1
ATOM 4597 C CA . ASN A 1 618 ? 3.369 11.880 25.904 1.00 93.88 618 ASN A CA 1
ATOM 4598 C C . ASN A 1 618 ? 3.969 11.458 24.551 1.00 93.88 618 ASN A C 1
ATOM 4600 O O . ASN A 1 618 ? 4.978 10.744 24.489 1.00 93.88 618 ASN A O 1
ATOM 4604 N N . ARG A 1 619 ? 3.294 11.870 23.469 1.00 94.25 619 ARG A N 1
ATOM 4605 C CA . ARG A 1 619 ? 3.573 11.446 22.090 1.00 94.25 619 ARG A CA 1
ATOM 4606 C C . ARG A 1 619 ? 5.023 11.722 21.709 1.00 94.25 619 ARG A C 1
ATOM 4608 O O . ARG A 1 619 ? 5.546 12.803 21.982 1.00 94.25 619 ARG A O 1
ATOM 4615 N N . ILE A 1 620 ? 5.628 10.777 20.998 1.00 96.38 620 ILE A N 1
ATOM 4616 C CA . ILE A 1 620 ? 6.905 10.951 20.302 1.00 96.38 620 ILE A CA 1
ATOM 4617 C C . ILE A 1 620 ? 6.619 11.265 18.836 1.00 96.38 620 ILE A C 1
ATOM 4619 O O . ILE A 1 620 ? 5.844 10.567 18.186 1.00 96.38 620 ILE A O 1
ATOM 4623 N N . CYS A 1 621 ? 7.302 12.271 18.297 1.00 97.69 621 CYS A N 1
ATOM 4624 C CA . CYS A 1 621 ? 7.463 12.441 16.859 1.00 97.69 621 CYS A CA 1
ATOM 4625 C C . CYS A 1 621 ? 8.946 12.341 16.523 1.00 97.69 621 CYS A C 1
ATOM 4627 O O . CYS A 1 621 ? 9.725 13.211 16.918 1.00 97.69 621 CYS A O 1
ATOM 4629 N N . ARG A 1 622 ? 9.348 11.300 15.794 1.00 97.38 622 ARG A N 1
ATOM 4630 C CA . ARG A 1 622 ? 10.746 11.039 15.453 1.00 97.38 622 ARG A CA 1
ATOM 4631 C C . ARG A 1 622 ? 10.903 10.780 13.960 1.00 97.38 622 ARG A C 1
ATOM 4633 O O . ARG A 1 622 ? 10.164 9.987 13.387 1.00 97.38 622 ARG A O 1
ATOM 4640 N N . VAL A 1 623 ? 11.900 11.420 13.355 1.00 97.69 623 VAL A N 1
ATOM 4641 C CA . VAL A 1 623 ? 12.414 11.063 12.029 1.00 97.69 623 VAL A CA 1
ATOM 4642 C C . VAL A 1 623 ? 13.856 10.607 12.183 1.00 97.69 623 VAL A C 1
ATOM 4644 O O . VAL A 1 623 ? 14.687 11.353 12.703 1.00 97.69 623 VAL A O 1
ATOM 4647 N N . VAL A 1 624 ? 14.131 9.379 11.756 1.00 96.94 624 VAL A N 1
ATOM 4648 C CA . VAL A 1 624 ? 15.447 8.738 11.800 1.00 96.94 624 VAL A CA 1
ATOM 4649 C C . VAL A 1 624 ? 15.991 8.702 10.374 1.00 96.94 624 VAL A C 1
ATOM 4651 O O . VAL A 1 624 ? 15.520 7.919 9.551 1.00 96.94 624 VAL A O 1
ATOM 4654 N N . ASN A 1 625 ? 16.959 9.563 10.060 1.00 96.44 625 ASN A N 1
ATOM 4655 C CA . ASN A 1 625 ? 17.627 9.553 8.762 1.00 96.44 625 ASN A CA 1
ATOM 4656 C C . ASN A 1 625 ? 18.756 8.511 8.755 1.00 96.44 625 ASN A C 1
ATOM 4658 O O . ASN A 1 625 ? 19.825 8.749 9.321 1.00 96.44 625 ASN A O 1
ATOM 4662 N N . GLN A 1 626 ? 18.519 7.372 8.101 1.00 95.94 626 GLN A N 1
ATOM 4663 C CA . GLN A 1 626 ? 19.526 6.329 7.897 1.00 95.94 626 GLN A CA 1
ATOM 4664 C C . GLN A 1 626 ? 20.117 6.338 6.486 1.00 95.94 626 GLN A C 1
ATOM 4666 O O . GLN A 1 626 ? 20.643 5.323 6.047 1.00 95.94 626 GLN A O 1
ATOM 4671 N N . GLY A 1 627 ? 20.055 7.464 5.770 1.00 95.81 627 GLY A N 1
ATOM 4672 C CA . GLY A 1 627 ? 20.763 7.610 4.503 1.00 95.81 627 GLY A CA 1
ATOM 4673 C C . GLY A 1 627 ? 22.259 7.328 4.668 1.00 95.81 627 GLY A C 1
ATOM 4674 O O . GLY A 1 627 ? 22.880 7.919 5.549 1.00 95.81 627 GLY A O 1
ATOM 4675 N N . ILE A 1 628 ? 22.841 6.453 3.841 1.00 96.25 628 ILE A N 1
ATOM 4676 C CA . ILE A 1 628 ? 24.292 6.194 3.800 1.00 96.25 628 ILE A CA 1
ATOM 4677 C C . ILE A 1 628 ? 24.825 6.504 2.404 1.00 96.25 628 ILE A C 1
ATOM 4679 O O . ILE A 1 628 ? 24.446 5.871 1.415 1.00 96.25 628 ILE A O 1
ATOM 4683 N N . ILE A 1 629 ? 25.733 7.473 2.321 1.00 96.19 629 ILE A N 1
ATOM 4684 C CA . ILE A 1 629 ? 26.286 7.945 1.052 1.00 96.19 629 ILE A CA 1
ATOM 4685 C C . ILE A 1 629 ? 26.985 6.799 0.312 1.00 96.19 629 ILE A C 1
ATOM 4687 O O . ILE A 1 629 ? 27.878 6.164 0.860 1.00 96.19 629 ILE A O 1
ATOM 4691 N N . GLY A 1 630 ? 26.606 6.585 -0.951 1.00 92.56 630 GLY A N 1
ATOM 4692 C CA . GLY A 1 630 ? 27.244 5.610 -1.842 1.00 92.56 630 GLY A CA 1
ATOM 4693 C C . GLY A 1 630 ? 26.710 4.180 -1.745 1.00 92.56 630 GLY A C 1
ATOM 4694 O O . GLY A 1 630 ? 27.087 3.355 -2.575 1.00 92.56 630 GLY A O 1
ATOM 4695 N N . THR A 1 631 ? 25.808 3.886 -0.802 1.00 94.19 631 THR A N 1
ATOM 4696 C CA . THR A 1 631 ? 25.268 2.525 -0.661 1.00 94.19 631 THR A CA 1
ATOM 4697 C C . THR A 1 631 ? 24.331 2.131 -1.799 1.00 94.19 631 THR A C 1
ATOM 4699 O O . THR A 1 631 ? 23.580 2.953 -2.332 1.00 94.19 631 THR A O 1
ATOM 4702 N N . MET A 1 632 ? 24.374 0.853 -2.162 1.00 91.25 632 MET A N 1
ATOM 4703 C CA . MET A 1 632 ? 23.442 0.192 -3.078 1.00 91.25 632 MET A CA 1
ATOM 4704 C C . MET A 1 632 ? 22.355 -0.553 -2.301 1.00 91.25 632 MET A C 1
ATOM 4706 O O . MET A 1 632 ? 22.513 -0.874 -1.120 1.00 91.25 632 MET A O 1
ATOM 4710 N N . SER A 1 633 ? 21.259 -0.916 -2.970 1.00 93.19 633 SER A N 1
ATOM 4711 C CA . SER A 1 633 ? 20.189 -1.686 -2.322 1.00 93.19 633 SER A CA 1
ATOM 4712 C C . SER A 1 633 ? 20.628 -3.052 -1.787 1.00 93.19 633 SER A C 1
ATOM 4714 O O . SER A 1 633 ? 20.083 -3.525 -0.792 1.00 93.19 633 SER A O 1
ATOM 4716 N N . THR A 1 634 ? 21.647 -3.663 -2.395 1.00 91.50 634 THR A N 1
ATOM 4717 C CA . THR A 1 634 ? 22.230 -4.946 -1.972 1.00 91.50 634 THR A CA 1
ATOM 4718 C C . THR A 1 634 ? 22.872 -4.896 -0.594 1.00 91.50 634 THR A C 1
ATOM 4720 O O . THR A 1 634 ? 23.018 -5.929 0.047 1.00 91.50 634 THR A O 1
ATOM 4723 N N . GLU A 1 635 ? 23.273 -3.719 -0.123 1.00 93.88 635 GLU A N 1
ATOM 4724 C CA . GLU A 1 635 ? 23.879 -3.547 1.204 1.00 93.88 635 GLU A CA 1
ATOM 4725 C C . GLU A 1 635 ? 22.814 -3.419 2.300 1.00 93.88 635 GLU A C 1
ATOM 4727 O O . GLU A 1 635 ? 23.079 -3.654 3.480 1.00 93.88 635 GLU A O 1
ATOM 4732 N N . TRP A 1 636 ? 21.585 -3.105 1.892 1.00 96.19 636 TRP A N 1
ATOM 4733 C CA . TRP A 1 636 ? 20.413 -2.989 2.747 1.00 96.19 636 TRP A CA 1
ATOM 4734 C C . TRP A 1 636 ? 19.605 -4.279 2.849 1.00 96.19 636 TRP A C 1
ATOM 4736 O O . TRP A 1 636 ? 18.581 -4.283 3.518 1.00 96.19 636 TRP A O 1
ATOM 4746 N N . VAL A 1 637 ? 20.019 -5.379 2.219 1.00 95.25 637 VAL A N 1
ATOM 4747 C CA . VAL A 1 637 ? 19.321 -6.666 2.368 1.00 95.25 637 VAL A CA 1
ATOM 4748 C C . VAL A 1 637 ? 19.628 -7.308 3.735 1.00 95.25 637 VAL A C 1
ATOM 4750 O O . VAL A 1 637 ? 20.655 -7.004 4.345 1.00 95.25 637 VAL A O 1
ATOM 4753 N N . PRO A 1 638 ? 18.791 -8.239 4.231 1.00 92.94 638 PRO A N 1
ATOM 4754 C CA . PRO A 1 638 ? 18.922 -8.815 5.575 1.00 92.94 638 PRO A CA 1
ATOM 4755 C C . PRO A 1 638 ? 20.223 -9.572 5.860 1.00 92.94 638 PRO A C 1
ATOM 4757 O O . PRO A 1 638 ? 20.543 -9.810 7.019 1.00 92.94 638 PRO A O 1
ATOM 4760 N N . THR A 1 639 ? 20.961 -9.992 4.828 1.00 87.94 639 THR A N 1
ATOM 4761 C CA . THR A 1 639 ? 22.273 -10.636 5.001 1.00 87.94 639 THR A CA 1
ATOM 4762 C C . THR A 1 639 ? 23.389 -9.635 5.318 1.00 87.94 639 THR A C 1
ATOM 4764 O O . THR A 1 639 ? 24.481 -10.056 5.691 1.00 87.94 639 THR A O 1
ATOM 4767 N N . GLY A 1 640 ? 23.143 -8.333 5.138 1.00 84.25 640 GLY A N 1
ATOM 4768 C CA . GLY A 1 640 ? 24.036 -7.246 5.540 1.00 84.25 640 GLY A CA 1
ATOM 4769 C C . GLY A 1 640 ? 23.769 -6.756 6.968 1.00 84.25 640 GLY A C 1
ATOM 4770 O O . GLY A 1 640 ? 22.892 -7.258 7.667 1.00 84.25 640 GLY A O 1
ATOM 4771 N N . THR A 1 641 ? 24.523 -5.747 7.408 1.00 84.75 641 THR A N 1
ATOM 4772 C CA . THR A 1 641 ? 24.404 -5.163 8.759 1.00 84.75 641 THR A CA 1
ATOM 4773 C C . THR A 1 641 ? 23.515 -3.918 8.814 1.00 84.75 641 THR A C 1
ATOM 4775 O O . THR A 1 641 ? 23.047 -3.549 9.886 1.00 84.75 641 THR A O 1
ATOM 4778 N N . LEU A 1 642 ? 23.238 -3.265 7.680 1.00 95.00 642 LEU A N 1
ATOM 4779 C CA . LEU A 1 642 ? 22.537 -1.975 7.669 1.00 95.00 642 LEU A CA 1
ATOM 4780 C C . LEU A 1 642 ? 21.056 -2.088 8.051 1.00 95.00 642 LEU A C 1
ATOM 4782 O O . LEU A 1 642 ? 20.546 -1.242 8.781 1.00 95.00 642 LEU A O 1
ATOM 4786 N N . LEU A 1 643 ? 20.352 -3.121 7.577 1.00 95.50 643 LEU A N 1
ATOM 4787 C CA . LEU A 1 643 ? 18.895 -3.202 7.722 1.00 95.50 643 LEU A CA 1
ATOM 4788 C C . LEU A 1 643 ? 18.447 -3.451 9.159 1.00 95.50 643 LEU A C 1
ATOM 4790 O O . LEU A 1 643 ? 17.628 -2.701 9.690 1.00 95.50 643 LEU A O 1
ATOM 4794 N N . ALA A 1 644 ? 18.962 -4.520 9.771 1.00 92.31 644 ALA A N 1
ATOM 4795 C CA . ALA A 1 644 ? 18.503 -4.972 11.078 1.00 92.31 644 ALA A CA 1
ATOM 4796 C C . ALA A 1 644 ? 18.831 -3.963 12.186 1.00 92.31 644 ALA A C 1
ATOM 4798 O O . ALA A 1 644 ? 17.992 -3.733 13.058 1.00 92.31 644 ALA A O 1
ATOM 4799 N N . ASP A 1 645 ? 20.011 -3.344 12.101 1.00 90.81 645 ASP A N 1
ATOM 4800 C CA . ASP A 1 645 ? 20.501 -2.366 13.072 1.00 90.81 645 ASP A CA 1
ATOM 4801 C C . ASP A 1 645 ? 19.979 -0.950 12.775 1.00 90.81 645 ASP A C 1
ATOM 4803 O O . ASP A 1 645 ? 19.726 -0.165 13.691 1.00 90.81 645 ASP A O 1
ATOM 4807 N N . GLY A 1 646 ? 19.808 -0.604 11.494 1.00 91.19 646 GLY A N 1
ATOM 4808 C CA . GLY A 1 646 ? 19.395 0.730 11.055 1.00 91.19 646 GLY A CA 1
ATOM 4809 C C . GLY A 1 646 ? 17.895 0.963 11.190 1.00 91.19 646 GLY A C 1
ATOM 4810 O O . GLY A 1 646 ? 17.461 2.075 11.498 1.00 91.19 646 GLY A O 1
ATOM 4811 N N . LEU A 1 647 ? 17.092 -0.084 11.014 1.00 93.25 647 LEU A N 1
ATOM 4812 C CA . LEU A 1 647 ? 15.679 -0.059 11.344 1.00 93.25 647 LEU A CA 1
ATOM 4813 C C . LEU A 1 647 ? 15.543 -0.597 12.766 1.00 93.25 647 LEU A C 1
ATOM 4815 O O . LEU A 1 647 ? 15.825 -1.765 12.998 1.00 93.25 647 LEU A O 1
ATOM 4819 N N . THR A 1 648 ? 15.056 0.188 13.716 1.00 86.94 648 THR A N 1
ATOM 4820 C CA . THR A 1 648 ? 14.824 -0.257 15.100 1.00 86.94 648 THR A CA 1
ATOM 4821 C C . THR A 1 648 ? 13.398 -0.790 15.295 1.00 86.94 648 THR A C 1
ATOM 4823 O O . THR A 1 648 ? 12.499 -0.508 14.500 1.00 86.94 648 THR A O 1
ATOM 4826 N N . ALA A 1 649 ? 13.171 -1.594 16.342 1.00 85.81 649 ALA A N 1
ATOM 4827 C CA . ALA A 1 649 ? 11.872 -2.233 16.607 1.00 85.81 649 ALA A CA 1
ATOM 4828 C C . ALA A 1 649 ? 10.730 -1.243 16.915 1.00 85.81 649 ALA A C 1
ATOM 4830 O O . ALA A 1 649 ? 9.562 -1.593 16.776 1.00 85.81 649 ALA A O 1
ATOM 4831 N N . ASP A 1 650 ? 11.068 -0.012 17.300 1.00 87.12 650 ASP A N 1
ATOM 4832 C CA . ASP A 1 650 ? 10.131 1.079 17.577 1.00 87.12 650 ASP A CA 1
ATOM 4833 C C . ASP A 1 650 ? 9.681 1.849 16.320 1.00 87.12 650 ASP A C 1
ATOM 4835 O O . ASP A 1 650 ? 8.813 2.714 16.414 1.00 87.12 650 ASP A O 1
ATOM 4839 N N . SER A 1 651 ? 10.233 1.549 15.139 1.00 89.38 651 SER A N 1
ATOM 4840 C CA . SER A 1 651 ? 9.806 2.176 13.882 1.00 89.38 651 SER A CA 1
ATOM 4841 C C . SER A 1 651 ? 8.405 1.702 13.489 1.00 89.38 651 SER A C 1
ATOM 4843 O O . SER A 1 651 ? 8.190 0.502 13.319 1.00 89.38 651 SER A O 1
ATOM 4845 N N . ASN A 1 652 ? 7.466 2.631 13.286 1.00 93.38 652 ASN A N 1
ATOM 4846 C CA . ASN A 1 652 ? 6.109 2.318 12.812 1.00 93.38 652 ASN A CA 1
ATOM 4847 C C . ASN A 1 652 ? 5.801 2.844 11.403 1.00 93.38 652 ASN A C 1
ATOM 4849 O O . ASN A 1 652 ? 4.801 2.444 10.804 1.00 93.38 652 ASN A O 1
ATOM 4853 N N . HIS A 1 653 ? 6.695 3.648 10.826 1.00 96.56 653 HIS A N 1
ATOM 4854 C CA . HIS A 1 653 ? 6.682 3.982 9.406 1.00 96.56 653 HIS A CA 1
ATOM 4855 C C . HIS A 1 653 ? 8.090 3.879 8.819 1.00 96.56 653 HIS A C 1
ATOM 4857 O O . HIS A 1 653 ? 9.066 4.304 9.437 1.00 96.56 653 HIS A O 1
ATOM 4863 N N . VAL A 1 654 ? 8.195 3.339 7.607 1.00 97.75 654 VAL A N 1
ATOM 4864 C CA . VAL A 1 654 ? 9.457 3.172 6.882 1.00 97.75 654 VAL A CA 1
ATOM 4865 C C . VAL A 1 654 ? 9.308 3.759 5.493 1.00 97.75 654 VAL A C 1
ATOM 4867 O O . VAL A 1 654 ? 8.401 3.379 4.757 1.00 97.75 654 VAL A O 1
ATOM 4870 N N . VAL A 1 655 ? 10.204 4.669 5.127 1.00 97.38 655 VAL A N 1
ATOM 4871 C CA . VAL A 1 655 ? 10.305 5.183 3.758 1.00 97.38 655 VAL A CA 1
ATOM 4872 C C . VAL A 1 655 ? 11.619 4.696 3.177 1.00 97.38 655 VAL A C 1
ATOM 4874 O O . VAL A 1 655 ? 12.671 4.931 3.769 1.00 97.38 655 VAL A O 1
ATOM 4877 N N . ILE A 1 656 ? 11.560 4.011 2.037 1.00 98.31 656 ILE A N 1
ATOM 4878 C CA . ILE A 1 656 ? 12.737 3.443 1.377 1.00 98.31 656 ILE A CA 1
ATOM 4879 C C . ILE A 1 656 ? 13.003 4.217 0.086 1.00 98.31 656 ILE A C 1
ATOM 4881 O O . ILE A 1 656 ? 12.175 4.195 -0.824 1.00 98.31 656 ILE A O 1
ATOM 4885 N N . GLN A 1 657 ? 14.164 4.869 0.006 1.00 97.56 657 GLN A N 1
ATOM 4886 C CA . GLN A 1 657 ? 14.677 5.518 -1.201 1.00 97.56 657 GLN A CA 1
ATOM 4887 C C . GLN A 1 657 ? 16.082 5.001 -1.511 1.00 97.56 657 GLN A C 1
ATOM 4889 O O . GLN A 1 657 ? 17.070 5.460 -0.945 1.00 97.56 657 GLN A O 1
ATOM 4894 N N . LEU A 1 658 ? 16.143 4.024 -2.410 1.00 96.19 658 LEU A N 1
ATOM 4895 C CA . LEU A 1 658 ? 17.361 3.362 -2.879 1.00 96.19 658 LEU A CA 1
ATOM 4896 C C . LEU A 1 658 ? 17.333 3.296 -4.412 1.00 96.19 658 LEU A C 1
ATOM 4898 O O . LEU A 1 658 ? 16.334 3.657 -5.033 1.00 96.19 658 LEU A O 1
ATOM 4902 N N . GLY A 1 659 ? 18.409 2.806 -5.026 1.00 91.19 659 GLY A N 1
ATOM 4903 C CA . GLY A 1 659 ? 18.478 2.593 -6.473 1.00 91.19 659 GLY A CA 1
ATOM 4904 C C . GLY A 1 659 ? 19.365 3.587 -7.221 1.00 91.19 659 GLY A C 1
ATOM 4905 O O . GLY A 1 659 ? 19.686 3.341 -8.382 1.00 91.19 659 GLY A O 1
ATOM 4906 N N . THR A 1 660 ? 19.815 4.674 -6.582 1.00 92.44 660 THR A N 1
ATOM 4907 C CA . THR A 1 660 ? 20.698 5.666 -7.222 1.00 92.44 660 THR A CA 1
ATOM 4908 C C . THR A 1 660 ? 22.007 5.026 -7.681 1.00 92.44 660 THR A C 1
ATOM 4910 O O . THR A 1 660 ? 22.410 5.194 -8.836 1.00 92.44 660 THR A O 1
ATOM 4913 N N . ASN A 1 661 ? 22.647 4.276 -6.775 1.00 90.44 661 ASN A N 1
ATOM 4914 C CA . ASN A 1 661 ? 23.959 3.659 -6.979 1.00 90.44 661 ASN A CA 1
ATOM 4915 C C . ASN A 1 661 ? 23.873 2.281 -7.646 1.00 90.44 661 ASN A C 1
ATOM 4917 O O . ASN A 1 661 ? 24.831 1.858 -8.289 1.00 90.44 661 ASN A O 1
ATOM 4921 N N . ASP A 1 662 ? 22.721 1.607 -7.563 1.00 87.38 662 ASP A N 1
ATOM 4922 C CA . ASP A 1 662 ? 22.474 0.310 -8.205 1.00 87.38 662 ASP A CA 1
ATOM 4923 C C . ASP A 1 662 ? 22.760 0.351 -9.718 1.00 87.38 662 ASP A C 1
ATOM 4925 O O . ASP A 1 662 ? 23.272 -0.614 -10.287 1.00 87.38 662 ASP A O 1
ATOM 4929 N N . ARG A 1 663 ? 22.549 1.517 -10.348 1.00 84.44 663 ARG A N 1
ATOM 4930 C CA . ARG A 1 663 ? 22.860 1.793 -11.761 1.00 84.44 663 ARG A CA 1
ATOM 4931 C C . ARG A 1 663 ? 24.322 1.526 -12.147 1.00 84.44 663 ARG A C 1
ATOM 4933 O O . ARG A 1 663 ? 24.609 1.373 -13.332 1.00 84.44 663 ARG A O 1
ATOM 4940 N N . GLY A 1 664 ? 25.254 1.521 -11.189 1.00 76.62 664 GLY A N 1
ATOM 4941 C CA . GLY A 1 664 ? 26.699 1.393 -11.421 1.00 76.62 664 GLY A CA 1
ATOM 4942 C C . GLY A 1 664 ? 27.266 -0.030 -11.325 1.00 76.62 664 GLY A C 1
ATOM 4943 O O . GLY A 1 664 ? 28.482 -0.208 -11.405 1.00 76.62 664 GLY A O 1
ATOM 4944 N N . HIS A 1 665 ? 26.432 -1.055 -11.119 1.00 64.94 665 HIS A N 1
ATOM 4945 C CA . HIS A 1 665 ? 26.906 -2.408 -10.812 1.00 64.94 665 HIS A CA 1
ATOM 4946 C C . HIS A 1 665 ? 27.447 -3.177 -12.039 1.00 64.94 665 HIS A C 1
ATOM 4948 O O . HIS A 1 665 ? 26.798 -3.276 -13.079 1.00 64.94 665 HIS A O 1
ATOM 4954 N N . THR A 1 666 ? 28.639 -3.775 -11.915 1.00 55.25 666 THR A N 1
ATOM 4955 C CA . THR A 1 666 ? 29.444 -4.275 -13.051 1.00 55.25 666 THR A CA 1
ATOM 4956 C C . THR A 1 666 ? 29.205 -5.739 -13.442 1.00 55.25 666 THR A C 1
ATOM 4958 O O . THR A 1 666 ? 29.595 -6.137 -14.539 1.00 55.25 666 THR A O 1
ATOM 4961 N N . THR A 1 667 ? 28.572 -6.564 -12.594 1.00 49.88 667 THR A N 1
ATOM 4962 C CA . THR A 1 667 ? 28.423 -8.016 -12.853 1.00 49.88 667 THR A CA 1
ATOM 4963 C C . THR A 1 667 ? 27.071 -8.430 -13.447 1.00 49.88 667 THR A C 1
ATOM 4965 O O . THR A 1 667 ? 26.955 -9.554 -13.934 1.00 49.88 667 THR A O 1
ATOM 4968 N N . GLN A 1 668 ? 26.077 -7.532 -13.493 1.00 49.50 668 GLN A N 1
ATOM 4969 C CA . GLN A 1 668 ? 24.794 -7.720 -14.202 1.00 49.50 668 GLN A CA 1
ATOM 4970 C C . GLN A 1 668 ? 24.305 -6.403 -14.851 1.00 49.50 668 GLN A C 1
ATOM 4972 O O . GLN A 1 668 ? 23.255 -5.875 -14.495 1.00 49.50 668 GLN A O 1
ATOM 4977 N N . PRO A 1 669 ? 25.065 -5.833 -15.800 1.00 51.28 669 PRO A N 1
ATOM 4978 C CA . PRO A 1 669 ? 24.922 -4.434 -16.215 1.00 51.28 669 PRO A CA 1
ATOM 4979 C C . PRO A 1 669 ? 23.785 -4.186 -17.229 1.00 51.28 669 PRO A C 1
ATOM 4981 O O . PRO A 1 669 ? 24.014 -3.519 -18.231 1.00 51.28 669 PRO A O 1
ATOM 4984 N N . ARG A 1 670 ? 22.598 -4.798 -17.092 1.00 49.53 670 ARG A N 1
ATOM 4985 C CA . ARG A 1 670 ? 21.629 -4.818 -18.216 1.00 49.53 670 ARG A CA 1
ATOM 4986 C C . ARG A 1 670 ? 20.168 -4.499 -17.898 1.00 49.53 670 ARG A C 1
ATOM 4988 O O . ARG A 1 670 ? 19.412 -4.394 -18.861 1.00 49.53 670 ARG A O 1
ATOM 4995 N N . ALA A 1 671 ? 19.788 -4.379 -16.622 1.00 55.56 671 ALA A N 1
ATOM 4996 C CA . ALA A 1 671 ? 18.430 -4.036 -16.180 1.00 55.56 671 ALA A CA 1
ATOM 4997 C C . ALA A 1 671 ? 18.398 -3.710 -14.668 1.00 55.56 671 ALA A C 1
ATOM 4999 O O . ALA A 1 671 ? 19.249 -4.212 -13.925 1.00 55.56 671 ALA A O 1
ATOM 5000 N N . PRO A 1 672 ? 17.387 -2.974 -14.166 1.00 69.06 672 PRO A N 1
ATOM 5001 C CA . PRO A 1 672 ? 17.185 -2.700 -12.737 1.00 69.06 672 PRO A CA 1
ATOM 5002 C C . PRO A 1 672 ? 16.691 -3.927 -11.928 1.00 69.06 672 PRO A C 1
ATOM 5004 O O . PRO A 1 672 ? 15.988 -3.779 -10.931 1.00 69.06 672 PRO A O 1
ATOM 5007 N N . GLN A 1 673 ? 17.051 -5.159 -12.307 1.00 71.75 673 GLN A N 1
ATOM 5008 C CA . GLN A 1 673 ? 16.591 -6.374 -11.616 1.00 71.75 673 GLN A CA 1
ATOM 5009 C C . GLN A 1 673 ? 17.105 -6.452 -10.171 1.00 71.75 673 GLN A C 1
ATOM 5011 O O . GLN A 1 673 ? 16.374 -6.854 -9.268 1.00 71.75 673 GLN A O 1
ATOM 5016 N N . GLN A 1 674 ? 18.338 -6.005 -9.924 1.00 81.25 674 GLN A N 1
ATOM 5017 C CA . GLN A 1 674 ? 18.933 -6.073 -8.590 1.00 81.25 674 GLN A CA 1
ATOM 5018 C C . GLN A 1 674 ? 18.138 -5.267 -7.553 1.00 81.25 674 GLN A C 1
ATOM 5020 O O . GLN A 1 674 ? 17.921 -5.752 -6.445 1.00 81.25 674 GLN A O 1
ATOM 5025 N N . ILE A 1 675 ? 17.666 -4.064 -7.905 1.00 83.50 675 ILE A N 1
ATOM 5026 C CA . ILE A 1 675 ? 16.850 -3.251 -6.994 1.00 83.50 675 ILE A CA 1
ATOM 5027 C C . ILE A 1 675 ? 15.482 -3.907 -6.746 1.00 83.50 675 ILE A C 1
ATOM 5029 O O . ILE A 1 675 ? 14.984 -3.856 -5.623 1.00 83.50 675 ILE A O 1
ATOM 5033 N N . ILE A 1 676 ? 14.904 -4.595 -7.740 1.00 78.44 676 ILE A N 1
ATOM 5034 C CA . ILE A 1 676 ? 13.658 -5.365 -7.577 1.00 78.44 676 ILE A CA 1
ATOM 5035 C C . ILE A 1 676 ? 13.849 -6.478 -6.540 1.00 78.44 676 ILE A C 1
ATOM 5037 O O . ILE A 1 676 ? 13.049 -6.604 -5.607 1.00 78.44 676 ILE A O 1
ATOM 5041 N N . ASP A 1 677 ? 14.919 -7.259 -6.679 1.00 82.38 677 ASP A N 1
ATOM 5042 C CA . ASP A 1 677 ? 15.211 -8.398 -5.806 1.00 82.38 677 ASP A CA 1
ATOM 5043 C C . ASP A 1 677 ? 15.553 -7.938 -4.383 1.00 82.38 677 ASP A C 1
ATOM 5045 O O . ASP A 1 677 ? 15.011 -8.461 -3.401 1.00 82.38 677 ASP A O 1
ATOM 5049 N N . SER A 1 678 ? 16.396 -6.908 -4.260 1.00 91.75 678 SER A N 1
ATOM 5050 C CA . SER A 1 678 ? 16.768 -6.322 -2.973 1.00 91.75 678 SER A CA 1
ATOM 5051 C C . SER A 1 678 ? 15.550 -5.752 -2.253 1.00 91.75 678 SER A C 1
ATOM 5053 O O . SER A 1 678 ? 15.323 -6.098 -1.096 1.00 91.75 678 SER A O 1
ATOM 5055 N N . LEU A 1 679 ? 14.721 -4.935 -2.917 1.00 92.69 679 LEU A N 1
ATOM 5056 C CA . LEU A 1 679 ? 13.523 -4.367 -2.291 1.00 92.69 679 LEU A CA 1
ATOM 5057 C C . LEU A 1 679 ? 12.529 -5.451 -1.884 1.00 92.69 679 LEU A C 1
ATOM 5059 O O . LEU A 1 679 ? 12.012 -5.398 -0.773 1.00 92.69 679 LEU A O 1
ATOM 5063 N N . THR A 1 680 ? 12.303 -6.459 -2.729 1.00 87.50 680 THR A N 1
ATOM 5064 C CA . THR A 1 680 ? 11.437 -7.596 -2.378 1.00 87.50 680 THR A CA 1
ATOM 5065 C C . THR A 1 680 ? 11.940 -8.290 -1.110 1.00 87.50 680 THR A C 1
ATOM 5067 O O . THR A 1 680 ? 11.154 -8.574 -0.204 1.00 87.50 680 THR A O 1
ATOM 5070 N N . THR A 1 681 ? 13.253 -8.502 -1.001 1.00 93.62 681 THR A N 1
ATOM 5071 C CA . THR A 1 681 ? 13.885 -9.129 0.170 1.00 93.62 681 THR A CA 1
ATOM 5072 C C . THR A 1 681 ? 13.776 -8.248 1.419 1.00 93.62 681 THR A C 1
ATOM 5074 O O . THR A 1 681 ? 13.391 -8.729 2.484 1.00 93.62 681 THR A O 1
ATOM 5077 N N . ILE A 1 682 ? 14.066 -6.951 1.291 1.00 97.19 682 ILE A N 1
ATOM 5078 C CA . ILE A 1 682 ? 13.978 -5.963 2.375 1.00 97.19 682 ILE A CA 1
ATOM 5079 C C . ILE A 1 682 ? 12.551 -5.890 2.915 1.00 97.19 682 ILE A C 1
ATOM 5081 O O . ILE A 1 682 ? 12.336 -6.013 4.117 1.00 97.19 682 ILE A O 1
ATOM 5085 N N . ILE A 1 683 ? 11.565 -5.727 2.032 1.00 96.62 683 ILE A N 1
ATOM 5086 C CA . ILE A 1 683 ? 10.154 -5.576 2.403 1.00 96.62 683 ILE A CA 1
ATOM 5087 C C . ILE A 1 683 ? 9.631 -6.845 3.074 1.00 96.62 683 ILE A C 1
ATOM 5089 O O . ILE A 1 683 ? 8.947 -6.752 4.091 1.00 96.62 683 ILE A O 1
ATOM 5093 N N . THR A 1 684 ? 9.985 -8.021 2.546 1.00 94.12 684 THR A N 1
ATOM 5094 C CA . THR A 1 684 ? 9.620 -9.308 3.160 1.00 94.12 684 THR A CA 1
ATOM 5095 C C . THR A 1 684 ? 10.157 -9.388 4.586 1.00 94.12 684 THR A C 1
ATOM 5097 O O . THR A 1 684 ? 9.402 -9.651 5.520 1.00 94.12 684 THR A O 1
ATOM 5100 N N . TRP A 1 685 ? 11.435 -9.054 4.779 1.00 96.25 685 TRP A N 1
ATOM 5101 C CA . TRP A 1 685 ? 12.047 -9.053 6.103 1.00 96.25 685 TRP A CA 1
ATOM 5102 C C . TRP A 1 685 ? 11.389 -8.052 7.058 1.00 96.25 685 TRP A C 1
ATOM 5104 O O . TRP A 1 685 ? 11.152 -8.390 8.218 1.00 96.25 685 TRP A O 1
ATOM 5114 N N . ILE A 1 686 ? 11.055 -6.841 6.592 1.00 95.75 686 ILE A N 1
ATOM 5115 C CA . ILE A 1 686 ? 10.334 -5.849 7.405 1.00 95.75 686 ILE A CA 1
ATOM 5116 C C . ILE A 1 686 ? 8.960 -6.401 7.804 1.00 95.75 686 ILE A C 1
ATOM 5118 O O . ILE A 1 686 ? 8.597 -6.299 8.971 1.00 95.75 686 ILE A O 1
ATOM 5122 N N . GLY A 1 687 ? 8.221 -7.036 6.891 1.00 92.19 687 GLY A N 1
ATOM 5123 C CA . GLY A 1 687 ? 6.924 -7.644 7.204 1.00 92.19 687 GLY A CA 1
ATOM 5124 C C . GLY A 1 687 ? 7.006 -8.726 8.287 1.00 92.19 687 GLY A C 1
ATOM 5125 O O . GLY A 1 687 ? 6.152 -8.783 9.169 1.00 92.19 687 GLY A O 1
ATOM 5126 N N . GLU A 1 688 ? 8.060 -9.544 8.262 1.00 93.50 688 GLU A N 1
ATOM 5127 C CA . GLU A 1 688 ? 8.280 -10.622 9.235 1.00 93.50 688 GLU A CA 1
ATOM 5128 C C . GLU A 1 688 ? 8.789 -10.118 10.593 1.00 93.50 688 GLU A C 1
ATOM 5130 O O . GLU A 1 688 ? 8.389 -10.627 11.640 1.00 93.50 688 GLU A O 1
ATOM 5135 N N . ASN A 1 689 ? 9.673 -9.117 10.593 1.00 93.19 689 ASN A N 1
ATOM 5136 C CA . ASN A 1 689 ? 10.413 -8.702 11.790 1.00 93.19 689 ASN A CA 1
ATOM 5137 C C . ASN A 1 689 ? 9.880 -7.406 12.410 1.00 93.19 689 ASN A C 1
ATOM 5139 O O . ASN A 1 689 ? 10.174 -7.111 13.569 1.00 93.19 689 ASN A O 1
ATOM 5143 N N . ARG A 1 690 ? 9.106 -6.621 11.651 1.00 91.12 690 ARG A N 1
ATOM 5144 C CA . ARG A 1 690 ? 8.516 -5.326 12.030 1.00 91.12 690 ARG A CA 1
ATOM 5145 C C . ARG A 1 690 ? 7.055 -5.240 11.573 1.00 91.12 690 ARG A C 1
ATOM 5147 O O . ARG A 1 690 ? 6.688 -4.318 10.849 1.00 91.12 690 ARG A O 1
ATOM 5154 N N . PRO A 1 691 ? 6.180 -6.143 12.042 1.00 85.06 691 PRO A N 1
ATOM 5155 C CA . PRO A 1 691 ? 4.806 -6.268 11.543 1.00 85.06 691 PRO A CA 1
ATOM 5156 C C . PRO A 1 691 ? 3.915 -5.040 11.802 1.00 85.06 691 PRO A C 1
ATOM 5158 O O . PRO A 1 691 ? 2.835 -4.932 11.231 1.00 85.06 691 PRO A O 1
ATOM 5161 N N . ASN A 1 692 ? 4.343 -4.115 12.666 1.00 82.75 692 ASN A N 1
ATOM 5162 C CA . ASN A 1 692 ? 3.636 -2.860 12.934 1.00 82.75 692 ASN A CA 1
ATOM 5163 C C . ASN A 1 692 ? 4.133 -1.686 12.071 1.00 82.75 692 ASN A C 1
ATOM 5165 O O . ASN A 1 692 ? 3.635 -0.573 12.232 1.00 82.75 692 ASN A O 1
ATOM 5169 N N . ALA A 1 693 ? 5.134 -1.901 11.212 1.00 91.75 693 ALA A N 1
ATOM 5170 C CA . ALA A 1 693 ? 5.735 -0.854 10.405 1.00 91.75 693 ALA A CA 1
ATOM 5171 C C . ALA A 1 693 ? 5.031 -0.728 9.049 1.00 91.75 693 ALA A C 1
ATOM 5173 O O . ALA A 1 693 ? 4.979 -1.672 8.265 1.00 91.75 693 ALA A O 1
ATOM 5174 N N . ASN A 1 694 ? 4.522 0.465 8.754 1.00 94.50 694 ASN A N 1
ATOM 5175 C CA . ASN A 1 694 ? 3.933 0.777 7.458 1.00 94.50 694 ASN A CA 1
ATOM 5176 C C . ASN A 1 694 ? 5.030 1.212 6.480 1.00 94.50 694 ASN A C 1
ATOM 5178 O O . ASN A 1 694 ? 5.820 2.098 6.802 1.00 94.50 694 ASN A O 1
ATOM 5182 N N . ILE A 1 695 ? 5.072 0.621 5.288 1.00 95.44 695 ILE A N 1
ATOM 5183 C CA . ILE A 1 695 ? 6.161 0.825 4.323 1.00 95.44 695 ILE A CA 1
ATOM 5184 C C . ILE A 1 695 ? 5.680 1.707 3.171 1.00 95.44 695 ILE A C 1
ATOM 5186 O O . ILE A 1 695 ? 4.606 1.471 2.627 1.00 95.44 695 ILE A O 1
ATOM 5190 N N . ALA A 1 696 ? 6.500 2.673 2.762 1.00 95.44 696 ALA A N 1
ATOM 5191 C CA . ALA A 1 696 ? 6.350 3.414 1.516 1.00 95.44 696 ALA A CA 1
ATOM 5192 C C . ALA A 1 696 ? 7.653 3.367 0.707 1.00 95.44 696 ALA A C 1
ATOM 5194 O O . ALA A 1 696 ? 8.754 3.445 1.261 1.00 95.44 696 ALA A O 1
ATOM 5195 N N . LEU A 1 697 ? 7.523 3.258 -0.612 1.00 95.69 697 LEU A N 1
ATOM 5196 C CA . LEU A 1 697 ? 8.647 3.286 -1.541 1.00 95.69 697 LEU A CA 1
ATOM 5197 C C . LEU A 1 697 ? 8.761 4.658 -2.195 1.00 95.69 697 LEU A C 1
ATOM 5199 O O . LEU A 1 697 ? 7.760 5.307 -2.496 1.00 95.69 697 LEU A O 1
ATOM 5203 N N . MET A 1 698 ? 9.988 5.101 -2.433 1.00 94.81 698 MET A N 1
ATOM 5204 C CA . MET A 1 698 ? 10.262 6.389 -3.047 1.00 94.81 698 MET A CA 1
ATOM 5205 C C . MET A 1 698 ? 11.365 6.240 -4.090 1.00 94.81 698 MET A C 1
ATOM 5207 O O . MET A 1 698 ? 12.440 5.721 -3.799 1.00 94.81 698 MET A O 1
ATOM 5211 N N . ALA A 1 699 ? 11.102 6.697 -5.312 1.00 87.44 699 ALA A N 1
ATOM 5212 C CA . ALA A 1 699 ? 12.107 6.684 -6.368 1.00 87.44 699 ALA A CA 1
ATOM 5213 C C . ALA A 1 699 ? 13.219 7.719 -6.097 1.00 87.44 699 ALA A C 1
ATOM 5215 O O . ALA A 1 699 ? 12.977 8.738 -5.431 1.00 87.44 699 ALA A O 1
ATOM 5216 N N . PRO A 1 700 ? 14.441 7.509 -6.613 1.00 92.56 700 PRO A N 1
ATOM 5217 C CA . PRO A 1 700 ? 15.431 8.576 -6.699 1.00 92.56 700 PRO A CA 1
ATOM 5218 C C . PRO A 1 700 ? 14.959 9.698 -7.655 1.00 92.56 700 PRO A C 1
ATOM 5220 O O . PRO A 1 700 ? 14.179 9.437 -8.571 1.00 92.56 700 PRO A O 1
ATOM 5223 N N . PRO A 1 701 ? 15.383 10.958 -7.447 1.00 87.62 701 PRO A N 1
ATOM 5224 C CA . PRO A 1 701 ? 15.189 12.050 -8.400 1.00 87.62 701 PRO A CA 1
ATOM 5225 C C . PRO A 1 701 ? 15.966 11.796 -9.700 1.00 87.62 701 PRO A C 1
ATOM 5227 O O . PRO A 1 701 ? 16.949 11.062 -9.698 1.00 87.62 701 PRO A O 1
ATOM 5230 N N . GLN A 1 702 ? 15.551 12.427 -10.800 1.00 81.75 702 GLN A N 1
ATOM 5231 C CA . GLN A 1 702 ? 16.221 12.334 -12.096 1.00 81.75 702 GLN A CA 1
ATOM 5232 C C . GLN A 1 702 ? 17.702 12.724 -11.986 1.00 81.75 702 GLN A C 1
ATOM 5234 O O . GLN A 1 702 ? 18.020 13.809 -11.503 1.00 81.75 702 GLN A O 1
ATOM 5239 N N . ALA A 1 703 ? 18.586 11.868 -12.504 1.00 80.62 703 ALA A N 1
ATOM 5240 C CA . ALA A 1 703 ? 19.973 12.217 -12.780 1.00 80.62 703 ALA A CA 1
ATOM 5241 C C . ALA A 1 703 ? 20.111 12.763 -14.210 1.00 80.62 703 ALA A C 1
ATOM 5243 O O . ALA A 1 703 ? 19.273 12.511 -15.076 1.00 80.62 703 ALA A O 1
ATOM 5244 N N . ILE A 1 704 ? 21.174 13.519 -14.478 1.00 76.06 704 ILE A N 1
ATOM 5245 C CA . ILE A 1 704 ? 21.425 14.105 -15.804 1.00 76.06 704 ILE A CA 1
ATOM 5246 C C . ILE A 1 704 ? 22.886 13.936 -16.226 1.00 76.06 704 ILE A C 1
ATOM 5248 O O . ILE A 1 704 ? 23.749 13.553 -15.434 1.00 76.06 704 ILE A O 1
ATOM 5252 N N . GLY A 1 705 ? 23.182 14.261 -17.487 1.00 74.50 705 GLY A N 1
ATOM 5253 C CA . GLY A 1 705 ? 24.552 14.354 -17.994 1.00 74.50 705 GLY A CA 1
ATOM 5254 C C . GLY A 1 705 ? 25.380 13.103 -17.695 1.00 74.50 705 GLY A C 1
ATOM 5255 O O . GLY A 1 705 ? 24.919 11.988 -17.902 1.00 74.50 705 GLY A O 1
ATOM 5256 N N . THR A 1 706 ? 26.593 13.290 -17.170 1.00 79.56 706 THR A N 1
ATOM 5257 C CA . THR A 1 706 ? 27.541 12.205 -16.851 1.00 79.56 706 THR A CA 1
ATOM 5258 C C . THR A 1 706 ? 27.061 11.233 -15.776 1.00 79.56 706 THR A C 1
ATOM 5260 O O . THR A 1 706 ? 27.623 10.148 -15.647 1.00 79.56 706 THR A O 1
ATOM 5263 N N . SER A 1 707 ? 26.058 11.634 -14.995 1.00 81.31 707 SER A N 1
ATOM 5264 C CA . SER A 1 707 ? 25.494 10.845 -13.903 1.00 81.31 707 SER A CA 1
ATOM 5265 C C . SER A 1 707 ? 24.233 10.082 -14.313 1.00 81.31 707 SER A C 1
ATOM 5267 O O . SER A 1 707 ? 23.598 9.452 -13.466 1.00 81.31 707 SER A O 1
ATOM 5269 N N . GLU A 1 708 ? 23.877 10.129 -15.596 1.00 75.81 708 GLU A N 1
ATOM 5270 C CA . GLU A 1 708 ? 22.805 9.353 -16.210 1.00 75.81 708 GLU A CA 1
ATOM 5271 C C . GLU A 1 708 ? 23.375 8.359 -17.234 1.00 75.81 708 GLU A C 1
ATOM 5273 O O . GLU A 1 708 ? 24.535 8.460 -17.656 1.00 75.81 708 GLU A O 1
ATOM 5278 N N . GLU A 1 709 ? 22.574 7.362 -17.608 1.00 66.50 709 GLU A N 1
ATOM 5279 C CA . GLU A 1 709 ? 22.950 6.383 -18.629 1.00 66.50 709 GLU A CA 1
ATOM 5280 C C . GLU A 1 709 ? 23.453 7.064 -19.919 1.00 66.50 709 GLU A C 1
ATOM 5282 O O . GLU A 1 709 ? 22.897 8.056 -20.395 1.00 66.50 709 GLU A O 1
ATOM 5287 N N . GLY A 1 710 ? 24.548 6.546 -20.488 1.00 57.00 710 GLY A N 1
ATOM 5288 C CA . GLY A 1 710 ? 25.144 7.076 -21.720 1.00 57.00 710 GLY A CA 1
ATOM 5289 C C . GLY A 1 710 ? 25.961 8.366 -21.550 1.00 57.00 710 GLY A C 1
ATOM 5290 O O . GLY A 1 710 ? 26.576 8.824 -22.512 1.00 57.00 710 GLY A O 1
ATOM 5291 N N . GLY A 1 711 ? 26.029 8.929 -20.339 1.00 47.81 711 GLY A N 1
ATOM 5292 C CA . GLY A 1 711 ? 26.686 10.209 -20.074 1.00 47.81 711 GLY A CA 1
ATOM 5293 C C . GLY A 1 711 ? 28.200 10.181 -19.839 1.00 47.81 711 GLY A C 1
ATOM 5294 O O . GLY A 1 711 ? 28.836 11.230 -19.915 1.00 47.81 711 GLY A O 1
ATOM 5295 N N . GLY A 1 712 ? 28.801 9.026 -19.528 1.00 56.56 712 GLY A N 1
ATOM 5296 C CA . GLY A 1 712 ? 30.226 8.975 -19.150 1.00 56.56 712 GLY A CA 1
ATOM 5297 C C . GLY A 1 712 ? 30.830 7.612 -18.786 1.00 56.56 712 GLY A C 1
ATOM 5298 O O . GLY A 1 712 ? 31.991 7.570 -18.394 1.00 56.56 712 GLY A O 1
ATOM 5299 N N . GLY A 1 713 ? 30.091 6.502 -18.926 1.00 57.34 713 GLY A N 1
ATOM 5300 C CA . GLY A 1 713 ? 30.624 5.135 -18.772 1.00 57.34 713 GLY A CA 1
ATOM 5301 C C . GLY A 1 713 ? 30.528 4.500 -17.376 1.00 57.34 713 GLY A C 1
ATOM 5302 O O . GLY A 1 713 ? 31.029 3.393 -17.204 1.00 57.34 713 GLY A O 1
ATOM 5303 N N . THR A 1 714 ? 29.886 5.154 -16.401 1.00 65.75 714 THR A N 1
ATOM 5304 C CA . THR A 1 714 ? 29.755 4.636 -15.019 1.00 65.75 714 THR A CA 1
ATOM 5305 C C . THR A 1 714 ? 28.422 3.932 -14.749 1.00 65.75 714 THR A C 1
ATOM 5307 O O . THR A 1 714 ? 28.377 3.020 -13.931 1.00 65.75 714 THR A O 1
ATOM 5310 N N . TYR A 1 715 ? 27.344 4.342 -15.425 1.00 73.38 715 TYR A N 1
ATOM 5311 C CA . TYR A 1 715 ? 25.985 3.847 -15.189 1.00 73.38 715 TYR A CA 1
ATOM 5312 C C . TYR A 1 715 ? 25.458 3.082 -16.404 1.00 73.38 715 TYR A C 1
ATOM 5314 O O . TYR A 1 715 ? 25.616 3.537 -17.539 1.00 73.38 715 TYR A O 1
ATOM 5322 N N . TYR A 1 716 ? 24.856 1.920 -16.151 1.00 71.25 716 TYR A N 1
ATOM 5323 C CA . TYR A 1 716 ? 24.467 0.941 -17.173 1.00 71.25 716 TYR A CA 1
ATOM 5324 C C . TYR A 1 716 ? 22.988 0.979 -17.562 1.00 71.25 716 TYR A C 1
ATOM 5326 O O . TYR A 1 716 ? 22.617 0.369 -18.557 1.00 71.25 716 TYR A O 1
ATOM 5334 N N . TYR A 1 717 ? 22.164 1.651 -16.764 1.00 64.12 717 TYR A N 1
ATOM 5335 C CA . TYR A 1 717 ? 20.743 1.873 -17.003 1.00 64.12 717 TYR A CA 1
ATOM 5336 C C . TYR A 1 717 ? 20.323 3.175 -16.318 1.00 64.12 717 TYR A C 1
ATOM 5338 O O . TYR A 1 717 ? 21.014 3.681 -15.424 1.00 64.12 717 TYR A O 1
ATOM 5346 N N . SER A 1 718 ? 19.213 3.740 -16.769 1.00 71.31 718 SER A N 1
ATOM 5347 C CA . SER A 1 718 ? 18.763 5.076 -16.412 1.00 71.31 718 SER A CA 1
ATOM 5348 C C . SER A 1 718 ? 18.065 5.152 -15.052 1.00 71.31 718 SER A C 1
ATOM 5350 O O . SER A 1 718 ? 17.529 4.176 -14.520 1.00 71.31 718 SER A O 1
ATOM 5352 N N . THR A 1 719 ? 17.986 6.358 -14.490 1.00 71.81 719 THR A N 1
ATOM 5353 C CA . THR A 1 719 ? 17.156 6.614 -13.298 1.00 71.81 719 THR A CA 1
ATOM 5354 C C . THR A 1 719 ? 15.665 6.395 -13.567 1.00 71.81 719 THR A C 1
ATOM 5356 O O . THR A 1 719 ? 14.909 6.051 -12.657 1.00 71.81 719 THR A O 1
ATOM 5359 N N . ALA A 1 720 ? 15.241 6.544 -14.825 1.00 68.56 720 ALA A N 1
ATOM 5360 C CA . ALA A 1 720 ? 13.880 6.243 -15.253 1.00 68.56 720 ALA A CA 1
ATOM 5361 C C . ALA A 1 720 ? 13.560 4.754 -15.059 1.00 68.56 720 ALA A C 1
ATOM 5363 O O . ALA A 1 720 ? 12.525 4.408 -14.492 1.00 68.56 720 ALA A O 1
ATOM 5364 N N . GLU A 1 721 ? 14.479 3.881 -15.476 1.00 65.81 721 GLU A N 1
ATOM 5365 C CA . GLU A 1 721 ? 14.352 2.431 -15.311 1.00 65.81 721 GLU A CA 1
ATOM 5366 C C . GLU A 1 721 ? 14.368 2.027 -13.832 1.00 65.81 721 GLU A C 1
ATOM 5368 O O . GLU A 1 721 ? 13.578 1.178 -13.422 1.00 65.81 721 GLU A O 1
ATOM 5373 N N . VAL A 1 722 ? 15.181 2.688 -12.996 1.00 74.88 722 VAL A N 1
ATOM 5374 C CA . VAL A 1 722 ? 15.126 2.508 -11.533 1.00 74.88 722 VAL A CA 1
ATOM 5375 C C . VAL A 1 722 ? 13.745 2.865 -10.983 1.00 74.88 722 VAL A C 1
ATOM 5377 O O . VAL A 1 722 ? 13.169 2.080 -10.232 1.00 74.88 722 VAL A O 1
ATOM 5380 N N . SER A 1 723 ? 13.192 4.028 -11.350 1.00 76.12 723 SER A N 1
ATOM 5381 C CA . SER A 1 723 ? 11.870 4.450 -10.869 1.00 76.12 723 SER A CA 1
ATOM 5382 C C . SER A 1 723 ? 10.783 3.442 -11.256 1.00 76.12 723 SER A C 1
ATOM 5384 O O . SER A 1 723 ? 9.992 3.023 -10.409 1.00 76.12 723 SER A O 1
ATOM 5386 N N . GLN A 1 724 ? 10.797 2.966 -12.506 1.00 66.38 724 GLN A N 1
ATOM 5387 C CA . GLN A 1 724 ? 9.855 1.954 -12.990 1.00 66.38 724 GLN A CA 1
ATOM 5388 C C . GLN A 1 724 ? 9.974 0.635 -12.220 1.00 66.38 724 GLN A C 1
ATOM 5390 O O . GLN A 1 724 ? 8.958 0.079 -11.804 1.00 66.38 724 GLN A O 1
ATOM 5395 N N . ALA A 1 725 ? 11.193 0.164 -11.961 1.00 70.06 725 ALA A N 1
ATOM 5396 C CA . ALA A 1 725 ? 11.432 -1.039 -11.171 1.00 70.06 725 ALA A CA 1
ATOM 5397 C C . ALA A 1 725 ? 10.875 -0.929 -9.741 1.00 70.06 725 ALA A C 1
ATOM 5399 O O . ALA A 1 725 ? 10.202 -1.841 -9.256 1.00 70.06 725 ALA A O 1
ATOM 5400 N N . ILE A 1 726 ? 11.090 0.209 -9.076 1.00 79.50 726 ILE A N 1
ATOM 5401 C CA . ILE A 1 726 ? 10.550 0.464 -7.732 1.00 79.50 726 ILE A CA 1
ATOM 5402 C C . ILE A 1 726 ? 9.017 0.525 -7.774 1.00 79.50 726 ILE A C 1
ATOM 5404 O O . ILE A 1 726 ? 8.351 -0.079 -6.930 1.00 79.50 726 ILE A O 1
ATOM 5408 N N . ALA A 1 727 ? 8.444 1.188 -8.783 1.00 73.44 727 ALA A N 1
ATOM 5409 C CA . ALA A 1 727 ? 7.000 1.259 -8.985 1.00 73.44 727 ALA A CA 1
ATOM 5410 C C . ALA A 1 727 ? 6.378 -0.131 -9.209 1.00 73.44 727 ALA A C 1
ATOM 5412 O O . ALA A 1 727 ? 5.298 -0.423 -8.689 1.00 73.44 727 ALA A O 1
ATOM 5413 N N . MET A 1 728 ? 7.062 -1.016 -9.943 1.00 66.94 728 MET A N 1
ATOM 5414 C CA . MET A 1 728 ? 6.637 -2.405 -10.138 1.00 66.94 728 MET A CA 1
ATOM 5415 C C . MET A 1 728 ? 6.599 -3.177 -8.817 1.00 66.94 728 MET A C 1
ATOM 5417 O O . MET A 1 728 ? 5.605 -3.853 -8.544 1.00 66.94 728 MET A O 1
ATOM 5421 N N . VAL A 1 729 ? 7.630 -3.048 -7.973 1.00 74.25 729 VAL A N 1
ATOM 5422 C CA . VAL A 1 729 ? 7.647 -3.665 -6.633 1.00 74.25 729 VAL A CA 1
ATOM 5423 C C . VAL A 1 729 ? 6.505 -3.122 -5.776 1.00 74.25 729 VAL A C 1
ATOM 5425 O O . VAL A 1 729 ? 5.758 -3.906 -5.189 1.00 74.25 729 VAL A O 1
ATOM 5428 N N . ALA A 1 730 ? 6.319 -1.799 -5.755 1.00 76.69 730 ALA A N 1
ATOM 5429 C CA . ALA A 1 730 ? 5.241 -1.164 -5.006 1.00 76.69 730 ALA A CA 1
ATOM 5430 C C . ALA A 1 730 ? 3.871 -1.704 -5.430 1.00 76.69 730 ALA A C 1
ATOM 5432 O O . ALA A 1 730 ? 3.080 -2.134 -4.593 1.00 76.69 730 ALA A O 1
ATOM 5433 N N . ARG A 1 731 ? 3.615 -1.767 -6.743 1.00 71.50 731 ARG A N 1
ATOM 5434 C CA . ARG A 1 731 ? 2.366 -2.291 -7.304 1.00 71.50 731 ARG A CA 1
ATOM 5435 C C . ARG A 1 731 ? 2.159 -3.763 -6.961 1.00 71.50 731 ARG A C 1
ATOM 5437 O O . ARG A 1 731 ? 1.055 -4.143 -6.584 1.00 71.50 731 ARG A O 1
ATOM 5444 N N . ARG A 1 732 ? 3.203 -4.586 -7.089 1.00 73.56 732 ARG A N 1
ATOM 5445 C CA . ARG A 1 732 ? 3.148 -6.026 -6.798 1.00 73.56 732 ARG A CA 1
ATOM 5446 C C . ARG A 1 732 ? 2.799 -6.303 -5.336 1.00 73.56 732 ARG A C 1
ATOM 5448 O O . ARG A 1 732 ? 2.124 -7.290 -5.061 1.00 73.56 732 ARG A O 1
ATOM 5455 N N . LEU A 1 733 ? 3.263 -5.453 -4.423 1.00 73.38 733 LEU A N 1
ATOM 5456 C CA . LEU A 1 733 ? 3.105 -5.627 -2.977 1.00 73.38 733 LEU A CA 1
ATOM 5457 C C . LEU A 1 733 ? 2.007 -4.740 -2.365 1.00 73.38 733 LEU A C 1
ATOM 5459 O O . LEU A 1 733 ? 1.790 -4.796 -1.160 1.00 73.38 733 LEU A O 1
ATOM 5463 N N . GLY A 1 734 ? 1.305 -3.941 -3.177 1.00 75.12 734 GLY A N 1
ATOM 5464 C CA . GLY A 1 734 ? 0.238 -3.049 -2.714 1.00 75.12 734 GLY A CA 1
ATOM 5465 C C . GLY A 1 734 ? 0.728 -1.909 -1.815 1.00 75.12 734 GLY A C 1
ATOM 5466 O O . GLY A 1 734 ? 0.017 -1.514 -0.895 1.00 75.12 734 GLY A O 1
ATOM 5467 N N . LEU A 1 735 ? 1.941 -1.402 -2.050 1.00 81.81 735 LEU A N 1
ATOM 5468 C CA . LEU A 1 735 ? 2.566 -0.370 -1.222 1.00 81.81 735 LEU A CA 1
ATOM 5469 C C . LEU A 1 735 ? 2.384 1.045 -1.800 1.00 81.81 735 LEU A C 1
ATOM 5471 O O . LEU A 1 735 ? 2.408 1.215 -3.022 1.00 81.81 735 LEU A O 1
ATOM 5475 N N . PRO A 1 736 ? 2.287 2.075 -0.938 1.00 87.19 736 PRO A N 1
ATOM 5476 C CA . PRO A 1 736 ? 2.431 3.473 -1.329 1.00 87.19 736 PRO A CA 1
ATOM 5477 C C . PRO A 1 736 ? 3.746 3.730 -2.078 1.00 87.19 736 PRO A C 1
ATOM 5479 O O . PRO A 1 736 ? 4.810 3.264 -1.660 1.00 87.19 736 PRO A O 1
ATOM 5482 N N . PHE A 1 737 ? 3.678 4.510 -3.160 1.00 86.19 737 PHE A N 1
ATOM 5483 C CA . PHE A 1 737 ? 4.833 4.859 -3.990 1.00 86.19 737 PHE A CA 1
ATOM 5484 C C . PHE A 1 737 ? 4.871 6.348 -4.331 1.00 86.19 737 PHE A C 1
ATOM 5486 O O . PHE A 1 737 ? 3.900 6.893 -4.858 1.00 86.19 737 PHE A O 1
ATOM 5493 N N . LEU A 1 738 ? 6.019 6.979 -4.077 1.00 85.81 738 LEU A N 1
ATOM 5494 C CA . LEU A 1 738 ? 6.301 8.355 -4.467 1.00 85.81 738 LEU A CA 1
ATOM 5495 C C . LEU A 1 738 ? 7.364 8.419 -5.569 1.00 85.81 738 LEU A C 1
ATOM 5497 O O . LEU A 1 738 ? 8.541 8.125 -5.351 1.00 85.81 738 LEU A O 1
ATOM 5501 N N . ASP A 1 739 ? 6.951 8.887 -6.742 1.00 80.31 739 ASP A N 1
ATOM 5502 C CA . ASP A 1 739 ? 7.816 9.014 -7.912 1.00 80.31 739 ASP A CA 1
ATOM 5503 C C . ASP A 1 739 ? 8.539 10.373 -7.949 1.00 80.31 739 ASP A C 1
ATOM 5505 O O . ASP A 1 739 ? 8.135 11.314 -8.642 1.00 80.31 739 ASP A O 1
ATOM 5509 N N . ASN A 1 740 ? 9.626 10.506 -7.182 1.00 82.62 740 ASN A N 1
ATOM 5510 C CA . ASN A 1 740 ? 10.452 11.714 -7.263 1.00 82.62 740 ASN A CA 1
ATOM 5511 C C . ASN A 1 740 ? 11.145 11.864 -8.621 1.00 82.62 740 ASN A C 1
ATOM 5513 O O . ASN A 1 740 ? 11.468 12.997 -8.982 1.00 82.62 740 ASN A O 1
ATOM 5517 N N . TYR A 1 741 ? 11.360 10.780 -9.374 1.00 82.88 741 TYR A N 1
ATOM 5518 C CA . TYR A 1 741 ? 11.914 10.862 -10.723 1.00 82.88 741 TYR A CA 1
ATOM 5519 C C . TYR A 1 741 ? 10.975 11.669 -11.620 1.00 82.88 741 TYR A C 1
ATOM 5521 O O . TYR A 1 741 ? 11.392 12.693 -12.151 1.00 82.88 741 TYR A O 1
ATOM 5529 N N . ALA A 1 742 ? 9.697 11.286 -11.718 1.00 68.31 742 ALA A N 1
ATOM 5530 C CA . ALA A 1 742 ? 8.733 11.988 -12.569 1.00 68.31 742 ALA A CA 1
ATOM 5531 C C . ALA A 1 742 ? 8.571 13.464 -12.170 1.00 68.31 742 ALA A C 1
ATOM 5533 O O . ALA A 1 742 ? 8.527 14.353 -13.024 1.00 68.31 742 ALA A O 1
ATOM 5534 N N . MET A 1 743 ? 8.537 13.739 -10.862 1.00 77.19 743 MET A N 1
ATOM 5535 C CA . MET A 1 743 ? 8.440 15.102 -10.340 1.00 77.19 743 MET A CA 1
ATOM 5536 C C . MET A 1 743 ? 9.662 15.950 -10.717 1.00 77.19 743 MET A C 1
ATOM 5538 O O . MET A 1 743 ? 9.511 17.054 -11.237 1.00 77.19 743 MET A O 1
ATOM 5542 N N . THR A 1 744 ? 10.874 15.440 -10.499 1.00 72.31 744 THR A N 1
ATOM 5543 C CA . THR A 1 744 ? 12.105 16.189 -10.803 1.00 72.31 744 THR A CA 1
ATOM 5544 C C . THR A 1 744 ? 12.407 16.259 -12.297 1.00 72.31 744 THR A C 1
ATOM 5546 O O . THR A 1 744 ? 12.914 17.277 -12.760 1.00 72.31 744 THR A O 1
ATOM 5549 N N . ALA A 1 745 ? 11.983 15.266 -13.081 1.00 67.25 745 ALA A N 1
ATOM 5550 C CA . ALA A 1 745 ? 11.990 15.347 -14.537 1.00 67.25 745 ALA A CA 1
ATOM 5551 C C . ALA A 1 745 ? 11.170 16.541 -15.038 1.00 67.25 745 ALA A C 1
ATOM 5553 O O . ALA A 1 745 ? 11.549 17.199 -16.010 1.00 67.25 745 ALA A O 1
ATOM 5554 N N . GLN A 1 746 ? 10.059 16.872 -14.367 1.00 59.47 746 GLN A N 1
ATOM 5555 C CA . GLN A 1 746 ? 9.265 18.048 -14.724 1.00 59.47 746 GLN A CA 1
ATOM 5556 C C . GLN A 1 746 ? 10.012 19.354 -14.448 1.00 59.47 746 GLN A C 1
ATOM 5558 O O . GLN A 1 746 ? 9.925 20.276 -15.256 1.00 59.47 746 GLN A O 1
ATOM 5563 N N . LEU A 1 747 ? 10.779 19.419 -13.357 1.00 60.28 747 LEU A N 1
ATOM 5564 C CA . LEU A 1 747 ? 11.657 20.557 -13.069 1.00 60.28 747 LEU A CA 1
ATOM 5565 C C . LEU A 1 747 ? 12.712 20.717 -14.174 1.00 60.28 747 LEU A C 1
ATOM 5567 O O . LEU A 1 747 ? 12.903 21.815 -14.693 1.00 60.28 747 LEU A O 1
ATOM 5571 N N . GLY A 1 748 ? 13.327 19.612 -14.608 1.00 58.78 748 GLY A N 1
ATOM 5572 C CA . GLY A 1 748 ? 14.286 19.616 -15.715 1.00 58.78 748 GLY A CA 1
ATOM 5573 C C . GLY A 1 748 ? 13.690 20.128 -17.029 1.00 58.78 748 GLY A C 1
ATOM 5574 O O . GLY A 1 748 ? 14.304 20.957 -17.698 1.00 58.78 748 GLY A O 1
ATOM 5575 N N . ILE A 1 749 ? 12.466 19.710 -17.371 1.00 52.94 749 ILE A N 1
ATOM 5576 C CA . ILE A 1 749 ? 11.742 20.226 -18.547 1.00 52.94 749 ILE A CA 1
ATOM 5577 C C . ILE A 1 749 ? 11.493 21.729 -18.458 1.00 52.94 749 ILE A C 1
ATOM 5579 O O . ILE A 1 749 ? 11.597 22.433 -19.463 1.00 52.94 749 ILE A O 1
ATOM 5583 N N . ASN A 1 750 ? 11.164 22.222 -17.268 1.00 57.31 750 ASN A N 1
ATOM 5584 C CA . ASN A 1 750 ? 10.915 23.642 -17.046 1.00 57.31 750 ASN A CA 1
ATOM 5585 C C . ASN A 1 750 ? 12.205 24.484 -17.110 1.00 57.31 750 ASN A C 1
ATOM 5587 O O . ASN A 1 750 ? 12.132 25.711 -17.085 1.00 57.31 750 ASN A O 1
ATOM 5591 N N . GLY A 1 751 ? 13.375 23.843 -17.218 1.00 64.75 751 GLY A N 1
ATOM 5592 C CA . GLY A 1 751 ? 14.682 24.495 -17.204 1.00 64.75 751 GLY A CA 1
ATOM 5593 C C . GLY A 1 751 ? 15.179 24.836 -15.797 1.00 64.75 751 GLY A C 1
ATOM 5594 O O . GLY A 1 751 ? 16.143 25.590 -15.660 1.00 64.75 751 GLY A O 1
ATOM 5595 N N . ASP A 1 752 ? 14.543 24.297 -14.754 1.00 71.50 752 ASP A N 1
ATOM 5596 C CA . ASP A 1 752 ? 14.941 24.540 -13.374 1.00 71.50 752 ASP A CA 1
ATOM 5597 C C . ASP A 1 752 ? 16.243 23.794 -13.043 1.00 71.50 752 ASP A C 1
ATOM 5599 O O . ASP A 1 752 ? 16.443 22.632 -13.398 1.00 71.50 752 ASP A O 1
ATOM 5603 N N . THR A 1 753 ? 17.140 24.447 -12.302 1.00 88.31 753 THR A N 1
ATOM 5604 C CA . THR A 1 753 ? 18.365 23.809 -11.795 1.00 88.31 753 THR A CA 1
ATOM 5605 C C . THR A 1 753 ? 18.097 23.217 -10.415 1.00 88.31 753 THR A C 1
ATOM 5607 O O . THR A 1 753 ? 18.114 23.931 -9.414 1.00 88.31 753 THR A O 1
ATOM 5610 N N . PHE A 1 754 ? 17.857 21.907 -10.350 1.00 86.75 754 PHE A N 1
ATOM 5611 C CA . PHE A 1 754 ? 17.490 21.202 -9.113 1.00 86.75 754 PHE A CA 1
ATOM 5612 C C . PHE A 1 754 ? 18.573 20.248 -8.580 1.00 86.75 754 PHE A C 1
ATOM 5614 O O . PHE A 1 754 ? 18.395 19.687 -7.500 1.00 86.75 754 PHE A O 1
ATOM 5621 N N . LEU A 1 755 ? 19.695 20.090 -9.290 1.00 92.94 755 LEU A N 1
ATOM 5622 C CA . LEU A 1 755 ? 20.831 19.241 -8.906 1.00 92.94 755 LEU A CA 1
ATOM 5623 C C . LEU A 1 755 ? 22.092 20.079 -8.647 1.00 92.94 755 LEU A C 1
ATOM 5625 O O . LEU A 1 755 ? 22.255 21.148 -9.238 1.00 92.94 755 LEU A O 1
ATOM 5629 N N . SER A 1 756 ? 22.988 19.598 -7.783 1.00 95.44 756 SER A N 1
ATOM 5630 C CA . SER A 1 756 ? 24.292 20.214 -7.494 1.00 95.44 756 SER A CA 1
ATOM 5631 C C . SER A 1 756 ? 25.436 19.653 -8.344 1.00 95.44 756 SER A C 1
ATOM 5633 O O . SER A 1 756 ? 26.367 20.381 -8.674 1.00 95.44 756 SER A O 1
ATOM 5635 N N . ASP A 1 757 ? 25.387 18.366 -8.697 1.00 91.62 757 ASP A N 1
ATOM 5636 C CA . ASP A 1 757 ? 26.474 17.639 -9.378 1.00 91.62 757 ASP A CA 1
ATOM 5637 C C . ASP A 1 757 ? 25.948 16.609 -10.395 1.00 91.62 757 ASP A C 1
ATOM 5639 O O . ASP A 1 757 ? 26.488 15.514 -10.560 1.00 91.62 757 ASP A O 1
ATOM 5643 N N . ASN A 1 758 ? 24.858 16.965 -11.079 1.00 88.81 758 ASN A N 1
ATOM 5644 C CA . ASN A 1 758 ? 24.115 16.110 -12.008 1.00 88.81 758 ASN A CA 1
ATOM 5645 C C . ASN A 1 758 ? 23.466 14.857 -11.383 1.00 88.81 758 ASN A C 1
ATOM 5647 O O . ASN A 1 758 ? 22.839 14.088 -12.113 1.00 88.81 758 ASN A O 1
ATOM 5651 N N . LEU A 1 759 ? 23.586 14.651 -10.066 1.00 92.25 759 LEU A N 1
ATOM 5652 C CA . LEU A 1 759 ? 23.017 13.501 -9.359 1.00 92.25 759 LEU A CA 1
ATOM 5653 C C . LEU A 1 759 ? 22.275 13.900 -8.082 1.00 92.25 759 LEU A C 1
ATOM 5655 O O . LEU A 1 759 ? 21.134 13.501 -7.871 1.00 92.25 759 LEU A O 1
ATOM 5659 N N . HIS A 1 760 ? 22.921 14.688 -7.230 1.00 96.88 760 HIS A N 1
ATOM 5660 C CA . HIS A 1 760 ? 22.403 15.042 -5.919 1.00 96.88 760 HIS A CA 1
ATOM 5661 C C . HIS A 1 760 ? 21.527 16.299 -5.988 1.00 96.88 760 HIS A C 1
ATOM 5663 O O . HIS A 1 760 ? 21.924 17.271 -6.639 1.00 96.88 760 HIS A O 1
ATOM 5669 N N . PRO A 1 761 ? 20.348 16.323 -5.336 1.00 97.75 761 PRO A N 1
ATOM 5670 C CA . PRO A 1 761 ? 19.520 17.520 -5.279 1.00 97.75 761 PRO A CA 1
ATOM 5671 C C . PRO A 1 761 ? 20.221 18.678 -4.567 1.00 97.75 761 PRO A C 1
ATOM 5673 O O . PRO A 1 761 ? 20.838 18.507 -3.522 1.00 97.75 761 PRO A O 1
ATOM 5676 N N . ASN A 1 762 ? 20.073 19.884 -5.106 1.00 97.19 762 ASN A N 1
ATOM 5677 C CA . ASN A 1 762 ? 20.459 21.104 -4.397 1.00 97.19 762 ASN A CA 1
ATOM 5678 C C . ASN A 1 762 ? 19.344 21.548 -3.422 1.00 97.19 762 ASN A C 1
ATOM 5680 O O . ASN A 1 762 ? 18.302 20.896 -3.305 1.00 97.19 762 ASN A O 1
ATOM 5684 N N . ASP A 1 763 ? 19.519 22.683 -2.738 1.00 97.44 763 ASP A N 1
ATOM 5685 C CA . ASP A 1 763 ? 18.530 23.208 -1.777 1.00 97.44 763 ASP A CA 1
ATOM 5686 C C . ASP A 1 763 ? 17.118 23.375 -2.377 1.00 97.44 763 ASP A C 1
ATOM 5688 O O . ASP A 1 763 ? 16.106 23.165 -1.689 1.00 97.44 763 ASP A O 1
ATOM 5692 N N . PHE A 1 764 ? 17.037 23.744 -3.661 1.00 96.31 764 PHE A N 1
ATOM 5693 C CA . PHE A 1 764 ? 15.778 23.854 -4.396 1.00 96.31 764 PHE A CA 1
ATOM 5694 C C . PHE A 1 764 ? 15.182 22.468 -4.669 1.00 96.31 764 PHE A C 1
ATOM 5696 O O . PHE A 1 764 ? 14.035 22.224 -4.292 1.00 96.31 764 PHE A O 1
ATOM 5703 N N . GLY A 1 765 ? 15.971 21.531 -5.205 1.00 94.00 765 GLY A N 1
ATOM 5704 C CA . GLY A 1 765 ? 15.539 20.151 -5.445 1.00 94.00 765 GLY A CA 1
ATOM 5705 C C . GLY A 1 765 ? 15.032 19.453 -4.177 1.00 94.00 765 GLY A C 1
ATOM 5706 O O . GLY A 1 765 ? 13.933 18.897 -4.169 1.00 94.00 765 GLY A O 1
ATOM 5707 N N . HIS A 1 766 ? 15.755 19.572 -3.060 1.00 97.81 766 HIS A N 1
ATOM 5708 C CA . HIS A 1 766 ? 15.312 19.060 -1.758 1.00 97.81 766 HIS A CA 1
ATOM 5709 C C . HIS A 1 766 ? 14.005 19.702 -1.266 1.00 97.81 766 HIS A C 1
ATOM 5711 O O . HIS A 1 766 ? 13.188 19.043 -0.614 1.00 97.81 766 HIS A O 1
ATOM 5717 N N . SER A 1 767 ? 13.782 20.984 -1.563 1.00 94.50 767 SER A N 1
ATOM 5718 C CA . SER A 1 767 ? 12.547 21.680 -1.194 1.00 94.50 767 SER A CA 1
ATOM 5719 C C . SER A 1 767 ? 11.347 21.208 -2.023 1.00 94.50 767 SER A C 1
ATOM 5721 O O . SER A 1 767 ? 10.264 21.041 -1.459 1.00 94.50 767 SER A O 1
ATOM 5723 N N . GLU A 1 768 ? 11.525 20.937 -3.317 1.00 88.62 768 GLU A N 1
ATOM 5724 C CA . GLU A 1 768 ? 10.471 20.368 -4.170 1.00 88.62 768 GLU A CA 1
ATOM 5725 C C . GLU A 1 768 ? 10.152 18.914 -3.803 1.00 88.62 768 GLU A C 1
ATOM 5727 O O . GLU A 1 768 ? 8.979 18.558 -3.665 1.00 88.62 768 GLU A O 1
ATOM 5732 N N . MET A 1 769 ? 11.172 18.099 -3.512 1.00 93.38 769 MET A N 1
ATOM 5733 C CA . MET A 1 769 ? 10.977 16.747 -2.971 1.00 93.38 769 MET A CA 1
ATOM 5734 C C . MET A 1 769 ? 10.155 16.773 -1.680 1.00 93.38 769 MET A C 1
ATOM 5736 O O . MET A 1 769 ? 9.168 16.053 -1.565 1.00 93.38 769 MET A O 1
ATOM 5740 N N . PHE A 1 770 ? 10.488 17.654 -0.731 1.00 94.12 770 PHE A N 1
ATOM 5741 C CA . PHE A 1 770 ? 9.711 17.808 0.501 1.00 94.12 770 PHE A CA 1
ATOM 5742 C C . PHE A 1 770 ? 8.238 18.166 0.233 1.00 94.12 770 PHE A C 1
ATOM 5744 O O . PHE A 1 770 ? 7.347 17.574 0.841 1.00 94.12 770 PHE A O 1
ATOM 5751 N N . LYS A 1 771 ? 7.955 19.098 -0.689 1.00 86.25 771 LYS A N 1
ATOM 5752 C CA . LYS A 1 771 ? 6.571 19.455 -1.055 1.00 86.25 771 LYS A CA 1
ATOM 5753 C C . LYS A 1 771 ? 5.815 18.260 -1.637 1.00 86.25 771 LYS A C 1
ATOM 5755 O O . LYS A 1 771 ? 4.645 18.071 -1.308 1.00 86.25 771 LYS A O 1
ATOM 5760 N N . SER A 1 772 ? 6.478 17.468 -2.479 1.00 84.19 772 SER A N 1
ATOM 5761 C CA . SER A 1 772 ? 5.917 16.243 -3.054 1.00 84.19 772 SER A CA 1
ATOM 5762 C C . SER A 1 772 ? 5.592 15.215 -1.966 1.00 84.19 772 SER A C 1
ATOM 5764 O O . SER A 1 772 ? 4.474 14.711 -1.910 1.00 84.19 772 SER A O 1
ATOM 5766 N N . ILE A 1 773 ? 6.517 14.998 -1.024 1.00 90.62 773 ILE A N 1
ATOM 5767 C CA . ILE A 1 773 ? 6.334 14.090 0.119 1.00 90.62 773 ILE A CA 1
ATOM 5768 C C . ILE A 1 773 ? 5.162 14.527 1.000 1.00 90.62 773 ILE A C 1
ATOM 5770 O O . ILE A 1 773 ? 4.349 13.698 1.391 1.00 90.62 773 ILE A O 1
ATOM 5774 N N . VAL A 1 774 ? 5.024 15.822 1.297 1.00 86.44 774 VAL A N 1
ATOM 5775 C CA . VAL A 1 774 ? 3.886 16.308 2.094 1.00 86.44 774 VAL A CA 1
ATOM 5776 C C . VAL A 1 774 ? 2.562 16.016 1.389 1.00 86.44 774 VAL A C 1
ATOM 5778 O O . VAL A 1 774 ? 1.660 15.499 2.034 1.00 86.44 774 VAL A O 1
ATOM 5781 N N . ARG A 1 775 ? 2.463 16.267 0.074 1.00 83.75 775 ARG A N 1
ATOM 5782 C CA . ARG A 1 775 ? 1.268 15.933 -0.730 1.00 83.75 775 ARG A CA 1
ATOM 5783 C C . ARG A 1 775 ? 1.004 14.433 -0.837 1.00 83.75 775 ARG A C 1
ATOM 5785 O O . ARG A 1 775 ? -0.110 14.033 -1.128 1.00 83.75 775 ARG A O 1
ATOM 5792 N N . PHE A 1 776 ? 2.038 13.620 -0.682 1.00 83.88 776 PHE A N 1
ATOM 5793 C CA . PHE A 1 776 ? 1.930 12.169 -0.672 1.00 83.88 776 PHE A CA 1
ATOM 5794 C C . PHE A 1 776 ? 1.428 11.627 0.674 1.00 83.88 776 PHE A C 1
ATOM 5796 O O . PHE A 1 776 ? 0.928 10.510 0.727 1.00 83.88 776 PHE A O 1
ATOM 5803 N N . ILE A 1 777 ? 1.552 12.403 1.755 1.00 84.62 777 ILE A N 1
ATOM 5804 C CA . ILE A 1 777 ? 1.052 12.056 3.094 1.00 84.62 777 ILE A CA 1
ATOM 5805 C C . ILE A 1 777 ? -0.344 12.652 3.334 1.00 84.62 777 ILE A C 1
ATOM 5807 O O . ILE A 1 777 ? -1.160 12.030 4.003 1.00 84.62 777 ILE A O 1
ATOM 5811 N N . SER A 1 778 ? -0.603 13.869 2.846 1.00 71.19 778 SER A N 1
ATOM 5812 C CA . SER A 1 778 ? -1.865 14.607 3.032 1.00 71.19 778 SER A CA 1
ATOM 5813 C C . SER A 1 778 ? -2.888 14.313 1.950 1.00 71.19 778 SER A C 1
ATOM 5815 O O . SER A 1 778 ? -4.081 14.214 2.299 1.00 71.19 778 SER A O 1
#